Protein AF-0000000084977337 (afdb_homodimer)

Sequence (790 aa):
MKLHSNRIYTPEGPKAGVLTVEGGKITAFAENTTDPEAIEYGDQRIIPGIFDTHNHGTCGYDIMNKNAPHEKQIASVKGYLKGLASQGTVNIFPTVCDPDSIRAVAEVAKEGDQDGATILGIHSEGPWLNRTGEKGIRTGWPEVSMETAHAMVEAGGGWLRLVALAPEIPGMDPIIEYFLSQGITVAAAHSDNNYKQAMAAYAKGISVATHTGNVMTDMHHRDIGGLGAALTNENVTCEVICDGLHICDEMLGIYFKVKSTDKFMMVSDCTALSGAPVGKYEGIFEGMALNVTPEGFVLTDTGRLCGSSQPVLFDIRNLVNNVGIPLETCLKMACLNPCIKYGFADRKGTIEVGKDADLVVISDDYQAQVTYAEGRKVYDRSTEGKIFNADYLNRMKLHSNRIYTPEGPKAGVLTVEGGKITAFAENTTDPEAIEYGDQRIIPGIFDTHNHGTCGYDIMNKNAPHEKQIASVKGYLKGLASQGTVNIFPTVCDPDSIRAVAEVAKEGDQDGATILGIHSEGPWLNRTGEKGIRTGWPEVSMETAHAMVEAGGGWLRLVALAPEIPGMDPIIEYFLSQGITVAAAHSDNNYKQAMAAYAKGISVATHTGNVMTDMHHRDIGGLGAALTNENVTCEVICDGLHICDEMLGIYFKVKSTDKFMMVSDCTALSGAPVGKYEGIFEGMALNVTPEGFVLTDTGRLCGSSQPVLFDIRNLVNNVGIPLETCLKMACLNPCIKYGFADRKGTIEVGKDADLVVISDDYQAQVTYAEGRKVYDRSTEGKIFNADYLNR

Organism: Faecalibacterium duncaniae (strain DSM 17677 / JCM 31915 / A2-165) (NCBI:txid411483)

Foldseek 3Di:
DKAFEQFEQFLVGTFGFIFDADQQFTADTDTPDDDPVHDYPYHFYKFFFFAAAAAQFEQLQGLAPQPDDLVSNLVSLLLRQLQCQQFRHQEYAHEYAALSSLLSNLVNQVVDDGLHHHYQAHEYEDPFAFPCQVPNNGDDTDDDDVVRLVSNVVSNVLRHAEYEHACVPPPCLVSCVVCVVVNHAYEYELYAFWQVRLLVSVVSPHAEYEQQPPNFDDQDPVTRGNNVNQLQDQRHAYEHEQLCPSPHLVVVLVSCVSHPLLRYAYHQQAGNCQLPDFDWDDDPDVPWIWGQHPSGFTATPVGHGDTGRHGLLSSLLCCVPPNNDDSSSSLCRGFQSVCVVRVNNQAGSGRDRPHRPFIFGAGPSRGTAWTDHSRRTSDHCVPPNNRHDVVSRVD/DKAFECFEQFLVGTFGFIFDADQQFTADTDTPDDDPVHDYPYHFYKFFFFEAAAAQFEQLQGLAPQPDPLVSNLVSLLLRQLRCQQFRHAEYAHEYAALSSLLSNLVNQVVDDGLHHHYQAHEYEDPWAFPCPDPVRRPDTDDDDPVRLVSNVVSNVLRHAEYEHACVRPPCLVSCVVCVVVNHAYEYELYAFWQVRLLVSVVSPHAEYEQQPPNFDDQDPVTRGNNVNQLQDQRHAYEHEQLCVSPHLVVVLVSCVSHPLLRYAYHQQAGNCQLPDFDWDDDPDVPWIWGQDPSGFTATPVGDGDTGRHGLLSSLLCCVPPNNDDSSSSLSRGFQSVCVVRVNNQAGSGDDRPHRPFIFGAGPSRGTAWTDHSNRTSDHCVPPNNRHDVVSRVD

pLDDT: mean 94.44, std 8.25, range [46.06, 98.94]

Secondary structure (DSSP, 8-state):
-EEEEEEEEETTEEEEEEEEEETTEEEEEEET---TTSEE-TTSEEEEPEEEEEESEETTEES--TTS-HHHHHHHHHHHHHHHHTTTEEEEEEEE-SHHHHHHHHHHHHH-S-SSSEE--EEEE-SS--GGGSTT--PPPPPP-HHHHHHHHHHHTT-EEEEEE-TTSTTHHHHHHHHHHTT-EEEE-SB---HHHHHHHHHTT--EETTTTSSB---BTTB-HHHHHHHH-TTPEEEE--SSSSS-HHHHHHHHHHS-GGGEEE---B-TTTTPPSEEEE-SSTT-EEEE-TTS-EEETT--B-SB---HHHHHHHIIIII---HHHHHIIIIIHHHHHHT-TTTSSS--TTSB--EEEE-TT--EEEEEETTEEEEEHHHH-S---HHHHT-/-EEEEEEEEETTEEEEEEEEEETTEEEEEEET---TTSEE-TTSEEEEPEEEEEESEETTEES--TTS-HHHHHHHHHHHHHHHHTTTEEEEEEEE-SHHHHHHHHHHHHH-S-SSSEE--EEEE-SS--TT-SSS-----PPP-HHHHHHHHHHHTT-EEEEEE-TTSTTHHHHHHHHHHTT-EEEE-SB---HHHHHHHHHTT--EETTTTSSB---BTTB-HHHHHHHH-TTPEEEE--SSSSS-HHHHHHHHHHS-GGGEEE---B-TTTTPPSEEEE-SSTT-EEEE-TTS-EEETT--B-SB---HHHHHHHIIIII---HHHHHIIIIIHHHHHHT-TTTSSS--TTSB--EEEE-TT--EEEEEETTEEEEEHHHH-S---GGGGG-

Solvent-accessible surface area (backbone atoms only — not comparable to full-atom values): 38299 Å² total; per-residue (Å²): 92,38,39,29,26,56,27,32,41,31,92,91,41,69,38,34,20,31,39,33,37,53,94,27,19,21,71,40,72,43,69,78,44,86,56,94,81,31,49,77,48,53,79,34,34,38,36,39,18,25,32,34,59,34,32,33,23,24,18,36,18,52,48,63,60,76,84,52,56,64,68,56,45,38,49,25,46,50,51,22,25,31,30,35,14,56,48,28,26,24,33,30,15,56,27,24,50,46,41,67,42,35,29,33,50,32,52,58,49,71,66,49,89,59,73,16,26,44,66,78,31,30,20,25,63,30,72,46,43,44,50,32,69,63,86,75,44,72,50,78,74,59,87,77,51,67,64,56,53,51,43,38,51,60,31,13,70,81,32,51,41,35,41,24,26,19,70,82,47,84,75,35,64,66,54,54,52,48,41,49,73,72,72,22,46,36,23,45,23,34,30,78,38,45,29,70,55,34,47,53,45,39,73,73,61,37,36,31,30,45,48,52,64,49,58,42,29,57,46,39,47,65,48,30,8,30,36,38,34,48,50,70,34,89,75,32,35,30,28,34,46,48,69,44,62,82,25,15,54,70,42,50,54,46,51,56,51,61,26,65,61,78,38,27,26,39,25,31,41,15,27,27,58,12,78,55,70,66,43,79,43,76,41,94,45,91,89,36,50,31,33,33,39,93,90,43,43,32,21,35,88,87,62,46,72,59,63,28,23,47,50,51,39,51,19,45,46,39,33,35,74,74,61,64,43,55,63,72,58,44,44,36,15,26,12,25,31,46,19,54,75,73,72,37,48,87,39,37,33,48,52,45,72,73,12,39,28,33,31,18,32,25,45,96,86,44,42,44,40,34,18,22,44,42,55,39,78,44,29,41,34,93,79,64,52,83,64,60,42,67,71,52,75,74,103,93,39,40,29,24,58,28,32,42,31,92,91,42,69,38,31,19,32,38,32,38,54,94,29,18,22,71,40,73,42,69,79,44,85,56,94,82,28,49,78,47,51,81,33,33,37,35,38,19,24,33,34,60,33,34,32,24,23,19,35,18,54,47,62,61,75,83,52,58,66,69,55,45,38,51,24,46,52,51,21,25,32,30,34,15,56,45,29,28,24,34,31,15,56,27,26,49,47,42,69,42,36,28,34,50,32,54,57,48,69,67,48,90,58,73,15,24,42,67,80,30,29,20,25,62,32,71,45,40,44,53,37,58,92,74,75,49,71,73,64,72,61,86,77,50,68,65,57,52,51,45,37,52,60,31,13,71,81,32,52,40,36,39,26,27,18,70,81,48,84,76,34,63,66,54,54,52,49,40,48,73,72,71,22,46,36,24,45,23,34,29,80,37,45,31,70,55,34,47,53,46,39,73,74,63,36,35,31,31,46,48,51,64,50,60,41,28,57,45,39,48,63,46,31,8,30,37,38,33,47,50,71,36,90,76,33,36,30,27,33,46,48,68,45,63,82,25,17,53,70,42,49,53,48,50,57,50,61,27,63,62,79,38,28,26,41,25,30,42,15,26,26,58,12,77,54,71,67,43,79,42,78,40,96,44,91,89,35,49,30,33,32,37,91,90,42,44,32,21,34,89,87,62,47,73,60,65,27,24,47,49,52,39,52,17,45,45,38,33,37,74,74,61,66,44,54,62,70,59,44,43,35,17,27,14,24,31,46,18,55,76,74,72,38,48,86,38,36,34,49,52,47,71,72,11,38,29,33,31,18,31,25,45,95,84,45,40,44,40,33,17,23,42,43,55,40,77,44,31,41,34,92,80,63,51,82,64,59,42,66,71,52,76,73,105

Nearest PDB structures (foldseek):
  2vhl-assembly2_B  TM=8.819E-01  e=4.790E-36  Bacillus subtilis
  6fv3-assembly2_C  TM=8.603E-01  e=5.029E-34  Mycolicibacterium smegmatis MC2 155
  6fv4-assembly1_A  TM=8.641E-01  e=1.292E-33  Mycolicibacterium smegmatis MC2 155
  2p50-assembly2_D  TM=8.609E-01  e=7.515E-33  Escherichia coli K-12
  6fv3-assembly2_D  TM=8.665E-01  e=2.027E-30  Mycolicibacterium smegmatis MC2 155

Structure (mmCIF, N/CA/C/O backbone):
data_AF-0000000084977337-model_v1
#
loop_
_entity.id
_entity.type
_entity.pdbx_description
1 polymer 'Putative N-acetylglucosamine-6-phosphate deacetylase'
#
loop_
_atom_site.group_PDB
_atom_site.id
_atom_site.type_symbol
_atom_site.label_atom_id
_atom_site.label_alt_id
_atom_site.label_comp_id
_atom_site.label_asym_id
_atom_site.label_entity_id
_atom_site.label_seq_id
_atom_site.pdbx_PDB_ins_code
_atom_site.Cartn_x
_atom_site.Cartn_y
_atom_site.Cartn_z
_atom_site.occupancy
_atom_site.B_iso_or_equiv
_atom_site.auth_seq_id
_atom_site.auth_comp_id
_atom_site.auth_asym_id
_atom_site.auth_atom_id
_atom_site.pdbx_PDB_model_num
ATOM 1 N N . MET A 1 1 ? 16.391 -44.469 -1.443 1 96.94 1 MET A N 1
ATOM 2 C CA . MET A 1 1 ? 17.562 -43.656 -1.707 1 96.94 1 MET A CA 1
ATOM 3 C C . MET A 1 1 ? 17.859 -42.719 -0.535 1 96.94 1 MET A C 1
ATOM 5 O O . MET A 1 1 ? 16.953 -42.375 0.238 1 96.94 1 MET A O 1
ATOM 9 N N . LYS A 1 2 ? 19.078 -42.344 -0.409 1 98.5 2 LYS A N 1
ATOM 10 C CA . LYS A 1 2 ? 19.5 -41.406 0.619 1 98.5 2 LYS A CA 1
ATOM 11 C C . LYS A 1 2 ? 20.156 -40.156 -0.002 1 98.5 2 LYS A C 1
ATOM 13 O O . LYS A 1 2 ? 20.922 -40.281 -0.965 1 98.5 2 LYS A O 1
ATOM 18 N N . LEU A 1 3 ? 19.766 -39 0.516 1 98.75 3 LEU A N 1
ATOM 19 C CA . LEU A 1 3 ? 20.281 -37.719 0.038 1 98.75 3 LEU A CA 1
ATOM 20 C C . LEU A 1 3 ? 20.938 -36.938 1.173 1 98.75 3 LEU A C 1
ATOM 22 O O . LEU A 1 3 ? 20.359 -36.812 2.256 1 98.75 3 LEU A O 1
ATOM 26 N N . HIS A 1 4 ? 22.078 -36.438 0.93 1 98.62 4 HIS A N 1
ATOM 27 C CA . HIS A 1 4 ? 22.75 -35.625 1.936 1 98.62 4 HIS A CA 1
ATOM 28 C C . HIS A 1 4 ? 22.984 -34.188 1.429 1 98.62 4 HIS A C 1
ATOM 30 O O . HIS A 1 4 ? 23.359 -34 0.269 1 98.62 4 HIS A O 1
ATOM 36 N N . SER A 1 5 ? 22.797 -33.219 2.25 1 98.75 5 SER A N 1
ATOM 37 C CA . SER A 1 5 ? 23.219 -31.844 2.064 1 98.75 5 SER A CA 1
ATOM 38 C C . SER A 1 5 ? 23.453 -31.156 3.402 1 98.75 5 SER A C 1
ATOM 40 O O . SER A 1 5 ? 22.906 -31.578 4.43 1 98.75 5 SER A O 1
ATOM 42 N N . ASN A 1 6 ? 24.281 -30.125 3.385 1 98.44 6 ASN A N 1
ATOM 43 C CA . ASN A 1 6 ? 24.484 -29.312 4.57 1 98.44 6 ASN A CA 1
ATOM 44 C C . ASN A 1 6 ? 23.375 -28.266 4.727 1 98.44 6 ASN A C 1
ATOM 46 O O . ASN A 1 6 ? 23.312 -27.578 5.746 1 98.44 6 ASN A O 1
ATOM 50 N N . ARG A 1 7 ? 22.469 -28.156 3.74 1 98.44 7 ARG A N 1
ATOM 51 C CA . ARG A 1 7 ? 21.438 -27.109 3.725 1 98.44 7 ARG A CA 1
ATOM 52 C C . ARG A 1 7 ? 20.109 -27.656 3.219 1 98.44 7 ARG A C 1
ATOM 54 O O . ARG A 1 7 ? 19.641 -27.25 2.156 1 98.44 7 ARG A O 1
ATOM 61 N N . ILE A 1 8 ? 19.438 -28.469 4.027 1 98.81 8 ILE A N 1
ATOM 62 C CA . ILE A 1 8 ? 18.109 -28.969 3.727 1 98.81 8 ILE A CA 1
ATOM 63 C C . ILE A 1 8 ? 17.047 -28.094 4.398 1 98.81 8 ILE A C 1
ATOM 65 O O . ILE A 1 8 ? 17.062 -27.922 5.621 1 98.81 8 ILE A O 1
ATOM 69 N N . TYR A 1 9 ? 16.172 -27.531 3.639 1 98.81 9 TYR A N 1
ATOM 70 C CA . TYR A 1 9 ? 15.227 -26.547 4.156 1 98.81 9 TYR A CA 1
ATOM 71 C C . TYR A 1 9 ? 13.953 -27.234 4.652 1 98.81 9 TYR A C 1
ATOM 73 O O . TYR A 1 9 ? 13.008 -27.422 3.893 1 98.81 9 TYR A O 1
ATOM 81 N N . THR A 1 10 ? 13.953 -27.531 5.973 1 98 10 THR A N 1
ATOM 82 C CA . THR A 1 10 ? 12.789 -28.078 6.664 1 98 10 THR A CA 1
ATOM 83 C C . THR A 1 10 ? 11.906 -26.953 7.207 1 98 10 THR A C 1
ATOM 85 O O . THR A 1 10 ? 12.273 -25.781 7.148 1 98 10 THR A O 1
ATOM 88 N N . PRO A 1 11 ? 10.727 -27.297 7.703 1 96.62 11 PRO A N 1
ATOM 89 C CA . PRO A 1 11 ? 9.875 -26.266 8.289 1 96.62 11 PRO A CA 1
ATOM 90 C C . PRO A 1 11 ? 10.539 -25.516 9.445 1 96.62 11 PRO A C 1
ATOM 92 O O . PRO A 1 11 ? 10.164 -24.391 9.766 1 96.62 11 PRO A O 1
ATOM 95 N N . GLU A 1 12 ? 11.57 -26.094 10.062 1 96.12 12 GLU A N 1
ATOM 96 C CA . GLU A 1 12 ? 12.258 -25.484 11.195 1 96.12 12 GLU A CA 1
ATOM 97 C C . GLU A 1 12 ? 13.477 -24.688 10.734 1 96.12 12 GLU A C 1
ATOM 99 O O . GLU A 1 12 ? 14.164 -24.062 11.555 1 96.12 12 GLU A O 1
ATOM 104 N N . GLY A 1 13 ? 13.672 -24.656 9.461 1 96.81 13 GLY A N 1
ATOM 105 C CA . GLY A 1 13 ? 14.836 -23.969 8.922 1 96.81 13 GLY A CA 1
ATOM 106 C C . GLY A 1 13 ? 15.828 -24.891 8.258 1 96.81 13 GLY A C 1
ATOM 107 O O . GLY A 1 13 ? 15.586 -26.094 8.164 1 96.81 13 GLY A O 1
ATOM 108 N N . PRO A 1 14 ? 16.891 -24.344 7.73 1 97.88 14 PRO A N 1
ATOM 109 C CA . PRO A 1 14 ? 17.906 -25.156 7.062 1 97.88 14 PRO A CA 1
ATOM 110 C C . PRO A 1 14 ? 18.672 -26.047 8.031 1 97.88 14 PRO A C 1
ATOM 112 O O . PRO A 1 14 ? 19.109 -25.578 9.094 1 97.88 14 PRO A O 1
ATOM 115 N N . LYS A 1 15 ? 18.828 -27.297 7.688 1 98.12 15 LYS A N 1
ATOM 116 C CA . LYS A 1 15 ? 19.547 -28.266 8.508 1 98.12 15 LYS A CA 1
ATOM 117 C C . LYS A 1 15 ? 20.484 -29.109 7.66 1 98.12 15 LYS A C 1
ATOM 119 O O . LYS A 1 15 ? 20.188 -29.391 6.496 1 98.12 15 LYS A O 1
ATOM 124 N N . ALA A 1 16 ? 21.547 -29.516 8.258 1 98.56 16 ALA A N 1
ATOM 125 C CA . ALA A 1 16 ? 22.438 -30.5 7.648 1 98.56 16 ALA A CA 1
ATOM 126 C C . ALA A 1 16 ? 22.016 -31.922 8 1 98.56 16 ALA A C 1
ATOM 128 O O . ALA A 1 16 ? 21.609 -32.188 9.141 1 98.56 16 ALA A O 1
ATOM 129 N N . GLY A 1 17 ? 22 -32.812 6.949 1 98.44 17 GLY A N 1
ATOM 130 C CA . GLY A 1 17 ? 21.688 -34.188 7.312 1 98.44 17 GLY A CA 1
ATOM 131 C C . GLY A 1 17 ? 21.391 -35.062 6.113 1 98.44 17 GLY A C 1
ATOM 132 O O . GLY A 1 17 ? 21.797 -34.75 4.988 1 98.44 17 GLY A O 1
ATOM 133 N N . VAL A 1 18 ? 20.859 -36.219 6.414 1 98.69 18 VAL A N 1
ATOM 134 C CA . VAL A 1 18 ? 20.562 -37.25 5.398 1 98.69 18 VAL A CA 1
ATOM 135 C C . VAL A 1 18 ? 19.047 -37.5 5.352 1 98.69 18 VAL A C 1
ATOM 137 O O . VAL A 1 18 ? 18.438 -37.812 6.371 1 98.69 18 VAL A O 1
ATOM 140 N N . LEU A 1 19 ? 18.484 -37.281 4.184 1 98.5 19 LEU A N 1
ATOM 141 C CA . LEU A 1 19 ? 17.094 -37.656 3.922 1 98.5 19 LEU A CA 1
ATOM 142 C C . LEU A 1 19 ? 17.016 -39.062 3.371 1 98.5 19 LEU A C 1
ATOM 144 O O . LEU A 1 19 ? 17.766 -39.438 2.469 1 98.5 19 LEU A O 1
ATOM 148 N N . THR A 1 20 ? 16.141 -39.812 3.949 1 98.69 20 THR A N 1
ATOM 149 C CA . THR A 1 20 ? 15.844 -41.125 3.393 1 98.69 20 THR A CA 1
ATOM 150 C C . THR A 1 20 ? 14.516 -41.094 2.641 1 98.69 20 THR A C 1
ATOM 152 O O . THR A 1 20 ? 13.5 -40.656 3.174 1 98.69 20 THR A O 1
ATOM 155 N N . VAL A 1 21 ? 14.547 -41.562 1.381 1 98.56 21 VAL A N 1
ATOM 156 C CA . VAL A 1 21 ? 13.375 -41.594 0.517 1 98.56 21 VAL A CA 1
ATOM 157 C C . VAL A 1 21 ? 13.047 -43.031 0.146 1 98.56 21 VAL A C 1
ATOM 159 O O . VAL A 1 21 ? 13.906 -43.75 -0.368 1 98.56 21 VAL A O 1
ATOM 162 N N . GLU A 1 22 ? 11.914 -43.469 0.476 1 98.12 22 GLU A N 1
ATOM 163 C CA . GLU A 1 22 ? 11.406 -44.781 0.131 1 98.12 22 GLU A CA 1
ATOM 164 C C . GLU A 1 22 ? 9.977 -44.719 -0.394 1 98.12 22 GLU A C 1
ATOM 166 O O . GLU A 1 22 ? 9.125 -44.062 0.208 1 98.12 22 GLU A O 1
ATOM 171 N N . GLY A 1 23 ? 9.766 -45.406 -1.465 1 96.69 23 GLY A N 1
ATOM 172 C CA . GLY A 1 23 ? 8.422 -45.438 -2.018 1 96.69 23 GLY A CA 1
ATOM 173 C C . GLY A 1 23 ? 7.902 -44.062 -2.393 1 96.69 23 GLY A C 1
ATOM 174 O O . GLY A 1 23 ? 6.727 -43.75 -2.172 1 96.69 23 GLY A O 1
ATOM 175 N N . GLY A 1 24 ? 8.758 -43.188 -2.746 1 97.44 24 GLY A N 1
ATOM 176 C CA . GLY A 1 24 ? 8.375 -41.875 -3.209 1 97.44 24 GLY A CA 1
ATOM 177 C C . GLY A 1 24 ? 8.156 -40.875 -2.08 1 97.44 24 GLY A C 1
ATOM 178 O O . GLY A 1 24 ? 7.836 -39.719 -2.32 1 97.44 24 GLY A O 1
ATOM 179 N N . LYS A 1 25 ? 8.414 -41.344 -0.834 1 98.5 25 LYS A N 1
ATOM 180 C CA . LYS A 1 25 ? 8.148 -40.5 0.335 1 98.5 25 LYS A CA 1
ATOM 181 C C . LYS A 1 25 ? 9.414 -40.312 1.172 1 98.5 25 LYS A C 1
ATOM 183 O O . LYS A 1 25 ? 10.328 -41.125 1.121 1 98.5 25 LYS A O 1
ATOM 188 N N . ILE A 1 26 ? 9.398 -39.188 1.869 1 98.75 26 ILE A N 1
ATOM 189 C CA . ILE A 1 26 ? 10.438 -39 2.875 1 98.75 26 ILE A CA 1
ATOM 190 C C . ILE A 1 26 ? 10.141 -39.844 4.102 1 98.75 26 ILE A C 1
ATOM 192 O O . ILE A 1 26 ? 9.117 -39.656 4.762 1 98.75 26 ILE A O 1
ATOM 196 N N . THR A 1 27 ? 11.047 -40.719 4.41 1 98.62 27 THR A N 1
ATOM 197 C CA . THR A 1 27 ? 10.727 -41.688 5.469 1 98.62 27 THR A CA 1
ATOM 198 C C . THR A 1 27 ? 11.562 -41.406 6.715 1 98.62 27 THR A C 1
ATOM 200 O O . THR A 1 27 ? 11.227 -41.844 7.809 1 98.62 27 THR A O 1
ATOM 203 N N . ALA A 1 28 ? 12.656 -40.656 6.492 1 98.31 28 ALA A N 1
ATOM 204 C CA . ALA A 1 28 ? 13.477 -40.312 7.648 1 98.31 28 ALA A CA 1
ATOM 205 C C . ALA A 1 28 ? 14.375 -39.094 7.336 1 98.31 28 ALA A C 1
ATOM 207 O O . ALA A 1 28 ? 14.68 -38.844 6.168 1 98.31 28 ALA A O 1
ATOM 208 N N . PHE A 1 29 ? 14.703 -38.406 8.352 1 98.19 29 PHE A N 1
ATOM 209 C CA . PHE A 1 29 ? 15.703 -37.375 8.312 1 98.19 29 PHE A CA 1
ATOM 210 C C . PHE A 1 29 ? 16.641 -37.469 9.508 1 98.19 29 PHE A C 1
ATOM 212 O O . PHE A 1 29 ? 16.219 -37.406 10.656 1 98.19 29 PHE A O 1
ATOM 219 N N . ALA A 1 30 ? 17.875 -37.719 9.227 1 98 30 ALA A N 1
ATOM 220 C CA . ALA A 1 30 ? 18.891 -37.781 10.266 1 98 30 ALA A CA 1
ATOM 221 C C . ALA A 1 30 ? 19.734 -36.5 10.258 1 98 30 ALA A C 1
ATOM 223 O O . ALA A 1 30 ? 20.578 -36.312 9.375 1 98 30 ALA A O 1
ATOM 224 N N . GLU A 1 31 ? 19.547 -35.688 11.273 1 97.5 31 GLU A N 1
ATOM 225 C CA . GLU A 1 31 ? 20.219 -34.406 11.359 1 97.5 31 GLU A CA 1
ATOM 226 C C . GLU A 1 31 ? 21.688 -34.562 11.695 1 97.5 31 GLU A C 1
ATOM 228 O O . GLU A 1 31 ? 22.062 -35.438 12.484 1 97.5 31 GLU A O 1
ATOM 233 N N . ASN A 1 32 ? 22.5 -33.781 11.141 1 97.44 32 ASN A N 1
ATOM 234 C CA . ASN A 1 32 ? 23.938 -33.688 11.398 1 97.44 32 ASN A CA 1
ATOM 235 C C . ASN A 1 32 ? 24.594 -35.062 11.25 1 97.44 32 ASN A C 1
ATOM 237 O O . ASN A 1 32 ? 25.406 -35.469 12.094 1 97.44 32 ASN A O 1
ATOM 241 N N . THR A 1 33 ? 24.125 -35.781 10.258 1 96 33 THR A N 1
ATOM 242 C CA . THR A 1 33 ? 24.688 -37.094 9.969 1 96 33 THR A CA 1
ATOM 243 C C . THR A 1 33 ? 25.156 -37.156 8.523 1 96 33 THR A C 1
ATOM 245 O O . THR A 1 33 ? 24.703 -36.406 7.668 1 96 33 THR A O 1
ATOM 248 N N . THR A 1 34 ? 26.125 -38 8.375 1 95.38 34 THR A N 1
ATOM 249 C CA . THR A 1 34 ? 26.547 -38.375 7.027 1 95.38 34 THR A CA 1
ATOM 250 C C . THR A 1 34 ? 26.328 -39.844 6.773 1 95.38 34 THR A C 1
ATOM 252 O O . THR A 1 34 ? 26.141 -40.625 7.711 1 95.38 34 THR A O 1
ATOM 255 N N . ASP A 1 35 ? 26.141 -40.219 5.57 1 95.88 35 ASP A N 1
ATOM 256 C CA . ASP A 1 35 ? 26 -41.594 5.113 1 95.88 35 ASP A CA 1
ATOM 257 C C . ASP A 1 35 ? 26.766 -41.844 3.818 1 95.88 35 ASP A C 1
ATOM 259 O O . ASP A 1 35 ? 26.531 -41.156 2.814 1 95.88 35 ASP A O 1
ATOM 263 N N . PRO A 1 36 ? 27.703 -42.781 3.869 1 95.38 36 PRO A N 1
ATOM 264 C CA . PRO A 1 36 ? 28.516 -43 2.678 1 95.38 36 PRO A CA 1
ATOM 265 C C . PRO A 1 36 ? 27.688 -43.469 1.475 1 95.38 36 PRO A C 1
ATOM 267 O O . PRO A 1 36 ? 28.141 -43.312 0.332 1 95.38 36 PRO A O 1
ATOM 270 N N . GLU A 1 37 ? 26.594 -43.969 1.682 1 96.75 37 GLU A N 1
ATOM 271 C CA . GLU A 1 37 ? 25.75 -44.438 0.595 1 96.75 37 GLU A CA 1
ATOM 272 C C . GLU A 1 37 ? 24.828 -43.344 0.082 1 96.75 37 GLU A C 1
ATOM 274 O O . GLU A 1 37 ? 24.141 -43.5 -0.931 1 96.75 37 GLU A O 1
ATOM 279 N N . ALA A 1 38 ? 24.797 -42.219 0.763 1 98.12 38 ALA A N 1
ATOM 280 C CA . ALA A 1 38 ? 23.922 -41.125 0.372 1 98.12 38 ALA A CA 1
ATOM 281 C C . ALA A 1 38 ? 24.484 -40.375 -0.824 1 98.12 38 ALA A C 1
ATOM 283 O O . ALA A 1 38 ? 25.703 -40.219 -0.952 1 98.12 38 ALA A O 1
ATOM 284 N N . ILE A 1 39 ? 23.625 -40 -1.753 1 98.38 39 ILE A N 1
ATOM 285 C CA . ILE A 1 39 ? 24.016 -39.031 -2.777 1 98.38 39 ILE A CA 1
ATOM 286 C C . ILE A 1 39 ? 24.406 -37.719 -2.121 1 98.38 39 ILE A C 1
ATOM 288 O O . ILE A 1 39 ? 23.625 -37.125 -1.356 1 98.38 39 ILE A O 1
ATOM 292 N N . GLU A 1 40 ? 25.547 -37.188 -2.455 1 98.12 40 GLU A N 1
ATOM 293 C CA . GLU A 1 40 ? 26.109 -36.031 -1.786 1 98.12 40 GLU A CA 1
ATOM 294 C C . GLU A 1 40 ? 25.859 -34.75 -2.592 1 98.12 40 GLU A C 1
ATOM 296 O O . GLU A 1 40 ? 26.266 -34.656 -3.75 1 98.12 40 GLU A O 1
ATOM 301 N N . TYR A 1 41 ? 25.266 -33.781 -1.914 1 98.38 41 TYR A N 1
ATOM 302 C CA . TYR A 1 41 ? 25.031 -32.5 -2.584 1 98.38 41 TYR A CA 1
ATOM 303 C C . TYR A 1 41 ? 25.812 -31.391 -1.925 1 98.38 41 TYR A C 1
ATOM 305 O O . TYR A 1 41 ? 25.719 -30.234 -2.338 1 98.38 41 TYR A O 1
ATOM 313 N N . GLY A 1 42 ? 26.594 -31.703 -0.93 1 97.69 42 GLY A N 1
ATOM 314 C CA . GLY A 1 42 ? 27.484 -30.734 -0.294 1 97.69 42 GLY A CA 1
ATOM 315 C C . GLY A 1 42 ? 26.734 -29.547 0.303 1 97.69 42 GLY A C 1
ATOM 316 O O . GLY A 1 42 ? 25.844 -29.719 1.122 1 97.69 42 GLY A O 1
ATOM 317 N N . ASP A 1 43 ? 27.094 -28.344 -0.262 1 97.88 43 ASP A N 1
ATOM 318 C CA . ASP A 1 43 ? 26.531 -27.109 0.304 1 97.88 43 ASP A CA 1
ATOM 319 C C . ASP A 1 43 ? 25.391 -26.578 -0.567 1 97.88 43 ASP A C 1
ATOM 321 O O . ASP A 1 43 ? 24.922 -25.469 -0.36 1 97.88 43 ASP A O 1
ATOM 325 N N . GLN A 1 44 ? 25 -27.344 -1.547 1 98.31 44 GLN A N 1
ATOM 326 C CA . GLN A 1 44 ? 23.812 -26.938 -2.299 1 98.31 44 GLN A CA 1
ATOM 327 C C . GLN A 1 44 ? 22.562 -27.016 -1.433 1 98.31 44 GLN A C 1
ATOM 329 O O . GLN A 1 44 ? 22.547 -27.703 -0.408 1 98.31 44 GLN A O 1
ATOM 334 N N . ARG A 1 45 ? 21.531 -26.266 -1.767 1 98.88 45 ARG A N 1
ATOM 335 C CA . ARG A 1 45 ? 20.297 -26.25 -0.992 1 98.88 45 ARG A CA 1
ATOM 336 C C . ARG A 1 45 ? 19.312 -27.281 -1.51 1 98.88 45 ARG A C 1
ATOM 338 O O . ARG A 1 45 ? 19.109 -27.406 -2.719 1 98.88 45 ARG A O 1
ATOM 345 N N . ILE A 1 46 ? 18.828 -28.094 -0.632 1 98.94 46 ILE A N 1
ATOM 346 C CA . ILE A 1 46 ? 17.656 -28.891 -0.962 1 98.94 46 ILE A CA 1
ATOM 347 C C . ILE A 1 46 ? 16.406 -28.219 -0.437 1 98.94 46 ILE A C 1
ATOM 349 O O . ILE A 1 46 ? 16.25 -28.031 0.772 1 98.94 46 ILE A O 1
ATOM 353 N N . ILE A 1 47 ? 15.547 -27.766 -1.305 1 98.94 47 ILE A N 1
ATOM 354 C CA . ILE A 1 47 ? 14.312 -27.078 -0.931 1 98.94 47 ILE A CA 1
ATOM 355 C C . ILE A 1 47 ? 13.109 -27.922 -1.346 1 98.94 47 ILE A C 1
ATOM 357 O O . ILE A 1 47 ? 13.242 -28.859 -2.133 1 98.94 47 ILE A O 1
ATOM 361 N N . PRO A 1 48 ? 11.953 -27.641 -0.734 1 98.94 48 PRO A N 1
ATOM 362 C CA . PRO A 1 48 ? 10.75 -28.312 -1.23 1 98.94 48 PRO A CA 1
ATOM 363 C C . PRO A 1 48 ? 10.484 -28.031 -2.705 1 98.94 48 PRO A C 1
ATOM 365 O O . PRO A 1 48 ? 10.867 -26.969 -3.215 1 98.94 48 PRO A O 1
ATOM 368 N N . GLY A 1 49 ? 9.891 -29 -3.395 1 98.75 49 GLY A N 1
ATOM 369 C CA . GLY A 1 49 ? 9.539 -28.797 -4.789 1 98.75 49 GLY A CA 1
ATOM 370 C C . GLY A 1 49 ? 8.586 -27.625 -5.004 1 98.75 49 GLY A C 1
ATOM 371 O O . GLY A 1 49 ? 7.598 -27.484 -4.289 1 98.75 49 GLY A O 1
ATOM 372 N N . ILE A 1 50 ? 8.852 -26.766 -5.984 1 98.94 50 ILE A N 1
ATOM 373 C CA . ILE A 1 50 ? 8.055 -25.594 -6.301 1 98.94 50 ILE A CA 1
ATOM 374 C C . ILE A 1 50 ? 6.723 -26.031 -6.91 1 98.94 50 ILE A C 1
ATOM 376 O O . ILE A 1 50 ? 6.676 -26.938 -7.738 1 98.94 50 ILE A O 1
ATOM 380 N N . PHE A 1 51 ? 5.637 -25.469 -6.426 1 98.94 51 PHE A N 1
ATOM 381 C CA . PHE A 1 51 ? 4.309 -25.656 -6.992 1 98.94 51 PHE A CA 1
ATOM 382 C C . PHE A 1 51 ? 3.844 -24.391 -7.703 1 98.94 51 PHE A C 1
ATOM 384 O O . PHE A 1 51 ? 3.354 -23.453 -7.062 1 98.94 51 PHE A O 1
ATOM 391 N N . ASP A 1 52 ? 3.994 -24.312 -9.039 1 98.88 52 ASP A N 1
ATOM 392 C CA . ASP A 1 52 ? 3.584 -23.188 -9.867 1 98.88 52 ASP A CA 1
ATOM 393 C C . ASP A 1 52 ? 2.16 -23.391 -10.391 1 98.88 52 ASP A C 1
ATOM 395 O O . ASP A 1 52 ? 1.912 -24.25 -11.227 1 98.88 52 ASP A O 1
ATOM 399 N N . THR A 1 53 ? 1.234 -22.531 -9.992 1 98.88 53 THR A N 1
ATOM 400 C CA . THR A 1 53 ? -0.177 -22.734 -10.297 1 98.88 53 THR A CA 1
ATOM 401 C C . THR A 1 53 ? -0.595 -21.891 -11.5 1 98.88 53 THR A C 1
ATOM 403 O O . THR A 1 53 ? -1.776 -21.844 -11.852 1 98.88 53 THR A O 1
ATOM 406 N N . HIS A 1 54 ? 0.368 -21.156 -12.125 1 98.75 54 HIS A N 1
ATOM 407 C CA . HIS A 1 54 ? 0.066 -20.281 -13.258 1 98.75 54 HIS A CA 1
ATOM 408 C C . HIS A 1 54 ? 1.234 -20.234 -14.234 1 98.75 54 HIS A C 1
ATOM 410 O O . HIS A 1 54 ? 2.166 -19.438 -14.055 1 98.75 54 HIS A O 1
ATOM 416 N N . ASN A 1 55 ? 1.175 -21 -15.273 1 98.12 55 ASN A N 1
ATOM 417 C CA . ASN A 1 55 ? 2.238 -21.156 -16.266 1 98.12 55 ASN A CA 1
ATOM 418 C C . ASN A 1 55 ? 1.691 -21.625 -17.609 1 98.12 55 ASN A C 1
ATOM 420 O O . ASN A 1 55 ? 1.034 -22.656 -17.688 1 98.12 55 ASN A O 1
ATOM 424 N N . HIS A 1 56 ? 1.962 -20.875 -18.672 1 96.62 56 HIS A N 1
ATOM 425 C CA . HIS A 1 56 ? 1.372 -21.141 -19.969 1 96.62 56 HIS A CA 1
ATOM 426 C C . HIS A 1 56 ? 2.334 -21.906 -20.875 1 96.62 56 HIS A C 1
ATOM 428 O O . HIS A 1 56 ? 1.962 -22.328 -21.969 1 96.62 56 HIS A O 1
ATOM 434 N N . GLY A 1 57 ? 3.502 -22.062 -20.484 1 95.94 57 GLY A N 1
ATOM 435 C CA . GLY A 1 57 ? 4.562 -22.672 -21.266 1 95.94 57 GLY A CA 1
ATOM 436 C C . GLY A 1 57 ? 5.949 -22.391 -20.719 1 95.94 57 GLY A C 1
ATOM 437 O O . GLY A 1 57 ? 6.129 -21.484 -19.906 1 95.94 57 GLY A O 1
ATOM 438 N N . THR A 1 58 ? 6.891 -23.203 -21.172 1 95.19 58 THR A N 1
ATOM 439 C CA . THR A 1 58 ? 8.281 -23 -20.797 1 95.19 58 THR A CA 1
ATOM 440 C C . THR A 1 58 ? 9.219 -23.734 -21.75 1 95.19 58 THR A C 1
ATOM 442 O O . THR A 1 58 ? 8.82 -24.688 -22.406 1 95.19 58 THR A O 1
ATOM 445 N N . CYS A 1 59 ? 10.406 -23.297 -21.922 1 95.44 59 CYS A N 1
ATOM 446 C CA . CYS A 1 59 ? 11.516 -23.953 -22.609 1 95.44 59 CYS A CA 1
ATOM 447 C C . CYS A 1 59 ? 11.125 -24.344 -24.031 1 95.44 59 CYS A C 1
ATOM 449 O O . CYS A 1 59 ? 11.492 -25.406 -24.516 1 95.44 59 CYS A O 1
ATOM 451 N N . GLY A 1 60 ? 10.32 -23.484 -24.594 1 93.75 60 GLY A N 1
ATOM 452 C CA . GLY A 1 60 ? 9.969 -23.672 -26 1 93.75 60 GLY A CA 1
ATOM 453 C C . GLY A 1 60 ? 8.727 -24.531 -26.188 1 93.75 60 GLY A C 1
ATOM 454 O O . GLY A 1 60 ? 8.344 -24.828 -27.328 1 93.75 60 GLY A O 1
ATOM 455 N N . TYR A 1 61 ? 8.133 -24.969 -25.156 1 95.31 61 TYR A N 1
ATOM 456 C CA . TYR A 1 61 ? 6.887 -25.719 -25.219 1 95.31 61 TYR A CA 1
ATOM 457 C C . TYR A 1 61 ? 5.691 -24.844 -24.875 1 95.31 61 TYR A C 1
ATOM 459 O O . TYR A 1 61 ? 5.547 -24.406 -23.734 1 95.31 61 TYR A O 1
ATOM 467 N N . ASP A 1 62 ? 4.871 -24.609 -25.844 1 93.12 62 ASP A N 1
ATOM 468 C CA . ASP A 1 62 ? 3.66 -23.812 -25.734 1 93.12 62 ASP A CA 1
ATOM 469 C C . ASP A 1 62 ? 2.424 -24.688 -25.578 1 93.12 62 ASP A C 1
ATOM 471 O O . ASP A 1 62 ? 2.145 -25.547 -26.406 1 93.12 62 ASP A O 1
ATOM 475 N N . ILE A 1 63 ? 1.714 -24.438 -24.516 1 94.69 63 ILE A N 1
ATOM 476 C CA . ILE A 1 63 ? 0.554 -25.297 -24.312 1 94.69 63 ILE A CA 1
ATOM 477 C C . ILE A 1 63 ? -0.727 -24.5 -24.562 1 94.69 63 ILE A C 1
ATOM 479 O O . ILE A 1 63 ? -1.823 -24.969 -24.234 1 94.69 63 ILE A O 1
ATOM 483 N N . MET A 1 64 ? -0.594 -23.328 -25.062 1 90.31 64 MET A N 1
ATOM 484 C CA . MET A 1 64 ? -1.742 -22.469 -25.328 1 90.31 64 MET A CA 1
ATOM 485 C C . MET A 1 64 ? -2.152 -22.547 -26.797 1 90.31 64 MET A C 1
ATOM 487 O O . MET A 1 64 ? -3.115 -21.891 -27.219 1 90.31 64 MET A O 1
ATOM 491 N N . ASN A 1 65 ? -1.481 -23.266 -27.594 1 85.5 65 ASN A N 1
ATOM 492 C CA . ASN A 1 65 ? -1.777 -23.328 -29.031 1 85.5 65 ASN A CA 1
ATOM 493 C C . ASN A 1 65 ? -2.99 -24.219 -29.312 1 85.5 65 ASN A C 1
ATOM 495 O O . ASN A 1 65 ? -2.85 -25.422 -29.531 1 85.5 65 ASN A O 1
ATOM 499 N N . LYS A 1 66 ? -4.121 -23.656 -29.5 1 80.62 66 LYS A N 1
ATOM 500 C CA . LYS A 1 66 ? -5.371 -24.391 -29.656 1 80.62 66 LYS A CA 1
ATOM 501 C C . LYS A 1 66 ? -5.527 -24.922 -31.078 1 80.62 66 LYS A C 1
ATOM 503 O O . LYS A 1 66 ? -6.352 -25.812 -31.312 1 80.62 66 LYS A O 1
ATOM 508 N N . ASN A 1 67 ? -4.762 -24.391 -31.938 1 84 67 ASN A N 1
ATOM 509 C CA . ASN A 1 67 ? -4.898 -24.797 -33.312 1 84 67 ASN A CA 1
ATOM 510 C C . ASN A 1 67 ? -4.004 -25.984 -33.656 1 84 67 ASN A C 1
ATOM 512 O O . ASN A 1 67 ? -4.105 -26.578 -34.719 1 84 67 ASN A O 1
ATOM 516 N N . ALA A 1 68 ? -3.16 -26.375 -32.75 1 88 68 ALA A N 1
ATOM 517 C CA . ALA A 1 68 ? -2.285 -27.516 -32.969 1 88 68 ALA A CA 1
ATOM 518 C C . ALA A 1 68 ? -3.068 -28.828 -32.938 1 88 68 ALA A C 1
ATOM 520 O O . ALA A 1 68 ? -4.02 -28.953 -32.156 1 88 68 ALA A O 1
ATOM 521 N N . PRO A 1 69 ? -2.643 -29.797 -33.781 1 93.94 69 PRO A N 1
ATOM 522 C CA . PRO A 1 69 ? -3.262 -31.125 -33.688 1 93.94 69 PRO A CA 1
ATOM 523 C C . PRO A 1 69 ? -3.158 -31.703 -32.281 1 93.94 69 PRO A C 1
ATOM 525 O O . PRO A 1 69 ? -2.182 -31.453 -31.562 1 93.94 69 PRO A O 1
ATOM 528 N N . HIS A 1 70 ? -4.086 -32.469 -31.891 1 95.19 70 HIS A N 1
ATOM 529 C CA . HIS A 1 70 ? -4.211 -33 -30.531 1 95.19 70 HIS A CA 1
ATOM 530 C C . HIS A 1 70 ? -2.945 -33.719 -30.109 1 95.19 70 HIS A C 1
ATOM 532 O O . HIS A 1 70 ? -2.455 -33.531 -28.984 1 95.19 70 HIS A O 1
ATOM 538 N N . GLU A 1 71 ? -2.4 -34.5 -31 1 95 71 GLU A N 1
ATOM 539 C CA . GLU A 1 71 ? -1.19 -35.281 -30.688 1 95 71 GLU A CA 1
ATOM 540 C C . GLU A 1 71 ? -0.02 -34.344 -30.391 1 95 71 GLU A C 1
ATOM 542 O O . GLU A 1 71 ? 0.811 -34.625 -29.531 1 95 71 GLU A O 1
ATOM 547 N N . LYS A 1 72 ? 0.008 -33.281 -31.094 1 94.62 72 LYS A N 1
ATOM 548 C CA . LYS A 1 72 ? 1.057 -32.281 -30.875 1 94.62 72 LYS A CA 1
ATOM 549 C C . LYS A 1 72 ? 0.85 -31.562 -29.547 1 94.62 72 LYS A C 1
ATOM 551 O O . LYS A 1 72 ? 1.816 -31.203 -28.859 1 94.62 72 LYS A O 1
ATOM 556 N N . GLN A 1 73 ? -0.372 -31.359 -29.172 1 95.69 73 GLN A N 1
ATOM 557 C CA . GLN A 1 73 ? -0.664 -30.75 -27.875 1 95.69 73 GLN A CA 1
ATOM 558 C C . GLN A 1 73 ? -0.199 -31.656 -26.734 1 95.69 73 GLN A C 1
ATOM 560 O O . GLN A 1 73 ? 0.431 -31.172 -25.781 1 95.69 73 GLN A O 1
ATOM 565 N N . ILE A 1 74 ? -0.443 -32.938 -26.922 1 96.38 74 ILE A N 1
ATOM 566 C CA . ILE A 1 74 ? -0.022 -33.906 -25.922 1 96.38 74 ILE A CA 1
ATOM 567 C C . ILE A 1 74 ? 1.499 -33.875 -25.781 1 96.38 74 ILE A C 1
ATOM 569 O O . ILE A 1 74 ? 2.029 -33.844 -24.672 1 96.38 74 ILE A O 1
ATOM 573 N N . ALA A 1 75 ? 2.156 -33.875 -26.922 1 95.44 75 ALA A N 1
ATOM 574 C CA . ALA A 1 75 ? 3.617 -33.875 -26.922 1 95.44 75 ALA A CA 1
ATOM 575 C C . ALA A 1 75 ? 4.156 -32.594 -26.266 1 95.44 75 ALA A C 1
ATOM 577 O O . ALA A 1 75 ? 5.16 -32.656 -25.547 1 95.44 75 ALA A O 1
ATOM 578 N N . SER A 1 76 ? 3.504 -31.531 -26.578 1 95.75 76 SER A N 1
ATOM 579 C CA . SER A 1 76 ? 3.914 -30.266 -26 1 95.75 76 SER A CA 1
ATOM 580 C C . SER A 1 76 ? 3.77 -30.281 -24.484 1 95.75 76 SER A C 1
ATOM 582 O O . SER A 1 76 ? 4.637 -29.766 -23.766 1 95.75 76 SER A O 1
ATOM 584 N N . VAL A 1 77 ? 2.721 -30.844 -23.984 1 97.94 77 VAL A N 1
ATOM 585 C CA . VAL A 1 77 ? 2.508 -30.922 -22.547 1 97.94 77 VAL A CA 1
ATOM 586 C C . VAL A 1 77 ? 3.615 -31.766 -21.906 1 97.94 77 VAL A C 1
ATOM 588 O O . VAL A 1 77 ? 4.164 -31.375 -20.875 1 97.94 77 VAL A O 1
ATOM 591 N N . LYS A 1 78 ? 3.971 -32.875 -22.516 1 97.38 78 LYS A N 1
ATOM 592 C CA . LYS A 1 78 ? 5.008 -33.719 -21.969 1 97.38 78 LYS A CA 1
ATOM 593 C C . LYS A 1 78 ? 6.359 -33.031 -21.938 1 97.38 78 LYS A C 1
ATOM 595 O O . LYS A 1 78 ? 7.078 -33.094 -20.938 1 97.38 78 LYS A O 1
ATOM 600 N N . GLY A 1 79 ? 6.707 -32.375 -23.078 1 96.75 79 GLY A N 1
ATOM 601 C CA . GLY A 1 79 ? 7.926 -31.578 -23.094 1 96.75 79 GLY A CA 1
ATOM 602 C C . GLY A 1 79 ? 7.922 -30.438 -22.094 1 96.75 79 GLY A C 1
ATOM 603 O O . GLY A 1 79 ? 8.938 -30.172 -21.453 1 96.75 79 GLY A O 1
ATOM 604 N N . TYR A 1 80 ? 6.809 -29.797 -22.016 1 97.56 80 TYR A N 1
ATOM 605 C CA . TYR A 1 80 ? 6.566 -28.734 -21.047 1 97.56 80 TYR A CA 1
ATOM 606 C C . TYR A 1 80 ? 6.871 -29.203 -19.625 1 97.56 80 TYR A C 1
ATOM 608 O O . TYR A 1 80 ? 7.555 -28.5 -18.875 1 97.56 80 TYR A O 1
ATOM 616 N N . LEU A 1 81 ? 6.426 -30.359 -19.219 1 98.38 81 LEU A N 1
ATOM 617 C CA . LEU A 1 81 ? 6.648 -30.906 -17.891 1 98.38 81 LEU A CA 1
ATOM 618 C C . LEU A 1 81 ? 8.133 -31.109 -17.625 1 98.38 81 LEU A C 1
ATOM 620 O O . LEU A 1 81 ? 8.617 -30.875 -16.516 1 98.38 81 LEU A O 1
ATOM 624 N N . LYS A 1 82 ? 8.836 -31.547 -18.641 1 97.56 82 LYS A N 1
ATOM 625 C CA . LYS A 1 82 ? 10.289 -31.703 -18.531 1 97.56 82 LYS A CA 1
ATOM 626 C C . LYS A 1 82 ? 10.969 -30.344 -18.359 1 97.56 82 LYS A C 1
ATOM 628 O O . LYS A 1 82 ? 11.891 -30.219 -17.547 1 97.56 82 LYS A O 1
ATOM 633 N N . GLY A 1 83 ? 10.531 -29.422 -19.172 1 97.69 83 GLY A N 1
ATOM 634 C CA . GLY A 1 83 ? 11.055 -28.078 -19.031 1 97.69 83 GLY A CA 1
ATOM 635 C C . GLY A 1 83 ? 10.859 -27.5 -17.641 1 97.69 83 GLY A C 1
ATOM 636 O O . GLY A 1 83 ? 11.758 -26.859 -17.094 1 97.69 83 GLY A O 1
ATOM 637 N N . LEU A 1 84 ? 9.703 -27.703 -17.078 1 98.38 84 LEU A N 1
ATOM 638 C CA . LEU A 1 84 ? 9.383 -27.219 -15.742 1 98.38 84 LEU A CA 1
ATOM 639 C C . LEU A 1 84 ? 10.336 -27.812 -14.711 1 98.38 84 LEU A C 1
ATOM 641 O O . LEU A 1 84 ? 10.867 -27.094 -13.859 1 98.38 84 LEU A O 1
ATOM 645 N N . ALA A 1 85 ? 10.578 -29.109 -14.789 1 98.44 85 ALA A N 1
ATOM 646 C CA . ALA A 1 85 ? 11.492 -29.781 -13.867 1 98.44 85 ALA A CA 1
ATOM 647 C C . ALA A 1 85 ? 12.891 -29.172 -13.922 1 98.44 85 ALA A C 1
ATOM 649 O O . ALA A 1 85 ? 13.547 -29.031 -12.891 1 98.44 85 ALA A O 1
ATOM 650 N N . SER A 1 86 ? 13.281 -28.797 -15.086 1 98.19 86 SER A N 1
ATOM 651 C CA . SER A 1 86 ? 14.609 -28.219 -15.266 1 98.19 86 SER A CA 1
ATOM 652 C C . SER A 1 86 ? 14.695 -26.844 -14.625 1 98.19 86 SER A C 1
ATOM 654 O O . SER A 1 86 ? 15.789 -26.297 -14.453 1 98.19 86 SER A O 1
ATOM 656 N N . GLN A 1 87 ? 13.555 -26.344 -14.266 1 97.88 87 GLN A N 1
ATOM 657 C CA . GLN A 1 87 ? 13.492 -25 -13.664 1 97.88 87 GLN A CA 1
ATOM 658 C C . GLN A 1 87 ? 13.07 -25.078 -12.203 1 97.88 87 GLN A C 1
ATOM 660 O O . GLN A 1 87 ? 12.758 -24.062 -11.594 1 97.88 87 GLN A O 1
ATOM 665 N N . GLY A 1 88 ? 12.984 -26.234 -11.656 1 98.38 88 GLY A N 1
ATOM 666 C CA . GLY A 1 88 ? 12.758 -26.438 -10.227 1 98.38 88 GLY A CA 1
ATOM 667 C C . GLY A 1 88 ? 11.297 -26.609 -9.875 1 98.38 88 GLY A C 1
ATOM 668 O O . GLY A 1 88 ? 10.953 -26.766 -8.703 1 98.38 88 GLY A O 1
ATOM 669 N N . THR A 1 89 ? 10.414 -26.562 -10.859 1 98.75 89 THR A N 1
ATOM 670 C CA . THR A 1 89 ? 8.992 -26.797 -10.617 1 98.75 89 THR A CA 1
ATOM 671 C C . THR A 1 89 ? 8.688 -28.281 -10.578 1 98.75 89 THR A C 1
ATOM 673 O O . THR A 1 89 ? 9 -29.016 -11.523 1 98.75 89 THR A O 1
ATOM 676 N N . VAL A 1 90 ? 8.109 -28.734 -9.5 1 98.56 90 VAL A N 1
ATOM 677 C CA . VAL A 1 90 ? 7.824 -30.156 -9.312 1 98.56 90 VAL A CA 1
ATOM 678 C C . VAL A 1 90 ? 6.328 -30.406 -9.461 1 98.56 90 VAL A C 1
ATOM 680 O O . VAL A 1 90 ? 5.918 -31.469 -9.922 1 98.56 90 VAL A O 1
ATOM 683 N N . ASN A 1 91 ? 5.551 -29.469 -9.023 1 98.69 91 ASN A N 1
ATOM 684 C CA . ASN A 1 91 ? 4.094 -29.5 -9.117 1 98.69 91 ASN A CA 1
ATOM 685 C C . ASN A 1 91 ? 3.561 -28.344 -9.961 1 98.69 91 ASN A C 1
ATOM 687 O O . ASN A 1 91 ? 4.09 -27.234 -9.906 1 98.69 91 ASN A O 1
ATOM 691 N N . ILE A 1 92 ? 2.475 -28.641 -10.758 1 98.75 92 ILE A N 1
ATOM 692 C CA . ILE A 1 92 ? 2.074 -27.594 -11.703 1 98.75 92 ILE A CA 1
ATOM 693 C C . ILE A 1 92 ? 0.563 -27.641 -11.914 1 98.75 92 ILE A C 1
ATOM 695 O O . ILE A 1 92 ? -0.038 -28.719 -11.883 1 98.75 92 ILE A O 1
ATOM 699 N N . PHE A 1 93 ? -0.056 -26.484 -12.016 1 98.88 93 PHE A N 1
ATOM 700 C CA . PHE A 1 93 ? -1.306 -26.312 -12.742 1 98.88 93 PHE A CA 1
ATOM 701 C C . PHE A 1 93 ? -1.043 -25.781 -14.148 1 98.88 93 PHE A C 1
ATOM 703 O O . PHE A 1 93 ? -0.952 -24.562 -14.344 1 98.88 93 PHE A O 1
ATOM 710 N N . PRO A 1 94 ? -0.855 -26.734 -15.156 1 98.75 94 PRO A N 1
ATOM 711 C CA . PRO A 1 94 ? -0.755 -26.172 -16.5 1 98.75 94 PRO A CA 1
ATOM 712 C C . PRO A 1 94 ? -1.905 -25.219 -16.828 1 98.75 94 PRO A C 1
ATOM 714 O O . PRO A 1 94 ? -3.066 -25.531 -16.547 1 98.75 94 PRO A O 1
ATOM 717 N N . THR A 1 95 ? -1.562 -24.062 -17.391 1 98.38 95 THR A N 1
ATOM 718 C CA . THR A 1 95 ? -2.561 -23.016 -17.578 1 98.38 95 THR A CA 1
ATOM 719 C C . THR A 1 95 ? -2.941 -22.906 -19.047 1 98.38 95 THR A C 1
ATOM 721 O O . THR A 1 95 ? -2.107 -22.547 -19.891 1 98.38 95 THR A O 1
ATOM 724 N N . VAL A 1 96 ? -4.121 -23.203 -19.344 1 97.25 96 VAL A N 1
ATOM 725 C CA . VAL A 1 96 ? -4.664 -23.172 -20.703 1 97.25 96 VAL A CA 1
ATOM 726 C C . VAL A 1 96 ? -5.98 -22.406 -20.719 1 97.25 96 VAL A C 1
ATOM 728 O O . VAL A 1 96 ? -6.387 -21.828 -19.703 1 97.25 96 VAL A O 1
ATOM 731 N N . CYS A 1 97 ? -6.68 -22.234 -21.938 1 92.06 97 CYS A N 1
ATOM 732 C CA . CYS A 1 97 ? -7.805 -21.312 -21.953 1 92.06 97 CYS A CA 1
ATOM 733 C C . CYS A 1 97 ? -8.992 -21.906 -22.703 1 92.06 97 CYS A C 1
ATOM 735 O O . CYS A 1 97 ? -10.031 -21.266 -22.828 1 92.06 97 CYS A O 1
ATOM 737 N N . ASP A 1 98 ? -8.875 -23.188 -23.234 1 92.31 98 ASP A N 1
ATOM 738 C CA . ASP A 1 98 ? -9.945 -23.75 -24.047 1 92.31 98 ASP A CA 1
ATOM 739 C C . ASP A 1 98 ? -10.117 -25.25 -23.781 1 92.31 98 ASP A C 1
ATOM 741 O O . ASP A 1 98 ? -9.188 -25.906 -23.312 1 92.31 98 ASP A O 1
ATOM 745 N N . PRO A 1 99 ? -11.336 -25.766 -24.094 1 95.12 99 PRO A N 1
ATOM 746 C CA . PRO A 1 99 ? -11.633 -27.172 -23.766 1 95.12 99 PRO A CA 1
ATOM 747 C C . PRO A 1 99 ? -10.672 -28.141 -24.438 1 95.12 99 PRO A C 1
ATOM 749 O O . PRO A 1 99 ? -10.297 -29.156 -23.828 1 95.12 99 PRO A O 1
ATOM 752 N N . ASP A 1 100 ? -10.188 -27.859 -25.594 1 95 100 ASP A N 1
ATOM 753 C CA . ASP A 1 100 ? -9.289 -28.781 -26.297 1 95 100 ASP A CA 1
ATOM 754 C C . ASP A 1 100 ? -7.945 -28.875 -25.578 1 95 100 ASP A C 1
ATOM 756 O O . ASP A 1 100 ? -7.414 -29.984 -25.391 1 95 100 ASP A O 1
ATOM 760 N N . SER A 1 101 ? -7.43 -27.766 -25.219 1 96.81 101 SER A N 1
ATOM 761 C CA . SER A 1 101 ? -6.172 -27.75 -24.484 1 96.81 101 SER A CA 1
ATOM 762 C C . SER A 1 101 ? -6.34 -28.391 -23.094 1 96.81 101 SER A C 1
ATOM 764 O O . SER A 1 101 ? -5.445 -29.078 -22.609 1 96.81 101 SER A O 1
ATOM 766 N N . ILE A 1 102 ? -7.488 -28.109 -22.484 1 98 102 ILE A N 1
ATOM 767 C CA . ILE A 1 102 ? -7.781 -28.719 -21.188 1 98 102 ILE A CA 1
ATOM 768 C C . ILE A 1 102 ? -7.781 -30.234 -21.328 1 98 102 ILE A C 1
ATOM 770 O O . ILE A 1 102 ? -7.188 -30.938 -20.516 1 98 102 ILE A O 1
ATOM 774 N N . ARG A 1 103 ? -8.375 -30.719 -22.359 1 97.44 103 ARG A N 1
ATOM 775 C CA . ARG A 1 103 ? -8.461 -32.156 -22.594 1 97.44 103 ARG A CA 1
ATOM 776 C C . ARG A 1 103 ? -7.078 -32.75 -22.781 1 97.44 103 ARG A C 1
ATOM 778 O O . ARG A 1 103 ? -6.793 -33.844 -22.25 1 97.44 103 ARG A O 1
ATOM 785 N N . ALA A 1 104 ? -6.262 -32.094 -23.547 1 97.44 104 ALA A N 1
ATOM 786 C CA . ALA A 1 104 ? -4.91 -32.594 -23.781 1 97.44 104 ALA A CA 1
ATOM 787 C C . ALA A 1 104 ? -4.133 -32.688 -22.469 1 97.44 104 ALA A C 1
ATOM 789 O O . ALA A 1 104 ? -3.479 -33.719 -22.219 1 97.44 104 ALA A O 1
ATOM 790 N N . VAL A 1 105 ? -4.215 -31.688 -21.641 1 98.31 105 VAL A N 1
ATOM 791 C CA . VAL A 1 105 ? -3.514 -31.703 -20.359 1 98.31 105 VAL A CA 1
ATOM 792 C C . VAL A 1 105 ? -4.074 -32.812 -19.469 1 98.31 105 VAL A C 1
ATOM 794 O O . VAL A 1 105 ? -3.318 -33.531 -18.828 1 98.31 105 VAL A O 1
ATOM 797 N N . ALA A 1 106 ? -5.406 -32.938 -19.453 1 98.25 106 ALA A N 1
ATOM 798 C CA . ALA A 1 106 ? -6.059 -33.938 -18.625 1 98.25 106 ALA A CA 1
ATOM 799 C C . ALA A 1 106 ? -5.613 -35.344 -19.031 1 98.25 106 ALA A C 1
ATOM 801 O O . ALA A 1 106 ? -5.414 -36.219 -18.172 1 98.25 106 ALA A O 1
ATOM 802 N N . GLU A 1 107 ? -5.496 -35.562 -20.281 1 97.56 107 GLU A N 1
ATOM 803 C CA . GLU A 1 107 ? -5.062 -36.875 -20.766 1 97.56 107 GLU A CA 1
ATOM 804 C C . GLU A 1 107 ? -3.65 -37.188 -20.297 1 97.56 107 GLU A C 1
ATOM 806 O O . GLU A 1 107 ? -3.377 -38.312 -19.859 1 97.56 107 GLU A O 1
ATOM 811 N N . VAL A 1 108 ? -2.791 -36.219 -20.391 1 97.94 108 VAL A N 1
ATOM 812 C CA . VAL A 1 108 ? -1.427 -36.438 -19.906 1 97.94 108 VAL A CA 1
ATOM 813 C C . VAL A 1 108 ? -1.438 -36.688 -18.406 1 97.94 108 VAL A C 1
ATOM 815 O O . VAL A 1 108 ? -0.715 -37.531 -17.906 1 97.94 108 VAL A O 1
ATOM 818 N N . ALA A 1 109 ? -2.24 -35.969 -17.688 1 97.44 109 ALA A N 1
ATOM 819 C CA . ALA A 1 109 ? -2.346 -36.125 -16.234 1 97.44 109 ALA A CA 1
ATOM 820 C C . ALA A 1 109 ? -2.783 -37.531 -15.867 1 97.44 109 ALA A C 1
ATOM 822 O O . ALA A 1 109 ? -2.264 -38.125 -14.922 1 97.44 109 ALA A O 1
ATOM 823 N N . LYS A 1 110 ? -3.705 -38.062 -16.609 1 95.62 110 LYS A N 1
ATOM 824 C CA . LYS A 1 110 ? -4.281 -39.375 -16.328 1 95.62 110 LYS A CA 1
ATOM 825 C C . LYS A 1 110 ? -3.252 -40.469 -16.547 1 95.62 110 LYS A C 1
ATOM 827 O O . LYS A 1 110 ? -3.344 -41.562 -15.938 1 95.62 110 LYS A O 1
ATOM 832 N N . GLU A 1 111 ? -2.344 -40.188 -17.422 1 92.31 111 GLU A N 1
ATOM 833 C CA . GLU A 1 111 ? -1.31 -41.188 -17.672 1 92.31 111 GLU A CA 1
ATOM 834 C C . GLU A 1 111 ? -0.464 -41.438 -16.438 1 92.31 111 GLU A C 1
ATOM 836 O O . GLU A 1 111 ? 0.058 -42.562 -16.25 1 92.31 111 GLU A O 1
ATOM 841 N N . GLY A 1 112 ? -0.354 -40.531 -15.602 1 85.44 112 GLY A N 1
ATOM 842 C CA . GLY A 1 112 ? 0.479 -40.625 -14.414 1 85.44 112 GLY A CA 1
ATOM 843 C C . GLY A 1 112 ? 1.952 -40.812 -14.734 1 85.44 112 GLY A C 1
ATOM 844 O O . GLY A 1 112 ? 2.324 -40.969 -15.898 1 85.44 112 GLY A O 1
ATOM 845 N N . ASP A 1 113 ? 2.834 -40.75 -13.719 1 78.94 113 ASP A N 1
ATOM 846 C CA . ASP A 1 113 ? 4.277 -40.938 -13.773 1 78.94 113 ASP A CA 1
ATOM 847 C C . ASP A 1 113 ? 4.898 -40.188 -14.938 1 78.94 113 ASP A C 1
ATOM 849 O O . ASP A 1 113 ? 5.535 -40.781 -15.812 1 78.94 113 ASP A O 1
ATOM 853 N N . GLN A 1 114 ? 4.82 -38.969 -14.891 1 83.25 114 GLN A N 1
ATOM 854 C CA . GLN A 1 114 ? 5.348 -38.125 -15.945 1 83.25 114 GLN A CA 1
ATOM 855 C C . GLN A 1 114 ? 6.859 -37.969 -15.828 1 83.25 114 GLN A C 1
ATOM 857 O O . GLN A 1 114 ? 7.41 -38.031 -14.727 1 83.25 114 GLN A O 1
ATOM 862 N N . ASP A 1 115 ? 7.488 -37.875 -16.984 1 91.06 115 ASP A N 1
ATOM 863 C CA . ASP A 1 115 ? 8.906 -37.531 -17.031 1 91.06 115 ASP A CA 1
ATOM 864 C C . ASP A 1 115 ? 9.133 -36.062 -16.828 1 91.06 115 ASP A C 1
ATOM 866 O O . ASP A 1 115 ? 9.469 -35.344 -17.766 1 91.06 115 ASP A O 1
ATOM 870 N N . GLY A 1 116 ? 8.953 -35.531 -15.68 1 97.19 116 GLY A N 1
ATOM 871 C CA . GLY A 1 116 ? 9.055 -34.125 -15.328 1 97.19 116 GLY A CA 1
ATOM 872 C C . GLY A 1 116 ? 8.188 -33.75 -14.141 1 97.19 116 GLY A C 1
ATOM 873 O O . GLY A 1 116 ? 8.086 -34.5 -13.172 1 97.19 116 GLY A O 1
ATOM 874 N N . ALA A 1 117 ? 7.648 -32.594 -14.219 1 98.06 117 ALA A N 1
ATOM 875 C CA . ALA A 1 117 ? 6.793 -32.094 -13.141 1 98.06 117 ALA A CA 1
ATOM 876 C C . ALA A 1 117 ? 5.48 -32.875 -13.094 1 98.06 117 ALA A C 1
ATOM 878 O O . ALA A 1 117 ? 5.062 -33.469 -14.094 1 98.06 117 ALA A O 1
ATOM 879 N N . THR A 1 118 ? 4.871 -32.875 -11.992 1 98.06 118 THR A N 1
ATOM 880 C CA . THR A 1 118 ? 3.609 -33.594 -11.766 1 98.06 118 THR A CA 1
ATOM 881 C C . THR A 1 118 ? 2.428 -32.625 -11.922 1 98.06 118 THR A C 1
ATOM 883 O O . THR A 1 118 ? 2.43 -31.531 -11.352 1 98.06 118 THR A O 1
ATOM 886 N N . ILE A 1 119 ? 1.459 -33 -12.734 1 98.44 119 ILE A N 1
ATOM 887 C CA . ILE A 1 119 ? 0.226 -32.25 -12.867 1 98.44 119 ILE A CA 1
ATOM 888 C C . ILE A 1 119 ? -0.694 -32.531 -11.688 1 98.44 119 ILE A C 1
ATOM 890 O O . ILE A 1 119 ? -1.102 -33.688 -11.484 1 98.44 119 ILE A O 1
ATOM 894 N N . LEU A 1 120 ? -0.986 -31.484 -10.883 1 98.19 120 LEU A N 1
ATOM 895 C CA . LEU A 1 120 ? -1.853 -31.672 -9.719 1 98.19 120 LEU A CA 1
ATOM 896 C C . LEU A 1 120 ? -3.258 -31.141 -10 1 98.19 120 LEU A C 1
ATOM 898 O O . LEU A 1 120 ? -4.18 -31.375 -9.219 1 98.19 120 LEU A O 1
ATOM 902 N N . GLY A 1 121 ? -3.424 -30.5 -11.062 1 98.62 121 GLY A N 1
ATOM 903 C CA . GLY A 1 121 ? -4.648 -29.875 -11.531 1 98.62 121 GLY A CA 1
ATOM 904 C C . GLY A 1 121 ? -4.445 -29.016 -12.766 1 98.62 121 GLY A C 1
ATOM 905 O O . GLY A 1 121 ? -3.316 -28.844 -13.234 1 98.62 121 GLY A O 1
ATOM 906 N N . ILE A 1 122 ? -5.535 -28.531 -13.32 1 98.81 122 ILE A N 1
ATOM 907 C CA . ILE A 1 122 ? -5.48 -27.688 -14.5 1 98.81 122 ILE A CA 1
ATOM 908 C C . ILE A 1 122 ? -6.031 -26.297 -14.164 1 98.81 122 ILE A C 1
ATOM 910 O O . ILE A 1 122 ? -7.051 -26.188 -13.477 1 98.81 122 ILE A O 1
ATOM 914 N N . HIS A 1 123 ? -5.293 -25.219 -14.531 1 98.88 123 HIS A N 1
ATOM 915 C CA . HIS A 1 123 ? -5.707 -23.828 -14.445 1 98.88 123 HIS A CA 1
ATOM 916 C C . HIS A 1 123 ? -6.184 -23.312 -15.797 1 98.88 123 HIS A C 1
ATOM 918 O O . HIS A 1 123 ? -5.461 -23.391 -16.797 1 98.88 123 HIS A O 1
ATOM 924 N N . SER A 1 124 ? -7.406 -22.891 -15.844 1 98.5 124 SER A N 1
ATOM 925 C CA . SER A 1 124 ? -7.863 -22.188 -17.031 1 98.5 124 SER A CA 1
ATOM 926 C C . SER A 1 124 ? -7.91 -20.672 -16.797 1 98.5 124 SER A C 1
ATOM 928 O O . SER A 1 124 ? -8.688 -20.188 -15.977 1 98.5 124 SER A O 1
ATOM 930 N N . GLU A 1 125 ? -7.145 -19.953 -17.484 1 97.12 125 GLU A N 1
ATOM 931 C CA . GLU A 1 125 ? -7.281 -18.5 -17.484 1 97.12 125 GLU A CA 1
ATOM 932 C C . GLU A 1 125 ? -8.133 -18.031 -18.672 1 97.12 125 GLU A C 1
ATOM 934 O O . GLU A 1 125 ? -7.621 -17.844 -19.781 1 97.12 125 GLU A O 1
ATOM 939 N N . GLY A 1 126 ? -9.281 -17.688 -18.469 1 92.94 126 GLY A N 1
ATOM 940 C CA . GLY A 1 126 ? -10.266 -17.438 -19.516 1 92.94 126 GLY A CA 1
ATOM 941 C C . GLY A 1 126 ? -11.219 -18.609 -19.719 1 92.94 126 GLY A C 1
ATOM 942 O O . GLY A 1 126 ? -11.164 -19.594 -18.984 1 92.94 126 GLY A O 1
ATOM 943 N N . PRO A 1 127 ? -12.141 -18.469 -20.594 1 93.31 127 PRO A N 1
ATOM 944 C CA . PRO A 1 127 ? -12.109 -17.547 -21.734 1 93.31 127 PRO A CA 1
ATOM 945 C C . PRO A 1 127 ? -12.758 -16.203 -21.422 1 93.31 127 PRO A C 1
ATOM 947 O O . PRO A 1 127 ? -12.734 -15.297 -22.266 1 93.31 127 PRO A O 1
ATOM 950 N N . TRP A 1 128 ? -13.281 -16.031 -20.328 1 95.19 128 TRP A N 1
ATOM 951 C CA . TRP A 1 128 ? -14.062 -14.82 -20.031 1 95.19 128 TRP A CA 1
ATOM 952 C C . TRP A 1 128 ? -13.203 -13.781 -19.328 1 95.19 128 TRP A C 1
ATOM 954 O O . TRP A 1 128 ? -13.336 -13.578 -18.109 1 95.19 128 TRP A O 1
ATOM 964 N N . LEU A 1 129 ? -12.414 -13.086 -20.078 1 94.06 129 LEU A N 1
ATOM 965 C CA . LEU A 1 129 ? -11.547 -12.031 -19.547 1 94.06 129 LEU A CA 1
ATOM 966 C C . LEU A 1 129 ? -11.953 -10.672 -20.094 1 94.06 129 LEU A C 1
ATOM 968 O O . LEU A 1 129 ? -12.531 -10.578 -21.188 1 94.06 129 LEU A O 1
ATOM 972 N N . ASN A 1 130 ? -11.836 -9.633 -19.234 1 88.88 130 ASN A N 1
ATOM 973 C CA . ASN A 1 130 ? -12.078 -8.258 -19.672 1 88.88 130 ASN A CA 1
ATOM 974 C C . ASN A 1 130 ? -10.828 -7.645 -20.312 1 88.88 130 ASN A C 1
ATOM 976 O O . ASN A 1 130 ? -9.805 -7.492 -19.641 1 88.88 130 ASN A O 1
ATOM 980 N N . ARG A 1 131 ? -10.844 -7.434 -21.531 1 69.44 131 ARG A N 1
ATOM 981 C CA . ARG A 1 131 ? -9.672 -6.945 -22.234 1 69.44 131 ARG A CA 1
ATOM 982 C C . ARG A 1 131 ? -9.664 -5.422 -22.312 1 69.44 131 ARG A C 1
ATOM 984 O O . ARG A 1 131 ? -9.031 -4.836 -23.188 1 69.44 131 ARG A O 1
ATOM 991 N N . THR A 1 132 ? -10.617 -4.809 -21.484 1 60.34 132 THR A N 1
ATOM 992 C CA . THR A 1 132 ? -10.641 -3.35 -21.5 1 60.34 132 THR A CA 1
ATOM 993 C C . THR A 1 132 ? -9.273 -2.781 -21.125 1 60.34 132 THR A C 1
ATOM 995 O O . THR A 1 132 ? -8.867 -1.732 -21.625 1 60.34 132 THR A O 1
ATOM 998 N N . GLY A 1 133 ? -8.57 -3.373 -20.266 1 52.09 133 GLY A N 1
ATOM 999 C CA . GLY A 1 133 ? -7.422 -2.824 -19.562 1 52.09 133 GLY A CA 1
ATOM 1000 C C . GLY A 1 133 ? -6.215 -2.635 -20.469 1 52.09 133 GLY A C 1
ATOM 1001 O O . GLY A 1 133 ? -5.281 -1.91 -20.109 1 52.09 133 GLY A O 1
ATOM 1002 N N . GLU A 1 134 ? -6.191 -3.477 -21.562 1 48.28 134 GLU A N 1
ATOM 1003 C CA . GLU A 1 134 ? -4.98 -3.318 -22.359 1 48.28 134 GLU A CA 1
ATOM 1004 C C . GLU A 1 134 ? -5.027 -2.039 -23.188 1 48.28 134 GLU A C 1
ATOM 1006 O O . GLU A 1 134 ? -5.887 -1.89 -24.047 1 48.28 134 GLU A O 1
ATOM 1011 N N . LYS A 1 135 ? -4.547 -1.062 -22.984 1 49.44 135 LYS A N 1
ATOM 1012 C CA . LYS A 1 135 ? -4.203 0.208 -23.625 1 49.44 135 LYS A CA 1
ATOM 1013 C C . LYS A 1 135 ? -5.328 1.227 -23.453 1 49.44 135 LYS A C 1
ATOM 1015 O O . LYS A 1 135 ? -5.422 2.184 -24.234 1 49.44 135 LYS A O 1
ATOM 1020 N N . GLY A 1 136 ? -6.324 0.95 -22.516 1 52.41 136 GLY A N 1
ATOM 1021 C CA . GLY A 1 136 ? -7.406 1.919 -22.422 1 52.41 136 GLY A CA 1
ATOM 1022 C C . GLY A 1 136 ? -8.492 1.691 -23.453 1 52.41 136 GLY A C 1
ATOM 1023 O O . GLY A 1 136 ? -9.438 2.477 -23.562 1 52.41 136 GLY A O 1
ATOM 1024 N N . ILE A 1 137 ? -8.219 0.749 -24.391 1 57.19 137 ILE A N 1
ATOM 1025 C CA . ILE A 1 137 ? -9.227 0.511 -25.422 1 57.19 137 ILE A CA 1
ATOM 1026 C C . ILE A 1 137 ? -10.18 -0.589 -24.953 1 57.19 137 ILE A C 1
ATOM 1028 O O . ILE A 1 137 ? -9.758 -1.719 -24.703 1 57.19 137 ILE A O 1
ATOM 1032 N N . ARG A 1 138 ? -11.312 -0.113 -24.672 1 62.38 138 ARG A N 1
ATOM 1033 C CA . ARG A 1 138 ? -12.344 -1.07 -24.281 1 62.38 138 ARG A CA 1
ATOM 1034 C C . ARG A 1 138 ? -12.688 -2 -25.453 1 62.38 138 ARG A C 1
ATOM 1036 O O . ARG A 1 138 ? -13.094 -1.545 -26.516 1 62.38 138 ARG A O 1
ATOM 1043 N N . THR A 1 139 ? -12.18 -3.287 -25.344 1 69.88 139 THR A N 1
ATOM 1044 C CA . THR A 1 139 ? -12.625 -4.277 -26.312 1 69.88 139 THR A CA 1
ATOM 1045 C C . THR A 1 139 ? -13.883 -4.98 -25.828 1 69.88 139 THR A C 1
ATOM 1047 O O . THR A 1 139 ? -14.266 -4.855 -24.672 1 69.88 139 THR A O 1
ATOM 1050 N N . GLY A 1 140 ? -14.875 -5.453 -26.734 1 78.75 140 GLY A N 1
ATOM 1051 C CA . GLY A 1 140 ? -16.078 -6.168 -26.359 1 78.75 140 GLY A CA 1
ATOM 1052 C C . GLY A 1 140 ? -15.812 -7.352 -25.438 1 78.75 140 GLY A C 1
ATOM 1053 O O . GLY A 1 140 ? -14.664 -7.66 -25.141 1 78.75 140 GLY A O 1
ATOM 1054 N N . TRP A 1 141 ? -16.859 -7.809 -24.75 1 85.88 141 TRP A N 1
ATOM 1055 C CA . TRP A 1 141 ? -16.797 -8.977 -23.875 1 85.88 141 TRP A CA 1
ATOM 1056 C C . TRP A 1 141 ? -17.031 -10.258 -24.656 1 85.88 141 TRP A C 1
ATOM 1058 O O . TRP A 1 141 ? -17.797 -10.273 -25.625 1 85.88 141 TRP A O 1
ATOM 1068 N N . PRO A 1 142 ? -16.203 -11.281 -24.234 1 89.38 142 PRO A N 1
ATOM 1069 C CA . PRO A 1 142 ? -16.516 -12.578 -24.844 1 89.38 142 PRO A CA 1
ATOM 1070 C C . PRO A 1 142 ? -17.922 -13.055 -24.547 1 89.38 142 PRO A C 1
ATOM 1072 O O . PRO A 1 142 ? -18.562 -12.586 -23.594 1 89.38 142 PRO A O 1
ATOM 1075 N N . GLU A 1 143 ? -18.391 -13.953 -25.406 1 91.31 143 GLU A N 1
ATOM 1076 C CA . GLU A 1 143 ? -19.703 -14.555 -25.188 1 91.31 143 GLU A CA 1
ATOM 1077 C C . GLU A 1 143 ? -19.703 -15.43 -23.938 1 91.31 143 GLU A C 1
ATOM 1079 O O . GLU A 1 143 ? -18.797 -16.25 -23.75 1 91.31 143 GLU A O 1
ATOM 1084 N N . VAL A 1 144 ? -20.641 -15.195 -23.125 1 95.56 144 VAL A N 1
ATOM 1085 C CA . VAL A 1 144 ? -20.812 -16 -21.922 1 95.56 144 VAL A CA 1
ATOM 1086 C C . VAL A 1 144 ? -21.812 -17.125 -22.188 1 95.56 144 VAL A C 1
ATOM 1088 O O . VAL A 1 144 ? -22.953 -16.891 -22.594 1 95.56 144 VAL A O 1
ATOM 1091 N N . SER A 1 145 ? -21.328 -18.344 -22.016 1 94.81 145 SER A N 1
ATOM 1092 C CA . SER A 1 145 ? -22.156 -19.5 -22.328 1 94.81 145 SER A CA 1
ATOM 1093 C C . SER A 1 145 ? -21.969 -20.609 -21.297 1 94.81 145 SER A C 1
ATOM 1095 O O . SER A 1 145 ? -20.844 -21.031 -21.047 1 94.81 145 SER A O 1
ATOM 1097 N N . MET A 1 146 ? -23.078 -21.094 -20.797 1 97.38 146 MET A N 1
ATOM 1098 C CA . MET A 1 146 ? -23.031 -22.234 -19.891 1 97.38 146 MET A CA 1
ATOM 1099 C C . MET A 1 146 ? -22.531 -23.484 -20.609 1 97.38 146 MET A C 1
ATOM 1101 O O . MET A 1 146 ? -21.859 -24.312 -20 1 97.38 146 MET A O 1
ATOM 1105 N N . GLU A 1 147 ? -22.766 -23.531 -21.875 1 97.44 147 GLU A N 1
ATOM 1106 C CA . GLU A 1 147 ? -22.281 -24.656 -22.672 1 97.44 147 GLU A CA 1
ATOM 1107 C C . GLU A 1 147 ? -20.75 -24.719 -22.672 1 97.44 147 GLU A C 1
ATOM 1109 O O . GLU A 1 147 ? -20.172 -25.812 -22.562 1 97.44 147 GLU A O 1
ATOM 1114 N N . THR A 1 148 ? -20.188 -23.609 -22.797 1 97.19 148 THR A N 1
ATOM 1115 C CA . THR A 1 148 ? -18.734 -23.531 -22.75 1 97.19 148 THR A CA 1
ATOM 1116 C C . THR A 1 148 ? -18.203 -23.984 -21.391 1 97.19 148 THR A C 1
ATOM 1118 O O . THR A 1 148 ? -17.25 -24.75 -21.312 1 97.19 148 THR A O 1
ATOM 1121 N N . ALA A 1 149 ? -18.859 -23.562 -20.328 1 98.19 149 ALA A N 1
ATOM 1122 C CA . ALA A 1 149 ? -18.453 -23.953 -18.984 1 98.19 149 ALA A CA 1
ATOM 1123 C C . ALA A 1 149 ? -18.578 -25.469 -18.797 1 98.19 149 ALA A C 1
ATOM 1125 O O . ALA A 1 149 ? -17.656 -26.109 -18.266 1 98.19 149 ALA A O 1
ATOM 1126 N N . HIS A 1 150 ? -19.688 -26.016 -19.328 1 98.5 150 HIS A N 1
ATOM 1127 C CA . HIS A 1 150 ? -19.875 -27.453 -19.266 1 98.5 150 HIS A CA 1
ATOM 1128 C C . HIS A 1 150 ? -18.781 -28.188 -20.016 1 98.5 150 HIS A C 1
ATOM 1130 O O . HIS A 1 150 ? -18.234 -29.188 -19.531 1 98.5 150 HIS A O 1
ATOM 1136 N N . ALA A 1 151 ? -18.453 -27.688 -21.141 1 98.38 151 ALA A N 1
ATOM 1137 C CA . ALA A 1 151 ? -17.438 -28.297 -21.984 1 98.38 151 ALA A CA 1
ATOM 1138 C C . ALA A 1 151 ? -16.078 -28.281 -21.297 1 98.38 151 ALA A C 1
ATOM 1140 O O . ALA A 1 151 ? -15.297 -29.234 -21.406 1 98.38 151 ALA A O 1
ATOM 1141 N N . MET A 1 152 ? -15.734 -27.234 -20.594 1 98.31 152 MET A N 1
ATOM 1142 C CA . MET A 1 152 ? -14.469 -27.109 -19.875 1 98.31 152 MET A CA 1
ATOM 1143 C C . MET A 1 152 ? -14.383 -28.156 -18.766 1 98.31 152 MET A C 1
ATOM 1145 O O . MET A 1 152 ? -13.352 -28.828 -18.609 1 98.31 152 MET A O 1
ATOM 1149 N N . VAL A 1 153 ? -15.453 -28.266 -17.984 1 98.69 153 VAL A N 1
ATOM 1150 C CA . VAL A 1 153 ? -15.469 -29.203 -16.875 1 98.69 153 VAL A CA 1
ATOM 1151 C C . VAL A 1 153 ? -15.375 -30.641 -17.422 1 98.69 153 VAL A C 1
ATOM 1153 O O . VAL A 1 153 ? -14.617 -31.453 -16.891 1 98.69 153 VAL A O 1
ATOM 1156 N N . GLU A 1 154 ? -16.125 -30.891 -18.484 1 98.5 154 GLU A N 1
ATOM 1157 C CA . GLU A 1 154 ? -16.078 -32.219 -19.109 1 98.5 154 GLU A CA 1
ATOM 1158 C C . GLU A 1 154 ? -14.688 -32.531 -19.641 1 98.5 154 GLU A C 1
ATOM 1160 O O . GLU A 1 154 ? -14.172 -33.625 -19.438 1 98.5 154 GLU A O 1
ATOM 1165 N N . ALA A 1 155 ? -14.102 -31.594 -20.281 1 98.12 155 ALA A N 1
ATOM 1166 C CA . ALA A 1 155 ? -12.758 -31.766 -20.844 1 98.12 155 ALA A CA 1
ATOM 1167 C C . ALA A 1 155 ? -11.734 -32.031 -19.75 1 98.12 155 ALA A C 1
ATOM 1169 O O . ALA A 1 155 ? -10.797 -32.812 -19.938 1 98.12 155 ALA A O 1
ATOM 1170 N N . GLY A 1 156 ? -11.898 -31.453 -18.641 1 98.06 156 GLY A N 1
ATOM 1171 C CA . GLY A 1 156 ? -10.969 -31.594 -17.516 1 98.06 156 GLY A CA 1
ATOM 1172 C C . GLY A 1 156 ? -11.016 -32.969 -16.875 1 98.06 156 GLY A C 1
ATOM 1173 O O . GLY A 1 156 ? -10.031 -33.406 -16.281 1 98.06 156 GLY A O 1
ATOM 1174 N N . GLY A 1 157 ? -12.188 -33.562 -16.938 1 97.19 157 GLY A N 1
ATOM 1175 C CA . GLY A 1 157 ? -12.328 -34.906 -16.391 1 97.19 157 GLY A CA 1
ATOM 1176 C C . GLY A 1 157 ? -11.961 -35 -14.922 1 97.19 157 GLY A C 1
ATOM 1177 O O . GLY A 1 157 ? -11.312 -35.969 -14.5 1 97.19 157 GLY A O 1
ATOM 1178 N N . GLY A 1 158 ? -12.227 -34.031 -14.195 1 97.62 158 GLY A N 1
ATOM 1179 C CA . GLY A 1 158 ? -11.93 -34 -12.773 1 97.62 158 GLY A CA 1
ATOM 1180 C C . GLY A 1 158 ? -10.633 -33.281 -12.445 1 97.62 158 GLY A C 1
ATOM 1181 O O . GLY A 1 158 ? -10.344 -33.031 -11.273 1 97.62 158 GLY A O 1
ATOM 1182 N N . TRP A 1 159 ? -9.891 -32.844 -13.508 1 98.25 159 TRP A N 1
ATOM 1183 C CA . TRP A 1 159 ? -8.562 -32.25 -13.297 1 98.25 159 TRP A CA 1
ATOM 1184 C C . TRP A 1 159 ? -8.641 -30.719 -13.281 1 98.25 159 TRP A C 1
ATOM 1186 O O . TRP A 1 159 ? -7.684 -30.062 -12.875 1 98.25 159 TRP A O 1
ATOM 1196 N N . LEU A 1 160 ? -9.727 -30.125 -13.812 1 98.62 160 LEU A N 1
ATOM 1197 C CA . LEU A 1 160 ? -9.883 -28.672 -13.766 1 98.62 160 LEU A CA 1
ATOM 1198 C C . LEU A 1 160 ? -10.062 -28.188 -12.336 1 98.62 160 LEU A C 1
ATOM 1200 O O . LEU A 1 160 ? -11.055 -28.531 -11.68 1 98.62 160 LEU A O 1
ATOM 1204 N N . ARG A 1 161 ? -9.102 -27.359 -11.844 1 98.69 161 ARG A N 1
ATOM 1205 C CA . ARG A 1 161 ? -9.094 -27.016 -10.43 1 98.69 161 ARG A CA 1
ATOM 1206 C C . ARG A 1 161 ? -9.227 -25.516 -10.227 1 98.69 161 ARG A C 1
ATOM 1208 O O . ARG A 1 161 ? -9.633 -25.062 -9.156 1 98.69 161 ARG A O 1
ATOM 1215 N N . LEU A 1 162 ? -8.891 -24.734 -11.172 1 98.88 162 LEU A N 1
ATOM 1216 C CA . LEU A 1 162 ? -8.867 -23.281 -11.086 1 98.88 162 LEU A CA 1
ATOM 1217 C C . LEU A 1 162 ? -9.328 -22.656 -12.398 1 98.88 162 LEU A C 1
ATOM 1219 O O . LEU A 1 162 ? -8.844 -23.016 -13.469 1 98.88 162 LEU A O 1
ATOM 1223 N N . VAL A 1 163 ? -10.312 -21.781 -12.312 1 98.88 163 VAL A N 1
ATOM 1224 C CA . VAL A 1 163 ? -10.773 -21.031 -13.477 1 98.88 163 VAL A CA 1
ATOM 1225 C C . VAL A 1 163 ? -10.711 -19.547 -13.18 1 98.88 163 VAL A C 1
ATOM 1227 O O . VAL A 1 163 ? -11.281 -19.078 -12.188 1 98.88 163 VAL A O 1
ATOM 1230 N N . ALA A 1 164 ? -10 -18.859 -13.984 1 98.62 164 ALA A N 1
ATOM 1231 C CA . ALA A 1 164 ? -9.859 -17.422 -13.852 1 98.62 164 ALA A CA 1
ATOM 1232 C C . ALA A 1 164 ? -10.742 -16.688 -14.859 1 98.62 164 ALA A C 1
ATOM 1234 O O . ALA A 1 164 ? -10.789 -17.047 -16.031 1 98.62 164 ALA A O 1
ATOM 1235 N N . LEU A 1 165 ? -11.414 -15.719 -14.391 1 97.62 165 LEU A N 1
ATOM 1236 C CA . LEU A 1 165 ? -12.336 -14.977 -15.242 1 97.62 165 LEU A CA 1
ATOM 1237 C C . LEU A 1 165 ? -12.516 -13.547 -14.727 1 97.62 165 LEU A C 1
ATOM 1239 O O . LEU A 1 165 ? -12.078 -13.219 -13.625 1 97.62 165 LEU A O 1
ATOM 1243 N N . ALA A 1 166 ? -13.062 -12.68 -15.531 1 96.94 166 ALA A N 1
ATOM 1244 C CA . ALA A 1 166 ? -13.453 -11.336 -15.117 1 96.94 166 ALA A CA 1
ATOM 1245 C C . ALA A 1 166 ? -14.883 -11.328 -14.578 1 96.94 166 ALA A C 1
ATOM 1247 O O . ALA A 1 166 ? -15.844 -11.508 -15.344 1 96.94 166 ALA A O 1
ATOM 1248 N N . PRO A 1 167 ? -15.031 -11.023 -13.328 1 96.88 167 PRO A N 1
ATOM 1249 C CA . PRO A 1 167 ? -16.344 -11.234 -12.719 1 96.88 167 PRO A CA 1
ATOM 1250 C C . PRO A 1 167 ? -17.375 -10.203 -13.18 1 96.88 167 PRO A C 1
ATOM 1252 O O . PRO A 1 167 ? -18.594 -10.453 -13.078 1 96.88 167 PRO A O 1
ATOM 1255 N N . GLU A 1 168 ? -16.922 -9.07 -13.633 1 94.5 168 GLU A N 1
ATOM 1256 C CA . GLU A 1 168 ? -17.844 -7.977 -13.938 1 94.5 168 GLU A CA 1
ATOM 1257 C C . GLU A 1 168 ? -18.562 -8.203 -15.273 1 94.5 168 GLU A C 1
ATOM 1259 O O . GLU A 1 168 ? -19.516 -7.496 -15.602 1 94.5 168 GLU A O 1
ATOM 1264 N N . ILE A 1 169 ? -18.062 -9.148 -16.094 1 94.88 169 ILE A N 1
ATOM 1265 C CA . ILE A 1 169 ? -18.703 -9.406 -17.375 1 94.88 169 ILE A CA 1
ATOM 1266 C C . ILE A 1 169 ? -20.172 -9.805 -17.156 1 94.88 169 ILE A C 1
ATOM 1268 O O . ILE A 1 169 ? -20.469 -10.664 -16.328 1 94.88 169 ILE A O 1
ATOM 1272 N N . PRO A 1 170 ? -21.078 -9.164 -17.922 1 94.12 170 PRO A N 1
ATOM 1273 C CA . PRO A 1 170 ? -22.5 -9.484 -17.734 1 94.12 170 PRO A CA 1
ATOM 1274 C C . PRO A 1 170 ? -22.812 -10.961 -17.969 1 94.12 170 PRO A C 1
ATOM 1276 O O . PRO A 1 170 ? -22.344 -11.547 -18.938 1 94.12 170 PRO A O 1
ATOM 1279 N N . GLY A 1 171 ? -23.531 -11.555 -17.031 1 95.88 171 GLY A N 1
ATOM 1280 C CA . GLY A 1 171 ? -23.969 -12.93 -17.188 1 95.88 171 GLY A CA 1
ATOM 1281 C C . GLY A 1 171 ? -23.031 -13.93 -16.547 1 95.88 171 GLY A C 1
ATOM 1282 O O . GLY A 1 171 ? -23.234 -15.141 -16.625 1 95.88 171 GLY A O 1
ATOM 1283 N N . MET A 1 172 ? -22.062 -13.43 -15.797 1 97 172 MET A N 1
ATOM 1284 C CA . MET A 1 172 ? -21.016 -14.305 -15.297 1 97 172 MET A CA 1
ATOM 1285 C C . MET A 1 172 ? -21.453 -15.016 -14.016 1 97 172 MET A C 1
ATOM 1287 O O . MET A 1 172 ? -20.922 -16.078 -13.68 1 97 172 MET A O 1
ATOM 1291 N N . ASP A 1 173 ? -22.438 -14.547 -13.328 1 97.56 173 ASP A N 1
ATOM 1292 C CA . ASP A 1 173 ? -22.797 -15.055 -12.008 1 97.56 173 ASP A CA 1
ATOM 1293 C C . ASP A 1 173 ? -23.141 -16.547 -12.07 1 97.56 173 ASP A C 1
ATOM 1295 O O . ASP A 1 173 ? -22.609 -17.344 -11.297 1 97.56 173 ASP A O 1
ATOM 1299 N N . PRO A 1 174 ? -24.016 -16.984 -13.047 1 98.19 174 PRO A N 1
ATOM 1300 C CA . PRO A 1 174 ? -24.312 -18.406 -13.117 1 98.19 174 PRO A CA 1
ATOM 1301 C C . PRO A 1 174 ? -23.094 -19.266 -13.422 1 98.19 174 PRO A C 1
ATOM 1303 O O . PRO A 1 174 ? -23 -20.406 -12.969 1 98.19 174 PRO A O 1
ATOM 1306 N N . ILE A 1 175 ? -22.188 -18.703 -14.219 1 98.31 175 ILE A N 1
ATOM 1307 C CA . ILE A 1 175 ? -20.953 -19.406 -14.57 1 98.31 175 ILE A CA 1
ATOM 1308 C C . ILE A 1 175 ? -20.094 -19.609 -13.32 1 98.31 175 ILE A C 1
ATOM 1310 O O . ILE A 1 175 ? -19.594 -20.703 -13.07 1 98.31 175 ILE A O 1
ATOM 1314 N N . ILE A 1 176 ? -19.953 -18.578 -12.539 1 98.62 176 ILE A N 1
ATOM 1315 C CA . ILE A 1 176 ? -19.188 -18.609 -11.297 1 98.62 176 ILE A CA 1
ATOM 1316 C C . ILE A 1 176 ? -19.797 -19.641 -10.344 1 98.62 176 ILE A C 1
ATOM 1318 O O . ILE A 1 176 ? -19.094 -20.5 -9.805 1 98.62 176 ILE A O 1
ATOM 1322 N N . GLU A 1 177 ? -21.094 -19.594 -10.195 1 98.56 177 GLU A N 1
ATOM 1323 C CA . GLU A 1 177 ? -21.812 -20.516 -9.32 1 98.56 177 GLU A CA 1
ATOM 1324 C C . GLU A 1 177 ? -21.609 -21.953 -9.758 1 98.56 177 GLU A C 1
ATOM 1326 O O . GLU A 1 177 ? -21.422 -22.844 -8.922 1 98.56 177 GLU A O 1
ATOM 1331 N N . TYR A 1 178 ? -21.672 -22.156 -11.016 1 98.69 178 TYR A N 1
ATOM 1332 C CA . TYR A 1 178 ? -21.516 -23.516 -11.555 1 98.69 178 TYR A CA 1
ATOM 1333 C C . TYR A 1 178 ? -20.141 -24.062 -11.211 1 98.69 178 TYR A C 1
ATOM 1335 O O . TYR A 1 178 ? -20.031 -25.156 -10.656 1 98.69 178 TYR A O 1
ATOM 1343 N N . PHE A 1 179 ? -19.078 -23.281 -11.516 1 98.75 179 PHE A N 1
ATOM 1344 C CA . PHE A 1 179 ? -17.734 -23.781 -11.234 1 98.75 179 PHE A CA 1
ATOM 1345 C C . PHE A 1 179 ? -17.562 -24.062 -9.75 1 98.75 179 PHE A C 1
ATOM 1347 O O . PHE A 1 179 ? -17.016 -25.094 -9.367 1 98.75 179 PHE A O 1
ATOM 1354 N N . LEU A 1 180 ? -18.016 -23.156 -8.938 1 98.75 180 LEU A N 1
ATOM 1355 C CA . LEU A 1 180 ? -17.922 -23.359 -7.492 1 98.75 180 LEU A CA 1
ATOM 1356 C C . LEU A 1 180 ? -18.656 -24.625 -7.066 1 98.75 180 LEU A C 1
ATOM 1358 O O . LEU A 1 180 ? -18.172 -25.375 -6.223 1 98.75 180 LEU A O 1
ATOM 1362 N N . SER A 1 181 ? -19.844 -24.859 -7.68 1 98.56 181 SER A N 1
ATOM 1363 C CA . SER A 1 181 ? -20.641 -26.047 -7.348 1 98.56 181 SER A CA 1
ATOM 1364 C C . SER A 1 181 ? -19.906 -27.328 -7.75 1 98.56 181 SER A C 1
ATOM 1366 O O . SER A 1 181 ? -20.188 -28.406 -7.215 1 98.56 181 SER A O 1
ATOM 1368 N N . GLN A 1 182 ? -19 -27.281 -8.734 1 98.44 182 GLN A N 1
ATOM 1369 C CA . GLN A 1 182 ? -18.219 -28.422 -9.188 1 98.44 182 GLN A CA 1
ATOM 1370 C C . GLN A 1 182 ? -16.969 -28.594 -8.344 1 98.44 182 GLN A C 1
ATOM 1372 O O . GLN A 1 182 ? -16.125 -29.453 -8.641 1 98.44 182 GLN A O 1
ATOM 1377 N N . GLY A 1 183 ? -16.766 -27.734 -7.277 1 98.38 183 GLY A N 1
ATOM 1378 C CA . GLY A 1 183 ? -15.594 -27.812 -6.43 1 98.38 183 GLY A CA 1
ATOM 1379 C C . GLY A 1 183 ? -14.367 -27.156 -7.043 1 98.38 183 GLY A C 1
ATOM 1380 O O . GLY A 1 183 ? -13.242 -27.391 -6.598 1 98.38 183 GLY A O 1
ATOM 1381 N N . ILE A 1 184 ? -14.562 -26.375 -8.094 1 98.81 184 ILE A N 1
ATOM 1382 C CA . ILE A 1 184 ? -13.484 -25.688 -8.781 1 98.81 184 ILE A CA 1
ATOM 1383 C C . ILE A 1 184 ? -13.281 -24.297 -8.172 1 98.81 184 ILE A C 1
ATOM 1385 O O . ILE A 1 184 ? -14.25 -23.578 -7.941 1 98.81 184 ILE A O 1
ATOM 1389 N N . THR A 1 185 ? -12.039 -23.969 -7.84 1 98.88 185 THR A N 1
ATOM 1390 C CA . THR A 1 185 ? -11.711 -22.625 -7.371 1 98.88 185 THR A CA 1
ATOM 1391 C C . THR A 1 185 ? -11.867 -21.609 -8.5 1 98.88 185 THR A C 1
ATOM 1393 O O . THR A 1 185 ? -11.492 -21.875 -9.641 1 98.88 185 THR A O 1
ATOM 1396 N N . VAL A 1 186 ? -12.422 -20.438 -8.195 1 98.88 186 VAL A N 1
ATOM 1397 C CA . VAL A 1 186 ? -12.547 -19.375 -9.18 1 98.88 186 VAL A CA 1
ATOM 1398 C C . VAL A 1 186 ? -11.656 -18.188 -8.789 1 98.88 186 VAL A C 1
ATOM 1400 O O . VAL A 1 186 ? -11.594 -17.828 -7.609 1 98.88 186 VAL A O 1
ATOM 1403 N N . ALA A 1 187 ? -10.984 -17.672 -9.75 1 98.88 187 ALA A N 1
ATOM 1404 C CA . ALA A 1 187 ? -10.086 -16.531 -9.562 1 98.88 187 ALA A CA 1
ATOM 1405 C C . ALA A 1 187 ? -10.586 -15.312 -10.344 1 98.88 187 ALA A C 1
ATOM 1407 O O . ALA A 1 187 ? -11.156 -15.453 -11.422 1 98.88 187 ALA A O 1
ATOM 1408 N N . ALA A 1 188 ? -10.422 -14.109 -9.742 1 98.31 188 ALA A N 1
ATOM 1409 C CA . ALA A 1 188 ? -10.617 -12.867 -10.477 1 98.31 188 ALA A CA 1
ATOM 1410 C C . ALA A 1 188 ? -9.406 -12.539 -11.344 1 98.31 188 ALA A C 1
ATOM 1412 O O . ALA A 1 188 ? -8.273 -12.469 -10.844 1 98.31 188 ALA A O 1
ATOM 1413 N N . ALA A 1 189 ? -9.633 -12.383 -12.578 1 96.5 189 ALA A N 1
ATOM 1414 C CA . ALA A 1 189 ? -8.547 -12.141 -13.523 1 96.5 189 ALA A CA 1
ATOM 1415 C C . ALA A 1 189 ? -8.945 -11.102 -14.57 1 96.5 189 ALA A C 1
ATOM 1417 O O . ALA A 1 189 ? -10.102 -11.062 -15 1 96.5 189 ALA A O 1
ATOM 1418 N N . HIS A 1 190 ? -7.902 -10.281 -14.992 1 93.75 190 HIS A N 1
ATOM 1419 C CA . HIS A 1 190 ? -8.102 -9.336 -16.078 1 93.75 190 HIS A CA 1
ATOM 1420 C C . HIS A 1 190 ? -9.422 -8.586 -15.93 1 93.75 190 HIS A C 1
ATOM 1422 O O . HIS A 1 190 ? -10.289 -8.648 -16.797 1 93.75 190 HIS A O 1
ATOM 1428 N N . SER A 1 191 ? -9.531 -7.879 -14.898 1 93.06 191 SER A N 1
ATOM 1429 C CA . SER A 1 191 ? -10.781 -7.254 -14.461 1 93.06 191 SER A CA 1
ATOM 1430 C C . SER A 1 191 ? -10.617 -5.746 -14.312 1 93.06 191 SER A C 1
ATOM 1432 O O . SER A 1 191 ? -9.586 -5.27 -13.836 1 93.06 191 SER A O 1
ATOM 1434 N N . ASP A 1 192 ? -11.633 -5.047 -14.602 1 91.88 192 ASP A N 1
ATOM 1435 C CA . ASP A 1 192 ? -11.656 -3.592 -14.469 1 91.88 192 ASP A CA 1
ATOM 1436 C C . ASP A 1 192 ? -12.555 -3.158 -13.312 1 91.88 192 ASP A C 1
ATOM 1438 O O . ASP A 1 192 ? -13.023 -2.021 -13.273 1 91.88 192 ASP A O 1
ATOM 1442 N N . ASN A 1 193 ? -12.797 -4 -12.422 1 93.94 193 ASN A N 1
ATOM 1443 C CA . ASN A 1 193 ? -13.641 -3.717 -11.266 1 93.94 193 ASN A CA 1
ATOM 1444 C C . ASN A 1 193 ? -13.016 -2.652 -10.367 1 93.94 193 ASN A C 1
ATOM 1446 O O . ASN A 1 193 ? -11.797 -2.645 -10.156 1 93.94 193 ASN A O 1
ATOM 1450 N N . ASN A 1 194 ? -13.914 -1.72 -9.852 1 95.69 194 ASN A N 1
ATOM 1451 C CA . ASN A 1 194 ? -13.492 -0.899 -8.719 1 95.69 194 ASN A CA 1
ATOM 1452 C C . ASN A 1 194 ? -13.5 -1.692 -7.414 1 95.69 194 ASN A C 1
ATOM 1454 O O . ASN A 1 194 ? -13.758 -2.896 -7.418 1 95.69 194 ASN A O 1
ATOM 1458 N N . TYR A 1 195 ? -13.164 -1.061 -6.316 1 97.94 195 TYR A N 1
ATOM 1459 C CA . TYR A 1 195 ? -13.016 -1.729 -5.031 1 97.94 195 TYR A CA 1
ATOM 1460 C C . TYR A 1 195 ? -14.305 -2.438 -4.629 1 97.94 195 TYR A C 1
ATOM 1462 O O . TYR A 1 195 ? -14.289 -3.625 -4.297 1 97.94 195 TYR A O 1
ATOM 1470 N N . LYS A 1 196 ? -15.367 -1.71 -4.641 1 97.75 196 LYS A N 1
ATOM 1471 C CA . LYS A 1 196 ? -16.656 -2.236 -4.203 1 97.75 196 LYS A CA 1
ATOM 1472 C C . LYS A 1 196 ? -17.078 -3.432 -5.055 1 97.75 196 LYS A C 1
ATOM 1474 O O . LYS A 1 196 ? -17.547 -4.441 -4.527 1 97.75 196 LYS A O 1
ATOM 1479 N N . GLN A 1 197 ? -16.906 -3.352 -6.371 1 97.25 197 GLN A N 1
ATOM 1480 C CA . GLN A 1 197 ? -17.266 -4.43 -7.289 1 97.25 197 GLN A CA 1
ATOM 1481 C C . GLN A 1 197 ? -16.391 -5.664 -7.047 1 97.25 197 GLN A C 1
ATOM 1483 O O . GLN A 1 197 ? -16.906 -6.789 -7.047 1 97.25 197 GLN A O 1
ATOM 1488 N N . ALA A 1 198 ? -15.125 -5.426 -6.867 1 98.12 198 ALA A N 1
ATOM 1489 C CA . ALA A 1 198 ? -14.219 -6.535 -6.602 1 98.12 198 ALA A CA 1
ATOM 1490 C C . ALA A 1 198 ? -14.578 -7.25 -5.305 1 98.12 198 ALA A C 1
ATOM 1492 O O . ALA A 1 198 ? -14.633 -8.477 -5.258 1 98.12 198 ALA A O 1
ATOM 1493 N N . MET A 1 199 ? -14.844 -6.445 -4.25 1 98.5 199 MET A N 1
ATOM 1494 C CA . MET A 1 199 ? -15.227 -7.027 -2.969 1 98.5 199 MET A CA 1
ATOM 1495 C C . MET A 1 199 ? -16.516 -7.832 -3.1 1 98.5 199 MET A C 1
ATOM 1497 O O . MET A 1 199 ? -16.656 -8.898 -2.5 1 98.5 199 MET A O 1
ATOM 1501 N N . ALA A 1 200 ? -17.438 -7.336 -3.881 1 98.06 200 ALA A N 1
ATOM 1502 C CA . ALA A 1 200 ? -18.688 -8.055 -4.121 1 98.06 200 ALA A CA 1
ATOM 1503 C C . ALA A 1 200 ? -18.422 -9.375 -4.84 1 98.06 200 ALA A C 1
ATOM 1505 O O . ALA A 1 200 ? -19.062 -10.391 -4.539 1 98.06 200 ALA A O 1
ATOM 1506 N N . ALA A 1 201 ? -17.531 -9.375 -5.812 1 97.88 201 ALA A N 1
ATOM 1507 C CA . ALA A 1 201 ? -17.172 -10.594 -6.527 1 97.88 201 ALA A CA 1
ATOM 1508 C C . ALA A 1 201 ? -16.578 -11.633 -5.578 1 97.88 201 ALA A C 1
ATOM 1510 O O . ALA A 1 201 ? -16.938 -12.805 -5.617 1 97.88 201 ALA A O 1
ATOM 1511 N N . TYR A 1 202 ? -15.68 -11.195 -4.703 1 98.56 202 TYR A N 1
ATOM 1512 C CA . TYR A 1 202 ? -15.078 -12.109 -3.736 1 98.56 202 TYR A CA 1
ATOM 1513 C C . TYR A 1 202 ? -16.125 -12.672 -2.791 1 98.56 202 TYR A C 1
ATOM 1515 O O . TYR A 1 202 ? -16.062 -13.844 -2.396 1 98.56 202 TYR A O 1
ATOM 1523 N N . ALA A 1 203 ? -17.109 -11.906 -2.438 1 98.12 203 ALA A N 1
ATOM 1524 C CA . ALA A 1 203 ? -18.172 -12.336 -1.54 1 98.12 203 ALA A CA 1
ATOM 1525 C C . ALA A 1 203 ? -19 -13.453 -2.168 1 98.12 203 ALA A C 1
ATOM 1527 O O . ALA A 1 203 ? -19.672 -14.211 -1.461 1 98.12 203 ALA A O 1
ATOM 1528 N N . LYS A 1 204 ? -18.938 -13.578 -3.512 1 97.75 204 LYS A N 1
ATOM 1529 C CA . LYS A 1 204 ? -19.688 -14.609 -4.223 1 97.75 204 LYS A CA 1
ATOM 1530 C C . LYS A 1 204 ? -18.938 -15.938 -4.23 1 97.75 204 LYS A C 1
ATOM 1532 O O . LYS A 1 204 ? -19.438 -16.938 -4.738 1 97.75 204 LYS A O 1
ATOM 1537 N N . GLY A 1 205 ? -17.766 -15.922 -3.76 1 98.38 205 GLY A N 1
ATOM 1538 C CA . GLY A 1 205 ? -17.062 -17.188 -3.656 1 98.38 205 GLY A CA 1
ATOM 1539 C C . GLY A 1 205 ? -15.727 -17.188 -4.387 1 98.38 205 GLY A C 1
ATOM 1540 O O . GLY A 1 205 ? -14.945 -18.125 -4.258 1 98.38 205 GLY A O 1
ATOM 1541 N N . ILE A 1 206 ? -15.477 -16.141 -5.191 1 98.69 206 ILE A N 1
ATOM 1542 C CA . ILE A 1 206 ? -14.148 -15.992 -5.789 1 98.69 206 ILE A CA 1
ATOM 1543 C C . ILE A 1 206 ? -13.102 -15.836 -4.691 1 98.69 206 ILE A C 1
ATOM 1545 O O . ILE A 1 206 ? -13.266 -15.023 -3.779 1 98.69 206 ILE A O 1
ATOM 1549 N N . SER A 1 207 ? -11.969 -16.578 -4.742 1 98.81 207 SER A N 1
ATOM 1550 C CA . SER A 1 207 ? -11.094 -16.594 -3.576 1 98.81 207 SER A CA 1
ATOM 1551 C C . SER A 1 207 ? -9.633 -16.453 -3.982 1 98.81 207 SER A C 1
ATOM 1553 O O . SER A 1 207 ? -8.734 -16.578 -3.148 1 98.81 207 SER A O 1
ATOM 1555 N N . VAL A 1 208 ? -9.352 -16.266 -5.266 1 98.94 208 VAL A N 1
ATOM 1556 C CA . VAL A 1 208 ? -7.992 -16.062 -5.758 1 98.94 208 VAL A CA 1
ATOM 1557 C C . VAL A 1 208 ? -7.938 -14.828 -6.648 1 98.94 208 VAL A C 1
ATOM 1559 O O . VAL A 1 208 ? -8.898 -14.523 -7.359 1 98.94 208 VAL A O 1
ATOM 1562 N N . ALA A 1 209 ? -6.938 -14.047 -6.555 1 98.81 209 ALA A N 1
ATOM 1563 C CA . ALA A 1 209 ? -6.633 -12.969 -7.492 1 98.81 209 ALA A CA 1
ATOM 1564 C C . ALA A 1 209 ? -5.48 -13.352 -8.414 1 98.81 209 ALA A C 1
ATOM 1566 O O . ALA A 1 209 ? -4.367 -13.617 -7.957 1 98.81 209 ALA A O 1
ATOM 1567 N N . THR A 1 210 ? -5.754 -13.406 -9.68 1 98.25 210 THR A N 1
ATOM 1568 C CA . THR A 1 210 ? -4.773 -13.828 -10.68 1 98.25 210 THR A CA 1
ATOM 1569 C C . THR A 1 210 ? -3.684 -12.773 -10.844 1 98.25 210 THR A C 1
ATOM 1571 O O . THR A 1 210 ? -3.975 -11.578 -10.938 1 98.25 210 THR A O 1
ATOM 1574 N N . HIS A 1 211 ? -2.365 -13.258 -10.836 1 97.5 211 HIS A N 1
ATOM 1575 C CA . HIS A 1 211 ? -1.18 -12.414 -10.953 1 97.5 211 HIS A CA 1
ATOM 1576 C C . HIS A 1 211 ? -1.463 -10.992 -10.484 1 97.5 211 HIS A C 1
ATOM 1578 O O . HIS A 1 211 ? -1.315 -10.039 -11.258 1 97.5 211 HIS A O 1
ATOM 1584 N N . THR A 1 212 ? -1.721 -10.844 -9.258 1 97.81 212 THR A N 1
ATOM 1585 C CA . THR A 1 212 ? -2.221 -9.656 -8.578 1 97.81 212 THR A CA 1
ATOM 1586 C C . THR A 1 212 ? -1.395 -8.43 -8.953 1 97.81 212 THR A C 1
ATOM 1588 O O . THR A 1 212 ? -0.167 -8.445 -8.844 1 97.81 212 THR A O 1
ATOM 1591 N N . GLY A 1 213 ? -2.129 -7.379 -9.375 1 95.25 213 GLY A N 1
ATOM 1592 C CA . GLY A 1 213 ? -1.509 -6.133 -9.797 1 95.25 213 GLY A CA 1
ATOM 1593 C C . GLY A 1 213 ? -1.416 -5.996 -11.305 1 95.25 213 GLY A C 1
ATOM 1594 O O . GLY A 1 213 ? -1.256 -4.891 -11.828 1 95.25 213 GLY A O 1
ATOM 1595 N N . ASN A 1 214 ? -1.468 -7.129 -12.031 1 93.62 214 ASN A N 1
ATOM 1596 C CA . ASN A 1 214 ? -1.356 -7.121 -13.492 1 93.62 214 ASN A CA 1
ATOM 1597 C C . ASN A 1 214 ? -2.721 -7.266 -14.156 1 93.62 214 ASN A C 1
ATOM 1599 O O . ASN A 1 214 ? -3.508 -8.141 -13.789 1 93.62 214 ASN A O 1
ATOM 1603 N N . VAL A 1 215 ? -3.02 -6.383 -15.102 1 90.94 215 VAL A N 1
ATOM 1604 C CA . VAL A 1 215 ? -4.238 -6.363 -15.898 1 90.94 215 VAL A CA 1
ATOM 1605 C C . VAL A 1 215 ? -5.457 -6.262 -14.984 1 90.94 215 VAL A C 1
ATOM 1607 O O . VAL A 1 215 ? -6.406 -7.035 -15.117 1 90.94 215 VAL A O 1
ATOM 1610 N N . MET A 1 216 ? -5.438 -5.465 -13.984 1 92.94 216 MET A N 1
ATOM 1611 C CA . MET A 1 216 ? -6.523 -5.109 -13.078 1 92.94 216 MET A CA 1
ATOM 1612 C C . MET A 1 216 ? -6.43 -3.643 -12.664 1 92.94 216 MET A C 1
ATOM 1614 O O . MET A 1 216 ? -5.43 -2.979 -12.945 1 92.94 216 MET A O 1
ATOM 1618 N N . THR A 1 217 ? -7.441 -3.113 -12.07 1 92 217 THR A N 1
ATOM 1619 C CA . THR A 1 217 ? -7.426 -1.713 -11.664 1 92 217 THR A CA 1
ATOM 1620 C C . THR A 1 217 ? -6.438 -1.494 -10.523 1 92 217 THR A C 1
ATOM 1622 O O . THR A 1 217 ? -6.344 -2.318 -9.609 1 92 217 THR A O 1
ATOM 1625 N N . ASP A 1 218 ? -5.738 -0.33 -10.617 1 91.62 218 ASP A N 1
ATOM 1626 C CA . ASP A 1 218 ? -4.691 0.014 -9.664 1 91.62 218 ASP A CA 1
ATOM 1627 C C . ASP A 1 218 ? -5.285 0.64 -8.398 1 91.62 218 ASP A C 1
ATOM 1629 O O . ASP A 1 218 ? -6.504 0.765 -8.281 1 91.62 218 ASP A O 1
ATOM 1633 N N . MET A 1 219 ? -4.367 0.992 -7.484 1 92.69 219 MET A N 1
ATOM 1634 C CA . MET A 1 219 ? -4.773 1.683 -6.266 1 92.69 219 MET A CA 1
ATOM 1635 C C . MET A 1 219 ? -4.734 3.195 -6.457 1 92.69 219 MET A C 1
ATOM 1637 O O . MET A 1 219 ? -3.705 3.75 -6.844 1 92.69 219 MET A O 1
ATOM 1641 N N . HIS A 1 220 ? -5.828 3.777 -6.277 1 91.69 220 HIS A N 1
ATOM 1642 C CA . HIS A 1 220 ? -5.957 5.223 -6.141 1 91.69 220 HIS A CA 1
ATOM 1643 C C . HIS A 1 220 ? -6.305 5.613 -4.711 1 91.69 220 HIS A C 1
ATOM 1645 O O . HIS A 1 220 ? -6.938 4.84 -3.986 1 91.69 220 HIS A O 1
ATOM 1651 N N . HIS A 1 221 ? -5.883 6.789 -4.328 1 91.19 221 HIS A N 1
ATOM 1652 C CA . HIS A 1 221 ? -6.059 7.168 -2.93 1 91.19 221 HIS A CA 1
ATOM 1653 C C . HIS A 1 221 ? -7.535 7.324 -2.582 1 91.19 221 HIS A C 1
ATOM 1655 O O . HIS A 1 221 ? -7.902 7.316 -1.405 1 91.19 221 HIS A O 1
ATOM 1661 N N . ARG A 1 222 ? -8.422 7.457 -3.574 1 92.25 222 ARG A N 1
ATOM 1662 C CA . ARG A 1 222 ? -9.844 7.621 -3.305 1 92.25 222 ARG A CA 1
ATOM 1663 C C . ARG A 1 222 ? -10.609 6.336 -3.602 1 92.25 222 ARG A C 1
ATOM 1665 O O . ARG A 1 222 ? -11.789 6.219 -3.26 1 92.25 222 ARG A O 1
ATOM 1672 N N . ASP A 1 223 ? -10.031 5.445 -4.324 1 94.75 223 ASP A N 1
ATOM 1673 C CA . ASP A 1 223 ? -10.523 4.102 -4.617 1 94.75 223 ASP A CA 1
ATOM 1674 C C . ASP A 1 223 ? -9.367 3.131 -4.844 1 94.75 223 ASP A C 1
ATOM 1676 O O . ASP A 1 223 ? -8.648 3.236 -5.84 1 94.75 223 ASP A O 1
ATOM 1680 N N . ILE A 1 224 ? -9.328 2.088 -4.004 1 96.56 224 ILE A N 1
ATOM 1681 C CA . ILE A 1 224 ? -8.094 1.301 -4.035 1 96.56 224 ILE A CA 1
ATOM 1682 C C . ILE A 1 224 ? -8.227 0.186 -5.07 1 96.56 224 ILE A C 1
ATOM 1684 O O . ILE A 1 224 ? -7.367 -0.697 -5.152 1 96.56 224 ILE A O 1
ATOM 1688 N N . GLY A 1 225 ? -9.336 0.125 -5.836 1 96.06 225 GLY A N 1
ATOM 1689 C CA . GLY A 1 225 ? -9.469 -0.715 -7.016 1 96.06 225 GLY A CA 1
ATOM 1690 C C . GLY A 1 225 ? -9.414 -2.197 -6.699 1 96.06 225 GLY A C 1
ATOM 1691 O O . GLY A 1 225 ? -9.625 -2.604 -5.555 1 96.06 225 GLY A O 1
ATOM 1692 N N . GLY A 1 226 ? -9.297 -2.98 -7.848 1 96.56 226 GLY A N 1
ATOM 1693 C CA . GLY A 1 226 ? -9.164 -4.422 -7.715 1 96.56 226 GLY A CA 1
ATOM 1694 C C . GLY A 1 226 ? -7.922 -4.844 -6.957 1 96.56 226 GLY A C 1
ATOM 1695 O O . GLY A 1 226 ? -7.949 -5.809 -6.191 1 96.56 226 GLY A O 1
ATOM 1696 N N . LEU A 1 227 ? -6.816 -4.145 -7.223 1 97.38 227 LEU A N 1
ATOM 1697 C CA . LEU A 1 227 ? -5.574 -4.445 -6.527 1 97.38 227 LEU A CA 1
ATOM 1698 C C . LEU A 1 227 ? -5.742 -4.297 -5.02 1 97.38 227 LEU A C 1
ATOM 1700 O O . LEU A 1 227 ? -5.41 -5.211 -4.258 1 97.38 227 LEU A O 1
ATOM 1704 N N . GLY A 1 228 ? -6.297 -3.143 -4.598 1 98.06 228 GLY A N 1
ATOM 1705 C CA . GLY A 1 228 ? -6.52 -2.932 -3.178 1 98.06 228 GLY A CA 1
ATOM 1706 C C . GLY A 1 228 ? -7.477 -3.938 -2.568 1 98.06 228 GLY A C 1
ATOM 1707 O O . GLY A 1 228 ? -7.266 -4.402 -1.445 1 98.06 228 GLY A O 1
ATOM 1708 N N . ALA A 1 229 ? -8.539 -4.277 -3.326 1 98.44 229 ALA A N 1
ATOM 1709 C CA . ALA A 1 229 ? -9.5 -5.262 -2.848 1 98.44 229 ALA A CA 1
ATOM 1710 C C . ALA A 1 229 ? -8.828 -6.605 -2.582 1 98.44 229 ALA A C 1
ATOM 1712 O O . ALA A 1 229 ? -9.047 -7.223 -1.538 1 98.44 229 ALA A O 1
ATOM 1713 N N . ALA A 1 230 ? -7.988 -7.02 -3.48 1 98.62 230 ALA A N 1
ATOM 1714 C CA . ALA A 1 230 ? -7.285 -8.289 -3.336 1 98.62 230 ALA A CA 1
ATOM 1715 C C . ALA A 1 230 ? -6.344 -8.266 -2.133 1 98.62 230 ALA A C 1
ATOM 1717 O O . ALA A 1 230 ? -6.301 -9.219 -1.35 1 98.62 230 ALA A O 1
ATOM 1718 N N . LEU A 1 231 ? -5.652 -7.176 -1.94 1 98.5 231 LEU A N 1
ATOM 1719 C CA . LEU A 1 231 ? -4.602 -7.086 -0.934 1 98.5 231 LEU A CA 1
ATOM 1720 C C . LEU A 1 231 ? -5.195 -6.914 0.46 1 98.5 231 LEU A C 1
ATOM 1722 O O . LEU A 1 231 ? -4.574 -7.293 1.456 1 98.5 231 LEU A O 1
ATOM 1726 N N . THR A 1 232 ? -6.371 -6.367 0.548 1 98 232 THR A N 1
ATOM 1727 C CA . THR A 1 232 ? -6.902 -6.051 1.87 1 98 232 THR A CA 1
ATOM 1728 C C . THR A 1 232 ? -7.957 -7.07 2.287 1 98 232 THR A C 1
ATOM 1730 O O . THR A 1 232 ? -8.453 -7.031 3.412 1 98 232 THR A O 1
ATOM 1733 N N . ASN A 1 233 ? -8.375 -7.977 1.435 1 98.25 233 ASN A N 1
ATOM 1734 C CA . ASN A 1 233 ? -9.328 -9.031 1.771 1 98.25 233 ASN A CA 1
ATOM 1735 C C . ASN A 1 233 ? -8.617 -10.289 2.271 1 98.25 233 ASN A C 1
ATOM 1737 O O . ASN A 1 233 ? -7.953 -10.984 1.499 1 98.25 233 ASN A O 1
ATOM 1741 N N . GLU A 1 234 ? -8.781 -10.672 3.482 1 96.12 234 GLU A N 1
ATOM 1742 C CA . GLU A 1 234 ? -8.047 -11.75 4.133 1 96.12 234 GLU A CA 1
ATOM 1743 C C . GLU A 1 234 ? -8.469 -13.109 3.582 1 96.12 234 GLU A C 1
ATOM 1745 O O . GLU A 1 234 ? -7.762 -14.109 3.766 1 96.12 234 GLU A O 1
ATOM 1750 N N . ASN A 1 235 ? -9.57 -13.141 2.887 1 97.12 235 ASN A N 1
ATOM 1751 C CA . ASN A 1 235 ? -10.086 -14.414 2.377 1 97.12 235 ASN A CA 1
ATOM 1752 C C . ASN A 1 235 ? -9.609 -14.672 0.952 1 97.12 235 ASN A C 1
ATOM 1754 O O . ASN A 1 235 ? -9.906 -15.727 0.378 1 97.12 235 ASN A O 1
ATOM 1758 N N . VAL A 1 236 ? -8.922 -13.734 0.42 1 98.69 236 VAL A N 1
ATOM 1759 C CA . VAL A 1 236 ? -8.461 -13.867 -0.958 1 98.69 236 VAL A CA 1
ATOM 1760 C C . VAL A 1 236 ? -6.98 -14.234 -0.973 1 98.69 236 VAL A C 1
ATOM 1762 O O . VAL A 1 236 ? -6.168 -13.609 -0.287 1 98.69 236 VAL A O 1
ATOM 1765 N N . THR A 1 237 ? -6.605 -15.336 -1.653 1 98.88 237 THR A N 1
ATOM 1766 C CA . THR A 1 237 ? -5.215 -15.688 -1.898 1 98.88 237 THR A CA 1
ATOM 1767 C C . THR A 1 237 ? -4.711 -15.047 -3.189 1 98.88 237 THR A C 1
ATOM 1769 O O . THR A 1 237 ? -5.375 -15.133 -4.227 1 98.88 237 THR A O 1
ATOM 1772 N N . CYS A 1 238 ? -3.58 -14.406 -3.113 1 98.94 238 CYS A N 1
ATOM 1773 C CA . CYS A 1 238 ? -3.072 -13.633 -4.238 1 98.94 238 CYS A CA 1
ATOM 1774 C C . CYS A 1 238 ? -1.954 -14.375 -4.953 1 98.94 238 CYS A C 1
ATOM 1776 O O . CYS A 1 238 ? -0.962 -14.766 -4.336 1 98.94 238 CYS A O 1
ATOM 1778 N N . GLU A 1 239 ? -2.109 -14.594 -6.266 1 98.94 239 GLU A N 1
ATOM 1779 C CA . GLU A 1 239 ? -0.95 -14.93 -7.09 1 98.94 239 GLU A CA 1
ATOM 1780 C C . GLU A 1 239 ? -0.03 -13.727 -7.262 1 98.94 239 GLU A C 1
ATOM 1782 O O . GLU A 1 239 ? -0.5 -12.602 -7.449 1 98.94 239 GLU A O 1
ATOM 1787 N N . VAL A 1 240 ? 1.247 -13.984 -7.215 1 98.75 240 VAL A N 1
ATOM 1788 C CA . VAL A 1 240 ? 2.156 -12.852 -7.332 1 98.75 240 VAL A CA 1
ATOM 1789 C C . VAL A 1 240 ? 3.369 -13.25 -8.172 1 98.75 240 VAL A C 1
ATOM 1791 O O . VAL A 1 240 ? 3.916 -14.344 -8.008 1 98.75 240 VAL A O 1
ATOM 1794 N N . ILE A 1 241 ? 3.715 -12.453 -9.156 1 98.31 241 ILE A N 1
ATOM 1795 C CA . ILE A 1 241 ? 4.934 -12.578 -9.945 1 98.31 241 ILE A CA 1
ATOM 1796 C C . ILE A 1 241 ? 6.023 -11.68 -9.367 1 98.31 241 ILE A C 1
ATOM 1798 O O . ILE A 1 241 ? 5.875 -10.453 -9.336 1 98.31 241 ILE A O 1
ATOM 1802 N N . CYS A 1 242 ? 7.113 -12.273 -8.93 1 98.31 242 CYS A N 1
ATOM 1803 C CA . CYS A 1 242 ? 8.078 -11.523 -8.125 1 98.31 242 CYS A CA 1
ATOM 1804 C C . CYS A 1 242 ? 9.383 -11.328 -8.875 1 98.31 242 CYS A C 1
ATOM 1806 O O . CYS A 1 242 ? 10.461 -11.375 -8.281 1 98.31 242 CYS A O 1
ATOM 1808 N N . ASP A 1 243 ? 9.289 -11.109 -10.211 1 96.56 243 ASP A N 1
ATOM 1809 C CA . ASP A 1 243 ? 10.484 -11.039 -11.039 1 96.56 243 ASP A CA 1
ATOM 1810 C C . ASP A 1 243 ? 11.062 -9.625 -11.062 1 96.56 243 ASP A C 1
ATOM 1812 O O . ASP A 1 243 ? 12.094 -9.375 -11.688 1 96.56 243 ASP A O 1
ATOM 1816 N N . GLY A 1 244 ? 10.383 -8.641 -10.406 1 95.81 244 GLY A N 1
ATOM 1817 C CA . GLY A 1 244 ? 10.891 -7.281 -10.328 1 95.81 244 GLY A CA 1
ATOM 1818 C C . GLY A 1 244 ? 10.453 -6.414 -11.492 1 95.81 244 GLY A C 1
ATOM 1819 O O . GLY A 1 244 ? 10.672 -5.199 -11.484 1 95.81 244 GLY A O 1
ATOM 1820 N N . LEU A 1 245 ? 9.82 -7 -12.523 1 93.69 245 LEU A N 1
ATOM 1821 C CA . LEU A 1 245 ? 9.375 -6.242 -13.688 1 93.69 245 LEU A CA 1
ATOM 1822 C C . LEU A 1 245 ? 7.855 -6.176 -13.758 1 93.69 245 LEU A C 1
ATOM 1824 O O . LEU A 1 245 ? 7.285 -5.105 -13.961 1 93.69 245 LEU A O 1
ATOM 1828 N N . HIS A 1 246 ? 7.223 -7.32 -13.633 1 95.56 246 HIS A N 1
ATOM 1829 C CA . HIS A 1 246 ? 5.766 -7.305 -13.57 1 95.56 246 HIS A CA 1
ATOM 1830 C C . HIS A 1 246 ? 5.27 -6.426 -12.43 1 95.56 246 HIS A C 1
ATOM 1832 O O . HIS A 1 246 ? 4.262 -5.73 -12.562 1 95.56 246 HIS A O 1
ATOM 1838 N N . ILE A 1 247 ? 5.969 -6.504 -11.359 1 96.81 247 ILE A N 1
ATOM 1839 C CA . ILE A 1 247 ? 5.82 -5.672 -10.164 1 96.81 247 ILE A CA 1
ATOM 1840 C C . ILE A 1 247 ? 7.195 -5.219 -9.68 1 96.81 247 ILE A C 1
ATOM 1842 O O . ILE A 1 247 ? 8.086 -6.043 -9.469 1 96.81 247 ILE A O 1
ATOM 1846 N N . CYS A 1 248 ? 7.363 -3.959 -9.555 1 97.19 248 CYS A N 1
ATOM 1847 C CA . CYS A 1 248 ? 8.672 -3.488 -9.117 1 97.19 248 CYS A CA 1
ATOM 1848 C C . CYS A 1 248 ? 8.945 -3.912 -7.676 1 97.19 248 CYS A C 1
ATOM 1850 O O . CYS A 1 248 ? 8.016 -4.203 -6.922 1 97.19 248 CYS A O 1
ATOM 1852 N N . ASP A 1 249 ? 10.211 -3.943 -7.297 1 98.06 249 ASP A N 1
ATOM 1853 C CA . ASP A 1 249 ? 10.641 -4.441 -5.992 1 98.06 249 ASP A CA 1
ATOM 1854 C C . ASP A 1 249 ? 10.016 -3.633 -4.859 1 98.06 249 ASP A C 1
ATOM 1856 O O . ASP A 1 249 ? 9.609 -4.195 -3.84 1 98.06 249 ASP A O 1
ATOM 1860 N N . GLU A 1 250 ? 9.914 -2.305 -5.031 1 97.69 250 GLU A N 1
ATOM 1861 C CA . GLU A 1 250 ? 9.328 -1.442 -4.004 1 97.69 250 GLU A CA 1
ATOM 1862 C C . GLU A 1 250 ? 7.871 -1.798 -3.75 1 97.69 250 GLU A C 1
ATOM 1864 O O . GLU A 1 250 ? 7.43 -1.846 -2.6 1 97.69 250 GLU A O 1
ATOM 1869 N N . MET A 1 251 ? 7.164 -2.043 -4.84 1 98.19 251 MET A N 1
ATOM 1870 C CA . MET A 1 251 ? 5.758 -2.402 -4.711 1 98.19 251 MET A CA 1
ATOM 1871 C C . MET A 1 251 ? 5.605 -3.779 -4.074 1 98.19 251 MET A C 1
ATOM 1873 O O . MET A 1 251 ? 4.695 -4 -3.271 1 98.19 251 MET A O 1
ATOM 1877 N N . LEU A 1 252 ? 6.449 -4.703 -4.418 1 98.56 252 LEU A N 1
ATOM 1878 C CA . LEU A 1 252 ? 6.441 -6.004 -3.76 1 98.56 252 LEU A CA 1
ATOM 1879 C C . LEU A 1 252 ? 6.621 -5.852 -2.252 1 98.56 252 LEU A C 1
ATOM 1881 O O . LEU A 1 252 ? 5.934 -6.516 -1.472 1 98.56 252 LEU A O 1
ATOM 1885 N N . GLY A 1 253 ? 7.57 -4.984 -1.886 1 97.88 253 GLY A N 1
ATOM 1886 C CA . GLY A 1 253 ? 7.719 -4.691 -0.469 1 97.88 253 GLY A CA 1
ATOM 1887 C C . GLY A 1 253 ? 6.43 -4.227 0.185 1 97.88 253 GLY A C 1
ATOM 1888 O O . GLY A 1 253 ? 6.105 -4.652 1.294 1 97.88 253 GLY A O 1
ATOM 1889 N N . ILE A 1 254 ? 5.719 -3.379 -0.508 1 97.88 254 ILE A N 1
ATOM 1890 C CA . ILE A 1 254 ? 4.457 -2.854 -0.001 1 97.88 254 ILE A CA 1
ATOM 1891 C C . ILE A 1 254 ? 3.432 -3.98 0.101 1 97.88 254 ILE A C 1
ATOM 1893 O O . ILE A 1 254 ? 2.713 -4.086 1.098 1 97.88 254 ILE A O 1
ATOM 1897 N N . TYR A 1 255 ? 3.352 -4.867 -0.942 1 98.44 255 TYR A N 1
ATOM 1898 C CA . TYR A 1 255 ? 2.438 -6.004 -0.913 1 98.44 255 TYR A CA 1
ATOM 1899 C C . TYR A 1 255 ? 2.574 -6.781 0.39 1 98.44 255 TYR A C 1
ATOM 1901 O O . TYR A 1 255 ? 1.583 -7.035 1.076 1 98.44 255 TYR A O 1
ATOM 1909 N N . PHE A 1 256 ? 3.814 -7.062 0.753 1 98.12 256 PHE A N 1
ATOM 1910 C CA . PHE A 1 256 ? 4.074 -8.008 1.835 1 98.12 256 PHE A CA 1
ATOM 1911 C C . PHE A 1 256 ? 3.971 -7.316 3.189 1 98.12 256 PHE A C 1
ATOM 1913 O O . PHE A 1 256 ? 3.996 -7.977 4.23 1 98.12 256 PHE A O 1
ATOM 1920 N N . LYS A 1 257 ? 3.855 -6.023 3.191 1 97 257 LYS A N 1
ATOM 1921 C CA . LYS A 1 257 ? 3.502 -5.293 4.406 1 97 257 LYS A CA 1
ATOM 1922 C C . LYS A 1 257 ? 1.988 -5.25 4.602 1 97 257 LYS A C 1
ATOM 1924 O O . LYS A 1 257 ? 1.502 -5.25 5.734 1 97 257 LYS A O 1
ATOM 1929 N N . VAL A 1 258 ? 1.277 -5.188 3.545 1 97.81 258 VAL A N 1
ATOM 1930 C CA . VAL A 1 258 ? -0.166 -4.973 3.574 1 97.81 258 VAL A CA 1
ATOM 1931 C C . VAL A 1 258 ? -0.878 -6.301 3.83 1 97.81 258 VAL A C 1
ATOM 1933 O O . VAL A 1 258 ? -1.879 -6.348 4.547 1 97.81 258 VAL A O 1
ATOM 1936 N N . LYS A 1 259 ? -0.356 -7.312 3.285 1 98.38 259 LYS A N 1
ATOM 1937 C CA . LYS A 1 259 ? -0.984 -8.625 3.395 1 98.38 259 LYS A CA 1
ATOM 1938 C C . LYS A 1 259 ? 0.018 -9.68 3.857 1 98.38 259 LYS A C 1
ATOM 1940 O O . LYS A 1 259 ? 1.18 -9.656 3.445 1 98.38 259 LYS A O 1
ATOM 1945 N N . SER A 1 260 ? -0.452 -10.633 4.691 1 98.44 260 SER A N 1
ATOM 1946 C CA . SER A 1 260 ? 0.399 -11.727 5.156 1 98.44 260 SER A CA 1
ATOM 1947 C C . SER A 1 260 ? 0.95 -12.531 3.986 1 98.44 260 SER A C 1
ATOM 1949 O O . SER A 1 260 ? 0.218 -12.852 3.047 1 98.44 260 SER A O 1
ATOM 1951 N N . THR A 1 261 ? 2.201 -12.883 4.078 1 98.5 261 THR A N 1
ATOM 1952 C CA . THR A 1 261 ? 2.832 -13.68 3.031 1 98.5 261 THR A CA 1
ATOM 1953 C C . THR A 1 261 ? 2.188 -15.055 2.939 1 98.5 261 THR A C 1
ATOM 1955 O O . THR A 1 261 ? 2.326 -15.75 1.928 1 98.5 261 THR A O 1
ATOM 1958 N N . ASP A 1 262 ? 1.396 -15.484 3.947 1 98.62 262 ASP A N 1
ATOM 1959 C CA . ASP A 1 262 ? 0.684 -16.766 3.939 1 98.62 262 ASP A CA 1
ATOM 1960 C C . ASP A 1 262 ? -0.435 -16.766 2.9 1 98.62 262 ASP A C 1
ATOM 1962 O O . ASP A 1 262 ? -0.978 -17.812 2.562 1 98.62 262 ASP A O 1
ATOM 1966 N N . LYS A 1 263 ? -0.752 -15.578 2.426 1 98.81 263 LYS A N 1
ATOM 1967 C CA . LYS A 1 263 ? -1.87 -15.445 1.498 1 98.81 263 LYS A CA 1
ATOM 1968 C C . LYS A 1 263 ? -1.379 -15.125 0.089 1 98.81 263 LYS A C 1
ATOM 1970 O O . LYS A 1 263 ? -2.135 -14.609 -0.736 1 98.81 263 LYS A O 1
ATOM 1975 N N . PHE A 1 264 ? -0.124 -15.406 -0.134 1 98.94 264 PHE A N 1
ATOM 1976 C CA . PHE A 1 264 ? 0.429 -15.242 -1.473 1 98.94 264 PHE A CA 1
ATOM 1977 C C . PHE A 1 264 ? 0.895 -16.578 -2.035 1 98.94 264 PHE A C 1
ATOM 1979 O O . PHE A 1 264 ? 1.441 -17.406 -1.307 1 98.94 264 PHE A O 1
ATOM 1986 N N . MET A 1 265 ? 0.678 -16.766 -3.281 1 98.94 265 MET A N 1
ATOM 1987 C CA . MET A 1 265 ? 1.264 -17.844 -4.07 1 98.94 265 MET A CA 1
ATOM 1988 C C . MET A 1 265 ? 2.148 -17.297 -5.18 1 98.94 265 MET A C 1
ATOM 1990 O O . MET A 1 265 ? 1.683 -16.531 -6.027 1 98.94 265 MET A O 1
ATOM 1994 N N . MET A 1 266 ? 3.391 -17.656 -5.129 1 98.88 266 MET A N 1
ATOM 1995 C CA . MET A 1 266 ? 4.305 -17.219 -6.18 1 98.88 266 MET A CA 1
ATOM 1996 C C . MET A 1 266 ? 4.074 -18 -7.465 1 98.88 266 MET A C 1
ATOM 1998 O O . MET A 1 266 ? 4.016 -19.234 -7.441 1 98.88 266 MET A O 1
ATOM 2002 N N . VAL A 1 267 ? 3.863 -17.266 -8.578 1 98.81 267 VAL A N 1
ATOM 2003 C CA . VAL A 1 267 ? 3.625 -17.906 -9.867 1 98.81 267 VAL A CA 1
ATOM 2004 C C . VAL A 1 267 ? 4.566 -17.312 -10.914 1 98.81 267 VAL A C 1
ATOM 2006 O O . VAL A 1 267 ? 5.078 -16.203 -10.75 1 98.81 267 VAL A O 1
ATOM 2009 N N . SER A 1 268 ? 4.789 -18.047 -11.922 1 98 268 SER A N 1
ATOM 2010 C CA . SER A 1 268 ? 5.711 -17.578 -12.945 1 98 268 SER A CA 1
ATOM 2011 C C . SER A 1 268 ? 4.98 -16.797 -14.031 1 98 268 SER A C 1
ATOM 2013 O O . SER A 1 268 ? 5.469 -15.766 -14.508 1 98 268 SER A O 1
ATOM 2015 N N . ASP A 1 269 ? 3.789 -17.297 -14.422 1 97 269 ASP A N 1
ATOM 2016 C CA . ASP A 1 269 ? 3.057 -16.797 -15.578 1 97 269 ASP A CA 1
ATOM 2017 C C . ASP A 1 269 ? 3.906 -16.891 -16.844 1 97 269 ASP A C 1
ATOM 2019 O O . ASP A 1 269 ? 3.82 -16.031 -17.719 1 97 269 ASP A O 1
ATOM 2023 N N . CYS A 1 270 ? 4.723 -17.875 -16.922 1 96.12 270 CYS A N 1
ATOM 2024 C CA . CYS A 1 270 ? 5.676 -18.047 -18.016 1 96.12 270 CYS A CA 1
ATOM 2025 C C . CYS A 1 270 ? 4.961 -18.406 -19.312 1 96.12 270 CYS A C 1
ATOM 2027 O O . CYS A 1 270 ? 3.857 -18.953 -19.281 1 96.12 270 CYS A O 1
ATOM 2029 N N . THR A 1 271 ? 5.625 -18.078 -20.344 1 92.31 271 THR A N 1
ATOM 2030 C CA . THR A 1 271 ? 5.254 -18.516 -21.703 1 92.31 271 THR A CA 1
ATOM 2031 C C . THR A 1 271 ? 6.297 -19.469 -22.266 1 92.31 271 THR A C 1
ATOM 2033 O O . THR A 1 271 ? 7.293 -19.781 -21.609 1 92.31 271 THR A O 1
ATOM 2036 N N . ALA A 1 272 ? 6.062 -19.875 -23.438 1 92.88 272 ALA A N 1
ATOM 2037 C CA . ALA A 1 272 ? 6.98 -20.797 -24.109 1 92.88 272 ALA A CA 1
ATOM 2038 C C . ALA A 1 272 ? 8.367 -20.172 -24.266 1 92.88 272 ALA A C 1
ATOM 2040 O O . ALA A 1 272 ? 9.344 -20.875 -24.5 1 92.88 272 ALA A O 1
ATOM 2041 N N . LEU A 1 273 ? 8.438 -18.906 -24.031 1 91.19 273 LEU A N 1
ATOM 2042 C CA . LEU A 1 273 ? 9.688 -18.203 -24.266 1 91.19 273 LEU A CA 1
ATOM 2043 C C . LEU A 1 273 ? 10.578 -18.25 -23.031 1 91.19 273 LEU A C 1
ATOM 2045 O O . LEU A 1 273 ? 11.727 -17.812 -23.078 1 91.19 273 LEU A O 1
ATOM 2049 N N . SER A 1 274 ? 10.102 -18.766 -21.938 1 92.25 274 SER A N 1
ATOM 2050 C CA . SER A 1 274 ? 10.977 -18.984 -20.797 1 92.25 274 SER A CA 1
ATOM 2051 C C . SER A 1 274 ? 12.148 -19.891 -21.156 1 92.25 274 SER A C 1
ATOM 2053 O O . SER A 1 274 ? 11.961 -20.969 -21.734 1 92.25 274 SER A O 1
ATOM 2055 N N . GLY A 1 275 ? 13.352 -19.422 -20.891 1 88.75 275 GLY A N 1
ATOM 2056 C CA . GLY A 1 275 ? 14.562 -20.172 -21.219 1 88.75 275 GLY A CA 1
ATOM 2057 C C . GLY A 1 275 ? 15.078 -19.875 -22.625 1 88.75 275 GLY A C 1
ATOM 2058 O O . GLY A 1 275 ? 16.156 -20.359 -23 1 88.75 275 GLY A O 1
ATOM 2059 N N . ALA A 1 276 ? 14.344 -19.078 -23.375 1 89.75 276 ALA A N 1
ATOM 2060 C CA . ALA A 1 276 ? 14.781 -18.766 -24.734 1 89.75 276 ALA A CA 1
ATOM 2061 C C . ALA A 1 276 ? 16 -17.859 -24.719 1 89.75 276 ALA A C 1
ATOM 2063 O O . ALA A 1 276 ? 16.141 -17.016 -23.828 1 89.75 276 ALA A O 1
ATOM 2064 N N . PRO A 1 277 ? 16.906 -18.016 -25.703 1 87.69 277 PRO A N 1
ATOM 2065 C CA . PRO A 1 277 ? 17.984 -17.031 -25.844 1 87.69 277 PRO A CA 1
ATOM 2066 C C . PRO A 1 277 ? 17.484 -15.625 -26.141 1 87.69 277 PRO A C 1
ATOM 2068 O O . PRO A 1 277 ? 16.375 -15.461 -26.656 1 87.69 277 PRO A O 1
ATOM 2071 N N . VAL A 1 278 ? 18.312 -14.727 -25.734 1 89.88 278 VAL A N 1
ATOM 2072 C CA . VAL A 1 278 ? 18.031 -13.336 -26.062 1 89.88 278 VAL A CA 1
ATOM 2073 C C . VAL A 1 278 ? 17.828 -13.195 -27.578 1 89.88 278 VAL A C 1
ATOM 2075 O O . VAL A 1 278 ? 18.578 -13.781 -28.359 1 89.88 278 VAL A O 1
ATOM 2078 N N . GLY A 1 279 ? 16.75 -12.523 -27.938 1 89.19 279 GLY A N 1
ATOM 2079 C CA . GLY A 1 279 ? 16.5 -12.344 -29.359 1 89.19 279 GLY A CA 1
ATOM 2080 C C . GLY A 1 279 ? 15.062 -11.984 -29.672 1 89.19 279 GLY A C 1
ATOM 2081 O O . GLY A 1 279 ? 14.312 -11.578 -28.797 1 89.19 279 GLY A O 1
ATOM 2082 N N . LYS A 1 280 ? 14.758 -11.992 -30.969 1 88 280 LYS A N 1
ATOM 2083 C CA . LYS A 1 280 ? 13.422 -11.664 -31.469 1 88 280 LYS A CA 1
ATOM 2084 C C . LYS A 1 280 ? 12.672 -12.922 -31.906 1 88 280 LYS A C 1
ATOM 2086 O O . LYS A 1 280 ? 13.258 -13.812 -32.531 1 88 280 LYS A O 1
ATOM 2091 N N . TYR A 1 281 ? 11.453 -12.977 -31.516 1 87.5 281 TYR A N 1
ATOM 2092 C CA . TYR A 1 281 ? 10.617 -14.133 -31.797 1 87.5 281 TYR A CA 1
ATOM 2093 C C . TYR A 1 281 ? 9.25 -13.703 -32.344 1 87.5 281 TYR A C 1
ATOM 2095 O O . TYR A 1 281 ? 8.836 -12.555 -32.125 1 87.5 281 TYR A O 1
ATOM 2103 N N . GLU A 1 282 ? 8.617 -14.648 -33 1 81.62 282 GLU A N 1
ATOM 2104 C CA . GLU A 1 282 ? 7.262 -14.375 -33.469 1 81.62 282 GLU A CA 1
ATOM 2105 C C . GLU A 1 282 ? 6.25 -14.477 -32.344 1 81.62 282 GLU A C 1
ATOM 2107 O O . GLU A 1 282 ? 6.328 -15.383 -31.5 1 81.62 282 GLU A O 1
ATOM 2112 N N . GLY A 1 283 ? 5.371 -13.5 -32.312 1 75.25 283 GLY A N 1
ATOM 2113 C CA . GLY A 1 283 ? 4.352 -13.484 -31.266 1 75.25 283 GLY A CA 1
ATOM 2114 C C . GLY A 1 283 ? 3.16 -14.367 -31.594 1 75.25 283 GLY A C 1
ATOM 2115 O O . GLY A 1 283 ? 3.211 -15.172 -32.531 1 75.25 283 GLY A O 1
ATOM 2116 N N . ILE A 1 284 ? 2.172 -14.32 -30.688 1 65.69 284 ILE A N 1
ATOM 2117 C CA . ILE A 1 284 ? 0.987 -15.164 -30.766 1 65.69 284 ILE A CA 1
ATOM 2118 C C . ILE A 1 284 ? 0.078 -14.688 -31.891 1 65.69 284 ILE A C 1
ATOM 2120 O O . ILE A 1 284 ? -0.675 -15.477 -32.469 1 65.69 284 ILE A O 1
ATOM 2124 N N . PHE A 1 285 ? 0.211 -13.438 -32.125 1 65.94 285 PHE A N 1
ATOM 2125 C CA . PHE A 1 285 ? -0.596 -12.875 -33.219 1 65.94 285 PHE A CA 1
ATOM 2126 C C . PHE A 1 285 ? 0.261 -12.594 -34.438 1 65.94 285 PHE A C 1
ATOM 2128 O O . PHE A 1 285 ? 1.455 -12.312 -34.312 1 65.94 285 PHE A O 1
ATOM 2135 N N . GLU A 1 286 ? -0.48 -12.82 -35.531 1 64.5 286 GLU A N 1
ATOM 2136 C CA . GLU A 1 286 ? 0.209 -12.523 -36.781 1 64.5 286 GLU A CA 1
ATOM 2137 C C . GLU A 1 286 ? 0.778 -11.109 -36.75 1 64.5 286 GLU A C 1
ATOM 2139 O O . GLU A 1 286 ? 0.078 -10.148 -36.406 1 64.5 286 GLU A O 1
ATOM 2144 N N . GLY A 1 287 ? 2.008 -11.016 -37.031 1 69.75 287 GLY A N 1
ATOM 2145 C CA . GLY A 1 287 ? 2.65 -9.711 -37.125 1 69.75 287 GLY A CA 1
ATOM 2146 C C . GLY A 1 287 ? 3.215 -9.227 -35.812 1 69.75 287 GLY A C 1
ATOM 2147 O O . GLY A 1 287 ? 3.957 -8.242 -35.75 1 69.75 287 GLY A O 1
ATOM 2148 N N . MET A 1 288 ? 2.832 -9.961 -34.812 1 78.12 288 MET A N 1
ATOM 2149 C CA . MET A 1 288 ? 3.357 -9.562 -33.531 1 78.12 288 MET A CA 1
ATOM 2150 C C . MET A 1 288 ? 4.77 -10.102 -33.312 1 78.12 288 MET A C 1
ATOM 2152 O O . MET A 1 288 ? 5.059 -11.25 -33.656 1 78.12 288 MET A O 1
ATOM 2156 N N . ALA A 1 289 ? 5.648 -9.141 -32.875 1 85 289 ALA A N 1
ATOM 2157 C CA . ALA A 1 289 ? 7.016 -9.531 -32.531 1 85 289 ALA A CA 1
ATOM 2158 C C . ALA A 1 289 ? 7.262 -9.43 -31.031 1 85 289 ALA A C 1
ATOM 2160 O O . ALA A 1 289 ? 6.797 -8.492 -30.391 1 85 289 ALA A O 1
ATOM 2161 N N . LEU A 1 290 ? 7.957 -10.477 -30.516 1 88.56 290 LEU A N 1
ATOM 2162 C CA . LEU A 1 290 ? 8.336 -10.508 -29.109 1 88.56 290 LEU A CA 1
ATOM 2163 C C . LEU A 1 290 ? 9.859 -10.477 -28.953 1 88.56 290 LEU A C 1
ATOM 2165 O O . LEU A 1 290 ? 10.57 -11.156 -29.688 1 88.56 290 LEU A O 1
ATOM 2169 N N . ASN A 1 291 ? 10.266 -9.625 -28.109 1 89.06 291 ASN A N 1
ATOM 2170 C CA . ASN A 1 291 ? 11.688 -9.508 -27.812 1 89.06 291 ASN A CA 1
ATOM 2171 C C . ASN A 1 291 ? 12.016 -10.062 -26.438 1 89.06 291 ASN A C 1
ATOM 2173 O O . ASN A 1 291 ? 11.43 -9.641 -25.438 1 89.06 291 ASN A O 1
ATOM 2177 N N . VAL A 1 292 ? 12.906 -11 -26.422 1 89.88 292 VAL A N 1
ATOM 2178 C CA . VAL A 1 292 ? 13.477 -11.445 -25.156 1 89.88 292 VAL A CA 1
ATOM 2179 C C . VAL A 1 292 ? 14.703 -10.594 -24.828 1 89.88 292 VAL A C 1
ATOM 2181 O O . VAL A 1 292 ? 15.703 -10.625 -25.547 1 89.88 292 VAL A O 1
ATOM 2184 N N . THR A 1 293 ? 14.672 -9.867 -23.719 1 89.94 293 THR A N 1
ATOM 2185 C CA . THR A 1 293 ? 15.734 -8.953 -23.328 1 89.94 293 THR A CA 1
ATOM 2186 C C . THR A 1 293 ? 16.891 -9.719 -22.688 1 89.94 293 THR A C 1
ATOM 2188 O O . THR A 1 293 ? 16.766 -10.906 -22.375 1 89.94 293 THR A O 1
ATOM 2191 N N . PRO A 1 294 ? 17.969 -9.023 -22.516 1 85.5 294 PRO A N 1
ATOM 2192 C CA . PRO A 1 294 ? 19.094 -9.656 -21.828 1 85.5 294 PRO A CA 1
ATOM 2193 C C . PRO A 1 294 ? 18.766 -10.109 -20.422 1 85.5 294 PRO A C 1
ATOM 2195 O O . PRO A 1 294 ? 19.328 -11.086 -19.922 1 85.5 294 PRO A O 1
ATOM 2198 N N . GLU A 1 295 ? 17.812 -9.43 -19.844 1 82.5 295 GLU A N 1
ATOM 2199 C CA . GLU A 1 295 ? 17.406 -9.797 -18.484 1 82.5 295 GLU A CA 1
ATOM 2200 C C . GLU A 1 295 ? 16.422 -10.961 -18.5 1 82.5 295 GLU A C 1
ATOM 2202 O O . GLU A 1 295 ? 16.094 -11.516 -17.453 1 82.5 295 GLU A O 1
ATOM 2207 N N . GLY A 1 296 ? 15.977 -11.305 -19.75 1 82.5 296 GLY A N 1
ATOM 2208 C CA . GLY A 1 296 ? 15.125 -12.477 -19.906 1 82.5 296 GLY A CA 1
ATOM 2209 C C . GLY A 1 296 ? 13.641 -12.133 -19.906 1 82.5 296 GLY A C 1
ATOM 2210 O O . GLY A 1 296 ? 12.805 -13.008 -19.656 1 82.5 296 GLY A O 1
ATOM 2211 N N . PHE A 1 297 ? 13.32 -10.859 -20.141 1 87.94 297 PHE A N 1
ATOM 2212 C CA . PHE A 1 297 ? 11.914 -10.469 -20.156 1 87.94 297 PHE A CA 1
ATOM 2213 C C . PHE A 1 297 ? 11.383 -10.43 -21.594 1 87.94 297 PHE A C 1
ATOM 2215 O O . PHE A 1 297 ? 12.148 -10.211 -22.531 1 87.94 297 PHE A O 1
ATOM 2222 N N . VAL A 1 298 ? 10.141 -10.703 -21.703 1 88.12 298 VAL A N 1
ATOM 2223 C CA . VAL A 1 298 ? 9.508 -10.75 -23.016 1 88.12 298 VAL A CA 1
ATOM 2224 C C . VAL A 1 298 ? 8.695 -9.477 -23.234 1 88.12 298 VAL A C 1
ATOM 2226 O O . VAL A 1 298 ? 7.684 -9.25 -22.562 1 88.12 298 VAL A O 1
ATOM 2229 N N . LEU A 1 299 ? 9.094 -8.727 -24.219 1 87.88 299 LEU A N 1
ATOM 2230 C CA . LEU A 1 299 ? 8.461 -7.445 -24.5 1 87.88 299 LEU A CA 1
ATOM 2231 C C . LEU A 1 299 ? 8.031 -7.367 -25.969 1 87.88 299 LEU A C 1
ATOM 2233 O O . LEU A 1 299 ? 8.68 -7.945 -26.844 1 87.88 299 LEU A O 1
ATOM 2237 N N . THR A 1 300 ? 6.914 -6.684 -26.141 1 86.38 300 THR A N 1
ATOM 2238 C CA . THR A 1 300 ? 6.582 -6.316 -27.516 1 86.38 300 THR A CA 1
ATOM 2239 C C . THR A 1 300 ? 7.512 -5.219 -28.016 1 86.38 300 THR A C 1
ATOM 2241 O O . THR A 1 300 ? 8.352 -4.711 -27.266 1 86.38 300 THR A O 1
ATOM 2244 N N . ASP A 1 301 ? 7.215 -4.949 -29.234 1 82.19 301 ASP A N 1
ATOM 2245 C CA . ASP A 1 301 ? 8.023 -3.887 -29.844 1 82.19 301 ASP A CA 1
ATOM 2246 C C . ASP A 1 301 ? 7.762 -2.549 -29.156 1 82.19 301 ASP A C 1
ATOM 2248 O O . ASP A 1 301 ? 8.641 -1.686 -29.109 1 82.19 301 ASP A O 1
ATOM 2252 N N . THR A 1 302 ? 6.59 -2.459 -28.578 1 79.5 302 THR A N 1
ATOM 2253 C CA . THR A 1 302 ? 6.234 -1.209 -27.922 1 79.5 302 THR A CA 1
ATOM 2254 C C . THR A 1 302 ? 6.629 -1.243 -26.453 1 79.5 302 THR A C 1
ATOM 2256 O O . THR A 1 302 ? 6.379 -0.289 -25.703 1 79.5 302 THR A O 1
ATOM 2259 N N . GLY A 1 303 ? 7.227 -2.355 -26.047 1 79.94 303 GLY A N 1
ATOM 2260 C CA . GLY A 1 303 ? 7.715 -2.434 -24.672 1 79.94 303 GLY A CA 1
ATOM 2261 C C . GLY A 1 303 ? 6.711 -3.037 -23.703 1 79.94 303 GLY A C 1
ATOM 2262 O O . GLY A 1 303 ? 6.949 -3.084 -22.5 1 79.94 303 GLY A O 1
ATOM 2263 N N . ARG A 1 304 ? 5.656 -3.492 -24.25 1 80.12 304 ARG A N 1
ATOM 2264 C CA . ARG A 1 304 ? 4.629 -4.117 -23.422 1 80.12 304 ARG A CA 1
ATOM 2265 C C . ARG A 1 304 ? 5.066 -5.508 -22.969 1 80.12 304 ARG A C 1
ATOM 2267 O O . ARG A 1 304 ? 5.57 -6.297 -23.766 1 80.12 304 ARG A O 1
ATOM 2274 N N . LEU A 1 305 ? 4.848 -5.75 -21.734 1 83.44 305 LEU A N 1
ATOM 2275 C CA . LEU A 1 305 ? 5.172 -7.066 -21.203 1 83.44 305 LEU A CA 1
ATOM 2276 C C . LEU A 1 305 ? 4.172 -8.109 -21.672 1 83.44 305 LEU A C 1
ATOM 2278 O O . LEU A 1 305 ? 2.959 -7.895 -21.594 1 83.44 305 LEU A O 1
ATOM 2282 N N . CYS A 1 306 ? 4.629 -9.07 -22.219 1 80.44 306 CYS A N 1
ATOM 2283 C CA . CYS A 1 306 ? 3.799 -10.18 -22.672 1 80.44 306 CYS A CA 1
ATOM 2284 C C . CYS A 1 306 ? 4.109 -11.445 -21.891 1 80.44 306 CYS A C 1
ATOM 2286 O O . CYS A 1 306 ? 4.93 -12.258 -22.312 1 80.44 306 CYS A O 1
ATOM 2288 N N . GLY A 1 307 ? 3.379 -11.656 -20.844 1 83.19 307 GLY A N 1
ATOM 2289 C CA . GLY A 1 307 ? 3.695 -12.781 -19.969 1 83.19 307 GLY A CA 1
ATOM 2290 C C . GLY A 1 307 ? 5.086 -12.688 -19.375 1 83.19 307 GLY A C 1
ATOM 2291 O O . GLY A 1 307 ? 5.734 -11.648 -19.453 1 83.19 307 GLY A O 1
ATOM 2292 N N . SER A 1 308 ? 5.367 -13.742 -18.656 1 87.69 308 SER A N 1
ATOM 2293 C CA . SER A 1 308 ? 6.688 -13.797 -18.047 1 87.69 308 SER A CA 1
ATOM 2294 C C . SER A 1 308 ? 7.586 -14.812 -18.75 1 87.69 308 SER A C 1
ATOM 2296 O O . SER A 1 308 ? 7.109 -15.625 -19.531 1 87.69 308 SER A O 1
ATOM 2298 N N . SER A 1 309 ? 8.859 -14.641 -18.5 1 90.06 309 SER A N 1
ATOM 2299 C CA . SER A 1 309 ? 9.82 -15.602 -19.016 1 90.06 309 SER A CA 1
ATOM 2300 C C . SER A 1 309 ? 10.742 -16.109 -17.922 1 90.06 309 SER A C 1
ATOM 2302 O O . SER A 1 309 ? 11.648 -16.906 -18.188 1 90.06 309 SER A O 1
ATOM 2304 N N . GLN A 1 310 ? 10.5 -15.664 -16.766 1 94.25 310 GLN A N 1
ATOM 2305 C CA . GLN A 1 310 ? 11.344 -16.078 -15.648 1 94.25 310 GLN A CA 1
ATOM 2306 C C . GLN A 1 310 ? 10.633 -17.094 -14.766 1 94.25 310 GLN A C 1
ATOM 2308 O O . GLN A 1 310 ? 9.469 -16.906 -14.406 1 94.25 310 GLN A O 1
ATOM 2313 N N . PRO A 1 311 ? 11.352 -18.172 -14.5 1 96.75 311 PRO A N 1
ATOM 2314 C CA . PRO A 1 311 ? 10.734 -19.172 -13.625 1 96.75 311 PRO A CA 1
ATOM 2315 C C . PRO A 1 311 ? 10.656 -18.719 -12.172 1 96.75 311 PRO A C 1
ATOM 2317 O O . PRO A 1 311 ? 11.25 -17.703 -11.805 1 96.75 311 PRO A O 1
ATOM 2320 N N . VAL A 1 312 ? 9.992 -19.438 -11.344 1 98.56 312 VAL A N 1
ATOM 2321 C CA . VAL A 1 312 ? 9.727 -19.094 -9.953 1 98.56 312 VAL A CA 1
ATOM 2322 C C . VAL A 1 312 ? 11.039 -18.984 -9.18 1 98.56 312 VAL A C 1
ATOM 2324 O O . VAL A 1 312 ? 11.188 -18.141 -8.297 1 98.56 312 VAL A O 1
ATOM 2327 N N . LEU A 1 313 ? 12.07 -19.781 -9.5 1 98.56 313 LEU A N 1
ATOM 2328 C CA . LEU A 1 313 ? 13.359 -19.703 -8.82 1 98.56 313 LEU A CA 1
ATOM 2329 C C . LEU A 1 313 ? 13.977 -18.328 -8.992 1 98.56 313 LEU A C 1
ATOM 2331 O O . LEU A 1 313 ? 14.641 -17.812 -8.086 1 98.56 313 LEU A O 1
ATOM 2335 N N . PHE A 1 314 ? 13.789 -17.797 -10.18 1 97.5 314 PHE A N 1
ATOM 2336 C CA . PHE A 1 314 ? 14.258 -16.438 -10.414 1 97.5 314 PHE A CA 1
ATOM 2337 C C . PHE A 1 314 ? 13.555 -15.453 -9.484 1 97.5 314 PHE A C 1
ATOM 2339 O O . PHE A 1 314 ? 14.188 -14.547 -8.938 1 97.5 314 PHE A O 1
ATOM 2346 N N . ASP A 1 315 ? 12.25 -15.633 -9.344 1 98.31 315 ASP A N 1
ATOM 2347 C CA . ASP A 1 315 ? 11.453 -14.789 -8.461 1 98.31 315 ASP A CA 1
ATOM 2348 C C . ASP A 1 315 ? 11.945 -14.883 -7.02 1 98.31 315 ASP A C 1
ATOM 2350 O O . ASP A 1 315 ? 12.062 -13.875 -6.324 1 98.31 315 ASP A O 1
ATOM 2354 N N . ILE A 1 316 ? 12.195 -16.094 -6.555 1 98.81 316 ILE A N 1
ATOM 2355 C CA . ILE A 1 316 ? 12.719 -16.328 -5.211 1 98.81 316 ILE A CA 1
ATOM 2356 C C . ILE A 1 316 ? 14.031 -15.562 -5.031 1 98.81 316 ILE A C 1
ATOM 2358 O O . ILE A 1 316 ? 14.219 -14.859 -4.039 1 98.81 316 ILE A O 1
ATOM 2362 N N . ARG A 1 317 ? 14.922 -15.719 -5.992 1 98.5 317 ARG A N 1
ATOM 2363 C CA . ARG A 1 317 ? 16.203 -15.023 -5.949 1 98.5 317 ARG A CA 1
ATOM 2364 C C . ARG A 1 317 ? 16 -13.523 -5.805 1 98.5 317 ARG A C 1
ATOM 2366 O O . ARG A 1 317 ? 16.672 -12.875 -4.988 1 98.5 317 ARG A O 1
ATOM 2373 N N . ASN A 1 318 ? 15.117 -12.984 -6.586 1 98.12 318 ASN A N 1
ATOM 2374 C CA . ASN A 1 318 ? 14.859 -11.547 -6.555 1 98.12 318 ASN A CA 1
ATOM 2375 C C . ASN A 1 318 ? 14.375 -11.102 -5.18 1 98.12 318 ASN A C 1
ATOM 2377 O O . ASN A 1 318 ? 14.891 -10.125 -4.621 1 98.12 318 ASN A O 1
ATOM 2381 N N . LEU A 1 319 ? 13.414 -11.82 -4.645 1 98.69 319 LEU A N 1
ATOM 2382 C CA . LEU A 1 319 ? 12.859 -11.445 -3.348 1 98.69 319 LEU A CA 1
ATOM 2383 C C . LEU A 1 319 ? 13.938 -11.492 -2.268 1 98.69 319 LEU A C 1
ATOM 2385 O O . LEU A 1 319 ? 14.016 -10.586 -1.43 1 98.69 319 LEU A O 1
ATOM 2389 N N . VAL A 1 320 ? 14.719 -12.547 -2.318 1 98.62 320 VAL A N 1
ATOM 2390 C CA . VAL A 1 320 ? 15.734 -12.719 -1.284 1 98.62 320 VAL A CA 1
ATOM 2391 C C . VAL A 1 320 ? 16.812 -11.648 -1.441 1 98.62 320 VAL A C 1
ATOM 2393 O O . VAL A 1 320 ? 17.141 -10.938 -0.486 1 98.62 320 VAL A O 1
ATOM 2396 N N . ASN A 1 321 ? 17.297 -11.453 -2.641 1 98.12 321 ASN A N 1
ATOM 2397 C CA . ASN A 1 321 ? 18.484 -10.648 -2.861 1 98.12 321 ASN A CA 1
ATOM 2398 C C . ASN A 1 321 ? 18.156 -9.156 -2.938 1 98.12 321 ASN A C 1
ATOM 2400 O O . ASN A 1 321 ? 18.953 -8.32 -2.531 1 98.12 321 ASN A O 1
ATOM 2404 N N . ASN A 1 322 ? 16.984 -8.828 -3.449 1 97.19 322 ASN A N 1
ATOM 2405 C CA . ASN A 1 322 ? 16.734 -7.43 -3.775 1 97.19 322 ASN A CA 1
ATOM 2406 C C . ASN A 1 322 ? 15.648 -6.832 -2.885 1 97.19 322 ASN A C 1
ATOM 2408 O O . ASN A 1 322 ? 15.625 -5.625 -2.654 1 97.19 322 ASN A O 1
ATOM 2412 N N . VAL A 1 323 ? 14.781 -7.621 -2.381 1 97.19 323 VAL A N 1
ATOM 2413 C CA . VAL A 1 323 ? 13.672 -7.105 -1.583 1 97.19 323 VAL A CA 1
ATOM 2414 C C . VAL A 1 323 ? 13.938 -7.371 -0.102 1 97.19 323 VAL A C 1
ATOM 2416 O O . VAL A 1 323 ? 13.367 -6.703 0.766 1 97.19 323 VAL A O 1
ATOM 2419 N N . GLY A 1 324 ? 14.727 -8.438 0.203 1 97.62 324 GLY A N 1
ATOM 2420 C CA . GLY A 1 324 ? 15.102 -8.734 1.576 1 97.62 324 GLY A CA 1
ATOM 2421 C C . GLY A 1 324 ? 14.133 -9.672 2.27 1 97.62 324 GLY A C 1
ATOM 2422 O O . GLY A 1 324 ? 14.016 -9.656 3.496 1 97.62 324 GLY A O 1
ATOM 2423 N N . ILE A 1 325 ? 13.398 -10.438 1.523 1 98.12 325 ILE A N 1
ATOM 2424 C CA . ILE A 1 325 ? 12.508 -11.445 2.092 1 98.12 325 ILE A CA 1
ATOM 2425 C C . ILE A 1 325 ? 13.289 -12.719 2.393 1 98.12 325 ILE A C 1
ATOM 2427 O O . ILE A 1 325 ? 14.039 -13.211 1.545 1 98.12 325 ILE A O 1
ATOM 2431 N N . PRO A 1 326 ? 13.148 -13.281 3.576 1 98.25 326 PRO A N 1
ATOM 2432 C CA . PRO A 1 326 ? 13.867 -14.516 3.889 1 98.25 326 PRO A CA 1
ATOM 2433 C C . PRO A 1 326 ? 13.492 -15.672 2.951 1 98.25 326 PRO A C 1
ATOM 2435 O O . PRO A 1 326 ? 12.336 -15.797 2.555 1 98.25 326 PRO A O 1
ATOM 2438 N N . LEU A 1 327 ? 14.438 -16.469 2.619 1 98.5 327 LEU A N 1
ATOM 2439 C CA . LEU A 1 327 ? 14.211 -17.594 1.729 1 98.5 327 LEU A CA 1
ATOM 2440 C C . LEU A 1 327 ? 13.086 -18.484 2.258 1 98.5 327 LEU A C 1
ATOM 2442 O O . LEU A 1 327 ? 12.242 -18.953 1.487 1 98.5 327 LEU A O 1
ATOM 2446 N N . GLU A 1 328 ? 13.062 -18.688 3.568 1 98.5 328 GLU A N 1
ATOM 2447 C CA . GLU A 1 328 ? 12.039 -19.531 4.172 1 98.5 328 GLU A CA 1
ATOM 2448 C C . GLU A 1 328 ? 10.641 -19 3.859 1 98.5 328 GLU A C 1
ATOM 2450 O O . GLU A 1 328 ? 9.727 -19.781 3.588 1 98.5 328 GLU A O 1
ATOM 2455 N N . THR A 1 329 ? 10.516 -17.719 3.891 1 98.62 329 THR A N 1
ATOM 2456 C CA . THR A 1 329 ? 9.242 -17.078 3.557 1 98.62 329 THR A CA 1
ATOM 2457 C C . THR A 1 329 ? 8.914 -17.281 2.08 1 98.62 329 THR A C 1
ATOM 2459 O O . THR A 1 329 ? 7.77 -17.594 1.731 1 98.62 329 THR A O 1
ATOM 2462 N N . CYS A 1 330 ? 9.898 -17.109 1.261 1 98.81 330 CYS A N 1
ATOM 2463 C CA . CYS A 1 330 ? 9.711 -17.328 -0.17 1 98.81 330 CYS A CA 1
ATOM 2464 C C . CYS A 1 330 ? 9.266 -18.75 -0.454 1 98.81 330 CYS A C 1
ATOM 2466 O O . CYS A 1 330 ? 8.391 -18.984 -1.293 1 98.81 330 CYS A O 1
ATOM 2468 N N . LEU A 1 331 ? 9.828 -19.703 0.242 1 98.81 331 LEU A N 1
ATOM 2469 C CA . LEU A 1 331 ? 9.508 -21.109 0.017 1 98.81 331 LEU A CA 1
ATOM 2470 C C . LEU A 1 331 ? 8.07 -21.406 0.423 1 98.81 331 LEU A C 1
ATOM 2472 O O . LEU A 1 331 ? 7.402 -22.234 -0.199 1 98.81 331 LEU A O 1
ATOM 2476 N N . LYS A 1 332 ? 7.605 -20.75 1.448 1 98.69 332 LYS A N 1
ATOM 2477 C CA . LYS A 1 332 ? 6.191 -20.906 1.779 1 98.69 332 LYS A CA 1
ATOM 2478 C C . LYS A 1 332 ? 5.309 -20.453 0.62 1 98.69 332 LYS A C 1
ATOM 2480 O O . LYS A 1 332 ? 4.379 -21.156 0.229 1 98.69 332 LYS A O 1
ATOM 2485 N N . MET A 1 333 ? 5.594 -19.344 0.062 1 98.88 333 MET A N 1
ATOM 2486 C CA . MET A 1 333 ? 4.793 -18.781 -1.021 1 98.88 333 MET A CA 1
ATOM 2487 C C . MET A 1 333 ? 4.879 -19.656 -2.27 1 98.88 333 MET A C 1
ATOM 2489 O O . MET A 1 333 ? 3.898 -19.797 -3.002 1 98.88 333 MET A O 1
ATOM 2493 N N . ALA A 1 334 ? 6.027 -20.25 -2.5 1 98.88 334 ALA A N 1
ATOM 2494 C CA . ALA A 1 334 ? 6.293 -20.938 -3.76 1 98.88 334 ALA A CA 1
ATOM 2495 C C . ALA A 1 334 ? 5.918 -22.422 -3.664 1 98.88 334 ALA A C 1
ATOM 2497 O O . ALA A 1 334 ? 5.707 -23.078 -4.684 1 98.88 334 ALA A O 1
ATOM 2498 N N . CYS A 1 335 ? 5.879 -22.969 -2.428 1 98.88 335 CYS A N 1
ATOM 2499 C CA . CYS A 1 335 ? 5.766 -24.422 -2.285 1 98.88 335 CYS A CA 1
ATOM 2500 C C . CYS A 1 335 ? 4.594 -24.781 -1.385 1 98.88 335 CYS A C 1
ATOM 2502 O O . CYS A 1 335 ? 3.705 -25.531 -1.793 1 98.88 335 CYS A O 1
ATOM 2504 N N . LEU A 1 336 ? 4.527 -24.172 -0.289 1 98.88 336 LEU A N 1
ATOM 2505 C CA . LEU A 1 336 ? 3.582 -24.625 0.724 1 98.88 336 LEU A CA 1
ATOM 2506 C C . LEU A 1 336 ? 2.221 -23.969 0.528 1 98.88 336 LEU A C 1
ATOM 2508 O O . LEU A 1 336 ? 1.19 -24.641 0.54 1 98.88 336 LEU A O 1
ATOM 2512 N N . ASN A 1 337 ? 2.178 -22.641 0.35 1 98.94 337 ASN A N 1
ATOM 2513 C CA . ASN A 1 337 ? 0.919 -21.906 0.291 1 98.94 337 ASN A CA 1
ATOM 2514 C C . ASN A 1 337 ? 0.001 -22.453 -0.798 1 98.94 337 ASN A C 1
ATOM 2516 O O . ASN A 1 337 ? -1.188 -22.672 -0.559 1 98.94 337 ASN A O 1
ATOM 2520 N N . PRO A 1 338 ? 0.527 -22.688 -2.021 1 98.94 338 PRO A N 1
ATOM 2521 C CA . PRO A 1 338 ? -0.366 -23.281 -3.02 1 98.94 338 PRO A CA 1
ATOM 2522 C C . PRO A 1 338 ? -0.87 -24.672 -2.611 1 98.94 338 PRO A C 1
ATOM 2524 O O . PRO A 1 338 ? -2 -25.031 -2.941 1 98.94 338 PRO A O 1
ATOM 2527 N N . CYS A 1 339 ? -0.053 -25.469 -1.91 1 98.94 339 CYS A N 1
ATOM 2528 C CA . CYS A 1 339 ? -0.498 -26.766 -1.421 1 98.94 339 CYS A CA 1
ATOM 2529 C C . CYS A 1 339 ? -1.637 -26.609 -0.42 1 98.94 339 CYS A C 1
ATOM 2531 O O . CYS A 1 339 ? -2.584 -27.391 -0.424 1 98.94 339 CYS A O 1
ATOM 2533 N N . ILE A 1 340 ? -1.502 -25.625 0.448 1 98.81 340 ILE A N 1
ATOM 2534 C CA .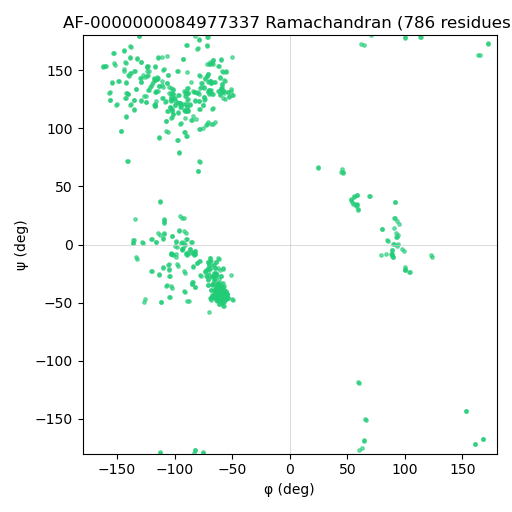 ILE A 1 340 ? -2.566 -25.344 1.409 1 98.81 340 ILE A CA 1
ATOM 2535 C C . ILE A 1 340 ? -3.83 -24.922 0.67 1 98.81 340 ILE A C 1
ATOM 2537 O O . ILE A 1 340 ? -4.91 -25.453 0.906 1 98.81 340 ILE A O 1
ATOM 2541 N N . LYS A 1 341 ? -3.73 -24.016 -0.279 1 98.81 341 LYS A N 1
ATOM 2542 C CA . LYS A 1 341 ? -4.871 -23.453 -0.988 1 98.81 341 LYS A CA 1
ATOM 2543 C C . LYS A 1 341 ? -5.648 -24.516 -1.741 1 98.81 341 LYS A C 1
ATOM 2545 O O . LYS A 1 341 ? -6.879 -24.516 -1.747 1 98.81 341 LYS A O 1
ATOM 2550 N N . TYR A 1 342 ? -4.895 -25.469 -2.324 1 98.75 342 TYR A N 1
ATOM 2551 C CA . TYR A 1 342 ? -5.562 -26.391 -3.242 1 98.75 342 TYR A CA 1
ATOM 2552 C C . TYR A 1 342 ? -5.641 -27.781 -2.652 1 98.75 342 TYR A C 1
ATOM 2554 O O . TYR A 1 342 ? -5.98 -28.75 -3.352 1 98.75 342 TYR A O 1
ATOM 2562 N N . GLY A 1 343 ? -5.219 -27.984 -1.381 1 98.5 343 GLY A N 1
ATOM 2563 C CA . GLY A 1 343 ? -5.543 -29.188 -0.62 1 98.5 343 GLY A CA 1
ATOM 2564 C C . GLY A 1 343 ? -4.512 -30.281 -0.771 1 98.5 343 GLY A C 1
ATOM 2565 O O . GLY A 1 343 ? -4.859 -31.469 -0.799 1 98.5 343 GLY A O 1
ATOM 2566 N N . PHE A 1 344 ? -3.262 -29.891 -0.859 1 98.62 344 PHE A N 1
ATOM 2567 C CA . PHE A 1 344 ? -2.225 -30.891 -1.029 1 98.62 344 PHE A CA 1
ATOM 2568 C C . PHE A 1 344 ? -1.23 -30.844 0.124 1 98.62 344 PHE A C 1
ATOM 2570 O O . PHE A 1 344 ? -0.254 -31.609 0.139 1 98.62 344 PHE A O 1
ATOM 2577 N N . ALA A 1 345 ? -1.452 -30.016 1.16 1 98.56 345 ALA A N 1
ATOM 2578 C CA . ALA A 1 345 ? -0.455 -29.703 2.182 1 98.56 345 ALA A CA 1
ATOM 2579 C C . ALA A 1 345 ? -0.194 -30.906 3.076 1 98.56 345 ALA A C 1
ATOM 2581 O O . ALA A 1 345 ? 0.827 -30.969 3.764 1 98.56 345 ALA A O 1
ATOM 2582 N N . ASP A 1 346 ? -1.082 -31.875 3.068 1 98.31 346 ASP A N 1
ATOM 2583 C CA . ASP A 1 346 ? -0.902 -33.062 3.877 1 98.31 346 ASP A CA 1
ATOM 2584 C C . ASP A 1 346 ? 0.217 -33.938 3.32 1 98.31 346 ASP A C 1
ATOM 2586 O O . ASP A 1 346 ? 0.835 -34.719 4.059 1 98.31 346 ASP A O 1
ATOM 2590 N N . ARG A 1 347 ? 0.558 -33.781 2.053 1 98.31 347 ARG A N 1
ATOM 2591 C CA . ARG A 1 347 ? 1.515 -34.719 1.46 1 98.31 347 ARG A CA 1
ATOM 2592 C C . ARG A 1 347 ? 2.604 -33.969 0.697 1 98.31 347 ARG A C 1
ATOM 2594 O O . ARG A 1 347 ? 3.617 -34.562 0.316 1 98.31 347 ARG A O 1
ATOM 2601 N N . LYS A 1 348 ? 2.438 -32.719 0.464 1 98.62 348 LYS A N 1
ATOM 2602 C CA . LYS A 1 348 ? 3.391 -31.953 -0.329 1 98.62 348 LYS A CA 1
ATOM 2603 C C . LYS A 1 348 ? 3.65 -30.578 0.301 1 98.62 348 LYS A C 1
ATOM 2605 O O . LYS A 1 348 ? 3.016 -30.219 1.293 1 98.62 348 LYS A O 1
ATOM 2610 N N . GLY A 1 349 ? 4.645 -29.828 -0.18 1 98.69 349 GLY A N 1
ATOM 2611 C CA . GLY A 1 349 ? 4.836 -28.422 0.145 1 98.69 349 GLY A CA 1
ATOM 2612 C C . GLY A 1 349 ? 5.965 -28.188 1.134 1 98.69 349 GLY A C 1
ATOM 2613 O O . GLY A 1 349 ? 6.473 -27.062 1.254 1 98.69 349 GLY A O 1
ATOM 2614 N N . THR A 1 350 ? 6.348 -29.156 1.948 1 98.75 350 THR A N 1
ATOM 2615 C CA . THR A 1 350 ? 7.465 -29.062 2.885 1 98.75 350 THR A CA 1
ATOM 2616 C C . THR A 1 350 ? 8.273 -30.344 2.893 1 98.75 350 THR A C 1
ATOM 2618 O O . THR A 1 350 ? 7.82 -31.375 2.385 1 98.75 350 THR A O 1
ATOM 2621 N N . ILE A 1 351 ? 9.469 -30.219 3.369 1 98.81 351 ILE A N 1
ATOM 2622 C CA . ILE A 1 351 ? 10.312 -31.391 3.574 1 98.81 351 ILE A CA 1
ATOM 2623 C C . ILE A 1 351 ? 10.117 -31.922 4.992 1 98.81 351 ILE A C 1
ATOM 2625 O O . ILE A 1 351 ? 10.711 -31.406 5.941 1 98.81 351 ILE A O 1
ATOM 2629 N N . GLU A 1 352 ? 9.297 -32.875 5.09 1 98.5 352 GLU A N 1
ATOM 2630 C CA . GLU A 1 352 ? 8.953 -33.5 6.355 1 98.5 352 GLU A CA 1
ATOM 2631 C C . GLU A 1 352 ? 8.734 -35 6.164 1 98.5 352 GLU A C 1
ATOM 2633 O O . GLU A 1 352 ? 8.273 -35.438 5.109 1 98.5 352 GLU A O 1
ATOM 2638 N N . VAL A 1 353 ? 9.039 -35.75 7.23 1 98.44 353 VAL A N 1
ATOM 2639 C CA . VAL A 1 353 ? 8.805 -37.188 7.191 1 98.44 353 VAL A CA 1
ATOM 2640 C C . VAL A 1 353 ? 7.328 -37.469 6.934 1 98.44 353 VAL A C 1
ATOM 2642 O O . VAL A 1 353 ? 6.457 -36.844 7.547 1 98.44 353 VAL A O 1
ATOM 2645 N N . GLY A 1 354 ? 7.102 -38.406 6.039 1 98.5 354 GLY A N 1
ATOM 2646 C CA . GLY A 1 354 ? 5.734 -38.75 5.699 1 98.5 354 GLY A CA 1
ATOM 2647 C C . GLY A 1 354 ? 5.246 -38.125 4.418 1 98.5 354 GLY A C 1
ATOM 2648 O O . GLY A 1 354 ? 4.301 -38.594 3.793 1 98.5 354 GLY A O 1
ATOM 2649 N N . LYS A 1 355 ? 5.809 -37.094 3.953 1 98.75 355 LYS A N 1
ATOM 2650 C CA . LYS A 1 355 ? 5.375 -36.375 2.76 1 98.75 355 LYS A CA 1
ATOM 2651 C C . LYS A 1 355 ? 6.086 -36.875 1.515 1 98.75 355 LYS A C 1
ATOM 2653 O O . LYS A 1 355 ? 7.082 -37.594 1.616 1 98.75 355 LYS A O 1
ATOM 2658 N N . ASP A 1 356 ? 5.48 -36.594 0.368 1 98.69 356 ASP A N 1
ATOM 2659 C CA . ASP A 1 356 ? 6.109 -36.938 -0.9 1 98.69 356 ASP A CA 1
ATOM 2660 C C . ASP A 1 356 ? 7.504 -36.312 -1.01 1 98.69 356 ASP A C 1
ATOM 2662 O O . ASP A 1 356 ? 7.73 -35.219 -0.555 1 98.69 356 ASP A O 1
ATOM 2666 N N . ALA A 1 357 ? 8.406 -37.094 -1.578 1 98.69 357 ALA A N 1
ATOM 2667 C CA . ALA A 1 357 ? 9.758 -36.562 -1.781 1 98.69 357 ALA A CA 1
ATOM 2668 C C . ALA A 1 357 ? 9.82 -35.656 -3.01 1 98.69 357 ALA A C 1
ATOM 2670 O O . ALA A 1 357 ? 10.508 -35.969 -3.984 1 98.69 357 ALA A O 1
ATOM 2671 N N . ASP A 1 358 ? 9.109 -34.594 -2.969 1 98.75 358 ASP A N 1
ATOM 2672 C CA . ASP A 1 358 ? 9.219 -33.5 -3.93 1 98.75 358 ASP A CA 1
ATOM 2673 C C . ASP A 1 358 ? 10.32 -32.531 -3.527 1 98.75 358 ASP A C 1
ATOM 2675 O O . ASP A 1 358 ? 10.133 -31.703 -2.621 1 98.75 358 ASP A O 1
ATOM 2679 N N . LEU A 1 359 ? 11.445 -32.562 -4.254 1 98.81 359 LEU A N 1
ATOM 2680 C CA . LEU A 1 359 ? 12.641 -31.844 -3.834 1 98.81 359 LEU A CA 1
ATOM 2681 C C . LEU A 1 359 ? 13.32 -31.172 -5.023 1 98.81 359 LEU A C 1
ATOM 2683 O O . LEU A 1 359 ? 13.297 -31.703 -6.137 1 98.81 359 LEU A O 1
ATOM 2687 N N . VAL A 1 360 ? 13.922 -30.062 -4.773 1 98.94 360 VAL A N 1
ATOM 2688 C CA . VAL A 1 360 ? 14.789 -29.422 -5.75 1 98.94 360 VAL A CA 1
ATOM 2689 C C . VAL A 1 360 ? 16.125 -29.078 -5.102 1 98.94 360 VAL A C 1
ATOM 2691 O O . VAL A 1 360 ? 16.172 -28.469 -4.035 1 98.94 360 VAL A O 1
ATOM 2694 N N . VAL A 1 361 ? 17.172 -29.562 -5.688 1 98.88 361 VAL A N 1
ATOM 2695 C CA . VAL A 1 361 ? 18.516 -29.125 -5.32 1 98.88 361 VAL A CA 1
ATOM 2696 C C . VAL A 1 361 ? 18.891 -27.875 -6.113 1 98.88 361 VAL A C 1
ATOM 2698 O O . VAL A 1 361 ? 18.859 -27.875 -7.344 1 98.88 361 VAL A O 1
ATOM 2701 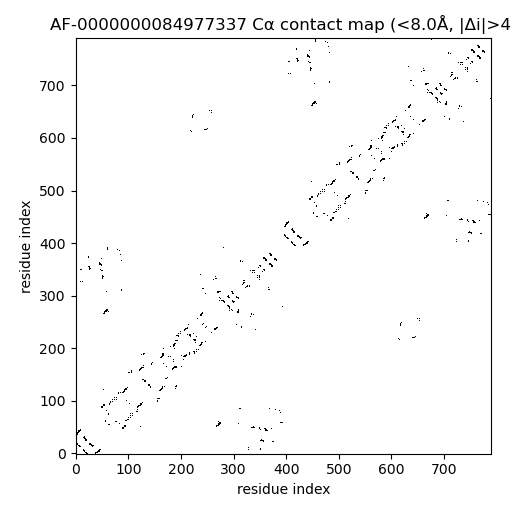N N . ILE A 1 362 ? 19.172 -26.797 -5.418 1 98.81 362 ILE A N 1
ATOM 2702 C CA . ILE A 1 362 ? 19.453 -25.562 -6.145 1 98.81 362 ILE A CA 1
ATOM 2703 C C . ILE A 1 362 ? 20.828 -25.047 -5.762 1 98.81 362 ILE A C 1
ATOM 2705 O O . ILE A 1 362 ? 21.266 -25.203 -4.621 1 98.81 362 ILE A O 1
ATOM 2709 N N . SER A 1 363 ? 21.469 -24.375 -6.703 1 98.25 363 SER A N 1
ATOM 2710 C CA . SER A 1 363 ? 22.75 -23.703 -6.484 1 98.25 363 SER A CA 1
ATOM 2711 C C . SER A 1 363 ? 22.562 -22.375 -5.773 1 98.25 363 SER A C 1
ATOM 2713 O O . SER A 1 363 ? 21.438 -21.938 -5.523 1 98.25 363 SER A O 1
ATOM 2715 N N . ASP A 1 364 ? 23.656 -21.719 -5.453 1 97.81 364 ASP A N 1
ATOM 2716 C CA . ASP A 1 364 ? 23.625 -20.453 -4.738 1 97.81 364 ASP A CA 1
ATOM 2717 C C . ASP A 1 364 ? 23.047 -19.344 -5.621 1 97.81 364 ASP A C 1
ATOM 2719 O O . ASP A 1 364 ? 22.562 -18.328 -5.113 1 97.81 364 ASP A O 1
ATOM 2723 N N . ASP A 1 365 ? 23.078 -19.547 -6.867 1 96.94 365 ASP A N 1
ATOM 2724 C CA . ASP A 1 365 ? 22.531 -18.562 -7.785 1 96.94 365 ASP A CA 1
ATOM 2725 C C . ASP A 1 365 ? 21.094 -18.922 -8.18 1 96.94 365 ASP A C 1
ATOM 2727 O O . ASP A 1 365 ? 20.562 -18.406 -9.172 1 96.94 365 ASP A O 1
ATOM 2731 N N . TYR A 1 366 ? 20.484 -19.891 -7.48 1 98.06 366 TYR A N 1
ATOM 2732 C CA . TYR A 1 366 ? 19.078 -20.25 -7.559 1 98.06 366 TYR A CA 1
ATOM 2733 C C . TYR A 1 366 ? 18.75 -20.906 -8.898 1 98.06 366 TYR A C 1
ATOM 2735 O O . TYR A 1 366 ? 17.75 -20.578 -9.523 1 98.06 366 TYR A O 1
ATOM 2743 N N . GLN A 1 367 ? 19.625 -21.734 -9.289 1 97.25 367 GLN A N 1
ATOM 2744 C CA . GLN A 1 367 ? 19.391 -22.578 -10.445 1 97.25 367 GLN A CA 1
ATOM 2745 C C . GLN A 1 367 ? 19.125 -24.031 -10.016 1 97.25 367 GLN A C 1
ATOM 2747 O O . GLN A 1 367 ? 19.812 -24.547 -9.125 1 97.25 367 GLN A O 1
ATOM 2752 N N . ALA A 1 368 ? 18.188 -24.594 -10.672 1 98.5 368 ALA A N 1
ATOM 2753 C CA . ALA A 1 368 ? 17.922 -26 -10.375 1 98.5 368 ALA A CA 1
ATOM 2754 C C . ALA A 1 368 ? 19.062 -26.891 -10.867 1 98.5 368 ALA A C 1
ATOM 2756 O O . ALA A 1 368 ? 19.5 -26.781 -12.016 1 98.5 368 ALA A O 1
ATOM 2757 N N . GLN A 1 369 ? 19.516 -27.734 -9.992 1 98.62 369 GLN A N 1
ATOM 2758 C CA . GLN A 1 369 ? 20.547 -28.688 -10.344 1 98.62 369 GLN A CA 1
ATOM 2759 C C . GLN A 1 369 ? 19.969 -30.094 -10.516 1 98.62 369 GLN A C 1
ATOM 2761 O O . GLN A 1 369 ? 20.328 -30.812 -11.453 1 98.62 369 GLN A O 1
ATOM 2766 N N . VAL A 1 370 ? 19.172 -30.438 -9.617 1 98.75 370 VAL A N 1
ATOM 2767 C CA . VAL A 1 370 ? 18.469 -31.734 -9.648 1 98.75 370 VAL A CA 1
ATOM 2768 C C . VAL A 1 370 ? 17.047 -31.562 -9.125 1 98.75 370 VAL A C 1
ATOM 2770 O O . VAL A 1 370 ? 16.812 -30.797 -8.172 1 98.75 370 VAL A O 1
ATOM 2773 N N . THR A 1 371 ? 16.125 -32.219 -9.773 1 98.75 371 THR A N 1
ATOM 2774 C CA . THR A 1 371 ? 14.734 -32.188 -9.352 1 98.75 371 THR A CA 1
ATOM 2775 C C . THR A 1 371 ? 14.18 -33.594 -9.133 1 98.75 371 THR A C 1
ATOM 2777 O O . THR A 1 371 ? 14.367 -34.469 -9.977 1 98.75 371 THR A O 1
ATOM 2780 N N . TYR A 1 372 ? 13.594 -33.812 -7.98 1 98.56 372 TYR A N 1
ATOM 2781 C CA . TYR A 1 372 ? 12.914 -35.062 -7.66 1 98.56 372 TYR A CA 1
ATOM 2782 C C . TYR A 1 372 ? 11.406 -34.844 -7.566 1 98.56 372 TYR A C 1
ATOM 2784 O O . TYR A 1 372 ? 10.938 -33.969 -6.84 1 98.56 372 TYR A O 1
ATOM 2792 N N . ALA A 1 373 ? 10.625 -35.625 -8.312 1 98 373 ALA A N 1
ATOM 2793 C CA . ALA A 1 373 ? 9.172 -35.688 -8.18 1 98 373 ALA A CA 1
ATOM 2794 C C . ALA A 1 373 ? 8.742 -37 -7.543 1 98 373 ALA A C 1
ATOM 2796 O O . ALA A 1 373 ? 8.844 -38.062 -8.164 1 98 373 ALA A O 1
ATOM 2797 N N . GLU A 1 374 ? 8.336 -36.875 -6.273 1 97.12 374 GLU A N 1
ATOM 2798 C CA . GLU A 1 374 ? 7.945 -38.062 -5.52 1 97.12 374 GLU A CA 1
ATOM 2799 C C . GLU A 1 374 ? 9.062 -39.094 -5.516 1 97.12 374 GLU A C 1
ATOM 2801 O O . GLU A 1 374 ? 8.828 -40.281 -5.789 1 97.12 374 GLU A O 1
ATOM 2806 N N . GLY A 1 375 ? 10.211 -38.625 -5.352 1 96.75 375 GLY A N 1
ATOM 2807 C CA . GLY A 1 375 ? 11.367 -39.469 -5.176 1 96.75 375 GLY A CA 1
ATOM 2808 C C . GLY A 1 375 ? 12.023 -39.875 -6.484 1 96.75 375 GLY A C 1
ATOM 2809 O O . GLY A 1 375 ? 13.117 -40.438 -6.492 1 96.75 375 GLY A O 1
ATOM 2810 N N . ARG A 1 376 ? 11.445 -39.594 -7.633 1 96.62 376 ARG A N 1
ATOM 2811 C CA . ARG A 1 376 ? 12.023 -39.875 -8.945 1 96.62 376 ARG A CA 1
ATOM 2812 C C . ARG A 1 376 ? 12.875 -38.719 -9.43 1 96.62 376 ARG A C 1
ATOM 2814 O O . ARG A 1 376 ? 12.422 -37.562 -9.422 1 96.62 376 ARG A O 1
ATOM 2821 N N . LYS A 1 377 ? 14.133 -38.969 -9.75 1 97.88 377 LYS A N 1
ATOM 2822 C CA . LYS A 1 377 ? 14.953 -37.938 -10.367 1 97.88 377 LYS A CA 1
ATOM 2823 C C . LYS A 1 377 ? 14.461 -37.594 -11.773 1 97.88 377 LYS A C 1
ATOM 2825 O O . LYS A 1 377 ? 14.711 -38.344 -12.719 1 97.88 377 LYS A O 1
ATOM 2830 N N . VAL A 1 378 ? 13.812 -36.5 -11.883 1 98 378 VAL A N 1
ATOM 2831 C CA . VAL A 1 378 ? 13.164 -36.188 -13.148 1 98 378 VAL A CA 1
ATOM 2832 C C . VAL A 1 378 ? 14.008 -35.188 -13.922 1 98 378 VAL A C 1
ATOM 2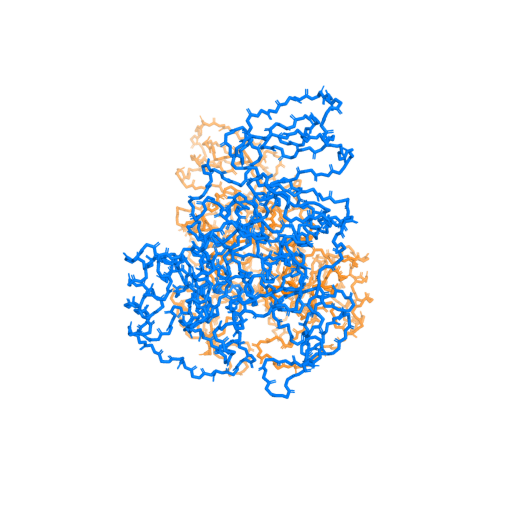834 O O . VAL A 1 378 ? 13.719 -34.875 -15.086 1 98 378 VAL A O 1
ATOM 2837 N N . TYR A 1 379 ? 15.023 -34.656 -13.297 1 98.31 379 TYR A N 1
ATOM 2838 C CA . TYR A 1 379 ? 15.977 -33.75 -13.953 1 98.31 379 TYR A CA 1
ATOM 2839 C C . TYR A 1 379 ? 17.328 -33.781 -13.258 1 98.31 379 TYR A C 1
ATOM 2841 O O . TYR A 1 379 ? 17.406 -33.844 -12.023 1 98.31 379 TYR A O 1
ATOM 2849 N N . ASP A 1 380 ? 18.297 -33.781 -13.961 1 98.44 380 ASP A N 1
ATOM 2850 C CA . ASP A 1 380 ? 19.688 -33.656 -13.516 1 98.44 380 ASP A CA 1
ATOM 2851 C C . ASP A 1 380 ? 20.5 -32.812 -14.477 1 98.44 380 ASP A C 1
ATOM 2853 O O . ASP A 1 380 ? 20.797 -33.219 -15.602 1 98.44 380 ASP A O 1
ATOM 2857 N N . ARG A 1 381 ? 20.844 -31.672 -14.031 1 97.56 381 ARG A N 1
ATOM 2858 C CA . ARG A 1 381 ? 21.516 -30.703 -14.891 1 97.56 381 ARG A CA 1
ATOM 2859 C C . ARG A 1 381 ? 22.812 -31.281 -15.445 1 97.56 381 ARG A C 1
ATOM 2861 O O . ARG A 1 381 ? 23.188 -31 -16.578 1 97.56 381 ARG A O 1
ATOM 2868 N N . SER A 1 382 ? 23.562 -32.031 -14.672 1 96.81 382 SER A N 1
ATOM 2869 C CA . SER A 1 382 ? 24.844 -32.562 -15.078 1 96.81 382 SER A CA 1
ATOM 2870 C C . SER A 1 382 ? 24.703 -33.531 -16.234 1 96.81 382 SER A C 1
ATOM 2872 O O . SER A 1 382 ? 25.625 -33.688 -17.047 1 96.81 382 SER A O 1
ATOM 2874 N N . THR A 1 383 ? 23.547 -34.125 -16.375 1 96.38 383 THR A N 1
ATOM 2875 C CA . THR A 1 383 ? 23.328 -35.125 -17.422 1 96.38 383 THR A CA 1
ATOM 2876 C C . THR A 1 383 ? 22.531 -34.562 -18.578 1 96.38 383 THR A C 1
ATOM 2878 O O . THR A 1 383 ? 22.828 -34.812 -19.75 1 96.38 383 THR A O 1
ATOM 2881 N N . GLU A 1 384 ? 21.578 -33.688 -18.281 1 94.69 384 GLU A N 1
ATOM 2882 C CA . GLU A 1 384 ? 20.625 -33.281 -19.297 1 94.69 384 GLU A CA 1
ATOM 2883 C C . GLU A 1 384 ? 20.938 -31.859 -19.797 1 94.69 384 GLU A C 1
ATOM 2885 O O . GLU A 1 384 ? 20.5 -31.453 -20.875 1 94.69 384 GLU A O 1
ATOM 2890 N N . GLY A 1 385 ? 21.672 -31.062 -19.016 1 92.94 385 GLY A N 1
ATOM 2891 C CA . GLY A 1 385 ? 21.984 -29.672 -19.359 1 92.94 385 GLY A CA 1
ATOM 2892 C C . GLY A 1 385 ? 20.75 -28.781 -19.391 1 92.94 385 GLY A C 1
ATOM 2893 O O . GLY A 1 385 ? 19.812 -28.984 -18.625 1 92.94 385 GLY A O 1
ATOM 2894 N N . LYS A 1 386 ? 20.891 -27.75 -20.281 1 89.56 386 LYS A N 1
ATOM 2895 C CA . LYS A 1 386 ? 19.75 -26.859 -20.438 1 89.56 386 LYS A CA 1
ATOM 2896 C C . LYS A 1 386 ? 18.688 -27.484 -21.359 1 89.56 386 LYS A C 1
ATOM 2898 O O . LYS A 1 386 ? 19.016 -28.078 -22.375 1 89.56 386 LYS A O 1
ATOM 2903 N N . ILE A 1 387 ? 17.547 -27.422 -20.859 1 92.62 387 ILE A N 1
ATOM 2904 C CA . ILE A 1 387 ? 16.438 -27.969 -21.625 1 92.62 387 ILE A CA 1
ATOM 2905 C C . ILE A 1 387 ? 15.742 -26.844 -22.391 1 92.62 387 ILE A C 1
ATOM 2907 O O . ILE A 1 387 ? 15.273 -25.875 -21.797 1 92.62 387 ILE A O 1
ATOM 2911 N N . PHE A 1 388 ? 15.664 -26.922 -23.688 1 93.31 388 PHE A N 1
ATOM 2912 C CA . PHE A 1 388 ? 14.906 -26.016 -24.547 1 93.31 388 PHE A CA 1
ATOM 2913 C C . PHE A 1 388 ? 14.555 -26.688 -25.875 1 93.31 388 PHE A C 1
ATOM 2915 O O . PHE A 1 388 ? 15.406 -27.297 -26.516 1 93.31 388 PHE A O 1
ATOM 2922 N N . ASN A 1 389 ? 13.32 -26.594 -26.219 1 93 389 ASN A N 1
ATOM 2923 C CA . ASN A 1 389 ? 12.844 -27.141 -27.484 1 93 389 ASN A CA 1
ATOM 2924 C C . ASN A 1 389 ? 13.336 -26.328 -28.672 1 93 389 ASN A C 1
ATOM 2926 O O . ASN A 1 389 ? 12.742 -25.297 -29.016 1 93 389 ASN A O 1
ATOM 2930 N N . ALA A 1 390 ? 14.211 -26.734 -29.375 1 86.56 390 ALA A N 1
ATOM 2931 C CA . ALA A 1 390 ? 14.859 -26 -30.453 1 86.56 390 ALA A CA 1
ATOM 2932 C C . ALA A 1 390 ? 13.875 -25.734 -31.594 1 86.56 390 ALA A C 1
ATOM 2934 O O . ALA A 1 390 ? 14.023 -24.75 -32.344 1 86.56 390 ALA A O 1
ATOM 2935 N N . ASP A 1 391 ? 12.906 -26.578 -31.734 1 85.38 391 ASP A N 1
ATOM 2936 C CA . ASP A 1 391 ? 11.93 -26.422 -32.812 1 85.38 391 ASP A CA 1
ATOM 2937 C C . ASP A 1 391 ? 11.125 -25.125 -32.625 1 85.38 391 ASP A C 1
ATOM 2939 O O . ASP A 1 391 ? 10.586 -24.594 -33.594 1 85.38 391 ASP A O 1
ATOM 2943 N N . TYR A 1 392 ? 11.016 -24.688 -31.422 1 83.5 392 TYR A N 1
ATOM 2944 C CA . TYR A 1 392 ? 10.273 -23.469 -31.125 1 83.5 392 TYR A CA 1
ATOM 2945 C C . TYR A 1 392 ? 10.953 -22.25 -31.734 1 83.5 392 TYR A C 1
ATOM 2947 O O . TYR A 1 392 ? 10.297 -21.266 -32.094 1 83.5 392 TYR A O 1
ATOM 2955 N N . LEU A 1 393 ? 12.25 -22.266 -31.859 1 75.94 393 LEU A N 1
ATOM 2956 C CA . LEU A 1 393 ? 13.039 -21.156 -32.375 1 75.94 393 LEU A CA 1
ATOM 2957 C C . LEU A 1 393 ? 12.852 -21.031 -33.906 1 75.94 393 LEU A C 1
ATOM 2959 O O . LEU A 1 393 ? 13.117 -19.984 -34.469 1 75.94 393 LEU A O 1
ATOM 2963 N N . ASN A 1 394 ? 12.469 -22.125 -34.594 1 67.5 394 ASN A N 1
ATOM 2964 C CA . ASN A 1 394 ? 12.359 -22.172 -36.031 1 67.5 394 ASN A CA 1
ATOM 2965 C C . ASN A 1 394 ? 10.938 -21.859 -36.5 1 67.5 394 ASN A C 1
ATOM 2967 O O . ASN A 1 394 ? 10.609 -22.062 -37.688 1 67.5 394 ASN A O 1
ATOM 2971 N N . ARG A 1 395 ? 10.203 -21.203 -35.719 1 62.88 395 ARG A N 1
ATOM 2972 C CA . ARG A 1 395 ? 8.828 -20.891 -36.094 1 62.88 395 ARG A CA 1
ATOM 2973 C C . ARG A 1 395 ? 8.742 -19.562 -36.812 1 62.88 395 ARG A C 1
ATOM 2975 O O . ARG A 1 395 ? 9.57 -18.672 -36.594 1 62.88 395 ARG A O 1
ATOM 2982 N N . MET B 1 1 ? -5.02 27.297 37.969 1 96.94 1 MET B N 1
ATOM 2983 C CA . MET B 1 1 ? -6.328 26.672 37.781 1 96.94 1 MET B CA 1
ATOM 2984 C C . MET B 1 1 ? -6.23 25.156 37.875 1 96.94 1 MET B C 1
ATOM 2986 O O . MET B 1 1 ? -5.164 24.594 37.656 1 96.94 1 MET B O 1
ATOM 2990 N N . LYS B 1 2 ? -7.312 24.562 38.25 1 98.5 2 LYS B N 1
ATOM 2991 C CA . LYS B 1 2 ? -7.406 23.109 38.312 1 98.5 2 LYS B CA 1
ATOM 2992 C C . LYS B 1 2 ? -8.516 22.578 37.406 1 98.5 2 LYS B C 1
ATOM 2994 O O . LYS B 1 2 ? -9.586 23.172 37.312 1 98.5 2 LYS B O 1
ATOM 2999 N N . LEU B 1 3 ? -8.18 21.531 36.719 1 98.75 3 LEU B N 1
ATOM 3000 C CA . LEU B 1 3 ? -9.117 20.891 35.781 1 98.75 3 LEU B CA 1
ATOM 3001 C C . LEU B 1 3 ? -9.32 19.422 36.125 1 98.75 3 LEU B C 1
ATOM 3003 O O . LEU B 1 3 ? -8.352 18.703 36.375 1 98.75 3 LEU B O 1
ATOM 3007 N N . HIS B 1 4 ? -10.531 19 36.156 1 98.62 4 HIS B N 1
ATOM 3008 C CA . HIS B 1 4 ? -10.82 17.609 36.438 1 98.62 4 HIS B CA 1
ATOM 3009 C C . HIS B 1 4 ? -11.555 16.953 35.281 1 98.62 4 HIS B C 1
ATOM 3011 O O . HIS B 1 4 ? -12.453 17.562 34.688 1 98.62 4 HIS B O 1
ATOM 3017 N N . SER B 1 5 ? -11.211 15.758 34.938 1 98.69 5 SER B N 1
ATOM 3018 C CA . SER B 1 5 ? -11.945 14.867 34.031 1 98.69 5 SER B CA 1
ATOM 3019 C C . SER B 1 5 ? -11.688 13.406 34.375 1 98.69 5 SER B C 1
ATOM 3021 O O . SER B 1 5 ? -10.664 13.078 35 1 98.69 5 SER B O 1
ATOM 3023 N N . ASN B 1 6 ? -12.617 12.562 34.031 1 98.44 6 ASN B N 1
ATOM 3024 C CA . ASN B 1 6 ? -12.422 11.125 34.188 1 98.44 6 ASN B CA 1
ATOM 3025 C C . ASN B 1 6 ? -11.625 10.539 33.031 1 98.44 6 ASN B C 1
ATOM 3027 O O . ASN B 1 6 ? -11.242 9.375 33.062 1 98.44 6 ASN B O 1
ATOM 3031 N N . ARG B 1 7 ? -11.305 11.359 31.984 1 98.38 7 ARG B N 1
ATOM 3032 C CA . ARG B 1 7 ? -10.648 10.883 30.781 1 98.38 7 ARG B CA 1
ATOM 3033 C C . ARG B 1 7 ? -9.617 11.891 30.281 1 98.38 7 ARG B C 1
ATOM 3035 O O . ARG B 1 7 ? -9.781 12.461 29.203 1 98.38 7 ARG B O 1
ATOM 3042 N N . ILE B 1 8 ? -8.508 12.008 30.984 1 98.81 8 ILE B N 1
ATOM 3043 C CA . ILE B 1 8 ? -7.387 12.852 30.578 1 98.81 8 ILE B CA 1
ATOM 3044 C C . ILE B 1 8 ? -6.359 12 29.828 1 98.81 8 ILE B C 1
ATOM 3046 O O . ILE B 1 8 ? -5.832 11.031 30.375 1 98.81 8 ILE B O 1
ATOM 3050 N N . TYR B 1 9 ? -6.062 12.352 28.625 1 98.75 9 TYR B N 1
ATOM 3051 C CA . TYR B 1 9 ? -5.215 11.516 27.766 1 98.75 9 TYR B CA 1
ATOM 3052 C C . TYR B 1 9 ? -3.748 11.891 27.938 1 98.75 9 TYR B C 1
ATOM 3054 O O . TYR B 1 9 ? -3.236 12.75 27.219 1 98.75 9 TYR B O 1
ATOM 3062 N N . THR B 1 10 ? -3.078 11.156 28.859 1 98 10 THR B N 1
ATOM 3063 C CA . THR B 1 10 ? -1.643 11.289 29.078 1 98 10 THR B CA 1
ATOM 3064 C C . THR B 1 10 ? -0.865 10.336 28.188 1 98 10 THR B C 1
ATOM 3066 O O . THR B 1 10 ? -1.457 9.5 27.5 1 98 10 THR B O 1
ATOM 3069 N N . PRO B 1 11 ? 0.45 10.453 28.141 1 96.62 11 PRO B N 1
ATOM 3070 C CA . PRO B 1 11 ? 1.241 9.523 27.344 1 96.62 11 PRO B CA 1
ATOM 3071 C C . PRO B 1 11 ? 1.036 8.07 27.75 1 96.62 11 PRO B C 1
ATOM 3073 O O . PRO B 1 11 ? 1.277 7.16 26.953 1 96.62 11 PRO B O 1
ATOM 3076 N N . GLU B 1 12 ? 0.557 7.809 28.969 1 96.06 12 GLU B N 1
ATOM 3077 C CA . GLU B 1 12 ? 0.353 6.453 29.469 1 96.06 12 GLU B CA 1
ATOM 3078 C C . GLU B 1 12 ? -1.077 5.984 29.219 1 96.06 12 GLU B C 1
ATOM 3080 O O . GLU B 1 12 ? -1.426 4.844 29.531 1 96.06 12 GLU B O 1
ATOM 3085 N N . GLY B 1 13 ? -1.837 6.816 28.578 1 96.69 13 GLY B N 1
ATOM 3086 C CA . GLY B 1 13 ? -3.232 6.484 28.344 1 96.69 13 GLY B CA 1
ATOM 3087 C C . GLY B 1 13 ? -4.195 7.379 29.094 1 96.69 13 GLY B C 1
ATOM 3088 O O . GLY B 1 13 ? -3.777 8.312 29.781 1 96.69 13 GLY B O 1
ATOM 3089 N N . PRO B 1 14 ? -5.473 7.148 28.906 1 97.88 14 PRO B N 1
ATOM 3090 C CA . PRO B 1 14 ? -6.484 7.961 29.578 1 97.88 14 PRO B CA 1
ATOM 3091 C C . PRO B 1 14 ? -6.523 7.711 31.094 1 97.88 14 PRO B C 1
ATOM 3093 O O . PRO B 1 14 ? -6.512 6.559 31.531 1 97.88 14 PRO B O 1
ATOM 3096 N N . LYS B 1 15 ? -6.535 8.766 31.859 1 98.12 15 LYS B N 1
ATOM 3097 C CA . LYS B 1 15 ? -6.574 8.688 33.312 1 98.12 15 LYS B CA 1
ATOM 3098 C C . LYS B 1 15 ? -7.602 9.656 33.875 1 98.12 15 LYS B C 1
ATOM 3100 O O . LYS B 1 15 ? -7.824 10.734 33.344 1 98.12 15 LYS B O 1
ATOM 3105 N N . ALA B 1 16 ? -8.164 9.281 34.969 1 98.56 16 ALA B N 1
ATOM 3106 C CA . ALA B 1 16 ? -9.008 10.188 35.75 1 98.56 16 ALA B CA 1
ATOM 3107 C C . ALA B 1 16 ? -8.18 10.984 36.75 1 98.56 16 ALA B C 1
ATOM 3109 O O . ALA B 1 16 ? -7.258 10.445 37.375 1 98.56 16 ALA B O 1
ATOM 3110 N N . GLY B 1 17 ? -8.461 12.328 36.812 1 98.44 17 GLY B N 1
ATOM 3111 C CA . GLY B 1 17 ? -7.738 13.062 37.844 1 98.44 17 GLY B CA 1
ATOM 3112 C C . GLY B 1 17 ? -7.848 14.57 37.688 1 98.44 17 GLY B C 1
ATOM 3113 O O . GLY B 1 17 ? -8.773 15.062 37.031 1 98.44 17 GLY B O 1
ATOM 3114 N N . VAL B 1 18 ? -7.004 15.258 38.438 1 98.69 18 VAL B N 1
ATOM 3115 C CA . VAL B 1 18 ? -7.004 16.719 38.438 1 98.69 18 VAL B CA 1
ATOM 3116 C C . VAL B 1 18 ? -5.672 17.234 37.906 1 98.69 18 VAL B C 1
ATOM 3118 O O . VAL B 1 18 ? -4.605 16.859 38.406 1 98.69 18 VAL B O 1
ATOM 3121 N N . LEU B 1 19 ? -5.758 18.047 36.875 1 98.5 19 LEU B N 1
ATOM 3122 C CA . LEU B 1 19 ? -4.605 18.766 36.375 1 98.5 19 LEU B CA 1
ATOM 3123 C C . LEU B 1 19 ? -4.48 20.141 37.031 1 98.5 19 LEU B C 1
ATOM 3125 O O . LEU B 1 19 ? -5.473 20.859 37.156 1 98.5 19 LEU B O 1
ATOM 3129 N N . THR B 1 20 ? -3.307 20.406 37.469 1 98.69 20 THR B N 1
ATOM 3130 C CA . THR B 1 20 ? -3.025 21.75 37.969 1 98.69 20 THR B CA 1
ATOM 3131 C C . THR B 1 20 ? -2.229 22.547 36.938 1 98.69 20 THR B C 1
ATOM 3133 O O . THR B 1 20 ? -1.202 22.094 36.438 1 98.69 20 THR B O 1
ATOM 3136 N N . VAL B 1 21 ? -2.742 23.734 36.594 1 98.56 21 VAL B N 1
ATOM 3137 C CA . VAL B 1 21 ? -2.115 24.609 35.625 1 98.56 21 VAL B CA 1
ATOM 3138 C C . VAL B 1 21 ? -1.699 25.922 36.281 1 98.56 21 VAL B C 1
ATOM 3140 O O . VAL B 1 21 ? -2.521 26.594 36.906 1 98.56 21 VAL B O 1
ATOM 3143 N N . GLU B 1 22 ? -0.481 26.219 36.25 1 98.12 22 GLU B N 1
ATOM 3144 C CA . GLU B 1 22 ? 0.075 27.469 36.75 1 98.12 22 GLU B CA 1
ATOM 3145 C C . GLU B 1 22 ? 1.052 28.094 35.781 1 98.12 22 GLU B C 1
ATOM 3147 O O . GLU B 1 22 ? 1.926 27.406 35.25 1 98.12 22 GLU B O 1
ATOM 3152 N N . GLY B 1 23 ? 0.89 29.359 35.594 1 96.75 23 GLY B N 1
ATOM 3153 C CA . GLY B 1 23 ? 1.802 30.062 34.688 1 96.75 23 GLY B CA 1
ATOM 3154 C C . GLY B 1 23 ? 1.786 29.5 33.281 1 96.75 23 GLY B C 1
ATOM 3155 O O . GLY B 1 23 ? 2.834 29.391 32.656 1 96.75 23 GLY B O 1
ATOM 3156 N N . GLY B 1 24 ? 0.702 28.984 32.875 1 97.44 24 GLY B N 1
ATOM 3157 C CA . GLY B 1 24 ? 0.542 28.5 31.531 1 97.44 24 GLY B CA 1
ATOM 3158 C C . GLY B 1 24 ? 1.039 27.094 31.328 1 97.44 24 GLY B C 1
ATOM 3159 O O . GLY B 1 24 ? 0.956 26.547 30.234 1 97.44 24 GLY B O 1
ATOM 3160 N N . LYS B 1 25 ? 1.483 26.453 32.438 1 98.5 25 LYS B N 1
ATOM 3161 C CA . LYS B 1 25 ? 2.07 25.109 32.344 1 98.5 25 LYS B CA 1
ATOM 3162 C C . LYS B 1 25 ? 1.33 24.125 33.25 1 98.5 25 LYS B C 1
ATOM 3164 O O . LYS B 1 25 ? 0.694 24.531 34.219 1 98.5 25 LYS B O 1
ATOM 3169 N N . ILE B 1 26 ? 1.427 22.891 32.812 1 98.75 26 ILE B N 1
ATOM 3170 C CA . ILE B 1 26 ? 0.952 21.828 33.688 1 98.75 26 ILE B CA 1
ATOM 3171 C C . ILE B 1 26 ? 1.954 21.594 34.812 1 98.75 26 ILE B C 1
ATOM 3173 O O . ILE B 1 26 ? 3.104 21.219 34.562 1 98.75 26 ILE B O 1
ATOM 3177 N N . THR B 1 27 ? 1.498 21.781 36.031 1 98.62 27 THR B N 1
ATOM 3178 C CA . THR B 1 27 ? 2.459 21.734 37.125 1 98.62 27 THR B CA 1
ATOM 3179 C C . THR B 1 27 ? 2.254 20.484 37.969 1 98.62 27 THR B C 1
ATOM 3181 O O . THR B 1 27 ? 3.141 20.094 38.719 1 98.62 27 THR B O 1
ATOM 3184 N N . ALA B 1 28 ? 1.05 19.922 37.844 1 98.31 28 ALA B N 1
ATOM 3185 C CA . ALA B 1 28 ? 0.794 18.688 38.594 1 98.31 28 ALA B CA 1
ATOM 3186 C C . ALA B 1 28 ? -0.377 17.922 37.969 1 98.31 28 ALA B C 1
ATOM 3188 O O . ALA B 1 28 ? -1.23 18.5 37.312 1 98.31 28 ALA B O 1
ATOM 3189 N N . PHE B 1 29 ? -0.337 16.656 38.188 1 98.12 29 PHE B N 1
ATOM 3190 C CA . PHE B 1 29 ? -1.44 15.758 37.875 1 98.12 29 PHE B CA 1
ATOM 3191 C C . PHE B 1 29 ? -1.688 14.789 39.031 1 98.12 29 PHE B C 1
ATOM 3193 O O . PHE B 1 29 ? -0.796 14.023 39.406 1 98.12 29 PHE B O 1
ATOM 3200 N N . ALA B 1 30 ? -2.818 14.898 39.625 1 98 30 ALA B N 1
ATOM 3201 C CA . ALA B 1 30 ? -3.221 13.984 40.688 1 98 30 ALA B CA 1
ATOM 3202 C C . ALA B 1 30 ? -4.219 12.953 40.156 1 98 30 ALA B C 1
ATOM 3204 O O . ALA B 1 30 ? -5.387 13.266 39.938 1 98 30 ALA B O 1
ATOM 3205 N N . GLU B 1 31 ? -3.742 11.727 40.062 1 97.44 31 GLU B N 1
ATOM 3206 C CA . GLU B 1 31 ? -4.559 10.656 39.5 1 97.44 31 GLU B CA 1
ATOM 3207 C C . GLU B 1 31 ? -5.648 10.219 40.469 1 97.44 31 GLU B C 1
ATOM 3209 O O . GLU B 1 31 ? -5.422 10.156 41.688 1 97.44 31 GLU B O 1
ATOM 3214 N N . ASN B 1 32 ? -6.762 9.906 39.969 1 97.38 32 ASN B N 1
ATOM 3215 C CA . ASN B 1 32 ? -7.898 9.367 40.719 1 97.38 32 ASN B CA 1
ATOM 3216 C C . ASN B 1 32 ? -8.258 10.25 41.906 1 97.38 32 ASN B C 1
ATOM 3218 O O . ASN B 1 32 ? -8.469 9.742 43.031 1 97.38 32 ASN B O 1
ATOM 3222 N N . THR B 1 33 ? -8.148 11.547 41.656 1 95.94 33 THR B N 1
ATOM 3223 C CA . THR B 1 33 ? -8.5 12.508 42.688 1 95.94 33 THR B CA 1
ATOM 3224 C C . THR B 1 33 ? -9.555 13.492 42.188 1 95.94 33 THR B C 1
ATOM 3226 O O . THR B 1 33 ? -9.711 13.664 40.969 1 95.94 33 THR B O 1
ATOM 3229 N N . THR B 1 34 ? -10.273 13.953 43.156 1 95.31 34 THR B N 1
ATOM 3230 C CA . THR B 1 34 ? -11.188 15.062 42.875 1 95.31 34 THR B CA 1
ATOM 3231 C C . THR B 1 34 ? -10.797 16.297 43.688 1 95.31 34 THR B C 1
ATOM 3233 O O . THR B 1 34 ? -10.031 16.188 44.625 1 95.31 34 THR B O 1
ATOM 3236 N N . ASP B 1 35 ? -11.109 17.422 43.219 1 95.81 35 ASP B N 1
ATOM 3237 C CA . ASP B 1 35 ? -10.898 18.703 43.875 1 95.81 35 ASP B CA 1
ATOM 3238 C C . ASP B 1 35 ? -12.109 19.625 43.688 1 95.81 35 ASP B C 1
ATOM 3240 O O . ASP B 1 35 ? -12.508 19.938 42.562 1 95.81 35 ASP B O 1
ATOM 3244 N N . PRO B 1 36 ? -12.703 20.016 44.812 1 95.31 36 PRO B N 1
ATOM 3245 C CA . PRO B 1 36 ? -13.906 20.844 44.719 1 95.31 36 PRO B CA 1
ATOM 3246 C C . PRO B 1 36 ? -13.648 22.172 44 1 95.31 36 PRO B C 1
ATOM 3248 O O . PRO B 1 36 ? -14.586 22.797 43.5 1 95.31 36 PRO B O 1
ATOM 3251 N N . GLU B 1 37 ? -12.5 22.578 43.969 1 96.75 37 GLU B N 1
ATOM 3252 C CA . GLU B 1 37 ? -12.164 23.859 43.344 1 96.75 37 GLU B CA 1
ATOM 3253 C C . GLU B 1 37 ? -11.844 23.672 41.844 1 96.75 37 GLU B C 1
ATOM 3255 O O . GLU B 1 37 ? -11.688 24.641 41.125 1 96.75 37 GLU B O 1
ATOM 3260 N N . ALA B 1 38 ? -11.742 22.453 41.438 1 98.12 38 ALA B N 1
ATOM 3261 C CA . ALA B 1 38 ? -11.391 22.172 40.062 1 98.12 38 ALA B CA 1
ATOM 3262 C C . ALA B 1 38 ? -12.586 22.391 39.125 1 98.12 38 ALA B C 1
ATOM 3264 O O . ALA B 1 38 ? -13.734 22.125 39.5 1 98.12 38 ALA B O 1
ATOM 3265 N N . ILE B 1 39 ? -12.352 22.969 37.969 1 98.38 39 ILE B N 1
ATOM 3266 C CA . ILE B 1 39 ? -13.359 22.953 36.906 1 98.38 39 ILE B CA 1
ATOM 3267 C C . ILE B 1 39 ? -13.672 21.516 36.5 1 98.38 39 ILE B C 1
ATOM 3269 O O . ILE B 1 39 ? -12.773 20.766 36.156 1 98.38 39 ILE B O 1
ATOM 3273 N N . GLU B 1 40 ? -14.914 21.172 36.469 1 98.12 40 GLU B N 1
ATOM 3274 C CA . GLU B 1 40 ? -15.344 19.781 36.281 1 98.12 40 GLU B CA 1
ATOM 3275 C C . GLU B 1 40 ? -15.766 19.562 34.812 1 98.12 40 GLU B C 1
ATOM 3277 O O . GLU B 1 40 ? -16.688 20.203 34.312 1 98.12 40 GLU B O 1
ATOM 3282 N N . TYR B 1 41 ? -15.141 18.547 34.25 1 98.38 41 TYR B N 1
ATOM 3283 C CA . TYR B 1 41 ? -15.508 18.219 32.875 1 98.38 41 TYR B CA 1
ATOM 3284 C C . TYR B 1 41 ? -16.125 16.828 32.781 1 98.38 41 TYR B C 1
ATOM 3286 O O . TYR B 1 41 ? -16.484 16.359 31.703 1 98.38 41 TYR B O 1
ATOM 3294 N N . GLY B 1 42 ? -16.266 16.172 33.906 1 97.69 42 GLY B N 1
ATOM 3295 C CA . GLY B 1 42 ? -16.938 14.891 33.969 1 97.69 42 GLY B CA 1
ATOM 3296 C C . GLY B 1 42 ? -16.281 13.828 33.094 1 97.69 42 GLY B C 1
ATOM 3297 O O . GLY B 1 42 ? -15.078 13.57 33.219 1 97.69 42 GLY B O 1
ATOM 3298 N N . ASP B 1 43 ? -17.109 13.328 32.094 1 97.94 43 ASP B N 1
ATOM 3299 C CA . ASP B 1 43 ? -16.625 12.227 31.281 1 97.94 43 ASP B CA 1
ATOM 3300 C C . ASP B 1 43 ? -16.156 12.727 29.922 1 97.94 43 ASP B C 1
ATOM 3302 O O . ASP B 1 43 ? -15.883 11.93 29.016 1 97.94 43 ASP B O 1
ATOM 3306 N N . GLN B 1 44 ? -16.109 14.016 29.75 1 98.25 44 GLN B N 1
ATOM 3307 C CA . GLN B 1 44 ? -15.523 14.531 28.531 1 98.25 44 GLN B CA 1
ATOM 3308 C C . GLN B 1 44 ? -14.023 14.234 28.469 1 98.25 44 GLN B C 1
ATOM 3310 O O . GLN B 1 44 ? -13.398 13.984 29.5 1 98.25 44 GLN B O 1
ATOM 3315 N N . ARG B 1 45 ? -13.445 14.172 27.297 1 98.88 45 ARG B N 1
ATOM 3316 C CA . ARG B 1 45 ? -12.031 13.875 27.125 1 98.88 45 ARG B CA 1
ATOM 3317 C C . ARG B 1 45 ? -11.195 15.148 27.141 1 98.88 45 ARG B C 1
ATOM 3319 O O . ARG B 1 45 ? -11.547 16.125 26.484 1 98.88 45 ARG B O 1
ATOM 3326 N N . ILE B 1 46 ? -10.211 15.172 27.953 1 98.94 46 ILE B N 1
ATOM 3327 C CA . ILE B 1 46 ? -9.18 16.203 27.797 1 98.94 46 ILE B CA 1
ATOM 3328 C C . ILE B 1 46 ? -7.996 15.633 27.016 1 98.94 46 ILE B C 1
ATOM 3330 O O . ILE B 1 46 ? -7.344 14.688 27.469 1 98.94 46 ILE B O 1
ATOM 3334 N N . ILE B 1 47 ? -7.746 16.125 25.844 1 98.94 47 ILE B N 1
ATOM 3335 C CA . ILE B 1 47 ? -6.652 15.664 25 1 98.94 47 ILE B CA 1
ATOM 3336 C C . ILE B 1 47 ? -5.629 16.781 24.828 1 98.94 47 ILE B C 1
ATOM 3338 O O . ILE B 1 47 ? -5.91 17.938 25.125 1 98.94 47 ILE B O 1
ATOM 3342 N N . PRO B 1 48 ? -4.41 16.406 24.422 1 98.94 48 PRO B N 1
ATOM 3343 C CA . PRO B 1 48 ? -3.463 17.469 24.078 1 98.94 48 PRO B CA 1
ATOM 3344 C C . PRO B 1 48 ? -3.965 18.375 22.953 1 98.94 48 PRO B C 1
ATOM 3346 O O . PRO B 1 48 ? -4.758 17.938 22.109 1 98.94 48 PRO B O 1
ATOM 3349 N N . GLY B 1 49 ? -3.561 19.625 22.984 1 98.75 49 GLY B N 1
ATOM 3350 C CA . GLY B 1 49 ? -3.943 20.562 21.922 1 98.75 49 GLY B CA 1
ATOM 3351 C C . GLY B 1 49 ? -3.473 20.125 20.547 1 98.75 49 GLY B C 1
ATOM 3352 O O . GLY B 1 49 ? -2.316 19.734 20.391 1 98.75 49 GLY B O 1
ATOM 3353 N N . ILE B 1 50 ? -4.328 20.188 19.562 1 98.94 50 ILE B N 1
ATOM 3354 C CA . ILE B 1 50 ? -4.031 19.781 18.188 1 98.94 50 ILE B CA 1
ATOM 3355 C C . ILE B 1 50 ? -3.074 20.797 17.547 1 98.94 50 ILE B C 1
ATOM 3357 O O . ILE B 1 50 ? -3.227 22 17.734 1 98.94 50 ILE B O 1
ATOM 3361 N N . PHE B 1 51 ? -2.029 20.312 16.938 1 98.94 51 PHE B N 1
ATOM 3362 C CA . PHE B 1 51 ? -1.104 21.109 16.141 1 98.94 51 PHE B CA 1
ATOM 3363 C C . PHE B 1 51 ? -1.296 20.859 14.656 1 98.94 51 PHE B C 1
ATOM 3365 O O . PHE B 1 51 ? -0.771 19.891 14.109 1 98.94 51 PHE B O 1
ATOM 3372 N N . ASP B 1 52 ? -2.057 21.719 13.953 1 98.88 52 ASP B N 1
ATOM 3373 C CA . ASP B 1 52 ? -2.326 21.641 12.516 1 98.88 52 ASP B CA 1
ATOM 3374 C C . ASP B 1 52 ? -1.297 22.438 11.719 1 98.88 52 ASP B C 1
ATOM 3376 O O . ASP B 1 52 ? -1.287 23.672 11.766 1 98.88 52 ASP B O 1
ATOM 3380 N N . THR B 1 53 ? -0.494 21.766 10.906 1 98.88 53 THR B N 1
ATOM 3381 C CA . THR B 1 53 ? 0.624 22.422 10.234 1 98.88 53 THR B CA 1
ATOM 3382 C C . THR B 1 53 ? 0.253 22.797 8.805 1 98.88 53 THR B C 1
ATOM 3384 O O . THR B 1 53 ? 1.102 23.25 8.039 1 98.88 53 THR B O 1
ATOM 3387 N N . HIS B 1 54 ? -1.019 22.531 8.398 1 98.75 54 HIS B N 1
ATOM 3388 C CA . HIS B 1 54 ? -1.464 22.812 7.035 1 98.75 54 HIS B CA 1
ATOM 3389 C C . HIS B 1 54 ? -2.932 23.219 7.012 1 98.75 54 HIS B C 1
ATOM 3391 O O . HIS B 1 54 ? -3.82 22.375 6.969 1 98.75 54 HIS B O 1
ATOM 3397 N N . ASN B 1 55 ? -3.193 24.5 6.969 1 98.19 55 ASN B N 1
ATOM 3398 C CA . ASN B 1 55 ? -4.531 25.078 7.031 1 98.19 55 ASN B CA 1
ATOM 3399 C C . ASN B 1 55 ? -4.578 26.453 6.391 1 98.19 55 ASN B C 1
ATOM 3401 O O . ASN B 1 55 ? -3.838 27.359 6.793 1 98.19 55 ASN B O 1
ATOM 3405 N N . HIS B 1 56 ? -5.449 26.641 5.422 1 96.69 56 HIS B N 1
ATOM 3406 C CA . HIS B 1 56 ? -5.484 27.859 4.629 1 96.69 56 HIS B CA 1
ATOM 3407 C C . HIS B 1 56 ? -6.562 28.812 5.137 1 96.69 56 HIS B C 1
ATOM 3409 O O . HIS B 1 56 ? -6.648 29.969 4.684 1 96.69 56 HIS B O 1
ATOM 3415 N N . GLY B 1 57 ? -7.375 28.391 5.977 1 95.88 57 GLY B N 1
ATOM 3416 C CA . GLY B 1 57 ? -8.516 29.141 6.48 1 95.88 57 GLY B CA 1
ATOM 3417 C C . GLY B 1 57 ? -9.516 28.266 7.215 1 95.88 57 GLY B C 1
ATOM 3418 O O . GLY B 1 57 ? -9.492 27.047 7.102 1 95.88 57 GLY B O 1
ATOM 3419 N N . THR B 1 58 ? -10.367 28.938 7.98 1 95.12 58 THR B N 1
ATOM 3420 C CA . THR B 1 58 ? -11.422 28.234 8.688 1 95.12 58 THR B CA 1
ATOM 3421 C C . THR B 1 58 ? -12.523 29.203 9.125 1 95.12 58 THR B C 1
ATOM 3423 O O . THR B 1 58 ? -12.281 30.406 9.25 1 95.12 58 THR B O 1
ATOM 3426 N N . CYS B 1 59 ? -13.703 28.781 9.266 1 95.38 59 CYS B N 1
ATOM 3427 C CA . CYS B 1 59 ? -14.844 29.469 9.859 1 95.38 59 CYS B CA 1
ATOM 3428 C C . CYS B 1 59 ? -15.078 30.828 9.188 1 95.38 59 CYS B C 1
ATOM 3430 O O . CYS B 1 59 ? -15.383 31.812 9.859 1 95.38 59 CYS B O 1
ATOM 3432 N N . GLY B 1 60 ? -14.836 30.828 7.91 1 93.75 60 GLY B N 1
ATOM 3433 C CA . GLY B 1 60 ? -15.141 32.031 7.137 1 93.75 60 GLY B CA 1
ATOM 3434 C C . GLY B 1 60 ? -13.984 33 7.059 1 93.75 60 GLY B C 1
ATOM 3435 O O . GLY B 1 60 ? -14.109 34.062 6.477 1 93.75 60 GLY B O 1
ATOM 3436 N N . TYR B 1 61 ? -12.898 32.688 7.645 1 95.31 61 TYR B N 1
ATOM 3437 C CA . TYR B 1 61 ? -11.703 33.5 7.574 1 95.31 61 TYR B CA 1
ATOM 3438 C C . TYR B 1 61 ? -10.695 32.938 6.586 1 95.31 61 TYR B C 1
ATOM 3440 O O . TYR B 1 61 ? -10.148 31.844 6.809 1 95.31 61 TYR B O 1
ATOM 3448 N N . ASP B 1 62 ? -10.477 33.625 5.535 1 93.19 62 ASP B N 1
ATOM 3449 C CA . ASP B 1 62 ? -9.555 33.281 4.457 1 93.19 62 ASP B CA 1
ATOM 3450 C C . ASP B 1 62 ? -8.227 34 4.602 1 93.19 62 ASP B C 1
ATOM 3452 O O . ASP B 1 62 ? -8.188 35.219 4.621 1 93.19 62 ASP B O 1
ATOM 3456 N N . ILE B 1 63 ? -7.188 33.25 4.668 1 94.69 63 ILE B N 1
ATOM 3457 C CA . ILE B 1 63 ? -5.91 33.906 4.852 1 94.69 63 ILE B CA 1
ATOM 3458 C C . ILE B 1 63 ? -5.082 33.812 3.574 1 94.69 63 ILE B C 1
ATOM 3460 O O . ILE B 1 63 ? -3.893 34.156 3.572 1 94.69 63 ILE B O 1
ATOM 3464 N N . MET B 1 64 ? -5.676 33.375 2.533 1 90.25 64 MET B N 1
ATOM 3465 C CA . MET B 1 64 ? -4.988 33.219 1.256 1 90.25 64 MET B CA 1
ATOM 3466 C C . MET B 1 64 ? -5.285 34.375 0.333 1 90.25 64 MET B C 1
ATOM 3468 O O . MET B 1 64 ? -4.777 34.438 -0.787 1 90.25 64 MET B O 1
ATOM 3472 N N . ASN B 1 65 ? -6.082 35.312 0.723 1 85.5 65 ASN B N 1
ATOM 3473 C CA . ASN B 1 65 ? -6.461 36.406 -0.132 1 85.5 65 ASN B CA 1
ATOM 3474 C C . ASN B 1 65 ? -5.352 37.469 -0.207 1 85.5 65 ASN B C 1
ATOM 3476 O O . ASN B 1 65 ? -5.324 38.406 0.588 1 85.5 65 ASN B O 1
ATOM 3480 N N . LYS B 1 66 ? -4.578 37.469 -1.22 1 80.69 66 LYS B N 1
ATOM 3481 C CA . LYS B 1 66 ? -3.41 38.344 -1.347 1 80.69 66 LYS B CA 1
ATOM 3482 C C . LYS B 1 66 ? -3.811 39.719 -1.8 1 80.69 66 LYS B C 1
ATOM 3484 O O . LYS B 1 66 ? -3.031 40.688 -1.672 1 80.69 66 LYS B O 1
ATOM 3489 N N . ASN B 1 67 ? -4.984 39.812 -2.301 1 84.12 67 ASN B N 1
ATOM 3490 C CA . ASN B 1 67 ? -5.41 41.094 -2.824 1 84.12 67 ASN B CA 1
ATOM 3491 C C . ASN B 1 67 ? -6.082 41.938 -1.747 1 84.12 67 ASN B C 1
ATOM 3493 O O . ASN B 1 67 ? -6.355 43.125 -1.962 1 84.12 67 ASN B O 1
ATOM 3497 N N . ALA B 1 68 ? -6.332 41.406 -0.616 1 88.19 68 ALA B N 1
ATOM 3498 C CA . ALA B 1 68 ? -6.949 42.156 0.474 1 88.19 68 ALA B CA 1
ATOM 3499 C C . ALA B 1 68 ? -5.973 43.156 1.069 1 88.19 68 ALA B C 1
ATOM 3501 O O . ALA B 1 68 ? -4.77 42.906 1.144 1 88.19 68 ALA B O 1
ATOM 3502 N N . PRO B 1 69 ? -6.527 44.344 1.496 1 93.88 69 PRO B N 1
ATOM 3503 C CA . PRO B 1 69 ? -5.664 45.281 2.209 1 93.88 69 PRO B CA 1
ATOM 3504 C C . PRO B 1 69 ? -4.984 44.656 3.424 1 93.88 69 PRO B C 1
ATOM 3506 O O . PRO B 1 69 ? -5.559 43.781 4.074 1 93.88 69 PRO B O 1
ATOM 3509 N N . HIS B 1 70 ? -3.842 45.094 3.758 1 95.12 70 HIS B N 1
ATOM 3510 C CA . HIS B 1 70 ? -2.998 44.531 4.801 1 95.12 70 HIS B CA 1
ATOM 3511 C C . HIS B 1 70 ? -3.744 44.438 6.129 1 95.12 70 HIS B C 1
ATOM 3513 O O . HIS B 1 70 ? -3.693 43.406 6.812 1 95.12 70 HIS B O 1
ATOM 3519 N N . GLU B 1 71 ? -4.465 45.469 6.445 1 95.06 71 GLU B N 1
ATOM 3520 C CA . GLU B 1 71 ? -5.203 45.531 7.703 1 95.06 71 GLU B CA 1
ATOM 3521 C C . GLU B 1 71 ? -6.273 44.438 7.742 1 95.06 71 GLU B C 1
ATOM 3523 O O . GLU B 1 71 ? -6.535 43.844 8.797 1 95.06 71 GLU B O 1
ATOM 3528 N N . LYS B 1 72 ? -6.84 44.219 6.621 1 94.56 72 LYS B N 1
ATOM 3529 C CA . LYS B 1 72 ? -7.848 43.156 6.527 1 94.56 72 LYS B CA 1
ATOM 3530 C C . LYS B 1 72 ? -7.211 41.781 6.633 1 94.56 72 LYS B C 1
ATOM 3532 O O . LYS B 1 72 ? -7.816 40.844 7.18 1 94.56 72 LYS B O 1
ATOM 3537 N N . GLN B 1 73 ? -6.043 41.625 6.121 1 95.69 73 GLN B N 1
ATOM 3538 C CA . GLN B 1 73 ? -5.324 40.375 6.254 1 95.69 73 GLN B CA 1
ATOM 3539 C C . GLN B 1 73 ? -5.016 40.062 7.719 1 95.69 73 GLN B C 1
ATOM 3541 O O . GLN B 1 73 ? -5.223 38.938 8.18 1 95.69 73 GLN B O 1
ATOM 3546 N N . ILE B 1 74 ? -4.613 41.125 8.414 1 96.38 74 ILE B N 1
ATOM 3547 C CA . ILE B 1 74 ? -4.312 40.969 9.836 1 96.38 74 ILE B CA 1
ATOM 3548 C C . ILE B 1 74 ? -5.57 40.531 10.586 1 96.38 74 ILE B C 1
ATOM 3550 O O . ILE B 1 74 ? -5.527 39.625 11.398 1 96.38 74 ILE B O 1
ATOM 3554 N N . ALA B 1 75 ? -6.656 41.219 10.281 1 95.44 75 ALA B N 1
ATOM 3555 C CA . ALA B 1 75 ? -7.926 40.906 10.938 1 95.44 75 ALA B CA 1
ATOM 3556 C C . ALA B 1 75 ? -8.359 39.469 10.633 1 95.44 75 ALA B C 1
ATOM 3558 O O . ALA B 1 75 ? -8.891 38.781 11.508 1 95.44 75 ALA B O 1
ATOM 3559 N N . SER B 1 76 ? -8.164 39.094 9.406 1 95.75 76 SER B N 1
ATOM 3560 C CA . SER B 1 76 ? -8.523 37.75 9.008 1 95.75 76 SER B CA 1
ATOM 3561 C C . SER B 1 76 ? -7.699 36.719 9.766 1 95.75 76 SER B C 1
ATOM 3563 O O . SER B 1 76 ? -8.219 35.656 10.18 1 95.75 76 SER B O 1
ATOM 3565 N N . VAL B 1 77 ? -6.445 36.969 9.953 1 97.94 77 VAL B N 1
ATOM 3566 C CA . VAL B 1 77 ? -5.586 36.031 10.68 1 97.94 77 VAL B CA 1
ATOM 3567 C C . VAL B 1 77 ? -6.07 35.906 12.125 1 97.94 77 VAL B C 1
ATOM 3569 O O . VAL B 1 77 ? -6.148 34.812 12.672 1 97.94 77 VAL B O 1
ATOM 3572 N N . LYS B 1 78 ? -6.414 37.031 12.75 1 97.38 78 LYS B N 1
ATOM 3573 C CA . LYS B 1 78 ? -6.871 37 14.133 1 97.38 78 LYS B CA 1
ATOM 3574 C C . LYS B 1 78 ? -8.18 36.219 14.273 1 97.38 78 LYS B C 1
ATOM 3576 O O . LYS B 1 78 ? -8.32 35.406 15.188 1 97.38 78 LYS B O 1
ATOM 3581 N N . GLY B 1 79 ? -9.133 36.5 13.352 1 96.75 79 GLY B N 1
ATOM 3582 C CA . GLY B 1 79 ? -10.367 35.719 13.336 1 96.75 79 GLY B CA 1
ATOM 3583 C C . GLY B 1 79 ? -10.148 34.25 13.078 1 96.75 79 GLY B C 1
ATOM 3584 O O . GLY B 1 79 ? -10.781 33.406 13.695 1 96.75 79 GLY B O 1
ATOM 3585 N N . TYR B 1 80 ? -9.289 34 12.156 1 97.5 80 TYR B N 1
ATOM 3586 C CA . TYR B 1 80 ? -8.867 32.656 11.805 1 97.5 80 TYR B CA 1
ATOM 3587 C C . TYR B 1 80 ? -8.383 31.891 13.031 1 97.5 80 TYR B C 1
ATOM 3589 O O . TYR B 1 80 ? -8.766 30.75 13.258 1 97.5 80 TYR B O 1
ATOM 3597 N N . LEU B 1 81 ? -7.555 32.5 13.867 1 98.38 81 LEU B N 1
ATOM 3598 C CA . LEU B 1 81 ? -7.02 31.859 15.07 1 98.38 81 LEU B CA 1
ATOM 3599 C C . LEU B 1 81 ? -8.141 31.5 16.047 1 98.38 81 LEU B C 1
ATOM 3601 O O . LEU B 1 81 ? -8.094 30.453 16.688 1 98.38 81 LEU B O 1
ATOM 3605 N N . LYS B 1 82 ? -9.125 32.344 16.125 1 97.5 82 LYS B N 1
ATOM 3606 C CA . LYS B 1 82 ? -10.289 32.062 16.969 1 97.5 82 LYS B CA 1
ATOM 3607 C C . LYS B 1 82 ? -11.086 30.891 16.406 1 97.5 82 LYS B C 1
ATOM 3609 O O . LYS B 1 82 ? -11.539 30.031 17.172 1 97.5 82 LYS B O 1
ATOM 3614 N N . GLY B 1 83 ? -11.273 30.938 15.125 1 97.62 83 GLY B N 1
ATOM 3615 C CA . GLY B 1 83 ? -11.945 29.828 14.484 1 97.62 83 GLY B CA 1
ATOM 3616 C C . GLY B 1 83 ? -11.258 28.5 14.719 1 97.62 83 GLY B C 1
ATOM 3617 O O . GLY B 1 83 ? -11.922 27.484 14.977 1 97.62 83 GLY B O 1
ATOM 3618 N N . LEU B 1 84 ? -9.961 28.484 14.641 1 98.38 84 LEU B N 1
ATOM 3619 C CA . LEU B 1 84 ? -9.18 27.281 14.875 1 98.38 84 LEU B CA 1
ATOM 3620 C C . LEU B 1 84 ? -9.398 26.75 16.281 1 98.38 84 LEU B C 1
ATOM 3622 O O . LEU B 1 84 ? -9.609 25.547 16.484 1 98.38 84 LEU B O 1
ATOM 3626 N N . ALA B 1 85 ? -9.367 27.625 17.266 1 98.44 85 ALA B N 1
ATOM 3627 C CA . ALA B 1 85 ? -9.578 27.234 18.672 1 98.44 85 ALA B CA 1
ATOM 3628 C C . ALA B 1 85 ? -10.938 26.578 18.844 1 98.44 85 ALA B C 1
ATOM 3630 O O . ALA B 1 85 ? -11.07 25.609 19.594 1 98.44 85 ALA B O 1
ATOM 3631 N N . SER B 1 86 ? -11.891 27.047 18.141 1 98.19 86 SER B N 1
ATOM 3632 C CA . SER B 1 86 ? -13.242 26.516 18.234 1 98.19 86 SER B CA 1
ATOM 3633 C C . SER B 1 86 ? -13.312 25.109 17.641 1 98.19 86 SER B C 1
ATOM 3635 O O . SER B 1 86 ? -14.289 24.391 17.859 1 98.19 86 SER B O 1
ATOM 3637 N N . GLN B 1 87 ? -12.273 24.75 16.969 1 97.75 87 GLN B N 1
ATOM 3638 C CA . GLN B 1 87 ? -12.234 23.438 16.328 1 97.75 87 GLN B CA 1
ATOM 3639 C C . GLN B 1 87 ? -11.172 22.547 16.953 1 97.75 87 GLN B C 1
ATOM 3641 O O . GLN B 1 87 ? -10.836 21.5 16.422 1 97.75 87 GLN B O 1
ATOM 3646 N N . GLY B 1 88 ? -10.602 22.969 18.047 1 98.38 88 GLY B N 1
ATOM 3647 C CA . GLY B 1 88 ? -9.719 22.141 18.828 1 98.38 88 GLY B CA 1
ATOM 3648 C C . GLY B 1 88 ? -8.25 22.312 18.469 1 98.38 88 GLY B C 1
ATOM 3649 O O . GLY B 1 88 ? -7.379 21.672 19.062 1 98.38 88 GLY B O 1
ATOM 3650 N N . THR B 1 89 ? -7.957 23.156 17.5 1 98.75 89 THR B N 1
ATOM 3651 C CA . THR B 1 89 ? -6.574 23.438 17.141 1 98.75 89 THR B CA 1
ATOM 3652 C C . THR B 1 89 ? -5.977 24.484 18.078 1 98.75 89 THR B C 1
ATOM 3654 O O . THR B 1 89 ? -6.523 25.578 18.234 1 98.75 89 THR B O 1
ATOM 3657 N N . VAL B 1 90 ? -4.887 24.156 18.703 1 98.56 90 VAL B N 1
ATOM 3658 C CA . VAL B 1 90 ? -4.258 25.031 19.688 1 98.56 90 VAL B CA 1
ATOM 3659 C C . VAL B 1 90 ? -2.982 25.625 19.094 1 98.56 90 VAL B C 1
ATOM 3661 O O . VAL B 1 90 ? -2.615 26.766 19.406 1 98.56 90 VAL B O 1
ATOM 3664 N N . ASN B 1 91 ? -2.305 24.844 18.312 1 98.69 91 ASN B N 1
ATOM 3665 C CA . ASN B 1 91 ? -1.087 25.25 17.625 1 98.69 91 ASN B CA 1
ATOM 3666 C C . ASN B 1 91 ? -1.257 25.188 16.109 1 98.69 91 ASN B C 1
ATOM 3668 O O . ASN B 1 91 ? -1.925 24.281 15.586 1 98.69 91 ASN B O 1
ATOM 3672 N N . ILE B 1 92 ? -0.62 26.172 15.375 1 98.75 92 ILE B N 1
ATOM 3673 C CA . ILE B 1 92 ? -0.926 26.219 13.953 1 98.75 92 ILE B CA 1
ATOM 3674 C C . ILE B 1 92 ? 0.29 26.734 13.18 1 98.75 92 ILE B C 1
ATOM 3676 O O . ILE B 1 92 ? 1.057 27.547 13.688 1 98.75 92 ILE B O 1
ATOM 3680 N N . PHE B 1 93 ? 0.533 26.141 12.023 1 98.88 93 PHE B N 1
ATOM 3681 C CA . PHE B 1 93 ? 1.238 26.812 10.938 1 98.88 93 PHE B CA 1
ATOM 3682 C C . PHE B 1 93 ? 0.254 27.391 9.93 1 98.88 93 PHE B C 1
ATOM 3684 O O . PHE B 1 93 ? -0.171 26.688 9 1 98.88 93 PHE B O 1
ATOM 3691 N N . PRO B 1 94 ? -0.175 28.688 10.148 1 98.75 94 PRO B N 1
ATOM 3692 C CA . PRO B 1 94 ? -1 29.25 9.07 1 98.75 94 PRO B CA 1
ATOM 3693 C C . PRO B 1 94 ? -0.359 29.094 7.695 1 98.75 94 PRO B C 1
ATOM 3695 O O . PRO B 1 94 ? 0.837 29.344 7.535 1 98.75 94 PRO B O 1
ATOM 3698 N N . THR B 1 95 ? -1.156 28.625 6.746 1 98.44 95 THR B N 1
ATOM 3699 C CA . THR B 1 95 ? -0.604 28.266 5.441 1 98.44 95 THR B CA 1
ATOM 3700 C C . THR B 1 95 ? -0.979 29.312 4.395 1 98.44 95 THR B C 1
ATOM 3702 O O . THR B 1 95 ? -2.158 29.484 4.082 1 98.44 95 THR B O 1
ATOM 3705 N N . VAL B 1 96 ? -0.028 29.969 3.9 1 97.19 96 VAL B N 1
ATOM 3706 C CA . VAL B 1 96 ? -0.192 31.016 2.904 1 97.19 96 VAL B CA 1
ATOM 3707 C C . VAL B 1 96 ? 0.782 30.797 1.749 1 97.19 96 VAL B C 1
ATOM 3709 O O . VAL B 1 96 ? 1.485 29.781 1.711 1 97.19 96 VAL B O 1
ATOM 3712 N N . CYS B 1 97 ? 0.796 31.688 0.647 1 92.19 97 CYS B N 1
ATOM 3713 C CA . CYS B 1 97 ? 1.574 31.312 -0.528 1 92.19 97 CYS B CA 1
ATOM 3714 C C . CYS B 1 97 ? 2.369 32.5 -1.061 1 92.19 97 CYS B C 1
ATOM 3716 O O . CYS B 1 97 ? 3.08 32.375 -2.061 1 92.19 97 CYS B O 1
ATOM 3718 N N . ASP B 1 98 ? 2.293 33.719 -0.381 1 92.31 98 ASP B N 1
ATOM 3719 C CA . ASP B 1 98 ? 2.957 34.906 -0.912 1 92.31 98 ASP B CA 1
ATOM 3720 C C . ASP B 1 98 ? 3.545 35.75 0.212 1 92.31 98 ASP B C 1
ATOM 3722 O O . ASP B 1 98 ? 3.094 35.656 1.356 1 92.31 98 ASP B O 1
ATOM 3726 N N . PRO B 1 99 ? 4.562 36.562 -0.137 1 95.12 99 PRO B N 1
ATOM 3727 C CA . PRO B 1 99 ? 5.266 37.344 0.883 1 95.12 99 PRO B CA 1
ATOM 3728 C C . PRO B 1 99 ? 4.332 38.281 1.663 1 95.12 99 PRO B C 1
ATOM 3730 O O . PRO B 1 99 ? 4.504 38.469 2.871 1 95.12 99 PRO B O 1
ATOM 3733 N N . ASP B 1 100 ? 3.316 38.812 1.056 1 95 100 ASP B N 1
ATOM 3734 C CA . ASP B 1 100 ? 2.416 39.75 1.742 1 95 100 ASP B CA 1
ATOM 3735 C C . ASP B 1 100 ? 1.606 39.031 2.816 1 95 100 ASP B C 1
ATOM 3737 O O . ASP B 1 100 ? 1.466 39.5 3.936 1 95 100 ASP B O 1
ATOM 3741 N N . SER B 1 101 ? 1.086 37.906 2.455 1 96.81 101 SER B N 1
ATOM 3742 C CA . SER B 1 101 ? 0.342 37.094 3.428 1 96.81 101 SER B CA 1
ATOM 3743 C C . SER B 1 101 ? 1.255 36.594 4.535 1 96.81 101 SER B C 1
ATOM 3745 O O . SER B 1 101 ? 0.854 36.531 5.699 1 96.81 101 SER B O 1
ATOM 3747 N N . ILE B 1 102 ? 2.469 36.219 4.141 1 98 102 ILE B N 1
ATOM 3748 C CA . ILE B 1 102 ? 3.445 35.781 5.129 1 98 102 ILE B CA 1
ATOM 3749 C C . ILE B 1 102 ? 3.709 36.875 6.133 1 98 102 ILE B C 1
ATOM 3751 O O . ILE B 1 102 ? 3.721 36.656 7.344 1 98 102 ILE B O 1
ATOM 3755 N N . ARG B 1 103 ? 3.85 38.062 5.648 1 97.5 103 ARG B N 1
ATOM 3756 C CA . ARG B 1 103 ? 4.121 39.219 6.496 1 97.5 103 ARG B CA 1
ATOM 3757 C C . ARG B 1 103 ? 2.973 39.469 7.465 1 97.5 103 ARG B C 1
ATOM 3759 O O . ARG B 1 103 ? 3.201 39.75 8.641 1 97.5 103 ARG B O 1
ATOM 3766 N N . ALA B 1 104 ? 1.77 39.375 6.957 1 97.44 104 ALA B N 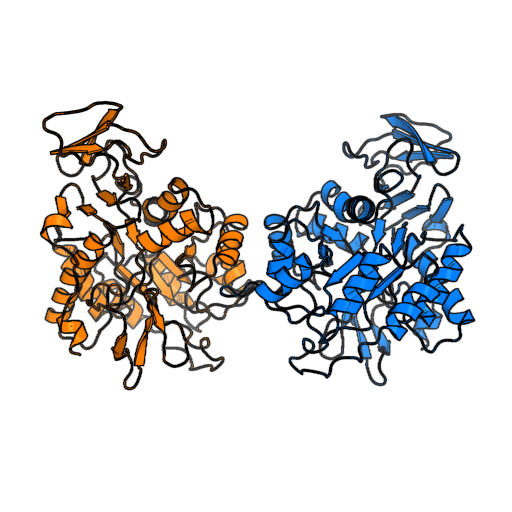1
ATOM 3767 C CA . ALA B 1 104 ? 0.6 39.594 7.805 1 97.44 104 ALA B CA 1
ATOM 3768 C C . ALA B 1 104 ? 0.558 38.594 8.945 1 97.44 104 ALA B C 1
ATOM 3770 O O . ALA B 1 104 ? 0.322 38.938 10.102 1 97.44 104 ALA B O 1
ATOM 3771 N N . VAL B 1 105 ? 0.796 37.344 8.633 1 98.31 105 VAL B N 1
ATOM 3772 C CA . VAL B 1 105 ? 0.781 36.281 9.648 1 98.31 105 VAL B CA 1
ATOM 3773 C C . VAL B 1 105 ? 1.907 36.531 10.656 1 98.31 105 VAL B C 1
ATOM 3775 O O . VAL B 1 105 ? 1.706 36.406 11.867 1 98.31 105 VAL B O 1
ATOM 3778 N N . ALA B 1 106 ? 3.094 36.875 10.141 1 98.25 106 ALA B N 1
ATOM 3779 C CA . ALA B 1 106 ? 4.25 37.125 11.008 1 98.25 106 ALA B CA 1
ATOM 3780 C C . ALA B 1 106 ? 3.977 38.25 11.984 1 98.25 106 ALA B C 1
ATOM 3782 O O . ALA B 1 106 ? 4.391 38.188 13.148 1 98.25 106 ALA B O 1
ATOM 3783 N N . GLU B 1 107 ? 3.352 39.25 11.516 1 97.56 107 GLU B N 1
ATOM 3784 C CA . GLU B 1 107 ? 3.027 40.406 12.375 1 97.56 107 GLU B CA 1
ATOM 3785 C C . GLU B 1 107 ? 2.09 39.969 13.508 1 97.56 107 GLU B C 1
ATOM 3787 O O . GLU B 1 107 ? 2.287 40.375 14.656 1 97.56 107 GLU B O 1
ATOM 3792 N N . VAL B 1 108 ? 1.102 39.219 13.172 1 97.94 108 VAL B N 1
ATOM 3793 C CA . VAL B 1 108 ? 0.185 38.719 14.195 1 97.94 108 VAL B CA 1
ATOM 3794 C C . VAL B 1 108 ? 0.936 37.844 15.18 1 97.94 108 VAL B C 1
ATOM 3796 O O . VAL B 1 108 ? 0.722 37.906 16.391 1 97.94 108 VAL B O 1
ATOM 3799 N N . ALA B 1 109 ? 1.807 37 14.688 1 97.44 109 ALA B N 1
ATOM 3800 C CA . ALA B 1 109 ? 2.594 36.125 15.523 1 97.44 109 ALA B CA 1
ATOM 3801 C C . ALA B 1 109 ? 3.441 36.906 16.516 1 97.44 109 ALA B C 1
ATOM 3803 O O . ALA B 1 109 ? 3.557 36.5 17.688 1 97.44 109 ALA B O 1
ATOM 3804 N N . LYS B 1 110 ? 4.016 37.969 16.078 1 95.62 110 LYS B N 1
ATOM 3805 C CA . LYS B 1 110 ? 4.918 38.781 16.891 1 95.62 110 LYS B CA 1
ATOM 3806 C C . LYS B 1 110 ? 4.164 39.469 18.031 1 95.62 110 LYS B C 1
ATOM 3808 O O . LYS B 1 110 ? 4.746 39.75 19.078 1 95.62 110 LYS B O 1
ATOM 3813 N N . GLU B 1 111 ? 2.92 39.688 17.781 1 92.31 111 GLU B N 1
ATOM 3814 C CA . GLU B 1 111 ? 2.121 40.344 18.812 1 92.31 111 GLU B CA 1
ATOM 3815 C C . GLU B 1 111 ? 2.008 39.438 20.047 1 92.31 111 GLU B C 1
ATOM 3817 O O . GLU B 1 111 ? 1.883 39.938 21.172 1 92.31 111 GLU B O 1
ATOM 3822 N N . GLY B 1 112 ? 2.074 38.188 19.891 1 85.44 112 GLY B N 1
ATOM 3823 C CA . GLY B 1 112 ? 1.918 37.281 20.984 1 85.44 112 GLY B CA 1
ATOM 3824 C C . GLY B 1 112 ? 0.536 37.312 21.609 1 85.44 112 GLY B C 1
ATOM 3825 O O . GLY B 1 112 ? -0.287 38.156 21.266 1 85.44 112 GLY B O 1
ATOM 3826 N N . ASP B 1 113 ? 0.238 36.375 22.531 1 79.12 113 ASP B N 1
ATOM 3827 C CA . ASP B 1 113 ? -0.988 36.25 23.312 1 79.12 113 ASP B CA 1
ATOM 3828 C C . ASP B 1 113 ? -2.223 36.406 22.438 1 79.12 113 ASP B C 1
ATOM 3830 O O . ASP B 1 113 ? -3.061 37.281 22.688 1 79.12 113 ASP B O 1
ATOM 3834 N N . GLN B 1 114 ? -2.367 35.562 21.562 1 83.25 114 GLN B N 1
ATOM 3835 C CA . GLN B 1 114 ? -3.486 35.625 20.625 1 83.25 114 GLN B CA 1
ATOM 3836 C C . GLN B 1 114 ? -4.77 35.125 21.281 1 83.25 114 GLN B C 1
ATOM 3838 O O . GLN B 1 114 ? -4.723 34.25 22.172 1 83.25 114 GLN B O 1
ATOM 3843 N N . ASP B 1 115 ? -5.871 35.75 20.891 1 91 115 ASP B N 1
ATOM 3844 C CA . ASP B 1 115 ? -7.188 35.25 21.297 1 91 115 ASP B CA 1
ATOM 3845 C C . ASP B 1 115 ? -7.609 34.062 20.453 1 91 115 ASP B C 1
ATOM 3847 O O . ASP B 1 115 ? -8.492 34.156 19.594 1 91 115 ASP B O 1
ATOM 3851 N N . GLY B 1 116 ? -7.023 32.938 20.609 1 97.19 116 GLY B N 1
ATOM 3852 C CA . GLY B 1 116 ? -7.246 31.703 19.844 1 97.19 116 GLY B CA 1
ATOM 3853 C C . GLY B 1 116 ? -6.031 30.797 19.812 1 97.19 116 GLY B C 1
ATOM 3854 O O . GLY B 1 116 ? -5.344 30.641 20.828 1 97.19 116 GLY B O 1
ATOM 3855 N N . ALA B 1 117 ? -5.848 30.188 18.703 1 98.06 117 ALA B N 1
ATOM 3856 C CA . ALA B 1 117 ? -4.719 29.281 18.531 1 98.06 117 ALA B CA 1
ATOM 3857 C C . ALA B 1 117 ? -3.396 30.047 18.5 1 98.06 117 ALA B C 1
ATOM 3859 O O . ALA B 1 117 ? -3.371 31.234 18.203 1 98.06 117 ALA B O 1
ATOM 3860 N N . THR B 1 118 ? -2.363 29.406 18.828 1 98.06 118 THR B N 1
ATOM 3861 C CA . THR B 1 118 ? -1.023 29.984 18.859 1 98.06 118 THR B CA 1
ATOM 3862 C C . THR B 1 118 ? -0.275 29.688 17.562 1 98.06 118 THR B C 1
ATOM 3864 O O . THR B 1 118 ? -0.24 28.547 17.094 1 98.06 118 THR B O 1
ATOM 3867 N N . ILE B 1 119 ? 0.267 30.734 16.953 1 98.5 119 ILE B N 1
ATOM 3868 C CA . ILE B 1 119 ? 1.109 30.578 15.773 1 98.5 119 ILE B CA 1
ATOM 3869 C C . ILE B 1 119 ? 2.508 30.141 16.188 1 98.5 119 ILE B C 1
ATOM 3871 O O . ILE B 1 119 ? 3.197 30.844 16.922 1 98.5 119 ILE B O 1
ATOM 3875 N N . LEU B 1 120 ? 2.906 28.906 15.742 1 98.19 120 LEU B N 1
ATOM 3876 C CA . LEU B 1 120 ? 4.227 28.406 16.109 1 98.19 120 LEU B CA 1
ATOM 3877 C C . LEU B 1 120 ? 5.199 28.547 14.938 1 98.19 120 LEU B C 1
ATOM 3879 O O . LEU B 1 120 ? 6.406 28.359 15.109 1 98.19 120 LEU B O 1
ATOM 3883 N N . GLY B 1 121 ? 4.715 28.891 13.836 1 98.62 121 GLY B N 1
ATOM 3884 C CA . GLY B 1 121 ? 5.426 29.062 12.578 1 98.62 121 GLY B CA 1
ATOM 3885 C C . GLY B 1 121 ? 4.5 29.297 11.398 1 98.62 121 GLY B C 1
ATOM 3886 O O . GLY B 1 121 ? 3.277 29.297 11.555 1 98.62 121 GLY B O 1
ATOM 3887 N N . ILE B 1 122 ? 5.086 29.609 10.266 1 98.81 122 ILE B N 1
ATOM 3888 C CA . ILE B 1 122 ? 4.316 29.859 9.055 1 98.81 122 ILE B CA 1
ATOM 3889 C C . ILE B 1 122 ? 4.656 28.797 8 1 98.81 122 ILE B C 1
ATOM 3891 O O . ILE B 1 122 ? 5.824 28.453 7.824 1 98.81 122 ILE B O 1
ATOM 3895 N N . HIS B 1 123 ? 3.615 28.172 7.379 1 98.88 123 HIS B N 1
ATOM 3896 C CA . HIS B 1 123 ? 3.719 27.266 6.25 1 98.88 123 HIS B CA 1
ATOM 3897 C C . HIS B 1 123 ? 3.402 27.969 4.934 1 98.88 123 HIS B C 1
ATOM 3899 O O . HIS B 1 123 ? 2.336 28.578 4.793 1 98.88 123 HIS B O 1
ATOM 3905 N N . SER B 1 124 ? 4.355 27.969 4.055 1 98.5 124 SER B N 1
ATOM 3906 C CA . SER B 1 124 ? 4.055 28.438 2.705 1 98.5 124 SER B CA 1
ATOM 3907 C C . SER B 1 124 ? 3.883 27.281 1.739 1 98.5 124 SER B C 1
ATOM 3909 O O . SER B 1 124 ? 4.828 26.531 1.486 1 98.5 124 SER B O 1
ATOM 3911 N N . GLU B 1 125 ? 2.756 27.109 1.213 1 97.12 125 GLU B N 1
ATOM 3912 C CA . GLU B 1 125 ? 2.564 26.172 0.115 1 97.12 125 GLU B CA 1
ATOM 3913 C C . GLU B 1 125 ? 2.658 26.875 -1.237 1 97.12 125 GLU B C 1
ATOM 3915 O O . GLU B 1 125 ? 1.676 27.438 -1.717 1 97.12 125 GLU B O 1
ATOM 3920 N N . GLY B 1 126 ? 3.668 26.734 -1.903 1 92.81 126 GLY B N 1
ATOM 3921 C CA . GLY B 1 126 ? 3.984 27.516 -3.086 1 92.81 126 GLY B CA 1
ATOM 3922 C C . GLY B 1 126 ? 4.965 28.641 -2.811 1 92.81 126 GLY B C 1
ATOM 3923 O O . GLY B 1 126 ? 5.465 28.781 -1.692 1 92.81 126 GLY B O 1
ATOM 3924 N N . PRO B 1 127 ? 5.332 29.344 -3.795 1 93.25 127 PRO B N 1
ATOM 3925 C CA . PRO B 1 127 ? 4.59 29.547 -5.043 1 93.25 127 PRO B CA 1
ATOM 3926 C C . PRO B 1 127 ? 5 28.547 -6.133 1 93.25 127 PRO B C 1
ATOM 3928 O O . PRO B 1 127 ? 4.398 28.531 -7.207 1 93.25 127 PRO B O 1
ATOM 3931 N N . TRP B 1 128 ? 5.93 27.766 -5.898 1 95 128 TRP B N 1
ATOM 3932 C CA . TRP B 1 128 ? 6.477 26.922 -6.953 1 95 128 TRP B CA 1
ATOM 3933 C C . TRP B 1 128 ? 5.848 25.531 -6.918 1 95 128 TRP B C 1
ATOM 3935 O O . TRP B 1 128 ? 6.473 24.562 -6.469 1 95 128 TRP B O 1
ATOM 3945 N N . LEU B 1 129 ? 4.668 25.438 -7.445 1 93.81 129 LEU B N 1
ATOM 3946 C CA . LEU B 1 129 ? 3.945 24.172 -7.512 1 93.81 129 LEU B CA 1
ATOM 3947 C C . LEU B 1 129 ? 3.762 23.734 -8.961 1 93.81 129 LEU B C 1
ATOM 3949 O O . LEU B 1 129 ? 3.742 24.562 -9.875 1 93.81 129 LEU B O 1
ATOM 3953 N N . ASN B 1 130 ? 3.857 22.406 -9.156 1 88.69 130 ASN B N 1
ATOM 3954 C CA . ASN B 1 130 ? 3.57 21.859 -10.477 1 88.69 130 ASN B CA 1
ATOM 3955 C C . ASN B 1 130 ? 2.07 21.688 -10.703 1 88.69 130 ASN B C 1
ATOM 3957 O O . ASN B 1 130 ? 1.406 20.953 -9.977 1 88.69 130 ASN B O 1
ATOM 3961 N N . ARG B 1 131 ? 1.517 22.484 -11.508 1 69.94 131 ARG B N 1
ATOM 3962 C CA . ARG B 1 131 ? 0.075 22.469 -11.734 1 69.94 131 ARG B CA 1
ATOM 3963 C C . ARG B 1 131 ? -0.294 21.516 -12.867 1 69.94 131 ARG B C 1
ATOM 3965 O O . ARG B 1 131 ? -1.343 21.672 -13.492 1 69.94 131 ARG B O 1
ATOM 3972 N N . THR B 1 132 ? 0.73 20.734 -13.281 1 58.25 132 THR B N 1
ATOM 3973 C CA . THR B 1 132 ? 0.363 19.797 -14.336 1 58.25 132 THR B CA 1
ATOM 3974 C C . THR B 1 132 ? -0.885 19 -13.945 1 58.25 132 THR B C 1
ATOM 3976 O O . THR B 1 132 ? -1.47 18.312 -14.773 1 58.25 132 THR B O 1
ATOM 3979 N N . GLY B 1 133 ? -1.249 18.75 -12.602 1 46.06 133 GLY B N 1
ATOM 3980 C CA . GLY B 1 133 ? -1.958 17.531 -12.227 1 46.06 133 GLY B CA 1
ATOM 3981 C C . GLY B 1 133 ? -3.393 17.5 -12.719 1 46.06 133 GLY B C 1
ATOM 3982 O O . GLY B 1 133 ? -4.094 16.5 -12.547 1 46.06 133 GLY B O 1
ATOM 3983 N N . GLU B 1 134 ? -4.422 18.5 -12.391 1 47.25 134 GLU B N 1
ATOM 3984 C CA . GLU B 1 134 ? -5.781 18.125 -12.023 1 47.25 134 GLU B CA 1
ATOM 3985 C C . GLU B 1 134 ? -6.48 17.375 -13.156 1 47.25 134 GLU B C 1
ATOM 3987 O O . GLU B 1 134 ? -7.352 16.531 -12.914 1 47.25 134 GLU B O 1
ATOM 3992 N N . LYS B 1 135 ? -5.992 17.781 -14.43 1 48.16 135 LYS B N 1
ATOM 3993 C CA . LYS B 1 135 ? -6.758 17.219 -15.539 1 48.16 135 LYS B CA 1
ATOM 3994 C C . LYS B 1 135 ? -5.836 16.672 -16.625 1 48.16 135 LYS B C 1
ATOM 3996 O O . LYS B 1 135 ? -6.238 16.531 -17.781 1 48.16 135 LYS B O 1
ATOM 4001 N N . GLY B 1 136 ? -4.625 16.375 -16.203 1 51.78 136 GLY B N 1
ATOM 4002 C CA . GLY B 1 136 ? -3.783 15.922 -17.312 1 51.78 136 GLY B CA 1
ATOM 4003 C C . GLY B 1 136 ? -3.242 17.062 -18.141 1 51.78 136 GLY B C 1
ATOM 4004 O O . GLY B 1 136 ? -2.557 16.828 -19.141 1 51.78 136 GLY B O 1
ATOM 4005 N N . ILE B 1 137 ? -3.766 18.328 -17.859 1 55.84 137 ILE B N 1
ATOM 4006 C CA . ILE B 1 137 ? -3.307 19.422 -18.688 1 55.84 137 ILE B CA 1
ATOM 4007 C C . ILE B 1 137 ? -2.076 20.078 -18.062 1 55.84 137 ILE B C 1
ATOM 4009 O O . ILE B 1 137 ? -2.133 20.562 -16.938 1 55.84 137 ILE B O 1
ATOM 4013 N N . ARG B 1 138 ? -1.112 19.953 -18.75 1 62.22 138 ARG B N 1
ATOM 4014 C CA . ARG B 1 138 ? 0.13 20.578 -18.312 1 62.22 138 ARG B CA 1
ATOM 4015 C C . ARG B 1 138 ? 0.061 22.094 -18.469 1 62.22 138 ARG B C 1
ATOM 4017 O O . ARG B 1 138 ? -0.165 22.609 -19.562 1 62.22 138 ARG B O 1
ATOM 4024 N N . THR B 1 139 ? -0.158 23.062 -17.344 1 66.88 139 THR B N 1
ATOM 4025 C CA . THR B 1 139 ? -0.319 24.5 -17.406 1 66.88 139 THR B CA 1
ATOM 4026 C C . THR B 1 139 ? 1.027 25.203 -17.25 1 66.88 139 THR B C 1
ATOM 4028 O O . THR B 1 139 ? 1.084 26.422 -17.094 1 66.88 139 THR B O 1
ATOM 4031 N N . GLY B 1 140 ? 2.178 24.672 -17.5 1 78.62 140 GLY B N 1
ATOM 4032 C CA . GLY B 1 140 ? 3.514 25.234 -17.344 1 78.62 140 GLY B CA 1
ATOM 4033 C C . GLY B 1 140 ? 3.922 25.391 -15.883 1 78.62 140 GLY B C 1
ATOM 4034 O O . GLY B 1 140 ? 3.15 25.078 -14.977 1 78.62 140 GLY B O 1
ATOM 4035 N N . TRP B 1 141 ? 5.23 25.938 -15.664 1 85.62 141 TRP B N 1
ATOM 4036 C CA . TRP B 1 141 ? 5.805 26.109 -14.336 1 85.62 141 TRP B CA 1
ATOM 4037 C C . TRP B 1 141 ? 5.918 27.594 -13.984 1 85.62 141 TRP B C 1
ATOM 4039 O O . TRP B 1 141 ? 6.145 28.422 -14.859 1 85.62 141 TRP B O 1
ATOM 4049 N N . PRO B 1 142 ? 5.621 27.891 -12.664 1 89.12 142 PRO B N 1
ATOM 4050 C CA . PRO B 1 142 ? 5.875 29.266 -12.242 1 89.12 142 PRO B CA 1
ATOM 4051 C C . PRO B 1 142 ? 7.34 29.672 -12.391 1 89.12 142 PRO B C 1
ATOM 4053 O O . PRO B 1 142 ? 8.219 28.812 -12.492 1 89.12 142 PRO B O 1
ATOM 4056 N N . GLU B 1 143 ? 7.543 30.984 -12.438 1 91.06 143 GLU B N 1
ATOM 4057 C CA . GLU B 1 143 ? 8.914 31.5 -12.5 1 91.06 143 GLU B CA 1
ATOM 4058 C C . GLU B 1 143 ? 9.664 31.219 -11.203 1 91.06 143 GLU B C 1
ATOM 4060 O O . GLU B 1 143 ? 9.141 31.453 -10.117 1 91.06 143 GLU B O 1
ATOM 4065 N N . VAL B 1 144 ? 10.812 30.672 -11.375 1 95.56 144 VAL B N 1
ATOM 4066 C CA . VAL B 1 144 ? 11.68 30.422 -10.227 1 95.56 144 VAL B CA 1
ATOM 4067 C C . VAL B 1 144 ? 12.633 31.594 -10.023 1 95.56 144 VAL B C 1
ATOM 4069 O O . VAL B 1 144 ? 13.383 31.953 -10.938 1 95.56 144 VAL B O 1
ATOM 4072 N N . SER B 1 145 ? 12.555 32.188 -8.852 1 94.88 145 SER B N 1
ATOM 4073 C CA . SER B 1 145 ? 13.359 33.375 -8.578 1 94.88 145 SER B CA 1
ATOM 4074 C C . SER B 1 145 ? 13.906 33.344 -7.152 1 94.88 145 SER B C 1
ATOM 4076 O O . SER B 1 145 ? 13.148 33.219 -6.191 1 94.88 145 SER B O 1
ATOM 4078 N N . MET B 1 146 ? 15.195 33.562 -7.066 1 97.38 146 MET B N 1
ATOM 4079 C CA . MET B 1 146 ? 15.82 33.688 -5.75 1 97.38 146 MET B CA 1
ATOM 4080 C C . MET B 1 146 ? 15.32 34.906 -5.02 1 97.38 146 MET B C 1
ATOM 4082 O O . MET B 1 146 ? 15.203 34.906 -3.793 1 97.38 146 MET B O 1
ATOM 4086 N N . GLU B 1 147 ? 14.953 35.906 -5.773 1 97.5 147 GLU B N 1
ATOM 4087 C CA . GLU B 1 147 ? 14.406 37.125 -5.188 1 97.5 147 GLU B CA 1
ATOM 4088 C C . GLU B 1 147 ? 13.109 36.844 -4.438 1 97.5 147 GLU B C 1
ATOM 4090 O O . GLU B 1 147 ? 12.891 37.375 -3.346 1 97.5 147 GLU B O 1
ATOM 4095 N N . THR B 1 148 ? 12.328 36.062 -5.039 1 97.19 148 THR B N 1
ATOM 4096 C CA . THR B 1 148 ? 11.078 35.688 -4.391 1 97.19 148 THR B CA 1
ATOM 4097 C C . THR B 1 148 ? 11.352 34.906 -3.102 1 97.19 148 THR B C 1
ATOM 4099 O O . THR B 1 148 ? 10.711 35.156 -2.076 1 97.19 148 THR B O 1
ATOM 4102 N N . ALA B 1 149 ? 12.305 34.031 -3.137 1 98.19 149 ALA B N 1
ATOM 4103 C CA . ALA B 1 149 ? 12.664 33.25 -1.948 1 98.19 149 ALA B CA 1
ATOM 4104 C C . ALA B 1 149 ? 13.172 34.156 -0.834 1 98.19 149 ALA B C 1
ATOM 4106 O O . ALA B 1 149 ? 12.758 34.031 0.322 1 98.19 149 ALA B O 1
ATOM 4107 N N . HIS B 1 150 ? 14.008 35.125 -1.251 1 98.5 150 HIS B N 1
ATOM 4108 C CA . HIS B 1 150 ? 14.508 36.094 -0.283 1 98.5 150 HIS B CA 1
ATOM 4109 C C . HIS B 1 150 ? 13.367 36.906 0.335 1 98.5 150 HIS B C 1
ATOM 4111 O O . HIS B 1 150 ? 13.336 37.125 1.549 1 98.5 150 HIS B O 1
ATOM 4117 N N . ALA B 1 151 ? 12.461 37.281 -0.477 1 98.38 151 ALA B N 1
ATOM 4118 C CA . ALA B 1 151 ? 11.32 38.094 -0.02 1 98.38 151 ALA B CA 1
ATOM 4119 C C . ALA B 1 151 ? 10.461 37.281 0.966 1 98.38 151 ALA B C 1
ATOM 4121 O O . ALA B 1 151 ? 9.945 37.844 1.935 1 98.38 151 ALA B O 1
ATOM 4122 N N . MET B 1 152 ? 10.266 36.031 0.758 1 98.31 152 MET B N 1
ATOM 4123 C CA . MET B 1 152 ? 9.484 35.156 1.643 1 98.31 152 MET B CA 1
ATOM 4124 C C . MET B 1 152 ? 10.141 35.062 3.016 1 98.31 152 MET B C 1
ATOM 4126 O O . MET B 1 152 ? 9.469 35.188 4.039 1 98.31 152 MET B O 1
ATOM 4130 N N . VAL B 1 153 ? 11.445 34.812 3.006 1 98.69 153 VAL B N 1
ATOM 4131 C CA . VAL B 1 153 ? 12.172 34.656 4.262 1 98.69 153 VAL B CA 1
ATOM 4132 C C . VAL B 1 153 ? 12.148 36 5.027 1 98.69 153 VAL B C 1
ATOM 4134 O O . VAL B 1 153 ? 11.914 36 6.238 1 98.69 153 VAL B O 1
ATOM 4137 N N . GLU B 1 154 ? 12.352 37.094 4.289 1 98.5 154 GLU B N 1
ATOM 4138 C CA . GLU B 1 154 ? 12.312 38.406 4.91 1 98.5 154 GLU B CA 1
ATOM 4139 C C . GLU B 1 154 ? 10.93 38.688 5.488 1 98.5 154 GLU B C 1
ATOM 4141 O O . GLU B 1 154 ? 10.812 39.188 6.617 1 98.5 154 GLU B O 1
ATOM 4146 N N . ALA B 1 155 ? 9.93 38.406 4.766 1 98.12 155 ALA B N 1
ATOM 4147 C CA . ALA B 1 155 ? 8.555 38.625 5.199 1 98.12 155 ALA B CA 1
ATOM 4148 C C . ALA B 1 155 ? 8.234 37.812 6.453 1 98.12 155 ALA B C 1
ATOM 4150 O O . ALA B 1 155 ? 7.504 38.281 7.328 1 98.12 155 ALA B O 1
ATOM 4151 N N . GLY B 1 156 ? 8.758 36.656 6.559 1 98.06 156 GLY B N 1
ATOM 4152 C CA . GLY B 1 156 ? 8.492 35.781 7.68 1 98.06 156 GLY B CA 1
ATOM 4153 C C . GLY B 1 156 ? 9.117 36.25 8.977 1 98.06 156 GLY B C 1
ATOM 4154 O O . GLY B 1 156 ? 8.633 35.938 10.062 1 98.06 156 GLY B O 1
ATOM 4155 N N . GLY B 1 157 ? 10.242 36.938 8.828 1 97.12 157 GLY B N 1
ATOM 4156 C CA . GLY B 1 157 ? 10.898 37.5 10 1 97.12 157 GLY B CA 1
ATOM 4157 C C . GLY B 1 157 ? 11.266 36.438 11.031 1 97.12 157 GLY B C 1
ATOM 4158 O O . GLY B 1 157 ? 11.117 36.656 12.234 1 97.12 157 GLY B O 1
ATOM 4159 N N . GLY B 1 158 ? 11.609 35.312 10.594 1 97.56 158 GLY B N 1
ATOM 4160 C CA . GLY B 1 158 ? 12 34.25 11.492 1 97.56 158 GLY B CA 1
ATOM 4161 C C . GLY B 1 158 ? 10.875 33.25 11.758 1 97.56 158 GLY B C 1
ATOM 4162 O O . GLY B 1 158 ? 11.102 32.188 12.336 1 97.56 158 GLY B O 1
ATOM 4163 N N . TRP B 1 159 ? 9.656 33.562 11.211 1 98.25 159 TRP B N 1
ATOM 4164 C CA . TRP B 1 159 ? 8.492 32.719 11.516 1 98.25 159 TRP B CA 1
ATOM 4165 C C . TRP B 1 159 ? 8.234 31.703 10.414 1 98.25 159 TRP B C 1
ATOM 4167 O O . TRP B 1 159 ? 7.461 30.766 10.594 1 98.25 159 TRP B O 1
ATOM 4177 N N . LEU B 1 160 ? 8.812 31.906 9.203 1 98.62 160 LEU B N 1
ATOM 4178 C CA . LEU B 1 160 ? 8.656 30.938 8.133 1 98.62 160 LEU B CA 1
ATOM 4179 C C . LEU B 1 160 ? 9.375 29.641 8.469 1 98.62 160 LEU B C 1
ATOM 4181 O O . LEU B 1 160 ? 10.602 29.609 8.602 1 98.62 160 LEU B O 1
ATOM 4185 N N . ARG B 1 161 ? 8.594 28.531 8.594 1 98.69 161 ARG B N 1
ATOM 4186 C CA . ARG B 1 161 ? 9.164 27.281 9.117 1 98.69 161 ARG B CA 1
ATOM 4187 C C . ARG B 1 161 ? 9.055 26.156 8.094 1 98.69 161 ARG B C 1
ATOM 4189 O O . ARG B 1 161 ? 9.805 25.188 8.164 1 98.69 161 ARG B O 1
ATOM 4196 N N . LEU B 1 162 ? 8.172 26.234 7.191 1 98.88 162 LEU B N 1
ATOM 4197 C CA . LEU B 1 162 ? 7.879 25.188 6.219 1 98.88 162 LEU B CA 1
ATOM 4198 C C . LEU B 1 162 ? 7.547 25.797 4.859 1 98.88 162 LEU B C 1
ATOM 4200 O O . LEU B 1 162 ? 6.711 26.703 4.762 1 98.88 162 LEU B O 1
ATOM 4204 N N . VAL B 1 163 ? 8.242 25.359 3.834 1 98.88 163 VAL B N 1
ATOM 4205 C CA . VAL B 1 163 ? 7.949 25.766 2.467 1 98.88 163 VAL B CA 1
ATOM 4206 C C . VAL B 1 163 ? 7.715 24.531 1.596 1 98.88 163 VAL B C 1
ATOM 4208 O O . VAL B 1 163 ? 8.562 23.641 1.54 1 98.88 163 VAL B O 1
ATOM 4211 N N . ALA B 1 164 ? 6.59 24.5 1.01 1 98.56 164 ALA B N 1
ATOM 4212 C CA . ALA B 1 164 ? 6.223 23.406 0.121 1 98.56 164 ALA B CA 1
ATOM 4213 C C . ALA B 1 164 ? 6.371 23.797 -1.343 1 98.56 164 ALA B C 1
ATOM 4215 O O . ALA B 1 164 ? 5.941 24.891 -1.739 1 98.56 164 ALA B O 1
ATOM 4216 N N . LEU B 1 165 ? 6.969 22.969 -2.074 1 97.5 165 LEU B N 1
ATOM 4217 C CA . LEU B 1 165 ? 7.223 23.266 -3.479 1 97.5 165 LEU B CA 1
ATOM 4218 C C . LEU B 1 165 ? 7.309 21.984 -4.297 1 97.5 165 LEU B C 1
ATOM 4220 O O . LEU B 1 165 ? 7.371 20.891 -3.736 1 97.5 165 LEU B O 1
ATOM 4224 N N . ALA B 1 166 ? 7.223 22.062 -5.594 1 96.88 166 ALA B N 1
ATOM 4225 C CA . ALA B 1 166 ? 7.473 20.953 -6.504 1 96.88 166 ALA B CA 1
ATOM 4226 C C . ALA B 1 166 ? 8.953 20.875 -6.879 1 96.88 166 ALA B C 1
ATOM 4228 O O . ALA B 1 166 ? 9.469 21.734 -7.594 1 96.88 166 ALA B O 1
ATOM 4229 N N . PRO B 1 167 ? 9.594 19.812 -6.484 1 96.69 167 PRO B N 1
ATOM 4230 C CA . PRO B 1 167 ? 11.055 19.797 -6.609 1 96.69 167 PRO B CA 1
ATOM 4231 C C . PRO B 1 167 ? 11.523 19.641 -8.055 1 96.69 167 PRO B C 1
ATOM 4233 O O . PRO B 1 167 ? 12.664 19.984 -8.383 1 96.69 167 PRO B O 1
ATOM 4236 N N . GLU B 1 168 ? 10.672 19.109 -8.898 1 94.38 168 GLU B N 1
ATOM 4237 C CA . GLU B 1 168 ? 11.102 18.766 -10.25 1 94.38 168 GLU B CA 1
ATOM 4238 C C . GLU B 1 168 ? 11.148 20.016 -11.133 1 94.38 168 GLU B C 1
ATOM 4240 O O . GLU B 1 168 ? 11.664 19.969 -12.25 1 94.38 168 GLU B O 1
ATOM 4245 N N . ILE B 1 169 ? 10.539 21.125 -10.695 1 94.62 169 ILE B N 1
ATOM 4246 C CA . ILE B 1 169 ? 10.555 22.344 -11.492 1 94.62 169 ILE B CA 1
ATOM 4247 C C . ILE B 1 169 ? 12 22.766 -11.773 1 94.62 169 ILE B C 1
ATOM 4249 O O . ILE B 1 169 ? 12.828 22.812 -10.859 1 94.62 169 ILE B O 1
ATOM 4253 N N . PRO B 1 170 ? 12.312 23.047 -13.039 1 94.06 170 PRO B N 1
ATOM 4254 C CA . PRO B 1 170 ? 13.688 23.438 -13.367 1 94.06 170 PRO B CA 1
ATOM 4255 C C . PRO B 1 170 ? 14.156 24.656 -12.586 1 94.06 170 PRO B C 1
ATOM 4257 O O . PRO B 1 170 ? 13.43 25.656 -12.492 1 94.06 170 PRO B O 1
ATOM 4260 N N . GLY B 1 171 ? 15.336 24.562 -12.016 1 95.81 171 GLY B N 1
ATOM 4261 C CA . GLY B 1 171 ? 15.938 25.688 -11.32 1 95.81 171 GLY B CA 1
ATOM 4262 C C . GLY B 1 171 ? 15.625 25.719 -9.836 1 95.81 171 GLY B C 1
ATOM 4263 O O . GLY B 1 171 ? 16.031 26.641 -9.125 1 95.81 171 GLY B O 1
ATOM 4264 N N . MET B 1 172 ? 15.039 24.641 -9.344 1 96.94 172 MET B N 1
ATOM 4265 C CA . MET B 1 172 ? 14.539 24.672 -7.973 1 96.94 172 MET B CA 1
ATOM 4266 C C . MET B 1 172 ? 15.656 24.344 -6.984 1 96.94 172 MET B C 1
ATOM 4268 O O . MET B 1 172 ? 15.578 24.703 -5.809 1 96.94 172 MET B O 1
ATOM 4272 N N . ASP B 1 173 ? 16.719 23.75 -7.395 1 97.5 173 ASP B N 1
ATOM 4273 C CA . ASP B 1 173 ? 17.75 23.234 -6.488 1 97.5 173 ASP B CA 1
ATOM 4274 C C . ASP B 1 173 ? 18.328 24.359 -5.629 1 97.5 173 ASP B C 1
ATOM 4276 O O . ASP B 1 173 ? 18.391 24.234 -4.402 1 97.5 173 ASP B O 1
ATOM 4280 N N . PRO B 1 174 ? 18.719 25.531 -6.238 1 98.12 174 PRO B N 1
ATOM 4281 C CA . PRO B 1 174 ? 19.25 26.609 -5.406 1 98.12 174 PRO B CA 1
ATOM 4282 C C . PRO B 1 174 ? 18.234 27.141 -4.402 1 98.12 174 PRO B C 1
ATOM 4284 O O . PRO B 1 174 ? 18.594 27.562 -3.307 1 98.12 174 PRO B O 1
ATOM 4287 N N . ILE B 1 175 ? 16.953 27.125 -4.812 1 98.25 175 ILE B N 1
ATOM 4288 C CA . ILE B 1 175 ? 15.883 27.594 -3.939 1 98.25 175 ILE B CA 1
ATOM 4289 C C . ILE B 1 175 ? 15.758 26.656 -2.736 1 98.25 175 ILE B C 1
ATOM 4291 O O . ILE B 1 175 ? 15.672 27.109 -1.595 1 98.25 175 ILE B O 1
ATOM 4295 N N . ILE B 1 176 ? 15.781 25.375 -2.977 1 98.62 176 ILE B N 1
ATOM 4296 C CA . ILE B 1 176 ? 15.695 24.359 -1.93 1 98.62 176 ILE B CA 1
ATOM 4297 C C . ILE B 1 176 ? 16.875 24.516 -0.975 1 98.62 176 ILE B C 1
ATOM 4299 O O . ILE B 1 176 ? 16.703 24.562 0.244 1 98.62 176 ILE B O 1
ATOM 4303 N N . GLU B 1 177 ? 18.062 24.656 -1.535 1 98.56 177 GLU B N 1
ATOM 4304 C CA . GLU B 1 177 ? 19.281 24.812 -0.736 1 98.56 177 GLU B CA 1
ATOM 4305 C C . GLU B 1 177 ? 19.203 26.047 0.143 1 98.56 177 GLU B C 1
ATOM 4307 O O . GLU B 1 177 ? 19.609 26.016 1.304 1 98.56 177 GLU B O 1
ATOM 4312 N N . TYR B 1 178 ? 18.719 27.078 -0.412 1 98.69 178 TYR B N 1
ATOM 4313 C CA . TYR B 1 178 ? 18.609 28.344 0.324 1 98.69 178 TYR B CA 1
ATOM 4314 C C . TYR B 1 178 ? 17.703 28.188 1.534 1 98.69 178 TYR B C 1
ATOM 4316 O O . TYR B 1 178 ? 18.094 28.516 2.658 1 98.69 178 TYR B O 1
ATOM 4324 N N . PHE B 1 179 ? 16.484 27.641 1.3 1 98.81 179 PHE B N 1
ATOM 4325 C CA . PHE B 1 179 ? 15.562 27.484 2.416 1 98.81 179 PHE B CA 1
ATOM 4326 C C . PHE B 1 179 ? 16.156 26.594 3.496 1 98.81 179 PHE B C 1
ATOM 4328 O O . PHE B 1 179 ? 16.078 26.906 4.684 1 98.81 179 PHE B O 1
ATOM 4335 N N . LEU B 1 180 ? 16.734 25.516 3.084 1 98.75 180 LEU B N 1
ATOM 4336 C CA . LEU B 1 180 ? 17.359 24.609 4.039 1 98.75 180 LEU B CA 1
ATOM 4337 C C . LEU B 1 180 ? 18.453 25.312 4.828 1 98.75 180 LEU B C 1
ATOM 4339 O O . LEU B 1 180 ? 18.578 25.125 6.039 1 98.75 180 LEU B O 1
ATOM 4343 N N . SER B 1 181 ? 19.25 26.156 4.129 1 98.56 181 SER B N 1
ATOM 4344 C CA . SER B 1 181 ? 20.328 26.891 4.781 1 98.56 181 SER B CA 1
ATOM 4345 C C . SER B 1 181 ? 19.781 27.891 5.805 1 98.56 181 SER B C 1
ATOM 4347 O O . SER B 1 181 ? 20.5 28.297 6.727 1 98.56 181 SER B O 1
ATOM 4349 N N . GLN B 1 182 ? 18.547 28.359 5.656 1 98.44 182 GLN B N 1
ATOM 4350 C CA . GLN B 1 182 ? 17.891 29.281 6.578 1 98.44 182 GLN B CA 1
ATOM 4351 C C . GLN B 1 182 ? 17.234 28.531 7.734 1 98.44 182 GLN B C 1
ATOM 4353 O O . GLN B 1 182 ? 16.562 29.141 8.57 1 98.44 182 GLN B O 1
ATOM 4358 N N . GLY B 1 183 ? 17.375 27.172 7.789 1 98.38 183 GLY B N 1
ATOM 4359 C CA . GLY B 1 183 ? 16.766 26.375 8.836 1 98.38 183 GLY B CA 1
ATOM 4360 C C . GLY B 1 183 ? 15.289 26.094 8.602 1 98.38 183 GLY B C 1
ATOM 4361 O O . GLY B 1 183 ? 14.57 25.703 9.523 1 98.38 183 GLY B O 1
ATOM 4362 N N . ILE B 1 184 ? 14.812 26.359 7.398 1 98.81 184 ILE B N 1
ATOM 4363 C CA . ILE B 1 184 ? 13.422 26.156 7.031 1 98.81 184 ILE B CA 1
ATOM 4364 C C . ILE B 1 184 ? 13.234 24.734 6.477 1 98.81 184 ILE B C 1
ATOM 4366 O O . ILE B 1 184 ? 14.023 24.281 5.648 1 98.81 184 ILE B O 1
ATOM 4370 N N . THR B 1 185 ? 12.234 24.016 6.992 1 98.88 185 THR B N 1
ATOM 4371 C CA . THR B 1 185 ? 11.883 22.719 6.441 1 98.88 185 THR B CA 1
ATOM 4372 C C . THR B 1 185 ? 11.289 22.859 5.043 1 98.88 185 THR B C 1
ATOM 4374 O O . THR B 1 185 ? 10.5 23.766 4.793 1 98.88 185 THR B O 1
ATOM 4377 N N . VAL B 1 186 ? 11.672 21.969 4.129 1 98.88 186 VAL B N 1
ATOM 4378 C CA . VAL B 1 186 ? 11.102 21.984 2.785 1 98.88 186 VAL B CA 1
ATOM 4379 C C . VAL B 1 186 ? 10.266 20.719 2.572 1 98.88 186 VAL B C 1
ATOM 4381 O O . VAL B 1 186 ? 10.672 19.625 2.971 1 98.88 186 VAL B O 1
ATOM 4384 N N . ALA B 1 187 ? 9.125 20.906 1.992 1 98.88 187 ALA B N 1
ATOM 4385 C CA . ALA B 1 187 ? 8.203 19.812 1.694 1 98.88 187 ALA B CA 1
ATOM 4386 C C . ALA B 1 187 ? 8.016 19.641 0.188 1 98.88 187 ALA B C 1
ATOM 4388 O O . ALA B 1 187 ? 8.047 20.625 -0.56 1 98.88 187 ALA B O 1
ATOM 4389 N N . ALA B 1 188 ? 7.898 18.375 -0.263 1 98.25 188 ALA B N 1
ATOM 4390 C CA . ALA B 1 188 ? 7.477 18.094 -1.633 1 98.25 188 ALA B CA 1
ATOM 4391 C C . ALA B 1 188 ? 5.961 18.234 -1.775 1 98.25 188 ALA B C 1
ATOM 4393 O O . ALA B 1 188 ? 5.203 17.594 -1.041 1 98.25 188 ALA B O 1
ATOM 4394 N N . ALA B 1 189 ? 5.559 19.062 -2.662 1 96.38 189 ALA B N 1
ATOM 4395 C CA . ALA B 1 189 ? 4.137 19.344 -2.84 1 96.38 189 ALA B CA 1
ATOM 4396 C C . ALA B 1 189 ? 3.781 19.469 -4.316 1 96.38 189 ALA B C 1
ATOM 4398 O O . ALA B 1 189 ? 4.574 19.984 -5.109 1 96.38 189 ALA B O 1
ATOM 4399 N N . HIS B 1 190 ? 2.516 18.984 -4.648 1 93.69 190 HIS B N 1
ATOM 4400 C CA . HIS B 1 190 ? 1.989 19.172 -5.996 1 93.69 190 HIS B CA 1
ATOM 4401 C C . HIS B 1 190 ? 3.039 18.828 -7.047 1 93.69 190 HIS B C 1
ATOM 4403 O O . HIS B 1 190 ? 3.404 19.672 -7.867 1 93.69 190 HIS B O 1
ATOM 4409 N N . SER B 1 191 ? 3.451 17.641 -7.039 1 92.94 191 SER B N 1
ATOM 4410 C CA . SER B 1 191 ? 4.598 17.172 -7.812 1 92.94 191 SER B CA 1
ATOM 4411 C C . SER B 1 191 ? 4.215 16.016 -8.727 1 92.94 191 SER B C 1
ATOM 4413 O O . SER B 1 191 ? 3.434 15.141 -8.344 1 92.94 191 SER B O 1
ATOM 4415 N N . ASP B 1 192 ? 4.812 15.961 -9.852 1 91.75 192 ASP B N 1
ATOM 4416 C CA . ASP B 1 192 ? 4.59 14.891 -10.82 1 91.75 192 ASP B CA 1
ATOM 4417 C C . ASP B 1 192 ? 5.805 13.969 -10.914 1 91.75 192 ASP B C 1
ATOM 4419 O O . ASP B 1 192 ? 6 13.289 -11.922 1 91.75 192 ASP B O 1
ATOM 4423 N N . ASN B 1 193 ? 6.586 13.953 -9.945 1 93.88 193 ASN B N 1
ATOM 4424 C CA . ASN B 1 193 ? 7.785 13.125 -9.914 1 93.88 193 ASN B CA 1
ATOM 4425 C C . ASN B 1 193 ? 7.434 11.633 -9.898 1 93.88 193 ASN B C 1
ATOM 4427 O O . ASN B 1 193 ? 6.477 11.227 -9.242 1 93.88 193 ASN B O 1
ATOM 4431 N N . ASN B 1 194 ? 8.266 10.82 -10.695 1 95.75 194 ASN B N 1
ATOM 4432 C CA . ASN B 1 194 ? 8.25 9.383 -10.477 1 95.75 194 ASN B CA 1
ATOM 4433 C C . ASN B 1 194 ? 9.016 8.992 -9.219 1 95.75 194 ASN B C 1
ATOM 4435 O O . ASN B 1 194 ? 9.5 9.859 -8.484 1 95.75 194 ASN B O 1
ATOM 4439 N N . TYR B 1 195 ? 9.086 7.719 -8.914 1 97.94 195 TYR B N 1
ATOM 4440 C CA . TYR B 1 195 ? 9.688 7.227 -7.684 1 97.94 195 TYR B CA 1
ATOM 4441 C C . TYR B 1 195 ? 11.133 7.688 -7.555 1 97.94 195 TYR B C 1
ATOM 4443 O O . TYR B 1 195 ? 11.523 8.25 -6.527 1 97.94 195 TYR B O 1
ATOM 4451 N N . LYS B 1 196 ? 11.898 7.441 -8.555 1 97.75 196 LYS B N 1
ATOM 4452 C CA . LYS B 1 196 ? 13.328 7.762 -8.539 1 97.75 196 LYS B CA 1
ATOM 4453 C C . LYS B 1 196 ? 13.555 9.258 -8.344 1 97.75 196 LYS B C 1
ATOM 4455 O O . LYS B 1 196 ? 14.414 9.664 -7.562 1 97.75 196 LYS B O 1
ATOM 4460 N N . GLN B 1 197 ? 12.789 10.094 -9.031 1 97.19 197 GLN B N 1
ATOM 4461 C CA . GLN B 1 197 ? 12.898 11.547 -8.93 1 97.19 197 GLN B CA 1
ATOM 4462 C C . GLN B 1 197 ? 12.523 12.023 -7.527 1 97.19 197 GLN B C 1
ATOM 4464 O O . GLN B 1 197 ? 13.195 12.891 -6.961 1 97.19 197 GLN B O 1
ATOM 4469 N N . ALA B 1 198 ? 11.453 11.461 -7.02 1 98.06 198 ALA B N 1
ATOM 4470 C CA . ALA B 1 198 ? 11.023 11.836 -5.672 1 98.06 198 ALA B CA 1
ATOM 4471 C C . ALA B 1 198 ? 12.086 11.469 -4.637 1 98.06 198 ALA B C 1
ATOM 4473 O O . ALA B 1 198 ? 12.414 12.273 -3.764 1 98.06 198 ALA B O 1
ATOM 4474 N N . MET B 1 199 ? 12.625 10.242 -4.766 1 98.5 199 MET B N 1
ATOM 4475 C CA . MET B 1 199 ? 13.672 9.805 -3.838 1 98.5 199 MET B CA 1
ATOM 4476 C C . MET B 1 199 ? 14.891 10.719 -3.928 1 98.5 199 MET B C 1
ATOM 4478 O O . MET B 1 199 ? 15.508 11.039 -2.91 1 98.5 199 MET B O 1
ATOM 4482 N N . ALA B 1 200 ? 15.219 11.133 -5.117 1 98.06 200 ALA B N 1
ATOM 4483 C CA . ALA B 1 200 ? 16.344 12.055 -5.305 1 98.06 200 ALA B CA 1
ATOM 4484 C C . ALA B 1 200 ? 16.062 13.398 -4.637 1 98.06 200 ALA B C 1
ATOM 4486 O O . ALA B 1 200 ? 16.969 14 -4.055 1 98.06 200 ALA B O 1
ATOM 4487 N N . ALA B 1 201 ? 14.836 13.891 -4.762 1 97.81 201 ALA B N 1
ATOM 4488 C CA . ALA B 1 201 ? 14.453 15.141 -4.117 1 97.81 201 ALA B CA 1
ATOM 4489 C C . ALA B 1 201 ? 14.594 15.047 -2.602 1 97.81 201 ALA B C 1
ATOM 4491 O O . ALA B 1 201 ? 15.148 15.945 -1.964 1 97.81 201 ALA B O 1
ATOM 4492 N N . TYR B 1 202 ? 14.133 13.953 -2.029 1 98.56 202 TYR B N 1
ATOM 4493 C CA . TYR B 1 202 ? 14.25 13.758 -0.588 1 98.56 202 TYR B CA 1
ATOM 4494 C C . TYR B 1 202 ? 15.711 13.695 -0.158 1 98.56 202 TYR B C 1
ATOM 4496 O O . TYR B 1 202 ? 16.062 14.188 0.915 1 98.56 202 TYR B O 1
ATOM 4504 N N . ALA B 1 203 ? 16.547 13.141 -0.962 1 98.12 203 ALA B N 1
ATOM 4505 C CA . ALA B 1 203 ? 17.984 13.016 -0.665 1 98.12 203 ALA B CA 1
ATOM 4506 C C . ALA B 1 203 ? 18.641 14.391 -0.595 1 98.12 203 ALA B C 1
ATOM 4508 O O . ALA B 1 203 ? 19.703 14.539 0.015 1 98.12 203 ALA B O 1
ATOM 4509 N N . LYS B 1 204 ? 18 15.414 -1.192 1 97.75 204 LYS B N 1
ATOM 4510 C CA . LYS B 1 204 ? 18.531 16.766 -1.195 1 97.75 204 LYS B CA 1
ATOM 4511 C C . LYS B 1 204 ? 18.172 17.516 0.086 1 97.75 204 LYS B C 1
ATOM 4513 O O . LYS B 1 204 ? 18.578 18.656 0.286 1 97.75 204 LYS B O 1
ATOM 4518 N N . GLY B 1 205 ? 17.375 16.922 0.87 1 98.38 205 GLY B N 1
ATOM 4519 C CA . GLY B 1 205 ? 17.078 17.547 2.145 1 98.38 205 GLY B CA 1
ATOM 4520 C C . GLY B 1 205 ? 15.594 17.797 2.361 1 98.38 205 GLY B C 1
ATOM 4521 O O . GLY B 1 205 ? 15.18 18.172 3.459 1 98.38 205 GLY B O 1
ATOM 4522 N N . ILE B 1 206 ? 14.781 17.594 1.304 1 98.69 206 ILE B N 1
ATOM 4523 C CA . ILE B 1 206 ? 13.336 17.641 1.488 1 98.69 206 ILE B CA 1
ATOM 4524 C C . ILE B 1 206 ? 12.898 16.531 2.445 1 98.69 206 ILE B C 1
ATOM 4526 O O . ILE B 1 206 ? 13.289 15.375 2.285 1 98.69 206 ILE B O 1
ATOM 4530 N N . SER B 1 207 ? 12.062 16.828 3.465 1 98.81 207 SER B N 1
ATOM 4531 C CA . SER B 1 207 ? 11.844 15.82 4.496 1 98.81 207 SER B CA 1
ATOM 4532 C C . SER B 1 207 ? 10.367 15.703 4.852 1 98.81 207 SER B C 1
ATOM 4534 O O . SER B 1 207 ? 10 15.016 5.805 1 98.81 207 SER B O 1
ATOM 4536 N N . VAL B 1 208 ? 9.484 16.438 4.152 1 98.94 208 VAL B N 1
ATOM 4537 C CA . VAL B 1 208 ? 8.047 16.359 4.371 1 98.94 208 VAL B CA 1
ATOM 4538 C C . VAL B 1 208 ? 7.332 16.141 3.041 1 98.94 208 VAL B C 1
ATOM 4540 O O . VAL B 1 208 ? 7.773 16.641 2.002 1 98.94 208 VAL B O 1
ATOM 4543 N N . ALA B 1 209 ? 6.344 15.336 3.006 1 98.75 209 ALA B N 1
ATOM 4544 C CA . ALA B 1 209 ? 5.422 15.211 1.879 1 98.75 209 ALA B CA 1
ATOM 4545 C C . ALA B 1 209 ? 4.086 15.883 2.184 1 98.75 209 ALA B C 1
ATOM 4547 O O . ALA B 1 209 ? 3.387 15.492 3.121 1 98.75 209 ALA B O 1
ATOM 4548 N N . THR B 1 210 ? 3.764 16.875 1.407 1 98.19 210 THR B N 1
ATOM 4549 C CA . THR B 1 210 ? 2.551 17.656 1.611 1 98.19 210 THR B CA 1
ATOM 4550 C C . THR B 1 210 ? 1.311 16.828 1.282 1 98.19 210 THR B C 1
ATOM 4552 O O . THR B 1 210 ? 1.263 16.156 0.25 1 98.19 210 THR B O 1
ATOM 4555 N N . HIS B 1 211 ? 0.28 16.875 2.232 1 97.56 211 HIS B N 1
ATOM 4556 C CA . HIS B 1 211 ? -0.978 16.141 2.117 1 97.56 211 HIS B CA 1
ATOM 4557 C C . HIS B 1 211 ? -0.819 14.914 1.234 1 97.56 211 HIS B C 1
ATOM 4559 O O . HIS B 1 211 ? -1.502 14.781 0.216 1 97.56 211 HIS B O 1
ATOM 4565 N N . THR B 1 212 ? -0.07 13.992 1.678 1 97.75 212 THR B N 1
ATOM 4566 C CA . THR B 1 212 ? 0.418 12.812 0.974 1 97.75 212 THR B CA 1
ATOM 4567 C C . THR B 1 212 ? -0.729 12.086 0.281 1 97.75 212 THR B C 1
ATOM 4569 O O . THR B 1 212 ? -1.742 11.773 0.909 1 97.75 212 THR B O 1
ATOM 4572 N N . GLY B 1 213 ? -0.519 11.828 -1.03 1 95.19 213 GLY B N 1
ATOM 4573 C CA . GLY B 1 213 ? -1.515 11.164 -1.856 1 95.19 213 GLY B CA 1
ATOM 4574 C C . GLY B 1 213 ? -2.309 12.125 -2.721 1 95.19 213 GLY B C 1
ATOM 4575 O O . GLY B 1 213 ? -2.92 11.711 -3.711 1 95.19 213 GLY B O 1
ATOM 4576 N N . ASN B 1 214 ? -2.352 13.406 -2.336 1 93.62 214 ASN B N 1
ATOM 4577 C CA . ASN B 1 214 ? -3.117 14.414 -3.068 1 93.62 214 ASN B CA 1
ATOM 4578 C C . ASN B 1 214 ? -2.213 15.266 -3.951 1 93.62 214 ASN B C 1
ATOM 4580 O O . ASN B 1 214 ? -1.182 15.766 -3.496 1 93.62 214 ASN B O 1
ATOM 4584 N N . VAL B 1 215 ? -2.572 15.398 -5.219 1 90.88 215 VAL B N 1
ATOM 4585 C CA . VAL B 1 215 ? -1.888 1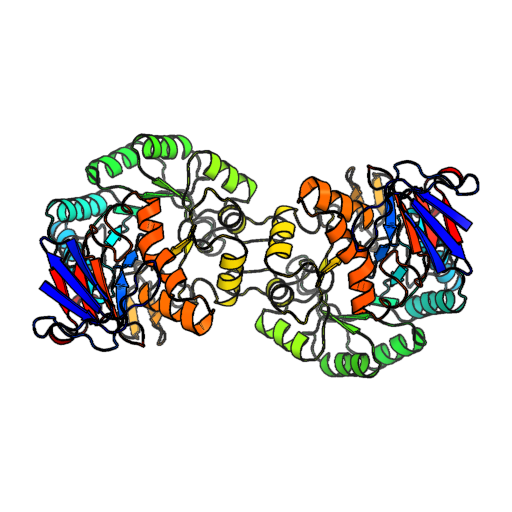6.203 -6.227 1 90.88 215 VAL B CA 1
ATOM 4586 C C . VAL B 1 215 ? -0.439 15.734 -6.359 1 90.88 215 VAL B C 1
ATOM 4588 O O . VAL B 1 215 ? 0.487 16.547 -6.32 1 90.88 215 VAL B O 1
ATOM 4591 N N . MET B 1 216 ? -0.169 14.492 -6.375 1 92.69 216 MET B N 1
ATOM 4592 C CA . MET B 1 216 ? 1.11 13.836 -6.629 1 92.69 216 MET B CA 1
ATOM 4593 C C . MET B 1 216 ? 0.91 12.531 -7.402 1 92.69 216 MET B C 1
ATOM 4595 O O . MET B 1 216 ? -0.221 12.07 -7.566 1 92.69 216 MET B O 1
ATOM 4599 N N . THR B 1 217 ? 1.948 11.977 -7.934 1 92 217 THR B N 1
ATOM 4600 C CA . THR B 1 217 ? 1.827 10.742 -8.703 1 92 217 THR B CA 1
ATOM 4601 C C . THR B 1 217 ? 1.452 9.578 -7.797 1 92 217 THR B C 1
ATOM 4603 O O . THR B 1 217 ? 1.964 9.461 -6.68 1 92 217 THR B O 1
ATOM 4606 N N . ASP B 1 218 ? 0.553 8.711 -8.352 1 91.69 218 ASP B N 1
ATOM 4607 C CA . ASP B 1 218 ? 0.012 7.578 -7.602 1 91.69 218 ASP B CA 1
ATOM 4608 C C . ASP B 1 218 ? 0.972 6.391 -7.633 1 91.69 218 ASP B C 1
ATOM 4610 O O . ASP B 1 218 ? 2.047 6.473 -8.234 1 91.69 218 ASP B O 1
ATOM 4614 N N . MET B 1 219 ? 0.535 5.328 -6.945 1 92.75 219 MET B N 1
ATOM 4615 C CA . MET B 1 219 ? 1.293 4.082 -6.961 1 92.75 219 MET B CA 1
ATOM 4616 C C . MET B 1 219 ? 0.85 3.191 -8.117 1 92.75 219 MET B C 1
ATOM 4618 O O . MET B 1 219 ? -0.338 2.895 -8.258 1 92.75 219 MET B O 1
ATOM 4622 N N . HIS B 1 220 ? 1.755 2.885 -8.93 1 91.81 220 HIS B N 1
ATOM 4623 C CA . HIS B 1 220 ? 1.616 1.845 -9.938 1 91.81 220 HIS B CA 1
ATOM 4624 C C . HIS B 1 220 ? 2.492 0.639 -9.617 1 91.81 220 HIS B C 1
ATOM 4626 O O . HIS B 1 220 ? 3.535 0.779 -8.969 1 91.81 220 HIS B O 1
ATOM 4632 N N . HIS B 1 221 ? 2.055 -0.518 -10.039 1 91.62 221 HIS B N 1
ATOM 4633 C CA . HIS B 1 221 ? 2.766 -1.729 -9.648 1 91.62 221 HIS B CA 1
ATOM 4634 C C . HIS B 1 221 ? 4.164 -1.766 -10.25 1 91.62 221 HIS B C 1
ATOM 4636 O O . HIS B 1 221 ? 5.027 -2.516 -9.781 1 91.62 221 HIS B O 1
ATOM 4642 N N . ARG B 1 222 ? 4.449 -0.959 -11.281 1 92.62 222 ARG B N 1
ATOM 4643 C CA . ARG B 1 222 ? 5.766 -0.963 -11.914 1 92.62 222 ARG B CA 1
ATOM 4644 C C . ARG B 1 222 ? 6.566 0.273 -11.516 1 92.62 222 ARG B C 1
ATOM 4646 O O . ARG B 1 222 ? 7.762 0.36 -11.789 1 92.62 222 ARG B O 1
ATOM 4653 N N . ASP B 1 223 ? 5.922 1.267 -11.016 1 94.88 223 ASP B N 1
ATOM 4654 C CA . ASP B 1 223 ? 6.496 2.48 -10.438 1 94.88 223 ASP B CA 1
ATOM 4655 C C . ASP B 1 223 ? 5.598 3.051 -9.344 1 94.88 223 ASP B C 1
ATOM 4657 O O . ASP B 1 223 ? 4.496 3.531 -9.625 1 94.88 223 ASP B O 1
ATOM 4661 N N . ILE B 1 224 ? 6.168 3.152 -8.141 1 96.62 224 ILE B N 1
ATOM 4662 C CA . ILE B 1 224 ? 5.262 3.449 -7.035 1 96.62 224 ILE B CA 1
ATOM 4663 C C . ILE B 1 224 ? 5.137 4.961 -6.863 1 96.62 224 ILE B C 1
ATOM 4665 O O . ILE B 1 224 ? 4.547 5.434 -5.887 1 96.62 224 ILE B O 1
ATOM 4669 N N . GLY B 1 225 ? 5.758 5.773 -7.75 1 96.06 225 GLY B N 1
ATOM 4670 C CA . GLY B 1 225 ? 5.512 7.203 -7.852 1 96.06 225 GLY B CA 1
ATOM 4671 C C . GLY B 1 225 ? 5.926 7.973 -6.609 1 96.06 225 GLY B C 1
ATOM 4672 O O . GLY B 1 225 ? 6.719 7.477 -5.805 1 96.06 225 GLY B O 1
ATOM 4673 N N . GLY B 1 226 ? 5.457 9.289 -6.613 1 96.56 226 GLY B N 1
ATOM 4674 C CA . GLY B 1 226 ? 5.711 10.141 -5.461 1 96.56 226 GLY B CA 1
ATOM 4675 C C . GLY B 1 226 ? 5.07 9.625 -4.188 1 96.56 226 GLY B C 1
ATOM 4676 O O . GLY B 1 226 ? 5.648 9.75 -3.104 1 96.56 226 GLY B O 1
ATOM 4677 N N . LEU B 1 227 ? 3.852 9.109 -4.32 1 97.38 227 LEU B N 1
ATOM 4678 C CA . LEU B 1 227 ? 3.156 8.562 -3.158 1 97.38 227 LEU B CA 1
ATOM 4679 C C . LEU B 1 227 ? 3.963 7.426 -2.527 1 97.38 227 LEU B C 1
ATOM 4681 O O . LEU B 1 227 ? 4.215 7.438 -1.321 1 97.38 227 LEU B O 1
ATOM 4685 N N . GLY B 1 228 ? 4.391 6.469 -3.375 1 98.06 228 GLY B N 1
ATOM 4686 C CA . GLY B 1 228 ? 5.188 5.371 -2.859 1 98.06 228 GLY B CA 1
ATOM 4687 C C . GLY B 1 228 ? 6.508 5.82 -2.258 1 98.06 228 GLY B C 1
ATOM 4688 O O . GLY B 1 228 ? 6.934 5.297 -1.226 1 98.06 228 GLY B O 1
ATOM 4689 N N . ALA B 1 229 ? 7.148 6.805 -2.912 1 98.44 229 ALA B N 1
ATOM 4690 C CA . ALA B 1 229 ? 8.406 7.336 -2.396 1 98.44 229 ALA B CA 1
ATOM 4691 C C . ALA B 1 229 ? 8.227 7.914 -0.996 1 98.44 229 ALA B C 1
ATOM 4693 O O . ALA B 1 229 ? 9.031 7.645 -0.098 1 98.44 229 ALA B O 1
ATOM 4694 N N . ALA B 1 230 ? 7.18 8.641 -0.801 1 98.56 230 ALA B N 1
ATOM 4695 C CA . ALA B 1 230 ? 6.906 9.25 0.499 1 98.56 230 ALA B CA 1
ATOM 4696 C C . ALA B 1 230 ? 6.641 8.188 1.559 1 98.56 230 ALA B C 1
ATOM 4698 O O . ALA B 1 230 ? 7.164 8.266 2.674 1 98.56 230 ALA B O 1
ATOM 4699 N N . LEU B 1 231 ? 5.902 7.172 1.216 1 98.5 231 LEU B N 1
ATOM 4700 C CA . LEU B 1 231 ? 5.441 6.176 2.176 1 98.5 231 LEU B CA 1
ATOM 4701 C C . LEU B 1 231 ? 6.559 5.203 2.531 1 98.5 231 LEU B C 1
ATOM 4703 O O . LEU B 1 231 ? 6.57 4.633 3.625 1 98.5 231 LEU B O 1
ATOM 4707 N N . THR B 1 232 ? 7.492 5.012 1.648 1 98.06 232 THR B N 1
ATOM 4708 C CA . THR B 1 232 ? 8.492 3.977 1.891 1 98.06 232 THR B CA 1
ATOM 4709 C C . THR B 1 232 ? 9.805 4.594 2.352 1 98.06 232 THR B C 1
ATOM 4711 O O . THR B 1 232 ? 10.75 3.873 2.697 1 98.06 232 THR B O 1
ATOM 4714 N N . ASN B 1 233 ? 9.977 5.895 2.336 1 98.25 233 ASN B N 1
ATOM 4715 C CA . ASN B 1 233 ? 11.172 6.57 2.828 1 98.25 233 ASN B CA 1
ATOM 4716 C C . ASN B 1 233 ? 11.055 6.91 4.312 1 98.25 233 ASN B C 1
ATOM 4718 O O . ASN B 1 233 ? 10.273 7.777 4.691 1 98.25 233 ASN B O 1
ATOM 4722 N N . GLU B 1 234 ? 11.836 6.352 5.16 1 96.12 234 GLU B N 1
ATOM 4723 C CA . GLU B 1 234 ? 11.727 6.465 6.613 1 96.12 234 GLU B CA 1
ATOM 4724 C C . GLU B 1 234 ? 12.125 7.859 7.086 1 96.12 234 GLU B C 1
ATOM 4726 O O . GLU B 1 234 ? 11.805 8.25 8.211 1 96.12 234 GLU B O 1
ATOM 4731 N N . ASN B 1 235 ? 12.766 8.602 6.223 1 97.19 235 ASN B N 1
ATOM 4732 C CA . ASN B 1 235 ? 13.242 9.93 6.613 1 97.19 235 ASN B CA 1
ATOM 4733 C C . ASN B 1 235 ? 12.234 11.016 6.254 1 97.19 235 ASN B C 1
ATOM 4735 O O . ASN B 1 235 ? 12.453 12.188 6.547 1 97.19 235 ASN B O 1
ATOM 4739 N N . VAL B 1 236 ? 11.203 10.617 5.621 1 98.69 236 VAL B N 1
ATOM 4740 C CA . VAL B 1 236 ? 10.195 11.586 5.184 1 98.69 236 VAL B CA 1
ATOM 4741 C C . VAL B 1 236 ? 8.992 11.531 6.113 1 98.69 236 VAL B C 1
ATOM 4743 O O . VAL B 1 236 ? 8.469 10.453 6.406 1 98.69 236 VAL B O 1
ATOM 4746 N N . THR B 1 237 ? 8.586 12.68 6.703 1 98.88 237 THR B N 1
ATOM 4747 C CA . THR B 1 237 ? 7.348 12.797 7.457 1 98.88 237 THR B CA 1
ATOM 4748 C C . THR B 1 237 ? 6.188 13.172 6.539 1 98.88 237 THR B C 1
ATOM 4750 O O . THR B 1 237 ? 6.301 14.094 5.734 1 98.88 237 THR B O 1
ATOM 4753 N N . CYS B 1 238 ? 5.105 12.438 6.648 1 98.94 238 CYS B N 1
ATOM 4754 C CA . CYS B 1 238 ? 3.988 12.602 5.73 1 98.94 238 CYS B CA 1
ATOM 4755 C C . CYS B 1 238 ? 2.852 13.383 6.383 1 98.94 238 CYS B C 1
ATOM 4757 O O . CYS B 1 238 ? 2.357 12.992 7.445 1 98.94 238 CYS B O 1
ATOM 4759 N N . GLU B 1 239 ? 2.436 14.492 5.762 1 98.94 239 GLU B N 1
ATOM 4760 C CA . GLU B 1 239 ? 1.128 15.055 6.086 1 98.94 239 GLU B CA 1
ATOM 4761 C C . GLU B 1 239 ? 0.002 14.164 5.562 1 98.94 239 GLU B C 1
ATOM 4763 O O . GLU B 1 239 ? 0.085 13.641 4.449 1 98.94 239 GLU B O 1
ATOM 4768 N N . VAL B 1 240 ? -1.026 14.047 6.363 1 98.75 240 VAL B N 1
ATOM 4769 C CA . VAL B 1 240 ? -2.105 13.172 5.914 1 98.75 240 VAL B CA 1
ATOM 4770 C C . VAL B 1 240 ? -3.453 13.773 6.301 1 98.75 240 VAL B C 1
ATOM 4772 O O . VAL B 1 240 ? -3.617 14.281 7.414 1 98.75 240 VAL B O 1
ATOM 4775 N N . ILE B 1 241 ? -4.371 13.859 5.367 1 98.31 241 ILE B N 1
ATOM 4776 C CA . ILE B 1 241 ? -5.758 14.25 5.594 1 98.31 241 ILE B CA 1
ATOM 4777 C C . ILE B 1 241 ? -6.621 13 5.766 1 98.31 241 ILE B C 1
ATOM 4779 O O . ILE B 1 241 ? -6.742 12.195 4.844 1 98.31 241 ILE B O 1
ATOM 4783 N N . CYS B 1 242 ? -7.242 12.859 6.926 1 98.31 242 CYS B N 1
ATOM 4784 C CA . CYS B 1 242 ? -7.855 11.586 7.27 1 98.31 242 CYS B CA 1
ATOM 4785 C C . CYS B 1 242 ? -9.375 11.711 7.328 1 98.31 242 CYS B C 1
ATOM 4787 O O . CYS B 1 242 ? -10.023 11.086 8.18 1 98.31 242 CYS B O 1
ATOM 4789 N N . ASP B 1 243 ? -9.953 12.523 6.41 1 96.5 243 ASP B N 1
ATOM 4790 C CA . ASP B 1 243 ? -11.383 12.812 6.469 1 96.5 243 ASP B CA 1
ATOM 4791 C C . ASP B 1 243 ? -12.188 11.742 5.723 1 96.5 243 ASP B C 1
ATOM 4793 O O . ASP B 1 243 ? -13.414 11.805 5.688 1 96.5 243 ASP B O 1
ATOM 4797 N N . GLY B 1 244 ? -11.5 10.766 5.062 1 95.69 244 GLY B N 1
ATOM 4798 C CA . GLY B 1 244 ? -12.188 9.688 4.379 1 95.69 244 GLY B CA 1
ATOM 4799 C C . GLY B 1 244 ? -12.531 10.016 2.939 1 95.69 244 GLY B C 1
ATOM 4800 O O . GLY B 1 244 ? -12.969 9.141 2.186 1 95.69 244 GLY B O 1
ATOM 4801 N N . LEU B 1 245 ? -12.336 11.273 2.506 1 93.56 245 LEU B N 1
ATOM 4802 C CA . LEU B 1 245 ? -12.648 11.672 1.139 1 93.56 245 LEU B CA 1
ATOM 4803 C C . LEU B 1 245 ? -11.383 12 0.358 1 93.56 245 LEU B C 1
ATOM 4805 O O . LEU B 1 245 ? -11.219 11.547 -0.778 1 93.56 245 LEU B O 1
ATOM 4809 N N . HIS B 1 246 ? -10.539 12.82 0.949 1 95.56 246 HIS B N 1
ATOM 4810 C CA . HIS B 1 246 ? -9.258 13.07 0.297 1 95.56 246 HIS B CA 1
ATOM 4811 C C . HIS B 1 246 ? -8.492 11.773 0.062 1 95.56 246 HIS B C 1
ATOM 4813 O O . HIS B 1 246 ? -7.836 11.609 -0.969 1 95.56 246 HIS B O 1
ATOM 4819 N N . ILE B 1 247 ? -8.586 10.922 1.013 1 96.75 247 ILE B N 1
ATOM 4820 C CA . ILE B 1 247 ? -8.094 9.547 0.999 1 96.75 247 ILE B CA 1
ATOM 4821 C C . ILE B 1 247 ? -9.148 8.609 1.571 1 96.75 247 ILE B C 1
ATOM 4823 O O . ILE B 1 247 ? -9.656 8.828 2.674 1 96.75 247 ILE B O 1
ATOM 4827 N N . CYS B 1 248 ? -9.5 7.637 0.823 1 97.12 248 CYS B N 1
ATOM 4828 C CA . CYS B 1 248 ? -10.523 6.73 1.326 1 97.12 248 CYS B CA 1
ATOM 4829 C C . CYS B 1 248 ? -10.016 5.941 2.523 1 97.12 248 CYS B C 1
ATOM 4831 O O . CYS B 1 248 ? -8.805 5.805 2.711 1 97.12 248 CYS B O 1
ATOM 4833 N N . ASP B 1 249 ? -10.938 5.426 3.33 1 98.06 249 ASP B N 1
ATOM 4834 C CA . ASP B 1 249 ? -10.602 4.75 4.578 1 98.06 249 ASP B CA 1
ATOM 4835 C C . ASP B 1 249 ? -9.711 3.535 4.324 1 98.06 249 ASP B C 1
ATOM 4837 O O . ASP B 1 249 ? -8.773 3.277 5.086 1 98.06 249 ASP B O 1
ATOM 4841 N N . GLU B 1 250 ? -9.977 2.783 3.252 1 97.69 250 GLU B N 1
ATOM 4842 C CA . GLU B 1 250 ? -9.188 1.603 2.924 1 97.69 250 GLU B CA 1
ATOM 4843 C C . GLU B 1 250 ? -7.734 1.973 2.641 1 97.69 250 GLU B C 1
ATOM 4845 O O . GLU B 1 250 ? -6.812 1.285 3.09 1 97.69 250 GLU B O 1
ATOM 4850 N N . MET B 1 251 ? -7.566 3.051 1.905 1 98.19 251 MET B N 1
ATOM 4851 C CA . MET B 1 251 ? -6.215 3.5 1.583 1 98.19 251 MET B CA 1
ATOM 4852 C C . MET B 1 251 ? -5.5 4.008 2.83 1 98.19 251 MET B C 1
ATOM 4854 O O . MET B 1 251 ? -4.301 3.783 2.998 1 98.19 251 MET B O 1
ATOM 4858 N N . LEU B 1 252 ? -6.199 4.699 3.688 1 98.56 252 LEU B N 1
ATOM 4859 C CA . LEU B 1 252 ? -5.613 5.113 4.957 1 98.56 252 LEU B CA 1
ATOM 4860 C C . LEU B 1 252 ? -5.109 3.906 5.742 1 98.56 252 LEU B C 1
ATOM 4862 O O . LEU B 1 252 ? -4.02 3.947 6.316 1 98.56 252 LEU B O 1
ATOM 4866 N N . GLY B 1 253 ? -5.934 2.865 5.762 1 97.88 253 GLY B N 1
ATOM 4867 C CA . GLY B 1 253 ? -5.477 1.634 6.387 1 97.88 253 GLY B CA 1
ATOM 4868 C C . GLY B 1 253 ? -4.164 1.128 5.816 1 97.88 253 GLY B C 1
ATOM 4869 O O . GLY B 1 253 ? -3.283 0.7 6.559 1 97.88 253 GLY B O 1
ATOM 4870 N N . ILE B 1 254 ? -4.055 1.194 4.516 1 97.88 254 ILE B N 1
ATOM 4871 C CA . ILE B 1 254 ? -2.846 0.747 3.836 1 97.88 254 ILE B CA 1
ATOM 4872 C C . ILE B 1 254 ? -1.677 1.651 4.215 1 97.88 254 ILE B C 1
ATOM 4874 O O . ILE B 1 254 ? -0.576 1.17 4.492 1 97.88 254 ILE B O 1
ATOM 4878 N N . TYR B 1 255 ? -1.896 3.008 4.246 1 98.44 255 TYR B N 1
ATOM 4879 C CA . TYR B 1 255 ? -0.854 3.947 4.645 1 98.44 255 TYR B CA 1
ATOM 4880 C C . TYR B 1 255 ? -0.209 3.523 5.961 1 98.44 255 TYR B C 1
ATOM 4882 O O . TYR B 1 255 ? 1.017 3.42 6.055 1 98.44 255 TYR B O 1
ATOM 4890 N N . PHE B 1 256 ? -1.056 3.184 6.922 1 98.12 256 PHE B N 1
ATOM 4891 C CA . PHE B 1 256 ? -0.586 2.996 8.289 1 98.12 256 PHE B CA 1
ATOM 4892 C C . PHE B 1 256 ? -0.02 1.595 8.484 1 98.12 256 PHE B C 1
ATOM 4894 O O . PHE B 1 256 ? 0.578 1.298 9.516 1 98.12 256 PHE B O 1
ATOM 4901 N N . LYS B 1 257 ? -0.186 0.75 7.512 1 97 257 LYS B N 1
ATOM 4902 C CA . LYS B 1 257 ? 0.524 -0.525 7.484 1 97 257 LYS B CA 1
ATOM 4903 C C . LYS B 1 257 ? 1.911 -0.369 6.863 1 97 257 LYS B C 1
ATOM 4905 O O . LYS B 1 257 ? 2.85 -1.073 7.246 1 97 257 LYS B O 1
ATOM 4910 N N . VAL B 1 258 ? 2.037 0.485 5.926 1 97.81 258 VAL B N 1
ATOM 4911 C CA . VAL B 1 258 ? 3.252 0.629 5.129 1 97.81 258 VAL B CA 1
ATOM 4912 C C . VAL B 1 258 ? 4.262 1.495 5.879 1 97.81 258 VAL B C 1
ATOM 4914 O O . VAL B 1 258 ? 5.465 1.221 5.855 1 97.81 258 VAL B O 1
ATOM 4917 N N . LYS B 1 259 ? 3.793 2.445 6.551 1 98.19 259 LYS B N 1
ATOM 4918 C CA . LYS B 1 259 ? 4.66 3.389 7.25 1 98.19 259 LYS B CA 1
ATOM 4919 C C . LYS B 1 259 ? 4.227 3.562 8.703 1 98.19 259 LYS B C 1
ATOM 4921 O O . LYS B 1 259 ? 3.031 3.592 9 1 98.19 259 LYS B O 1
ATOM 4926 N N . SER B 1 260 ? 5.191 3.721 9.617 1 98.44 260 SER B N 1
ATOM 4927 C CA . SER B 1 260 ? 4.895 3.949 11.023 1 98.44 260 SER B CA 1
ATOM 4928 C C . SER B 1 260 ? 4.055 5.207 11.219 1 98.44 260 SER B C 1
ATOM 4930 O O . SER B 1 260 ? 4.328 6.242 10.609 1 98.44 260 SER B O 1
ATOM 4932 N N . THR B 1 261 ? 3.092 5.105 12.086 1 98.5 261 THR B N 1
ATOM 4933 C CA . THR B 1 261 ? 2.236 6.254 12.375 1 98.5 261 THR B CA 1
ATOM 4934 C C . THR B 1 261 ? 3.043 7.383 13.008 1 98.5 261 THR B C 1
ATOM 4936 O O . THR B 1 261 ? 2.604 8.539 13.016 1 98.5 261 THR B O 1
ATOM 4939 N N . ASP B 1 262 ? 4.285 7.137 13.5 1 98.62 262 ASP B N 1
ATOM 4940 C CA . ASP B 1 262 ? 5.168 8.148 14.07 1 98.62 262 ASP B CA 1
ATOM 4941 C C . ASP B 1 262 ? 5.656 9.117 12.992 1 98.62 262 ASP B C 1
ATOM 4943 O O . ASP B 1 262 ? 6.188 10.188 13.305 1 98.62 262 ASP B O 1
ATOM 4947 N N . LYS B 1 263 ? 5.461 8.719 11.75 1 98.81 263 LYS B N 1
ATOM 4948 C CA . LYS B 1 263 ? 5.973 9.516 10.641 1 98.81 263 LYS B CA 1
ATOM 4949 C C . LYS B 1 263 ? 4.836 10.195 9.883 1 98.81 263 LYS B C 1
ATOM 4951 O O . LYS B 1 263 ? 5.004 10.602 8.727 1 98.81 263 LYS B O 1
ATOM 4956 N N . PHE B 1 264 ? 3.705 10.281 10.539 1 98.94 264 PHE B N 1
ATOM 4957 C CA . PHE B 1 264 ? 2.58 11 9.961 1 98.94 264 PHE B CA 1
ATOM 4958 C C . PHE B 1 264 ? 2.203 12.203 10.82 1 98.94 264 PHE B C 1
ATOM 4960 O O . PHE B 1 264 ? 2.246 12.133 12.047 1 98.94 264 PHE B O 1
ATOM 4967 N N . MET B 1 265 ? 1.863 13.266 10.172 1 98.94 265 MET B N 1
ATOM 4968 C CA . MET B 1 265 ? 1.223 14.422 10.781 1 98.94 265 MET B CA 1
ATOM 4969 C C . MET B 1 265 ? -0.17 14.648 10.203 1 98.94 265 MET B C 1
ATOM 4971 O O . MET B 1 265 ? -0.32 14.828 8.992 1 98.94 265 MET B O 1
ATOM 4975 N N . MET B 1 266 ? -1.145 14.578 11.062 1 98.88 266 MET B N 1
ATOM 4976 C CA . MET B 1 266 ? -2.508 14.836 10.609 1 98.88 266 MET B CA 1
ATOM 4977 C C . MET B 1 266 ? -2.734 16.328 10.375 1 98.88 266 MET B C 1
ATOM 4979 O O . MET B 1 266 ? -2.412 17.156 11.227 1 98.88 266 MET B O 1
ATOM 4983 N N . VAL B 1 267 ? -3.229 16.672 9.164 1 98.81 267 VAL B N 1
ATOM 4984 C CA . VAL B 1 267 ? -3.48 18.062 8.805 1 98.81 267 VAL B CA 1
ATOM 4985 C C . VAL B 1 267 ? -4.898 18.203 8.258 1 98.81 267 VAL B C 1
ATOM 4987 O O . VAL B 1 267 ? -5.5 17.234 7.805 1 98.81 267 VAL B O 1
ATOM 4990 N N . SER B 1 268 ? -5.387 19.375 8.336 1 98 268 SER B N 1
ATOM 4991 C CA . SER B 1 268 ? -6.754 19.578 7.867 1 98 268 SER B CA 1
ATOM 4992 C C . SER B 1 268 ? -6.785 19.984 6.398 1 98 268 SER B C 1
ATOM 4994 O O . SER B 1 268 ? -7.645 19.531 5.641 1 98 268 SER B O 1
ATOM 4996 N N . ASP B 1 269 ? -5.828 20.844 6.008 1 97.06 269 ASP B N 1
ATOM 4997 C CA . ASP B 1 269 ? -5.836 21.484 4.695 1 97.06 269 ASP B CA 1
ATOM 4998 C C . ASP B 1 269 ? -7.133 22.25 4.473 1 97.06 269 ASP B C 1
ATOM 5000 O O . ASP B 1 269 ? -7.645 22.312 3.352 1 97.06 269 ASP B O 1
ATOM 5004 N N . CYS B 1 270 ? -7.66 22.812 5.5 1 96.12 270 CYS B N 1
ATOM 5005 C CA . CYS B 1 270 ? -8.945 23.484 5.473 1 96.12 270 CYS B CA 1
ATOM 5006 C C . CYS B 1 270 ? -8.852 24.797 4.703 1 96.12 270 CYS B C 1
ATOM 5008 O O . CYS B 1 270 ? -7.773 25.391 4.598 1 96.12 270 CYS B O 1
ATOM 5010 N N . THR B 1 271 ? -9.969 25.172 4.215 1 92.38 271 THR B N 1
ATOM 5011 C CA . THR B 1 271 ? -10.18 26.5 3.623 1 92.38 271 THR B CA 1
ATOM 5012 C C . THR B 1 271 ? -11.133 27.328 4.473 1 92.38 271 THR B C 1
ATOM 5014 O O . THR B 1 271 ? -11.625 26.859 5.5 1 92.38 271 THR B O 1
ATOM 5017 N N . ALA B 1 272 ? -11.391 28.484 4.02 1 92.81 272 ALA B N 1
ATOM 5018 C CA . ALA B 1 272 ? -12.289 29.375 4.738 1 92.81 272 ALA B CA 1
ATOM 5019 C C . ALA B 1 272 ? -13.688 28.781 4.836 1 92.81 272 ALA B C 1
ATOM 5021 O O . ALA B 1 272 ? -14.5 29.203 5.664 1 92.81 272 ALA B O 1
ATOM 5022 N N . LEU B 1 273 ? -13.914 27.734 4.082 1 90.94 273 LEU B N 1
ATOM 5023 C CA . LEU B 1 273 ? -15.25 27.156 4.031 1 90.94 273 LEU B CA 1
ATOM 5024 C C . LEU B 1 273 ? -15.438 26.141 5.148 1 90.94 273 LEU B C 1
ATOM 5026 O O . LEU B 1 273 ? -16.547 25.625 5.344 1 90.94 273 LEU B O 1
ATOM 5030 N N . SER B 1 274 ? -14.414 25.812 5.883 1 91.81 274 SER B N 1
ATOM 5031 C CA . SER B 1 274 ? -14.594 24.984 7.062 1 91.81 274 SER B CA 1
ATOM 5032 C C . SER B 1 274 ? -15.594 25.609 8.039 1 91.81 274 SER B C 1
ATOM 5034 O O . SER B 1 274 ? -15.461 26.781 8.406 1 91.81 274 SER B O 1
ATOM 5036 N N . GLY B 1 275 ? -16.609 24.859 8.398 1 88.25 275 GLY B N 1
ATOM 5037 C CA . GLY B 1 275 ? -17.641 25.344 9.297 1 88.25 275 GLY B CA 1
ATOM 5038 C C . GLY B 1 275 ? -18.781 26.031 8.578 1 88.25 275 GLY B C 1
ATOM 5039 O O . GLY B 1 275 ? -19.797 26.391 9.195 1 88.25 275 GLY B O 1
ATOM 5040 N N . ALA B 1 276 ? -18.656 26.188 7.266 1 89.62 276 ALA B N 1
ATOM 5041 C CA . ALA B 1 276 ? -19.719 26.844 6.508 1 89.62 276 ALA B CA 1
ATOM 5042 C C . ALA B 1 276 ? -20.953 25.953 6.422 1 89.62 276 ALA B C 1
ATOM 5044 O O . ALA B 1 276 ? -20.844 24.734 6.371 1 89.62 276 ALA B O 1
ATOM 5045 N N . PRO B 1 277 ? -22.156 26.562 6.414 1 87.81 277 PRO B N 1
ATOM 5046 C CA . PRO B 1 277 ? -23.344 25.766 6.148 1 87.81 277 PRO B CA 1
ATOM 5047 C C . PRO B 1 277 ? -23.344 25.125 4.766 1 87.81 277 PRO B C 1
ATOM 5049 O O . PRO B 1 277 ? -22.656 25.609 3.861 1 87.81 277 PRO B O 1
ATOM 5052 N N . VAL B 1 278 ? -24.062 24.047 4.738 1 89.88 278 VAL B N 1
ATOM 5053 C CA . VAL B 1 278 ? -24.25 23.391 3.443 1 89.88 278 VAL B CA 1
ATOM 5054 C C . VAL B 1 278 ? -24.797 24.391 2.436 1 89.88 278 VAL B C 1
ATOM 5056 O O . VAL B 1 278 ? -25.688 25.188 2.758 1 89.88 278 VAL B O 1
ATOM 5059 N N . GLY B 1 279 ? -24.188 24.438 1.265 1 89.31 279 GLY B N 1
ATOM 5060 C CA . GLY B 1 279 ? -24.672 25.359 0.256 1 89.31 279 GLY B CA 1
ATOM 5061 C C . GLY B 1 279 ? -23.641 25.641 -0.832 1 89.31 279 GLY B C 1
ATOM 5062 O O . GLY B 1 279 ? -22.672 24.906 -0.973 1 89.31 279 GLY B O 1
ATOM 5063 N N . LYS B 1 280 ? -23.984 26.594 -1.669 1 88.19 280 LYS B N 1
ATOM 5064 C CA . LYS B 1 280 ? -23.141 27.016 -2.783 1 88.19 280 LYS B CA 1
ATOM 5065 C C . LYS B 1 280 ? -22.422 28.328 -2.475 1 88.19 280 LYS B C 1
ATOM 5067 O O . LYS B 1 280 ? -23.016 29.25 -1.92 1 88.19 280 LYS B O 1
ATOM 5072 N N . TYR B 1 281 ? -21.172 28.344 -2.781 1 87.81 281 TYR B N 1
ATOM 5073 C CA . TYR B 1 281 ? -20.344 29.516 -2.51 1 87.81 281 TYR B CA 1
ATOM 5074 C C . TYR B 1 281 ? -19.5 29.875 -3.729 1 87.81 281 TYR B C 1
ATOM 5076 O O . TYR B 1 281 ? -19.297 29.047 -4.617 1 87.81 281 TYR B O 1
ATOM 5084 N N . GLU B 1 282 ? -19.047 31.109 -3.709 1 81.75 282 GLU B N 1
ATOM 5085 C CA . GLU B 1 282 ? -18.141 31.547 -4.777 1 81.75 282 GLU B CA 1
ATOM 5086 C C . GLU B 1 282 ? -16.734 31.016 -4.547 1 81.75 282 GLU B C 1
ATOM 5088 O O . GLU B 1 282 ? -16.234 31.031 -3.418 1 81.75 282 GLU B O 1
ATOM 5093 N N . GLY B 1 283 ? -16.156 30.516 -5.625 1 75.25 283 GLY B N 1
ATOM 5094 C CA . GLY B 1 283 ? -14.797 30 -5.535 1 75.25 283 GLY B CA 1
ATOM 5095 C C . GLY B 1 283 ? -13.734 31.078 -5.625 1 75.25 283 GLY B C 1
ATOM 5096 O O . GLY B 1 283 ? -14.047 32.25 -5.547 1 75.25 283 GLY B O 1
ATOM 5097 N N . ILE B 1 284 ? -12.484 30.625 -5.609 1 65.75 284 ILE B N 1
ATOM 5098 C CA . ILE B 1 284 ? -11.312 31.5 -5.59 1 65.75 284 ILE B CA 1
ATOM 5099 C C . ILE B 1 284 ? -11.148 32.156 -6.949 1 65.75 284 ILE B C 1
ATOM 5101 O O . ILE B 1 284 ? -10.594 33.281 -7.047 1 65.75 284 ILE B O 1
ATOM 5105 N N . PHE B 1 285 ? -11.633 31.453 -7.895 1 65.81 285 PHE B N 1
ATOM 5106 C CA . PHE B 1 285 ? -11.547 32 -9.242 1 65.81 285 PHE B CA 1
ATOM 5107 C C . PHE B 1 285 ? -12.906 32.5 -9.719 1 65.81 285 PHE B C 1
ATOM 5109 O O . PHE B 1 285 ? -13.945 31.953 -9.312 1 65.81 285 PHE B O 1
ATOM 5116 N N . GLU B 1 286 ? -12.719 33.562 -10.484 1 64.5 286 GLU B N 1
ATOM 5117 C CA . GLU B 1 286 ? -13.945 34.094 -11.055 1 64.5 286 GLU B CA 1
ATOM 5118 C C . GLU B 1 286 ? -14.734 33 -11.789 1 64.5 286 GLU B C 1
ATOM 5120 O O . GLU B 1 286 ? -14.172 32.25 -12.594 1 64.5 286 GLU B O 1
ATOM 5125 N N . GLY B 1 287 ? -15.938 32.875 -11.445 1 69.75 287 GLY B N 1
ATOM 5126 C CA . GLY B 1 287 ? -16.812 31.922 -12.125 1 69.75 287 GLY B CA 1
ATOM 5127 C C . GLY B 1 287 ? -16.797 30.547 -11.5 1 69.75 287 GLY B C 1
ATOM 5128 O O . GLY B 1 287 ? -17.609 29.688 -11.836 1 69.75 287 GLY B O 1
ATOM 5129 N N . MET B 1 288 ? -15.859 30.422 -10.633 1 78.12 288 MET B N 1
ATOM 5130 C CA . MET B 1 288 ? -15.797 29.125 -9.969 1 78.12 288 MET B CA 1
ATOM 5131 C C . MET B 1 288 ? -16.812 29.031 -8.836 1 78.12 288 MET B C 1
ATOM 5133 O O . MET B 1 288 ? -16.984 30 -8.078 1 78.12 288 MET B O 1
ATOM 5137 N N . ALA B 1 289 ? -17.578 27.891 -8.891 1 84.94 289 ALA B N 1
ATOM 5138 C CA . ALA B 1 289 ? -18.531 27.625 -7.809 1 84.94 289 ALA B CA 1
ATOM 5139 C C . ALA B 1 289 ? -18.078 26.453 -6.953 1 84.94 289 ALA B C 1
ATOM 5141 O O . ALA B 1 289 ? -17.562 25.453 -7.473 1 84.94 289 ALA B O 1
ATOM 5142 N N . LEU B 1 290 ? -18.203 26.656 -5.613 1 88.56 290 LEU B N 1
ATOM 5143 C CA . LEU B 1 290 ? -17.891 25.609 -4.648 1 88.56 290 LEU B CA 1
ATOM 5144 C C . LEU B 1 290 ? -19.141 25.172 -3.887 1 88.56 290 LEU B C 1
ATOM 5146 O O . LEU B 1 290 ? -19.953 26.016 -3.496 1 88.56 290 LEU B O 1
ATOM 5150 N N . ASN B 1 291 ? -19.281 23.922 -3.84 1 89.19 291 ASN B N 1
ATOM 5151 C CA . ASN B 1 291 ? -20.391 23.344 -3.105 1 89.19 291 ASN B CA 1
ATOM 5152 C C . ASN B 1 291 ? -19.922 22.672 -1.813 1 89.19 291 ASN B C 1
ATOM 5154 O O . ASN B 1 291 ? -19.062 21.812 -1.838 1 89.19 291 ASN B O 1
ATOM 5158 N N . VAL B 1 292 ? -20.484 23.125 -0.739 1 89.88 292 VAL B N 1
ATOM 5159 C CA . VAL B 1 292 ? -20.297 22.406 0.521 1 89.88 292 VAL B CA 1
ATOM 5160 C C . VAL B 1 292 ? -21.391 21.344 0.67 1 89.88 292 VAL B C 1
ATOM 5162 O O . VAL B 1 292 ? -22.578 21.672 0.753 1 89.88 292 VAL B O 1
ATOM 5165 N N . THR B 1 293 ? -21 20.094 0.744 1 89.94 293 THR B N 1
ATOM 5166 C CA . THR B 1 293 ? -21.938 18.969 0.8 1 89.94 293 THR B CA 1
ATO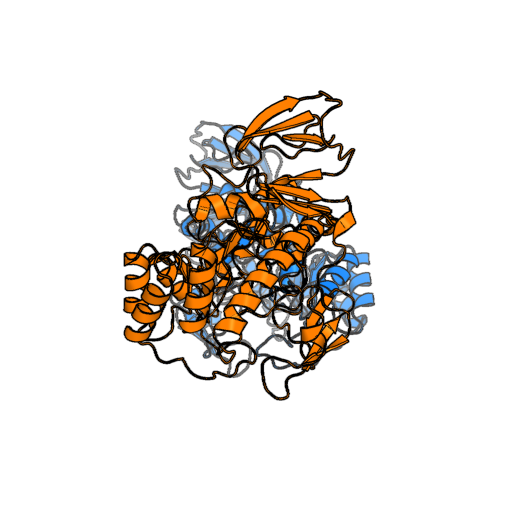M 5167 C C . THR B 1 293 ? -22.469 18.781 2.215 1 89.94 293 THR B C 1
ATOM 5169 O O . THR B 1 293 ? -21.984 19.391 3.16 1 89.94 293 THR B O 1
ATOM 5172 N N . PRO B 1 294 ? -23.469 17.969 2.311 1 85.44 294 PRO B N 1
ATOM 5173 C CA . PRO B 1 294 ? -24 17.688 3.646 1 85.44 294 PRO B CA 1
ATOM 5174 C C . PRO B 1 294 ? -22.953 17.062 4.57 1 85.44 294 PRO B C 1
ATOM 5176 O O . PRO B 1 294 ? -23.016 17.25 5.785 1 85.44 294 PRO B O 1
ATOM 5179 N N . GLU B 1 295 ? -22.016 16.391 3.957 1 82.62 295 GLU B N 1
ATOM 5180 C CA . GLU B 1 295 ? -20.969 15.766 4.75 1 82.62 295 GLU B CA 1
ATOM 5181 C C . GLU B 1 295 ? -19.875 16.766 5.105 1 82.62 295 GLU B C 1
ATOM 5183 O O . GLU B 1 295 ? -19 16.484 5.918 1 82.62 295 GLU B O 1
ATOM 5188 N N . GLY B 1 296 ? -20 17.984 4.477 1 82.81 296 GLY B N 1
ATOM 5189 C CA . GLY B 1 296 ? -19.094 19.062 4.816 1 82.81 296 GLY B CA 1
ATOM 5190 C C . GLY B 1 296 ? -17.891 19.125 3.902 1 82.81 296 GLY B C 1
ATOM 5191 O O . GLY B 1 296 ? -16.844 19.688 4.27 1 82.81 296 GLY B O 1
ATOM 5192 N N . PHE B 1 297 ? -18 18.516 2.715 1 87.94 297 PHE B N 1
ATOM 5193 C CA . PHE B 1 297 ? -16.875 18.547 1.778 1 87.94 297 PHE B CA 1
ATOM 5194 C C . PHE B 1 297 ? -17.078 19.656 0.74 1 87.94 297 PHE B C 1
ATOM 5196 O O . PHE B 1 297 ? -18.203 20.016 0.431 1 87.94 297 PHE B O 1
ATOM 5203 N N . VAL B 1 298 ? -15.984 20.172 0.311 1 88.31 298 VAL B N 1
ATOM 5204 C CA . VAL B 1 298 ? -16.016 21.266 -0.649 1 88.31 298 VAL B CA 1
ATOM 5205 C C . VAL B 1 298 ? -15.703 20.75 -2.047 1 88.31 298 VAL B C 1
ATOM 5207 O O . VAL B 1 298 ? -14.57 20.344 -2.32 1 88.31 298 VAL B O 1
ATOM 5210 N N . LEU B 1 299 ? -16.656 20.828 -2.918 1 87.69 299 LEU B N 1
ATOM 5211 C CA . LEU B 1 299 ? -16.531 20.281 -4.266 1 87.69 299 LEU B CA 1
ATOM 5212 C C . LEU B 1 299 ? -16.844 21.344 -5.312 1 87.69 299 LEU B C 1
ATOM 5214 O O . LEU B 1 299 ? -17.672 22.234 -5.078 1 87.69 299 LEU B O 1
ATOM 5218 N N . THR B 1 300 ? -16.109 21.234 -6.391 1 86.25 300 THR B N 1
ATOM 5219 C CA . THR B 1 300 ? -16.531 22.016 -7.547 1 86.25 300 THR B CA 1
ATOM 5220 C C . THR B 1 300 ? -17.812 21.438 -8.156 1 86.25 300 THR B C 1
ATOM 5222 O O . THR B 1 300 ? -18.281 20.391 -7.723 1 86.25 300 THR B O 1
ATOM 5225 N N . ASP B 1 301 ? -18.172 22.172 -9.148 1 82.25 301 ASP B N 1
ATOM 5226 C CA . ASP B 1 301 ? -19.375 21.703 -9.844 1 82.25 301 ASP B CA 1
ATOM 5227 C C . ASP B 1 301 ? -19.109 20.359 -10.531 1 82.25 301 ASP B C 1
ATOM 5229 O O . ASP B 1 301 ? -20.031 19.562 -10.711 1 82.25 301 ASP B O 1
ATOM 5233 N N . THR B 1 302 ? -17.859 20.125 -10.828 1 79.44 302 THR B N 1
ATOM 5234 C CA . THR B 1 302 ? -17.5 18.891 -11.508 1 79.44 302 THR B CA 1
ATOM 5235 C C . THR B 1 302 ? -17.156 17.797 -10.5 1 79.44 302 THR B C 1
ATOM 5237 O O . THR B 1 302 ? -16.812 16.672 -10.891 1 79.44 302 THR B O 1
ATOM 5240 N N . GLY B 1 303 ? -17.234 18.141 -9.242 1 79.69 303 GLY B N 1
ATOM 5241 C CA . GLY B 1 303 ? -17.016 17.141 -8.219 1 79.69 303 GLY B CA 1
ATOM 5242 C C . GLY B 1 303 ? -15.57 17.094 -7.738 1 79.69 303 GLY B C 1
ATOM 5243 O O . GLY B 1 303 ? -15.203 16.219 -6.938 1 79.69 303 GLY B O 1
ATOM 5244 N N . ARG B 1 304 ? -14.82 18 -8.195 1 80.12 304 ARG B N 1
ATOM 5245 C CA . ARG B 1 304 ? -13.422 18.062 -7.777 1 80.12 304 ARG B CA 1
ATOM 5246 C C . ARG B 1 304 ? -13.297 18.594 -6.352 1 80.12 304 ARG B C 1
ATOM 5248 O O . ARG B 1 304 ? -13.938 19.578 -5.996 1 80.12 304 ARG B O 1
ATOM 5255 N N . LEU B 1 305 ? -12.492 17.953 -5.617 1 83.38 305 LEU B N 1
ATOM 5256 C CA . LEU B 1 305 ? -12.25 18.391 -4.246 1 83.38 305 LEU B CA 1
ATOM 5257 C C . LEU B 1 305 ? -11.383 19.641 -4.223 1 83.38 305 LEU B C 1
ATOM 5259 O O . LEU B 1 305 ? -10.344 19.688 -4.891 1 83.38 305 LEU B O 1
ATOM 5263 N N . CYS B 1 306 ? -11.828 20.594 -3.635 1 80.44 306 CYS B N 1
ATOM 5264 C CA . CYS B 1 306 ? -11.086 21.828 -3.477 1 80.44 306 CYS B CA 1
ATOM 5265 C C . CYS B 1 306 ? -10.734 22.078 -2.012 1 80.44 306 CYS B C 1
ATOM 5267 O O . CYS B 1 306 ? -11.469 22.781 -1.306 1 80.44 306 CYS B O 1
ATOM 5269 N N . GLY B 1 307 ? -9.602 21.625 -1.607 1 83.75 307 GLY B N 1
ATOM 5270 C CA . GLY B 1 307 ? -9.258 21.719 -0.199 1 83.75 307 GLY B CA 1
ATOM 5271 C C . GLY B 1 307 ? -10.195 20.938 0.699 1 83.75 307 GLY B C 1
ATOM 5272 O O . GLY B 1 307 ? -10.969 20.094 0.222 1 83.75 307 GLY B O 1
ATOM 5273 N N . SER B 1 308 ? -9.93 21.125 1.963 1 87.56 308 SER B N 1
ATOM 5274 C CA . SER B 1 308 ? -10.773 20.453 2.938 1 87.56 308 SER B CA 1
ATOM 5275 C C . SER B 1 308 ? -11.648 21.438 3.701 1 87.56 308 SER B C 1
ATOM 5277 O O . SER B 1 308 ? -11.406 22.641 3.65 1 87.56 308 SER B O 1
ATOM 5279 N N . SER B 1 309 ? -12.672 20.891 4.289 1 89.56 309 SER B N 1
ATOM 5280 C CA . SER B 1 309 ? -13.523 21.703 5.152 1 89.56 309 SER B CA 1
ATOM 5281 C C . SER B 1 309 ? -13.688 21.062 6.527 1 89.56 309 SER B C 1
ATOM 5283 O O . SER B 1 309 ? -14.391 21.609 7.387 1 89.56 309 SER B O 1
ATOM 5285 N N . GLN B 1 310 ? -13.055 19.984 6.707 1 93.94 310 GLN B N 1
ATOM 5286 C CA . GLN B 1 310 ? -13.18 19.281 7.98 1 93.94 310 GLN B CA 1
ATOM 5287 C C . GLN B 1 310 ? -11.938 19.5 8.852 1 93.94 310 GLN B C 1
ATOM 5289 O O . GLN B 1 310 ? -10.812 19.359 8.367 1 93.94 310 GLN B O 1
ATOM 5294 N N . PRO B 1 311 ? -12.219 19.875 10.078 1 96.69 311 PRO B N 1
ATOM 5295 C CA . PRO B 1 311 ? -11.07 20.062 10.977 1 96.69 311 PRO B CA 1
ATOM 5296 C C . PRO B 1 311 ? -10.422 18.75 11.383 1 96.69 311 PRO B C 1
ATOM 5298 O O . PRO B 1 311 ? -10.984 17.672 11.133 1 96.69 311 PRO B O 1
ATOM 5301 N N . VAL B 1 312 ? -9.312 18.781 12.016 1 98.56 312 VAL B N 1
ATOM 5302 C CA . VAL B 1 312 ? -8.516 17.609 12.398 1 98.56 312 VAL B CA 1
ATOM 5303 C C . VAL B 1 312 ? -9.32 16.719 13.336 1 98.56 312 VAL B C 1
ATOM 5305 O O . VAL B 1 312 ? -9.211 15.5 13.281 1 98.56 312 VAL B O 1
ATOM 5308 N N . LEU B 1 313 ? -10.188 17.281 14.211 1 98.56 313 LEU B N 1
ATOM 5309 C CA . LEU B 1 313 ? -11 16.469 15.109 1 98.56 313 LEU B CA 1
ATOM 5310 C C . LEU B 1 313 ? -11.906 15.531 14.328 1 98.56 313 LEU B C 1
ATOM 5312 O O . LEU B 1 313 ? -12.164 14.406 14.766 1 98.56 313 LEU B O 1
ATOM 5316 N N . PHE B 1 314 ? -12.398 16.047 13.227 1 97.44 314 PHE B N 1
ATOM 5317 C CA . PHE B 1 314 ? -13.203 15.203 12.359 1 97.44 314 PHE B CA 1
ATOM 5318 C C . PHE B 1 314 ? -12.375 14.031 11.836 1 97.44 314 PHE B C 1
ATOM 5320 O O . PHE B 1 314 ? -12.859 12.898 11.781 1 97.44 314 PHE B O 1
ATOM 5327 N N . ASP B 1 315 ? -11.156 14.328 11.438 1 98.31 315 ASP B N 1
ATOM 5328 C CA . ASP B 1 315 ? -10.234 13.305 10.953 1 98.31 315 ASP B CA 1
ATOM 5329 C C . ASP B 1 315 ? -9.977 12.25 12.023 1 98.31 315 ASP B C 1
ATOM 5331 O O . ASP B 1 315 ? -9.961 11.047 11.727 1 98.31 315 ASP B O 1
ATOM 5335 N N . ILE B 1 316 ? -9.719 12.68 13.25 1 98.81 316 ILE B N 1
ATOM 5336 C CA . ILE B 1 316 ? -9.5 11.773 14.367 1 98.81 316 ILE B CA 1
ATOM 5337 C C . ILE B 1 316 ? -10.711 10.852 14.531 1 98.81 316 ILE B C 1
ATOM 5339 O O . ILE B 1 316 ? -10.562 9.641 14.648 1 98.81 316 ILE B O 1
ATOM 5343 N N . ARG B 1 317 ? -11.891 11.453 14.531 1 98.5 317 ARG B N 1
ATOM 5344 C CA . ARG B 1 317 ? -13.125 10.68 14.648 1 98.5 317 ARG B CA 1
ATOM 5345 C C . ARG B 1 317 ? -13.203 9.609 13.57 1 98.5 317 ARG B C 1
ATOM 5347 O O . ARG B 1 317 ? -13.531 8.453 13.859 1 98.5 317 ARG B O 1
ATOM 5354 N N . ASN B 1 318 ? -12.914 9.984 12.367 1 98.12 318 ASN B N 1
ATOM 5355 C CA . ASN B 1 318 ? -12.977 9.047 11.25 1 98.12 318 ASN B CA 1
ATOM 5356 C C . ASN B 1 318 ? -12.023 7.875 11.445 1 98.12 318 ASN B C 1
ATOM 5358 O O . ASN B 1 318 ? -12.414 6.715 11.289 1 98.12 318 ASN B O 1
ATOM 5362 N N . LEU B 1 319 ? -10.797 8.188 11.797 1 98.69 319 LEU B N 1
ATOM 5363 C CA . LEU B 1 319 ? -9.797 7.129 11.977 1 98.69 319 LEU B CA 1
ATOM 5364 C C . LEU B 1 319 ? -10.219 6.168 13.086 1 98.69 319 LEU B C 1
ATOM 5366 O O . LEU B 1 319 ? -10.094 4.949 12.938 1 98.69 319 LEU B O 1
ATOM 5370 N N . VAL B 1 320 ? -10.695 6.754 14.164 1 98.62 320 VAL B N 1
ATOM 5371 C CA . VAL B 1 320 ? -11.062 5.918 15.305 1 98.62 320 VAL B CA 1
ATOM 5372 C C . VAL B 1 320 ? -12.297 5.082 14.961 1 98.62 320 VAL B C 1
ATOM 5374 O O . VAL B 1 320 ? -12.281 3.859 15.125 1 98.62 320 VAL B O 1
ATOM 5377 N N . ASN B 1 321 ? -13.289 5.695 14.391 1 98.12 321 ASN B N 1
ATOM 5378 C CA . ASN B 1 321 ? -14.594 5.055 14.25 1 98.12 321 ASN B CA 1
ATOM 5379 C C . ASN B 1 321 ? -14.656 4.18 13 1 98.12 321 ASN B C 1
ATOM 5381 O O . ASN B 1 321 ? -15.336 3.154 12.992 1 98.12 321 ASN B O 1
ATOM 5385 N N . ASN B 1 322 ? -13.953 4.57 11.961 1 97.12 322 ASN B N 1
ATOM 5386 C CA . ASN B 1 322 ? -14.18 3.914 10.68 1 97.12 322 ASN B CA 1
ATOM 5387 C C . ASN B 1 322 ? -12.961 3.117 10.234 1 97.12 322 ASN B C 1
ATOM 5389 O O . ASN B 1 322 ? -13.086 2.143 9.484 1 97.12 322 ASN B O 1
ATOM 5393 N N . VAL B 1 323 ? -11.812 3.467 10.664 1 97.19 323 VAL B N 1
ATOM 5394 C CA . VAL B 1 323 ? -10.594 2.791 10.211 1 97.19 323 VAL B CA 1
ATOM 5395 C C . VAL B 1 323 ? -10.086 1.865 11.312 1 97.19 323 VAL B C 1
ATOM 5397 O O . VAL B 1 323 ? -9.336 0.921 11.039 1 97.19 323 VAL B O 1
ATOM 5400 N N . GLY B 1 324 ? -10.391 2.191 12.594 1 97.62 324 GLY B N 1
ATOM 5401 C CA . GLY B 1 324 ? -10.023 1.337 13.711 1 97.62 324 GLY B CA 1
ATOM 5402 C C . GLY B 1 324 ? -8.68 1.689 14.312 1 97.62 324 GLY B C 1
ATOM 5403 O O . GLY B 1 324 ? -8.016 0.838 14.914 1 97.62 324 GLY B O 1
ATOM 5404 N N . ILE B 1 325 ? -8.234 2.891 14.125 1 98.12 325 ILE B N 1
ATOM 5405 C CA . ILE B 1 325 ? -6.992 3.357 14.734 1 98.12 325 ILE B CA 1
ATOM 5406 C C . ILE B 1 325 ? -7.266 3.84 16.156 1 98.12 325 ILE B C 1
ATOM 5408 O O . ILE B 1 325 ? -8.195 4.613 16.391 1 98.12 325 ILE B O 1
ATOM 5412 N N . PRO B 1 326 ? -6.48 3.422 17.125 1 98.25 326 PRO B N 1
ATOM 5413 C CA . PRO B 1 326 ? -6.703 3.883 18.5 1 98.25 326 PRO B CA 1
ATOM 5414 C C . PRO B 1 326 ? -6.574 5.398 18.641 1 98.25 326 PRO B C 1
ATOM 5416 O O . PRO B 1 326 ? -5.727 6.012 17.984 1 98.25 326 PRO B O 1
ATOM 5419 N N . LEU B 1 327 ? -7.363 5.961 19.469 1 98.5 327 LEU B N 1
ATOM 5420 C CA . LEU B 1 327 ? -7.336 7.406 19.688 1 98.5 327 LEU B CA 1
ATOM 5421 C C . LEU B 1 327 ? -5.941 7.867 20.078 1 98.5 327 LEU B C 1
ATOM 5423 O O . LEU B 1 327 ? -5.469 8.906 19.609 1 98.5 327 LEU B O 1
ATOM 5427 N N . GLU B 1 328 ? -5.273 7.086 20.922 1 98.5 328 GLU B N 1
ATOM 5428 C CA . GLU B 1 328 ? -3.934 7.445 21.359 1 98.5 328 GLU B CA 1
ATOM 5429 C C . GLU B 1 328 ? -2.98 7.605 20.188 1 98.5 328 GLU B C 1
ATOM 5431 O O . GLU B 1 328 ? -2.152 8.516 20.172 1 98.5 328 GLU B O 1
ATOM 5436 N N . THR B 1 329 ? -3.139 6.734 19.234 1 98.62 329 THR B N 1
ATOM 5437 C CA . THR B 1 329 ? -2.328 6.816 18.016 1 98.62 329 THR B CA 1
ATOM 5438 C C . THR B 1 329 ? -2.68 8.062 17.219 1 98.62 329 THR B C 1
ATOM 5440 O O . THR B 1 329 ? -1.79 8.758 16.719 1 98.62 329 THR B O 1
ATOM 5443 N N . CYS B 1 330 ? -3.939 8.328 17.109 1 98.81 330 CYS B N 1
ATOM 5444 C CA . CYS B 1 330 ? -4.395 9.523 16.406 1 98.81 330 CYS B CA 1
ATOM 5445 C C . CYS B 1 330 ? -3.836 10.781 17.062 1 98.81 330 CYS B C 1
ATOM 5447 O O . CYS B 1 330 ? -3.42 11.711 16.359 1 98.81 330 CYS B O 1
ATOM 5449 N N . LEU B 1 331 ? -3.807 10.805 18.359 1 98.81 331 LEU B N 1
ATOM 5450 C CA . LEU B 1 331 ? -3.338 11.984 19.078 1 98.81 331 LEU B CA 1
ATOM 5451 C C . LEU B 1 331 ? -1.846 12.203 18.859 1 98.81 331 LEU B C 1
ATOM 5453 O O . LEU B 1 331 ? -1.383 13.344 18.797 1 98.81 331 LEU B O 1
ATOM 5457 N N . LYS B 1 332 ? -1.108 11.133 18.734 1 98.75 332 LYS B N 1
ATOM 5458 C CA . LYS B 1 332 ? 0.295 11.297 18.359 1 98.75 332 LYS B CA 1
ATOM 5459 C C . LYS B 1 332 ? 0.432 12 17.016 1 98.75 332 LYS B C 1
ATOM 5461 O O . LYS B 1 332 ? 1.207 12.945 16.891 1 98.75 332 LYS B O 1
ATOM 5466 N N . MET B 1 333 ? -0.312 11.586 16.062 1 98.88 333 MET B N 1
ATOM 5467 C CA . MET B 1 333 ? -0.235 12.148 14.719 1 98.88 333 MET B CA 1
ATOM 5468 C C . MET B 1 333 ? -0.699 13.594 14.703 1 98.88 333 MET B C 1
ATOM 5470 O O . MET B 1 333 ? -0.154 14.422 13.961 1 98.88 333 MET B O 1
ATOM 5474 N N . ALA B 1 334 ? -1.663 13.922 15.523 1 98.88 334 ALA B N 1
ATOM 5475 C CA . ALA B 1 334 ? -2.322 15.219 15.461 1 98.88 334 ALA B CA 1
ATOM 5476 C C . ALA B 1 334 ? -1.64 16.234 16.375 1 98.88 334 ALA B C 1
ATOM 5478 O O . ALA B 1 334 ? -1.781 17.438 16.203 1 98.88 334 ALA B O 1
ATOM 5479 N N . CYS B 1 335 ? -0.936 15.742 17.422 1 98.88 335 CYS B N 1
ATOM 5480 C CA . CYS B 1 335 ? -0.47 16.641 18.469 1 98.88 335 CYS B CA 1
ATOM 5481 C C . CYS B 1 33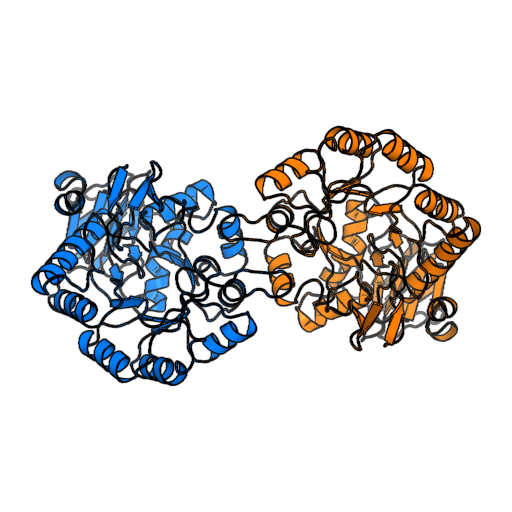5 ? 1.033 16.5 18.688 1 98.88 335 CYS B C 1
ATOM 5483 O O . CYS 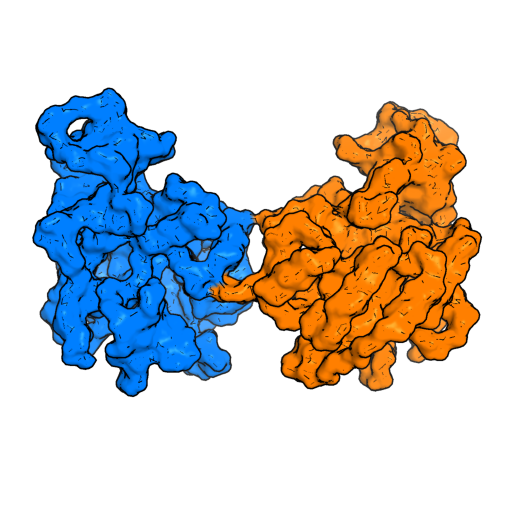B 1 335 ? 1.768 17.484 18.594 1 98.88 335 CYS B O 1
ATOM 5485 N N . LEU B 1 336 ? 1.467 15.328 18.781 1 98.88 336 LEU B N 1
ATOM 5486 C CA . LEU B 1 336 ? 2.844 15.117 19.219 1 98.88 336 LEU B CA 1
ATOM 5487 C C . LEU B 1 336 ? 3.793 15.102 18.031 1 98.88 336 LEU B C 1
ATOM 5489 O O . LEU B 1 336 ? 4.832 15.766 18.047 1 98.88 336 LEU B O 1
ATOM 5493 N N . ASN B 1 337 ? 3.463 14.328 16.969 1 98.94 337 ASN B N 1
ATOM 5494 C CA . ASN B 1 337 ? 4.371 14.141 15.844 1 98.94 337 ASN B CA 1
ATOM 5495 C C . ASN B 1 337 ? 4.781 15.477 15.227 1 98.94 337 ASN B C 1
ATOM 5497 O O . ASN B 1 337 ? 5.965 15.703 14.969 1 98.94 337 ASN B O 1
ATOM 5501 N N . PRO B 1 338 ? 3.816 16.391 14.977 1 98.94 338 PRO B N 1
ATOM 5502 C CA . PRO B 1 338 ? 4.254 17.688 14.445 1 98.94 338 PRO B CA 1
ATOM 5503 C C . PRO B 1 338 ? 5.168 18.438 15.414 1 98.94 338 PRO B C 1
ATOM 5505 O O . PRO B 1 338 ? 6.07 19.156 14.984 1 98.94 338 PRO B O 1
ATOM 5508 N N . CYS B 1 339 ? 4.957 18.312 16.734 1 98.94 339 CYS B N 1
ATOM 5509 C CA . CYS B 1 339 ? 5.84 18.938 17.719 1 98.94 339 CYS B CA 1
ATOM 5510 C C . CYS B 1 339 ? 7.25 18.359 17.625 1 98.94 339 CYS B C 1
ATOM 5512 O O . CYS B 1 339 ? 8.227 19.094 17.75 1 98.94 339 CYS B O 1
ATOM 5514 N N . ILE B 1 340 ? 7.316 17.047 17.453 1 98.88 340 ILE B N 1
ATOM 5515 C CA . ILE B 1 340 ? 8.617 16.422 17.281 1 98.88 340 ILE B CA 1
ATOM 5516 C C . ILE B 1 340 ? 9.281 16.906 16 1 98.88 340 ILE B C 1
ATOM 5518 O O . ILE B 1 340 ? 10.438 17.344 16.016 1 98.88 340 ILE B O 1
ATOM 5522 N N . LYS B 1 341 ? 8.57 16.953 14.906 1 98.81 341 LYS B N 1
ATOM 5523 C CA . LYS B 1 341 ? 9.109 17.312 13.594 1 98.81 341 LYS B CA 1
ATOM 5524 C C . LYS B 1 341 ? 9.656 18.734 13.594 1 98.81 341 LYS B C 1
ATOM 5526 O O . LYS B 1 341 ? 10.719 18.984 13.023 1 98.81 341 LYS B O 1
ATOM 5531 N N . TYR B 1 342 ? 8.945 19.625 14.289 1 98.75 342 TYR B N 1
ATOM 5532 C CA . TYR B 1 342 ? 9.289 21.031 14.141 1 98.75 342 TYR B CA 1
ATOM 5533 C C . TYR B 1 342 ? 9.93 21.578 15.414 1 98.75 342 TYR B C 1
ATOM 5535 O O . TYR B 1 342 ? 10.102 22.797 15.555 1 98.75 342 TYR B O 1
ATOM 5543 N N . GLY B 1 343 ? 10.188 20.719 16.438 1 98.5 343 GLY B N 1
ATOM 5544 C CA . GLY B 1 343 ? 11.07 21.062 17.531 1 98.5 343 GLY B CA 1
ATOM 5545 C C . GLY B 1 343 ? 10.344 21.703 18.703 1 98.5 343 GLY B C 1
ATOM 5546 O O . GLY B 1 343 ? 10.883 22.578 19.375 1 98.5 343 GLY B O 1
ATOM 5547 N N . PHE B 1 344 ? 9.133 21.219 18.953 1 98.62 344 PHE B N 1
ATOM 5548 C CA . PHE B 1 344 ? 8.375 21.797 20.047 1 98.62 344 PHE B CA 1
ATOM 5549 C C . PHE B 1 344 ? 8.039 20.75 21.094 1 98.62 344 PHE B C 1
ATOM 5551 O O . PHE B 1 344 ? 7.363 21.031 22.094 1 98.62 344 PHE B O 1
ATOM 5558 N N . ALA B 1 345 ? 8.523 19.5 20.969 1 98.62 345 ALA B N 1
ATOM 5559 C CA . ALA B 1 345 ? 8.07 18.359 21.75 1 98.62 345 ALA B CA 1
ATOM 5560 C C . ALA B 1 345 ? 8.508 18.484 23.219 1 98.62 345 ALA B C 1
ATOM 5562 O O . ALA B 1 345 ? 7.953 17.828 24.094 1 98.62 345 ALA B O 1
ATOM 5563 N N . ASP B 1 346 ? 9.477 19.328 23.484 1 98.38 346 ASP B N 1
ATOM 5564 C CA . ASP B 1 346 ? 9.945 19.531 24.859 1 98.38 346 ASP B CA 1
ATOM 5565 C C . ASP B 1 346 ? 8.906 20.281 25.688 1 98.38 346 ASP B C 1
ATOM 5567 O O . ASP B 1 346 ? 8.875 20.141 26.906 1 98.38 346 ASP B O 1
ATOM 5571 N N . ARG B 1 347 ? 7.992 20.984 25.047 1 98.31 347 ARG B N 1
ATOM 5572 C CA . ARG B 1 347 ? 7.09 21.828 25.828 1 98.31 347 ARG B CA 1
ATOM 5573 C C . ARG B 1 347 ? 5.645 21.641 25.375 1 98.31 347 ARG B C 1
ATOM 5575 O O . ARG B 1 347 ? 4.715 22.078 26.062 1 98.31 347 ARG B O 1
ATOM 5582 N N . LYS B 1 348 ? 5.41 20.984 24.297 1 98.69 348 LYS B N 1
ATOM 5583 C CA . LYS B 1 348 ? 4.062 20.828 23.766 1 98.69 348 LYS B CA 1
ATOM 5584 C C . LYS B 1 348 ? 3.842 19.406 23.25 1 98.69 348 LYS B C 1
ATOM 5586 O O . LYS B 1 348 ? 4.77 18.594 23.234 1 98.69 348 LYS B O 1
ATOM 5591 N N . GLY B 1 349 ? 2.617 19.031 22.906 1 98.75 349 GLY B N 1
ATOM 5592 C CA . GLY B 1 349 ? 2.303 17.812 22.188 1 98.75 349 GLY B CA 1
ATOM 5593 C C . GLY B 1 349 ? 1.734 16.719 23.062 1 98.75 349 GLY B C 1
ATOM 5594 O O . GLY B 1 349 ? 1.115 15.773 22.578 1 98.75 349 GLY B O 1
ATOM 5595 N N . THR B 1 350 ? 1.979 16.719 24.359 1 98.75 350 THR B N 1
ATOM 5596 C CA . THR B 1 350 ? 1.426 15.75 25.312 1 98.75 350 THR B CA 1
ATOM 5597 C C . THR B 1 350 ? 0.999 16.453 26.594 1 98.75 350 THR B C 1
ATOM 5599 O O . THR B 1 350 ? 1.368 17.594 26.844 1 98.75 350 THR B O 1
ATOM 5602 N N . ILE B 1 351 ? 0.164 15.758 27.312 1 98.81 351 ILE B N 1
ATOM 5603 C CA . ILE B 1 351 ? -0.22 16.219 28.641 1 98.81 351 ILE B CA 1
ATOM 5604 C C . ILE B 1 351 ? 0.712 15.625 29.688 1 98.81 351 ILE B C 1
ATOM 5606 O O . ILE B 1 351 ? 0.528 14.477 30.109 1 98.81 351 ILE B O 1
ATOM 5610 N N . GLU B 1 352 ? 1.657 16.375 30.031 1 98.5 352 GLU B N 1
ATOM 5611 C CA . GLU B 1 352 ? 2.67 15.984 31.016 1 98.5 352 GLU B CA 1
ATOM 5612 C C . GLU B 1 352 ? 3.086 17.172 31.875 1 98.5 352 GLU B C 1
ATOM 5614 O O . GLU B 1 352 ? 3.094 18.312 31.406 1 98.5 352 GLU B O 1
ATOM 5619 N N . VAL B 1 353 ? 3.479 16.859 33.094 1 98.44 353 VAL B N 1
ATOM 5620 C CA . VAL B 1 353 ? 3.961 17.906 34 1 98.44 353 VAL B CA 1
ATOM 5621 C C . VAL B 1 353 ? 5.18 18.594 33.375 1 98.44 353 VAL B C 1
ATOM 5623 O O . VAL B 1 353 ? 6.086 17.922 32.875 1 98.44 353 VAL B O 1
ATOM 5626 N N . GLY B 1 354 ? 5.156 19.891 33.438 1 98.5 354 GLY B N 1
ATOM 5627 C CA . GLY B 1 354 ? 6.258 20.656 32.906 1 98.5 354 GLY B CA 1
ATOM 5628 C C . GLY B 1 354 ? 5.957 21.234 31.516 1 98.5 354 GLY B C 1
ATOM 5629 O O . GLY B 1 354 ? 6.594 22.203 31.094 1 98.5 354 GLY B O 1
ATOM 5630 N N . LYS B 1 355 ? 5.027 20.75 30.812 1 98.75 355 LYS B N 1
ATOM 5631 C CA . LYS B 1 355 ? 4.703 21.188 29.453 1 98.75 355 LYS B CA 1
ATOM 5632 C C . LYS B 1 355 ? 3.623 22.266 29.484 1 98.75 355 LYS B C 1
ATOM 5634 O O . LYS B 1 355 ? 2.959 22.469 30.5 1 98.75 355 LYS B O 1
ATOM 5639 N N . ASP B 1 356 ? 3.557 23.016 28.375 1 98.69 356 ASP B N 1
ATOM 5640 C CA . ASP B 1 356 ? 2.506 24.016 28.234 1 98.69 356 ASP B CA 1
ATOM 5641 C C . ASP B 1 356 ? 1.123 23.391 28.375 1 98.69 356 ASP B C 1
ATOM 5643 O O . ASP B 1 356 ? 0.899 22.25 27.938 1 98.69 356 ASP B O 1
ATOM 5647 N N . ALA B 1 357 ? 0.242 24.109 29.016 1 98.69 357 ALA B N 1
ATOM 5648 C CA . ALA B 1 357 ? -1.127 23.625 29.156 1 98.69 357 ALA B CA 1
ATOM 5649 C C . ALA B 1 357 ? -1.937 23.875 27.891 1 98.69 357 ALA B C 1
ATOM 5651 O O . ALA B 1 357 ? -2.908 24.625 27.906 1 98.69 357 ALA B O 1
ATOM 5652 N N . ASP B 1 358 ? -1.524 23.266 26.828 1 98.75 358 ASP B N 1
ATOM 5653 C CA . ASP B 1 358 ? -2.295 23.188 25.594 1 98.75 358 ASP B CA 1
ATOM 5654 C C . ASP B 1 358 ? -3.266 22 25.625 1 98.75 358 ASP B C 1
ATOM 5656 O O . ASP B 1 358 ? -2.859 20.859 25.438 1 98.75 358 ASP B O 1
ATOM 5660 N N . LEU B 1 359 ? -4.559 22.312 25.781 1 98.88 359 LEU B N 1
ATOM 5661 C CA . LEU B 1 359 ? -5.547 21.266 26.047 1 98.88 359 LEU B CA 1
ATOM 5662 C C . LEU B 1 359 ? -6.82 21.516 25.234 1 98.88 359 LEU B C 1
ATOM 5664 O O . LEU B 1 359 ? -7.203 22.672 25.016 1 98.88 359 LEU B O 1
ATOM 5668 N N . VAL B 1 360 ? -7.453 20.484 24.859 1 98.94 360 VAL B N 1
ATOM 5669 C CA . VAL B 1 360 ? -8.789 20.547 24.281 1 98.94 360 VAL B CA 1
ATOM 5670 C C . VAL B 1 360 ? -9.719 19.578 25 1 98.94 360 VAL B C 1
ATOM 5672 O O . VAL B 1 360 ? -9.391 18.406 25.156 1 98.94 360 VAL B O 1
ATOM 5675 N N . VAL B 1 361 ? -10.773 20.094 25.5 1 98.88 361 VAL B N 1
ATOM 5676 C CA . VAL B 1 361 ? -11.859 19.25 26.016 1 98.88 361 VAL B CA 1
ATOM 5677 C C . VAL B 1 361 ? -12.805 18.891 24.875 1 98.88 361 VAL B C 1
ATOM 5679 O O . VAL B 1 361 ? -13.352 19.766 24.203 1 98.88 361 VAL B O 1
ATOM 5682 N N . ILE B 1 362 ? -12.969 17.609 24.625 1 98.81 362 ILE B N 1
ATOM 5683 C CA . ILE B 1 362 ? -13.805 17.234 23.484 1 98.81 362 ILE B CA 1
ATOM 5684 C C . ILE B 1 362 ? -14.93 16.312 23.953 1 98.81 362 ILE B C 1
ATOM 5686 O O . ILE B 1 362 ? -14.75 15.531 24.891 1 98.81 362 ILE B O 1
ATOM 5690 N N . SER B 1 363 ? -16.047 16.406 23.266 1 98.31 363 SER B N 1
ATOM 5691 C CA . SER B 1 363 ? -17.188 15.523 23.5 1 98.31 363 SER B CA 1
ATOM 5692 C C . SER B 1 363 ? -16.984 14.156 22.859 1 98.31 363 SER B C 1
ATOM 5694 O O . SER B 1 363 ? -15.984 13.938 22.172 1 98.31 363 SER B O 1
ATOM 5696 N N . ASP B 1 364 ? -17.922 13.258 23.062 1 97.81 364 ASP B N 1
ATOM 5697 C CA . ASP B 1 364 ? -17.828 11.906 22.531 1 97.81 364 ASP B CA 1
ATOM 5698 C C . ASP B 1 364 ? -17.969 11.898 21.016 1 97.81 364 ASP B C 1
ATOM 5700 O O . ASP B 1 364 ? -17.531 10.969 20.344 1 97.81 364 ASP B O 1
ATOM 5704 N N . ASP B 1 365 ? -18.531 12.922 20.516 1 97 365 ASP B N 1
ATOM 5705 C CA . ASP B 1 365 ? -18.688 13.023 19.062 1 97 365 ASP B CA 1
ATOM 5706 C C . ASP B 1 365 ? -17.547 13.852 18.453 1 97 365 ASP B C 1
ATOM 5708 O O . ASP B 1 365 ? -17.656 14.312 17.312 1 97 365 ASP B O 1
ATOM 5712 N N . TYR B 1 366 ? -16.5 14.125 19.234 1 98.06 366 TYR B N 1
ATOM 5713 C CA . TYR B 1 366 ? -15.25 14.727 18.797 1 98.06 366 TYR B CA 1
ATOM 5714 C C . TYR B 1 366 ? -15.445 16.188 18.391 1 98.06 366 TYR B C 1
ATOM 5716 O O . TYR B 1 366 ? -14.922 16.625 17.359 1 98.06 366 TYR B O 1
ATOM 5724 N N . GLN B 1 367 ? -16.203 16.828 19.156 1 97.25 367 GLN B N 1
ATOM 5725 C CA . GLN B 1 367 ? -16.344 18.281 19.031 1 97.25 367 GLN B CA 1
ATOM 5726 C C . GLN B 1 367 ? -15.625 19 20.172 1 97.25 367 GLN B C 1
ATOM 5728 O O . GLN B 1 367 ? -15.695 18.578 21.328 1 97.25 367 GLN B O 1
ATOM 5733 N N . ALA B 1 368 ? -14.992 20.047 19.781 1 98.5 368 ALA B N 1
ATOM 5734 C CA . ALA B 1 368 ? -14.328 20.844 20.812 1 98.5 368 ALA B CA 1
ATOM 5735 C C . ALA B 1 368 ? -15.352 21.562 21.703 1 98.5 368 ALA B C 1
ATOM 5737 O O . ALA B 1 368 ? -16.281 22.188 21.203 1 98.5 368 ALA B O 1
ATOM 5738 N N . GLN B 1 369 ? -15.164 21.406 22.969 1 98.69 369 GLN B N 1
ATOM 5739 C CA . GLN B 1 369 ? -16.016 22.078 23.938 1 98.69 369 GLN B CA 1
ATOM 5740 C C . GLN B 1 369 ? -15.297 23.266 24.578 1 98.69 369 GLN B C 1
ATOM 5742 O O . GLN B 1 369 ? -15.891 24.328 24.75 1 98.69 369 GLN B O 1
ATOM 5747 N N . VAL B 1 370 ? -14.125 23.047 24.938 1 98.75 370 VAL B N 1
ATOM 5748 C CA . VAL B 1 370 ? -13.266 24.078 25.516 1 98.75 370 VAL B CA 1
ATOM 5749 C C . VAL B 1 370 ? -11.836 23.891 25.016 1 98.75 370 VAL B C 1
ATOM 5751 O O . VAL B 1 370 ? -11.359 22.766 24.875 1 98.75 370 VAL B O 1
ATOM 5754 N N . THR B 1 371 ? -11.195 25 24.719 1 98.75 371 THR B N 1
ATOM 5755 C CA . THR B 1 371 ? -9.812 24.953 24.266 1 98.75 371 THR B CA 1
ATOM 5756 C C . THR B 1 371 ? -8.938 25.875 25.125 1 98.75 371 THR B C 1
ATOM 5758 O O . THR B 1 371 ? -9.297 27.016 25.375 1 98.75 371 THR B O 1
ATOM 5761 N N . TYR B 1 372 ? -7.852 25.328 25.641 1 98.56 372 TYR B N 1
ATOM 5762 C CA . TYR B 1 372 ? -6.859 26.094 26.391 1 98.56 372 TYR B CA 1
ATOM 5763 C C . TYR B 1 372 ? -5.559 26.219 25.594 1 98.56 372 TYR B C 1
ATOM 5765 O O . TYR B 1 372 ? -5 25.203 25.156 1 98.56 372 TYR B O 1
ATOM 5773 N N . ALA B 1 373 ? -5.066 27.422 25.391 1 98.06 373 ALA B N 1
ATOM 5774 C CA . ALA B 1 373 ? -3.738 27.688 24.844 1 98.06 373 ALA B CA 1
ATOM 5775 C C . ALA B 1 373 ? -2.795 28.203 25.922 1 98.06 373 ALA B C 1
ATOM 5777 O O . ALA B 1 373 ? -2.949 29.344 26.391 1 98.06 373 ALA B O 1
ATOM 5778 N N . GLU B 1 374 ? -1.888 27.297 26.312 1 97.12 374 GLU B N 1
ATOM 5779 C CA . GLU B 1 374 ? -0.958 27.656 27.375 1 97.12 374 GLU B CA 1
ATOM 5780 C C . GLU B 1 374 ? -1.702 28.109 28.625 1 97.12 374 GLU B C 1
ATOM 5782 O O . GLU B 1 374 ? -1.376 29.156 29.203 1 97.12 374 GLU B O 1
ATOM 5787 N N . GLY B 1 375 ? -2.725 27.438 28.906 1 96.75 375 GLY B N 1
ATOM 5788 C CA . GLY B 1 375 ? -3.467 27.641 30.141 1 96.75 375 GLY B CA 1
ATOM 5789 C C . GLY B 1 375 ? -4.555 28.688 30.016 1 96.75 375 GLY B C 1
ATOM 5790 O O . GLY B 1 375 ? -5.387 28.844 30.906 1 96.75 375 GLY B O 1
ATOM 5791 N N . ARG B 1 376 ? -4.633 29.453 28.938 1 96.69 376 ARG B N 1
ATOM 5792 C CA . ARG B 1 376 ? -5.676 30.438 28.703 1 96.69 376 ARG B CA 1
ATOM 5793 C C . ARG B 1 376 ? -6.875 29.812 28 1 96.69 376 ARG B C 1
ATOM 5795 O O . ARG B 1 376 ? -6.723 29.141 26.969 1 96.69 376 ARG B O 1
ATOM 5802 N N . LYS B 1 377 ? -8.055 29.953 28.578 1 97.88 377 LYS B N 1
ATOM 5803 C CA . LYS B 1 377 ? -9.266 29.516 27.891 1 97.88 377 LYS B CA 1
ATOM 5804 C C . LYS B 1 377 ? -9.555 30.391 26.672 1 97.88 377 LYS B C 1
ATOM 5806 O O . LYS B 1 377 ? -10.055 31.516 26.812 1 97.88 377 LYS B O 1
ATOM 5811 N N . VAL B 1 378 ? -9.281 29.875 25.547 1 98 378 VAL B N 1
ATOM 5812 C CA . VAL B 1 378 ? -9.367 30.688 24.344 1 98 378 VAL B CA 1
ATOM 5813 C C . VAL B 1 378 ? -10.656 30.375 23.594 1 98 378 VAL B C 1
ATOM 5815 O O . VAL B 1 378 ? -11.008 31.047 22.625 1 98 378 VAL B O 1
ATOM 5818 N N . TYR B 1 379 ? -11.359 29.359 24.031 1 98.31 379 TYR B N 1
ATOM 5819 C CA . TYR B 1 379 ? -12.672 29.016 23.484 1 98.31 379 TYR B CA 1
ATOM 5820 C C . TYR B 1 379 ? -13.508 28.266 24.5 1 98.31 379 TYR B C 1
ATOM 5822 O O . TYR B 1 379 ? -12.992 27.406 25.234 1 98.31 379 TYR B O 1
ATOM 5830 N N . ASP B 1 380 ? -14.672 28.547 24.562 1 98.44 380 ASP B N 1
ATOM 5831 C CA . ASP B 1 380 ? -15.688 27.844 25.359 1 98.44 380 ASP B CA 1
ATOM 5832 C C . ASP B 1 380 ? -17.016 27.781 24.594 1 98.44 380 ASP B C 1
ATOM 5834 O O . ASP B 1 380 ? -17.703 28.797 24.438 1 98.44 380 ASP B O 1
ATOM 5838 N N . ARG B 1 381 ? -17.344 26.609 24.188 1 97.56 381 ARG B N 1
ATOM 5839 C CA . ARG B 1 381 ? -18.516 26.438 23.344 1 97.56 381 ARG B CA 1
ATOM 5840 C C . ARG B 1 381 ? -19.781 26.922 24.062 1 97.56 381 ARG B C 1
ATOM 5842 O O . ARG B 1 381 ? -20.688 27.453 23.422 1 97.56 381 ARG B O 1
ATOM 5849 N N . SER B 1 382 ? -19.906 26.719 25.344 1 96.88 382 SER B N 1
ATOM 5850 C CA . SER B 1 382 ? -21.094 27.094 26.094 1 96.88 382 SER B CA 1
ATOM 5851 C C . SER B 1 382 ? -21.297 28.594 26.109 1 96.88 382 SER B C 1
ATOM 5853 O O . SER B 1 382 ? -22.438 29.078 26.203 1 96.88 382 SER B O 1
ATOM 5855 N N . THR B 1 383 ? -20.25 29.359 25.938 1 96.44 383 THR B N 1
ATOM 5856 C CA . THR B 1 383 ? -20.328 30.812 26 1 96.44 383 THR B CA 1
ATOM 5857 C C . THR B 1 383 ? -20.312 31.406 24.594 1 96.44 383 THR B C 1
ATOM 5859 O O . THR B 1 383 ? -21.047 32.375 24.297 1 96.44 383 THR B O 1
ATOM 5862 N N . GLU B 1 384 ? -19.547 30.828 23.703 1 94.75 384 GLU B N 1
ATOM 5863 C CA . GLU B 1 384 ? -19.281 31.469 22.422 1 94.75 384 GLU B CA 1
ATOM 5864 C C . GLU B 1 384 ? -20.078 30.797 21.297 1 94.75 384 GLU B C 1
ATOM 5866 O O . GLU B 1 384 ? -20.266 31.391 20.234 1 94.75 384 GLU B O 1
ATOM 5871 N N . GLY B 1 385 ? -20.5 29.562 21.484 1 92.88 385 GLY B N 1
ATOM 5872 C CA . GLY B 1 385 ? -21.219 28.812 20.453 1 92.88 385 GLY B CA 1
ATOM 5873 C C . GLY B 1 385 ? -20.359 28.5 19.25 1 92.88 385 GLY B C 1
ATOM 5874 O O . GLY B 1 385 ? -19.141 28.297 19.375 1 92.88 385 GLY B O 1
ATOM 5875 N N . LYS B 1 386 ? -21.094 28.391 18.094 1 89.69 386 LYS B N 1
ATOM 5876 C CA . LYS B 1 386 ? -20.375 28.156 16.844 1 89.69 386 LYS B CA 1
ATOM 5877 C C . LYS B 1 386 ? -19.75 29.438 16.312 1 89.69 386 LYS B C 1
ATOM 5879 O O . LYS B 1 386 ? -20.391 30.5 16.344 1 89.69 386 LYS B O 1
ATOM 5884 N N . ILE B 1 387 ? -18.547 29.281 16.031 1 92.69 387 ILE B N 1
ATOM 5885 C CA . ILE B 1 387 ? -17.828 30.438 15.492 1 92.69 387 ILE B CA 1
ATOM 5886 C C . ILE B 1 387 ? -17.812 30.375 13.969 1 92.69 387 ILE B C 1
ATOM 5888 O O . ILE B 1 387 ? -17.359 29.391 13.383 1 92.69 387 ILE B O 1
ATOM 5892 N N . PHE B 1 388 ? -18.328 31.375 13.289 1 93.38 388 PHE B N 1
ATOM 5893 C CA . PHE B 1 388 ? -18.25 31.531 11.844 1 93.38 388 PHE B CA 1
ATOM 5894 C C . PHE B 1 388 ? -18.406 33 11.445 1 93.38 388 PHE B C 1
ATOM 5896 O O . PHE B 1 388 ? -19.312 33.688 11.922 1 93.38 388 PHE B O 1
ATOM 5903 N N . ASN B 1 389 ? -17.531 33.438 10.625 1 93.12 389 ASN B N 1
ATOM 5904 C CA . ASN B 1 389 ? -17.578 34.812 10.109 1 93.12 389 ASN B CA 1
ATOM 5905 C C . ASN B 1 389 ? -18.719 35 9.117 1 93.12 389 ASN B C 1
ATOM 5907 O O . ASN B 1 389 ? -18.578 34.688 7.934 1 93.12 389 ASN B O 1
ATOM 5911 N N . ALA B 1 390 ? -19.703 35.562 9.43 1 86.94 390 ALA B N 1
ATOM 5912 C CA . ALA B 1 390 ? -20.906 35.688 8.617 1 86.94 390 ALA B CA 1
ATOM 5913 C C . ALA B 1 390 ? -20.641 36.531 7.367 1 86.94 390 ALA B C 1
ATOM 5915 O O . ALA B 1 390 ? -21.312 36.344 6.348 1 86.94 390 ALA B O 1
ATOM 5916 N N . ASP B 1 391 ? -19.688 37.406 7.445 1 85.56 391 ASP B N 1
ATOM 5917 C CA . ASP B 1 391 ? -19.375 38.25 6.309 1 85.56 391 ASP B CA 1
ATOM 5918 C C . ASP B 1 391 ? -18.875 37.438 5.125 1 85.56 391 ASP B C 1
ATOM 5920 O O . ASP B 1 391 ? -18.953 37.875 3.977 1 85.56 391 ASP B O 1
ATOM 5924 N N . TYR B 1 392 ? -18.328 36.312 5.41 1 83.62 392 TYR B N 1
ATOM 5925 C CA . TYR B 1 392 ? -17.812 35.438 4.363 1 83.62 392 TYR B CA 1
ATOM 5926 C C . TYR B 1 392 ? -18.938 34.906 3.475 1 83.62 392 TYR B C 1
ATOM 5928 O O . TYR B 1 392 ? -18.719 34.625 2.291 1 83.62 392 TYR B O 1
ATOM 5936 N N . LEU B 1 393 ? -20.094 34.719 4.027 1 76.75 393 LEU B N 1
ATOM 5937 C CA . LEU B 1 393 ? -21.25 34.188 3.309 1 76.75 393 LEU B CA 1
ATOM 5938 C C . LEU B 1 393 ? -21.797 35.219 2.322 1 76.75 393 LEU B C 1
ATOM 5940 O O . LEU B 1 393 ? -22.516 34.844 1.381 1 76.75 393 LEU B O 1
ATOM 5944 N N . ASN B 1 394 ? -21.547 36.531 2.551 1 67.81 394 ASN B N 1
ATOM 5945 C CA . ASN B 1 394 ? -22.109 37.594 1.741 1 67.81 394 ASN B CA 1
ATOM 5946 C C . ASN B 1 394 ? -21.141 38.031 0.641 1 67.81 394 ASN B C 1
ATOM 5948 O O . ASN B 1 394 ? -21.328 39.094 0.022 1 67.81 394 ASN B O 1
ATOM 5952 N N . ARG B 1 395 ? -20.297 37.188 0.275 1 63.62 395 ARG B N 1
ATOM 5953 C CA . ARG B 1 395 ? -19.312 37.562 -0.744 1 63.62 395 ARG B CA 1
ATOM 5954 C C . ARG B 1 395 ? -19.844 37.25 -2.143 1 63.62 395 ARG B C 1
ATOM 5956 O O . ARG B 1 395 ? -20.656 36.344 -2.322 1 63.62 395 ARG B O 1
#

Radius of gyration: 31.36 Å; Cα contacts (8 Å, |Δi|>4): 2034; chains: 2; bounding box: 53×91×82 Å

InterPro domains:
  IPR003764 N-acetylglucosamine-6-phosphate deacetylase [PIRSF038994] (8-381)
  IPR006680 Amidohydrolase-related [PF01979] (46-371)
  IPR011059 Metal-dependent hydrolase, composite domain superfamily [G3DSA:2.30.40.10] (7-375)
  IPR011059 Metal-dependent hydrolase, composite domain superfamily [SSF51338] (4-381)
  IPR032466 Metal-dependent hydrolase [SSF51556] (49-349)